Protein AF-0000000087520942 (afdb_homodimer)

Solvent-accessible surface area (backbone atoms only — not comparable to full-atom values): 57848 Å² total; per-residue (Å²): 127,52,69,60,15,53,52,45,50,50,51,51,50,49,50,53,46,44,56,62,74,41,89,60,56,60,37,57,53,32,45,48,49,32,49,50,38,38,75,70,62,76,30,53,71,61,60,29,34,42,26,48,24,30,61,24,48,50,34,49,48,37,44,30,40,40,48,44,16,30,56,44,7,31,33,59,57,56,54,48,69,71,48,50,74,82,47,90,43,70,52,47,41,36,64,34,41,41,56,56,42,17,58,49,5,23,68,28,44,34,53,58,49,44,66,67,40,47,66,55,50,47,49,49,18,58,72,61,71,40,47,34,27,59,50,35,60,58,50,33,53,30,14,44,39,10,10,44,24,22,36,66,1,28,64,38,39,22,45,52,36,30,48,35,31,74,75,69,69,42,75,78,53,44,55,63,48,25,74,48,16,46,59,40,33,53,52,51,46,50,49,46,46,74,42,35,74,77,58,37,59,87,41,80,59,78,61,69,71,65,69,78,55,54,49,38,50,38,42,28,22,30,32,67,91,25,84,32,37,70,26,24,33,47,76,56,53,48,65,72,45,89,35,27,36,60,63,39,34,38,42,91,96,75,40,77,43,80,68,43,58,74,39,62,36,48,57,61,24,35,37,33,29,42,16,32,72,60,24,58,58,54,46,50,60,36,76,30,45,39,68,54,54,62,64,59,84,67,42,89,57,57,70,70,44,40,26,42,29,36,34,25,36,17,79,61,27,90,39,60,73,28,25,39,57,77,45,39,43,43,78,76,67,57,31,41,68,53,31,47,26,51,84,75,33,52,61,86,75,63,64,51,70,41,56,43,46,70,55,27,35,32,38,28,44,21,44,74,55,46,51,75,67,41,35,59,34,59,42,25,68,31,40,26,79,70,45,89,67,48,57,40,46,61,86,36,15,65,56,38,50,49,39,51,51,48,29,52,48,37,22,63,72,64,75,34,55,66,50,58,24,38,49,50,33,32,50,48,31,43,75,73,57,30,26,62,78,89,52,47,71,77,49,39,61,60,56,61,48,45,33,52,15,25,33,39,18,56,29,50,45,29,58,75,41,41,32,20,48,52,48,27,59,66,70,51,53,91,81,55,46,62,67,53,50,47,51,48,45,31,51,53,19,32,56,36,6,39,54,31,46,33,49,54,19,32,38,60,39,45,46,27,35,48,33,36,20,58,72,56,68,29,44,47,62,38,41,54,53,38,33,37,52,24,10,53,54,48,46,36,41,44,86,20,31,70,43,43,50,65,32,30,62,73,25,65,57,57,66,61,53,31,39,62,43,14,50,59,52,46,49,52,50,48,52,47,48,70,57,41,36,47,70,76,34,63,84,127,52,69,60,14,53,53,45,50,50,51,52,50,50,49,52,48,43,55,61,75,42,90,60,57,61,36,58,53,32,45,49,48,32,48,50,38,37,75,71,62,76,33,54,70,63,61,28,34,42,25,46,22,29,62,22,46,50,34,50,47,37,44,31,40,40,48,43,15,30,55,42,8,32,34,60,57,56,52,48,68,71,47,50,74,81,48,89,42,70,50,46,42,38,65,35,43,41,56,56,40,18,58,49,5,22,69,28,45,34,54,57,50,44,64,66,40,46,66,55,48,46,50,49,19,59,72,62,70,40,47,34,27,59,48,34,62,58,51,32,52,30,13,44,40,12,10,44,24,21,37,67,1,27,64,38,38,23,45,52,38,31,48,35,31,73,75,68,68,42,77,78,52,43,56,63,47,24,74,49,15,46,58,42,34,52,52,50,46,50,46,45,45,74,43,36,73,76,57,37,58,89,41,80,59,78,61,69,72,67,70,78,55,54,48,36,50,38,43,28,23,30,32,67,90,26,84,32,38,71,26,25,33,48,77,55,53,49,66,72,45,89,35,28,36,62,64,39,35,38,42,90,96,74,40,76,43,81,68,44,59,74,39,61,37,49,56,61,24,34,37,33,29,40,15,32,72,58,24,56,56,54,46,53,61,37,75,29,45,39,69,53,51,73,61,57,83,66,41,89,58,58,69,69,45,40,26,41,29,37,33,26,37,17,79,62,27,89,39,60,73,28,25,38,56,76,44,37,43,45,79,74,66,56,30,43,69,56,32,47,26,51,85,74,34,50,62,85,74,64,65,50,69,41,55,45,48,70,55,27,36,33,37,28,44,22,46,75,54,46,51,75,67,42,36,60,34,59,41,25,68,31,40,25,80,71,47,89,69,48,58,42,46,60,86,36,16,64,56,39,51,49,39,51,52,48,29,52,48,37,21,65,72,64,73,34,55,65,51,58,24,39,48,51,34,32,50,48,30,44,75,72,56,30,27,62,80,89,52,45,71,78,49,38,59,60,56,60,50,45,32,52,15,24,32,40,18,55,29,50,45,29,56,75,39,41,35,20,48,52,49,27,58,66,69,49,53,93,81,55,45,62,66,54,49,46,50,47,45,32,51,53,19,32,58,37,5,39,56,30,44,32,48,53,19,33,39,60,40,45,48,27,35,48,34,37,20,57,73,58,68,32,44,46,62,37,40,54,52,38,33,36,52,24,11,52,54,49,46,36,42,44,87,21,32,71,44,43,50,66,30,30,63,72,26,68,55,55,64,65,52,30,40,62,45,14,49,58,49,46,49,51,50,47,54,46,48,69,57,42,37,48,71,77,33,64,84

Sequence (1174 aa):
MGIDAILTLVVVLCVLGLLAATRLAADLILMGAALCLMLLGILTPQEALAGFSNTGVITVAVLYVVAAGLSETGAVQWITQNLLGRPSSVRGAYARMLLPVGGLSAFLNNTTVVAMLLPGIQEWAARLRIPASKLLIPLSYMAIIGGTMTLIGTSTNLVVNGLLQSELGISLRMFDIAAVGLPLTVCGALFLTLFGNRLLPNRQDAVEQMQSAREYAVEFRVQPNGPIAGKSVAAAGLRSLTHGFLTRVERDEHLVVEVTPELILDPEDILIFVGAPECASELRHIRGLEPSAGDVSKLGIRHSQRRLVEAVVGPDFTGIGQSVKESRFRSHYQAVILSISRSGEMLRGKIGDVKLRVGDTLLLETGTDFVRHYRFRRDFMLVSNISDIAPANFRKAPWAIAILIGMVALNALGVLEVIQAALLAALAMLVTGCLSMGNVRRHIDLQVIIVIAASFALGAAMVKTGAAATIANTLLLAGTGPWGALALVFLLTLCFTELLTNNAAAILVFPIAMAVAERVEANFMPFAITVMIAASASFIIPIGYQTNLMVMGPGGYRVIDFVRIGIPMSLVTAAVTLSVVPLVWPLMGIDAILTLVVVLCVLGLLAATRLAADLILMGAALCLMLLGILTPQEALAGFSNTGVITVAVLYVVAAGLSETGAVQWITQNLLGRPSSVRGAYARMLLPVGGLSAFLNNTTVVAMLLPGIQEWAARLRIPASKLLIPLSYMAIIGGTMTLIGTSTNLVVNGLLQSELGISLRMFDIAAVGLPLTVCGALFLTLFGNRLLPNRQDAVEQMQSAREYAVEFRVQPNGPIAGKSVAAAGLRSLTHGFLTRVERDEHLVVEVTPELILDPEDILIFVGAPECASELRHIRGLEPSAGDVSKLGIRHSQRRLVEAVVGPDFTGIGQSVKESRFRSHYQAVILSISRSGEMLRGKIGDVKLRVGDTLLLETGTDFVRHYRFRRDFMLVSNISDIAPANFRKAPWAIAILIGMVALNALGVLEVIQAALLAALAMLVTGCLSMGNVRRHIDLQVIIVIAASFALGAAMVKTGAAATIANTLLLAGTGPWGALALVFLLTLCFTELLTNNAAAILVFPIAMAVAERVEANFMPFAITVMIAASASFIIPIGYQTNLMVMGPGGYRVIDFVRIGIPMSLVTAAVTLSVVPLVWPL

Structure (mmCIF, N/CA/C/O backbone):
data_AF-0000000087520942-model_v1
#
loop_
_entity.id
_entity.type
_entity.pdbx_description
1 polymer 'DASS family symporter'
#
loop_
_atom_site.group_PDB
_atom_site.id
_atom_site.type_symbol
_atom_site.label_atom_id
_atom_site.label_alt_id
_atom_site.label_comp_id
_atom_site.label_asym_id
_atom_site.label_entity_id
_atom_site.label_seq_id
_atom_site.pdbx_PDB_ins_code
_atom_site.Cartn_x
_atom_site.Cartn_y
_atom_site.Cartn_z
_atom_site.occupancy
_atom_site.B_iso_or_equiv
_atom_site.auth_seq_id
_atom_site.auth_comp_id
_atom_site.auth_asym_id
_atom_site.auth_atom_id
_atom_site.pdbx_PDB_model_num
ATOM 1 N N . MET A 1 1 ? -31.766 -6.305 -25.484 1 72.25 1 MET A N 1
ATOM 2 C CA . MET A 1 1 ? -30.844 -5.867 -24.453 1 72.25 1 MET A CA 1
ATOM 3 C C . MET A 1 1 ? -31.047 -4.391 -24.125 1 72.25 1 MET A C 1
ATOM 5 O O . MET A 1 1 ? -31.234 -3.572 -25.031 1 72.25 1 MET A O 1
ATOM 9 N N . GLY A 1 2 ? -31.312 -4.176 -22.922 1 86.75 2 GLY A N 1
ATOM 10 C CA . GLY A 1 2 ? -31.484 -2.789 -22.5 1 86.75 2 GLY A CA 1
ATOM 11 C C . GLY A 1 2 ? -30.25 -1.938 -22.719 1 86.75 2 GLY A C 1
ATOM 12 O O . GLY A 1 2 ? -29.156 -2.465 -22.953 1 86.75 2 GLY A O 1
ATOM 13 N N . ILE A 1 3 ? -30.344 -0.702 -22.859 1 93.12 3 ILE A N 1
ATOM 14 C CA . ILE A 1 3 ? -29.266 0.252 -23.094 1 93.12 3 ILE A CA 1
ATOM 15 C C . ILE A 1 3 ? -28.188 0.065 -22.047 1 93.12 3 ILE A C 1
ATOM 17 O O . ILE A 1 3 ? -26.984 0.18 -22.344 1 93.12 3 ILE A O 1
ATOM 21 N N . ASP A 1 4 ? -28.578 -0.236 -20.875 1 94.69 4 ASP A N 1
ATOM 22 C CA . ASP A 1 4 ? -27.609 -0.444 -19.797 1 94.69 4 ASP A CA 1
ATOM 23 C C . ASP A 1 4 ? -26.734 -1.668 -20.062 1 94.69 4 ASP A C 1
ATOM 25 O O . ASP A 1 4 ? -25.547 -1.666 -19.75 1 94.69 4 ASP A O 1
ATOM 29 N N . ALA A 1 5 ? -27.312 -2.656 -20.594 1 94.69 5 ALA A N 1
ATOM 30 C CA . ALA A 1 5 ? -26.562 -3.867 -20.922 1 94.69 5 ALA A CA 1
ATOM 31 C C . ALA A 1 5 ? -25.547 -3.598 -22.031 1 94.69 5 ALA A C 1
ATOM 33 O O . ALA A 1 5 ? -24.422 -4.082 -21.984 1 94.69 5 ALA A O 1
ATOM 34 N N . ILE A 1 6 ? -25.922 -2.844 -23.031 1 94.56 6 ILE A N 1
ATOM 35 C CA . ILE A 1 6 ? -25.031 -2.508 -24.141 1 94.56 6 ILE A CA 1
ATOM 36 C C . ILE A 1 6 ? -23.875 -1.659 -23.641 1 94.56 6 ILE A C 1
ATOM 38 O O . ILE A 1 6 ? -22.719 -1.894 -24.016 1 94.56 6 ILE A O 1
ATOM 42 N N . LEU A 1 7 ? -24.203 -0.683 -22.828 1 95.62 7 LEU A N 1
ATOM 43 C CA . LEU A 1 7 ? -23.156 0.174 -22.266 1 95.62 7 LEU A CA 1
ATOM 44 C C . LEU A 1 7 ? -22.172 -0.637 -21.422 1 95.62 7 LEU A C 1
ATOM 46 O O . LEU A 1 7 ? -20.969 -0.388 -21.453 1 95.62 7 LEU A O 1
ATOM 50 N N . THR A 1 8 ? -22.75 -1.54 -20.656 1 95.19 8 THR A N 1
ATOM 51 C CA . THR A 1 8 ? -21.906 -2.416 -19.859 1 95.19 8 THR A CA 1
ATOM 52 C C . THR A 1 8 ? -20.969 -3.227 -20.75 1 95.19 8 THR A C 1
ATOM 54 O O . THR A 1 8 ? -19.766 -3.338 -20.453 1 95.19 8 THR A O 1
ATOM 57 N N . LEU A 1 9 ? -21.469 -3.742 -21.828 1 93.62 9 LEU A N 1
ATOM 58 C CA . LEU A 1 9 ? -20.672 -4.531 -22.75 1 93.62 9 LEU A CA 1
ATOM 59 C C . LEU A 1 9 ? -19.594 -3.672 -23.406 1 93.62 9 LEU A C 1
ATOM 61 O O . LEU A 1 9 ? -18.484 -4.137 -23.656 1 93.62 9 LEU A O 1
ATOM 65 N N . VAL A 1 10 ? -19.922 -2.512 -23.719 1 95.5 10 VAL A N 1
ATOM 66 C CA . VAL A 1 10 ? -18.953 -1.589 -24.312 1 95.5 10 VAL A CA 1
ATOM 67 C C . VAL A 1 10 ? -17.812 -1.324 -23.328 1 95.5 10 VAL A C 1
ATOM 69 O O . VAL A 1 10 ? -16.641 -1.298 -23.719 1 95.5 10 VAL A O 1
ATOM 72 N N . VAL A 1 11 ? -18.188 -1.093 -22.047 1 95.19 11 VAL A N 1
ATOM 73 C CA . VAL A 1 11 ? -17.172 -0.855 -21.031 1 95.19 11 VAL A CA 1
ATOM 74 C C . VAL A 1 11 ? -16.266 -2.078 -20.906 1 95.19 11 VAL A C 1
ATOM 76 O O . VAL A 1 11 ? -15.039 -1.946 -20.828 1 95.19 11 VAL A O 1
ATOM 79 N N . VAL A 1 12 ? -16.875 -3.254 -20.906 1 91.38 12 VAL A N 1
ATOM 80 C CA . VAL A 1 12 ? -16.109 -4.492 -20.781 1 91.38 12 VAL A CA 1
ATOM 81 C C . VAL A 1 12 ? -15.164 -4.633 -21.984 1 91.38 12 VAL A C 1
ATOM 83 O O . VAL A 1 12 ? -13.992 -4.973 -21.812 1 91.38 12 VAL A O 1
ATOM 86 N N . LEU A 1 13 ? -15.633 -4.371 -23.156 1 91.69 13 LEU A N 1
ATOM 87 C CA . LEU A 1 13 ? -14.82 -4.465 -24.359 1 91.69 13 LEU A CA 1
ATOM 88 C C . LEU A 1 13 ? -13.688 -3.443 -24.344 1 91.69 13 LEU A C 1
ATOM 90 O O . LEU A 1 13 ? -12.578 -3.725 -24.797 1 91.69 13 LEU A O 1
ATOM 94 N N . CYS A 1 14 ? -13.984 -2.305 -23.844 1 93.69 14 CYS A N 1
ATOM 95 C CA . CYS A 1 14 ? -12.953 -1.283 -23.719 1 93.69 14 CYS A CA 1
ATOM 96 C C . CYS A 1 14 ? -11.867 -1.729 -22.75 1 93.69 14 CYS A C 1
ATOM 98 O O . CYS A 1 14 ? -10.68 -1.502 -22.984 1 93.69 14 CYS A O 1
ATOM 100 N N . VAL A 1 15 ? -12.312 -2.299 -21.641 1 91.38 15 VAL A N 1
ATOM 101 C CA . VAL A 1 15 ? -11.359 -2.799 -20.656 1 91.38 15 VAL A CA 1
ATOM 102 C C . VAL A 1 15 ? -10.469 -3.865 -21.297 1 91.38 15 VAL A C 1
ATOM 104 O O . VAL A 1 15 ? -9.242 -3.818 -21.172 1 91.38 15 VAL A O 1
ATOM 107 N N . LEU A 1 16 ? -11.086 -4.762 -22.031 1 86.5 16 LEU A N 1
ATOM 108 C CA . LEU A 1 16 ? -10.344 -5.824 -22.703 1 86.5 16 LEU A CA 1
ATOM 109 C C . LEU A 1 16 ? -9.383 -5.25 -23.734 1 86.5 16 LEU A C 1
ATOM 111 O O . LEU A 1 16 ? -8.227 -5.68 -23.828 1 86.5 16 LEU A O 1
ATOM 115 N N . GLY A 1 17 ? -9.828 -4.336 -24.484 1 87.69 17 GLY A N 1
ATOM 116 C CA . GLY A 1 17 ? -8.984 -3.691 -25.469 1 87.69 17 GLY A CA 1
ATOM 117 C C . GLY A 1 17 ? -7.805 -2.955 -24.875 1 87.69 17 GLY A C 1
ATOM 118 O O . GLY A 1 17 ? -6.684 -3.055 -25.375 1 87.69 17 GLY A O 1
ATOM 119 N N . LEU A 1 18 ? -8.062 -2.246 -23.797 1 88.81 18 LEU A N 1
ATOM 120 C CA . LEU A 1 18 ? -6.996 -1.478 -23.156 1 88.81 18 LEU A CA 1
ATOM 121 C C . LEU A 1 18 ? -5.969 -2.402 -22.516 1 88.81 18 LEU A C 1
ATOM 123 O O . LEU A 1 18 ? -4.77 -2.129 -22.562 1 88.81 18 LEU A O 1
ATOM 127 N N . LEU A 1 19 ? -6.395 -3.436 -21.906 1 82.25 19 LEU A N 1
ATOM 128 C CA . LEU A 1 19 ? -5.488 -4.379 -21.266 1 82.25 19 LEU A CA 1
ATOM 129 C C . LEU A 1 19 ? -4.621 -5.09 -22.312 1 82.25 19 LEU A C 1
ATOM 131 O O . LEU A 1 19 ? -3.449 -5.375 -22.047 1 82.25 19 LEU A O 1
ATOM 135 N N . ALA A 1 20 ? -5.207 -5.32 -23.438 1 76.25 20 ALA A N 1
ATOM 136 C CA . ALA A 1 20 ? -4.504 -6.055 -24.484 1 76.25 20 ALA A CA 1
ATOM 137 C C . ALA A 1 20 ? -3.576 -5.137 -25.281 1 76.25 20 ALA A C 1
ATOM 139 O O . ALA A 1 20 ? -2.484 -5.547 -25.672 1 76.25 20 ALA A O 1
ATOM 140 N N . ALA A 1 21 ? -3.969 -3.896 -25.469 1 80.62 21 ALA A N 1
ATOM 141 C CA . ALA A 1 21 ? -3.289 -3.045 -26.438 1 80.62 21 ALA A CA 1
ATOM 142 C C . ALA A 1 21 ? -2.35 -2.062 -25.75 1 80.62 21 ALA A C 1
ATOM 144 O O . ALA A 1 21 ? -1.43 -1.527 -26.375 1 80.62 21 ALA A O 1
ATOM 145 N N . THR A 1 22 ? -2.674 -1.841 -24.516 1 77.94 22 THR A N 1
ATOM 146 C CA . THR A 1 22 ? -1.886 -0.793 -23.875 1 77.94 22 THR A CA 1
ATOM 147 C C . THR A 1 22 ? -1.039 -1.368 -22.75 1 77.94 22 THR A C 1
ATOM 149 O O . THR A 1 22 ? -1.214 -2.525 -22.359 1 77.94 22 THR A O 1
ATOM 152 N N . ARG A 1 23 ? -0.092 -0.5 -22.312 1 75.69 23 ARG A N 1
ATOM 153 C CA . ARG A 1 23 ? 0.779 -0.865 -21.203 1 75.69 23 ARG A CA 1
ATOM 154 C C . ARG A 1 23 ? 0.318 -0.204 -19.906 1 75.69 23 ARG A C 1
ATOM 156 O O . ARG A 1 23 ? 1.085 -0.105 -18.938 1 75.69 23 ARG A O 1
ATOM 163 N N . LEU A 1 24 ? -0.894 0.142 -19.938 1 81.88 24 LEU A N 1
ATOM 164 C CA . LEU A 1 24 ? -1.431 0.745 -18.719 1 81.88 24 LEU A CA 1
ATOM 165 C C . LEU A 1 24 ? -1.623 -0.305 -17.641 1 81.88 24 LEU A C 1
ATOM 167 O O . LEU A 1 24 ? -1.954 -1.456 -17.922 1 81.88 24 LEU A O 1
ATOM 171 N N . ALA A 1 25 ? -1.309 0.177 -16.469 1 81.75 25 ALA A N 1
ATOM 172 C CA . ALA A 1 25 ? -1.477 -0.738 -15.344 1 81.75 25 ALA A CA 1
ATOM 173 C C . ALA A 1 25 ? -2.928 -1.197 -15.219 1 81.75 25 ALA A C 1
ATOM 175 O O . ALA A 1 25 ? -3.854 -0.411 -15.43 1 81.75 25 ALA A O 1
ATOM 176 N N . ALA A 1 26 ? -3.119 -2.434 -14.938 1 83.38 26 ALA A N 1
ATOM 177 C CA . ALA A 1 26 ? -4.441 -3.057 -14.891 1 83.38 26 ALA A CA 1
ATOM 178 C C . ALA A 1 26 ? -5.32 -2.408 -13.828 1 83.38 26 ALA A C 1
ATOM 180 O O . ALA A 1 26 ? -6.531 -2.277 -14.008 1 83.38 26 ALA A O 1
ATOM 181 N N . ASP A 1 27 ? -4.715 -2.064 -12.68 1 88.44 27 ASP A N 1
ATOM 182 C CA . ASP A 1 27 ? -5.5 -1.47 -11.602 1 88.44 27 ASP A CA 1
ATOM 183 C C . ASP A 1 27 ? -6.098 -0.133 -12.031 1 88.44 27 ASP A C 1
ATOM 185 O O . ASP A 1 27 ? -7.242 0.179 -11.688 1 88.44 27 ASP A O 1
ATOM 189 N N . LEU A 1 28 ? -5.387 0.626 -12.852 1 90.44 28 LEU A N 1
ATOM 190 C CA . LEU A 1 28 ? -5.883 1.907 -13.344 1 90.44 28 LEU A CA 1
ATOM 191 C C . LEU A 1 28 ? -7.016 1.704 -14.336 1 90.44 28 LEU A C 1
ATOM 193 O O . LEU A 1 28 ? -8.008 2.438 -14.32 1 90.44 28 LEU A O 1
ATOM 197 N N . ILE A 1 29 ? -6.863 0.753 -15.203 1 91 29 ILE A N 1
ATOM 198 C CA . ILE A 1 29 ? -7.875 0.462 -16.219 1 91 29 ILE A CA 1
ATOM 199 C C . ILE A 1 29 ? -9.172 0.032 -15.531 1 91 29 ILE A C 1
ATOM 201 O O . ILE A 1 29 ? -10.25 0.532 -15.859 1 91 29 ILE A O 1
ATOM 205 N N . LEU A 1 30 ? -9.023 -0.822 -14.586 1 91.25 30 LEU A N 1
ATOM 206 C CA . LEU A 1 30 ? -10.219 -1.371 -13.945 1 91.25 30 LEU A CA 1
ATOM 207 C C . LEU A 1 30 ? -10.875 -0.336 -13.039 1 91.25 30 LEU A C 1
ATOM 209 O O . LEU A 1 30 ? -12.102 -0.276 -12.945 1 91.25 30 LEU A O 1
ATOM 213 N N . MET A 1 31 ? -10.086 0.436 -12.305 1 94 31 MET A N 1
ATOM 214 C CA . MET A 1 31 ? -10.656 1.528 -11.516 1 94 31 MET A CA 1
ATOM 215 C C . MET A 1 31 ? -11.344 2.547 -12.422 1 94 31 MET A C 1
ATOM 217 O O . MET A 1 31 ? -12.375 3.115 -12.055 1 94 31 MET A O 1
ATOM 221 N N . GLY A 1 32 ? -10.727 2.828 -13.555 1 95.12 32 GLY A N 1
ATOM 222 C CA . GLY A 1 32 ? -11.367 3.674 -14.547 1 95.12 32 GLY A CA 1
ATOM 223 C C . GLY A 1 32 ? -12.703 3.129 -15.023 1 95.12 32 GLY A C 1
ATOM 224 O O . GLY A 1 32 ? -13.648 3.891 -15.227 1 95.12 32 GLY A O 1
ATOM 225 N N . ALA A 1 33 ? -12.75 1.844 -15.234 1 94.88 33 ALA A N 1
ATOM 226 C CA . ALA A 1 33 ? -13.992 1.2 -15.633 1 94.88 33 ALA A CA 1
ATOM 227 C C . ALA A 1 33 ? -15.07 1.363 -14.562 1 94.88 33 ALA A C 1
ATOM 229 O O . ALA A 1 33 ? -16.234 1.64 -14.875 1 94.88 33 ALA A O 1
ATOM 230 N N . ALA A 1 34 ? -14.688 1.136 -13.32 1 95.5 34 ALA A N 1
ATOM 231 C CA . ALA A 1 34 ? -15.625 1.338 -12.219 1 95.5 34 ALA A CA 1
ATOM 232 C C . ALA A 1 34 ? -16.156 2.77 -12.203 1 95.5 34 ALA A C 1
ATOM 234 O O . ALA A 1 34 ? -17.344 2.994 -11.992 1 95.5 34 ALA A O 1
ATOM 235 N N . LEU A 1 35 ? -15.258 3.715 -12.406 1 96.56 35 LEU A N 1
ATOM 236 C CA . LEU A 1 35 ? -15.648 5.121 -12.469 1 96.56 35 LEU A CA 1
ATOM 237 C C . LEU A 1 35 ? -16.625 5.359 -13.609 1 96.56 35 LEU A C 1
ATOM 239 O O . LEU A 1 35 ? -17.641 6.051 -13.43 1 96.56 35 LEU A O 1
ATOM 243 N N . CYS A 1 36 ? -16.344 4.797 -14.758 1 97 36 CYS A N 1
ATOM 244 C CA . CYS A 1 36 ? -17.219 4.949 -15.914 1 97 36 CYS A CA 1
ATOM 245 C C . CYS A 1 36 ? -18.609 4.414 -15.617 1 97 36 CYS A C 1
ATOM 247 O O . CYS A 1 36 ? -19.609 5.047 -15.961 1 97 36 CYS A O 1
ATOM 249 N N . LEU A 1 37 ? -18.688 3.26 -15.023 1 96.88 37 LEU A N 1
ATOM 250 C CA . LEU A 1 37 ? -19.969 2.648 -14.695 1 96.88 37 LEU A CA 1
ATOM 251 C C . LEU A 1 37 ? -20.75 3.498 -13.695 1 96.88 37 LEU A C 1
ATOM 253 O O . LEU A 1 37 ? -21.969 3.572 -13.75 1 96.88 37 LEU A O 1
ATOM 257 N N . MET A 1 38 ? -20.031 4.148 -12.766 1 96.31 38 MET A N 1
ATOM 258 C CA . MET A 1 38 ? -20.672 5.031 -11.789 1 96.31 38 MET A CA 1
ATOM 259 C C . MET A 1 38 ? -21.188 6.297 -12.461 1 96.31 38 MET A C 1
ATOM 261 O O . MET A 1 38 ? -22.312 6.738 -12.18 1 96.31 38 MET A O 1
ATOM 265 N N . LEU A 1 39 ? -20.422 6.824 -13.359 1 95.81 39 LEU A N 1
ATOM 266 C CA . LEU A 1 39 ? -20.781 8.07 -14.023 1 95.81 39 LEU A CA 1
ATOM 267 C C . LEU A 1 39 ? -21.953 7.852 -14.977 1 95.81 39 LEU A C 1
ATOM 269 O O . LEU A 1 39 ? -22.766 8.758 -15.18 1 95.81 39 LEU A O 1
ATOM 273 N N . LEU A 1 40 ? -22.062 6.645 -15.523 1 95.81 40 LEU A N 1
ATOM 274 C CA . LEU A 1 40 ? -23.156 6.305 -16.438 1 95.81 40 LEU A CA 1
ATOM 275 C C . LEU A 1 40 ? -24.422 5.973 -15.648 1 95.81 40 LEU A C 1
ATOM 277 O O . LEU A 1 40 ? -25.5 5.805 -16.234 1 95.81 40 LEU A O 1
ATOM 281 N N . GLY A 1 41 ? -24.312 5.879 -14.359 1 95 41 GLY A N 1
ATOM 282 C CA . GLY A 1 41 ? -25.469 5.602 -13.516 1 95 41 GLY A CA 1
ATOM 283 C C . GLY A 1 41 ? -25.844 4.133 -13.477 1 95 41 GLY A C 1
ATOM 284 O O . GLY A 1 41 ? -26.922 3.775 -13.008 1 95 41 GLY A O 1
ATOM 285 N N . ILE A 1 42 ? -25.031 3.307 -14.023 1 96.25 42 ILE A N 1
ATOM 286 C CA . ILE A 1 42 ? -25.312 1.872 -14.039 1 96.25 42 ILE A CA 1
ATOM 287 C C . ILE A 1 42 ? -25.125 1.297 -12.641 1 96.25 42 ILE A C 1
ATOM 289 O O . ILE A 1 42 ? -25.938 0.478 -12.188 1 96.25 42 ILE A O 1
ATOM 293 N N . LEU A 1 43 ? -24.047 1.708 -11.969 1 96.38 43 LEU A N 1
ATOM 294 C CA . LEU A 1 43 ? -23.781 1.29 -10.602 1 96.38 43 LEU A CA 1
ATOM 295 C C . LEU A 1 43 ? -23.734 2.494 -9.664 1 96.38 43 LEU A C 1
ATOM 297 O O . LEU A 1 43 ? -23.234 3.559 -10.047 1 96.38 43 LEU A O 1
ATOM 301 N N . THR A 1 44 ? -24.281 2.322 -8.477 1 94.12 44 THR A N 1
ATOM 302 C CA . THR A 1 44 ? -24.047 3.283 -7.402 1 94.12 44 THR A CA 1
ATOM 303 C C . THR A 1 44 ? -22.625 3.148 -6.859 1 94.12 44 THR A C 1
ATOM 305 O O . THR A 1 44 ? -21.969 2.133 -7.078 1 94.12 44 THR A O 1
ATOM 308 N N . PRO A 1 45 ? -22.109 4.184 -6.191 1 92.94 45 PRO A N 1
ATOM 309 C CA . PRO A 1 45 ? -20.766 4.082 -5.598 1 92.94 45 PRO A CA 1
ATOM 310 C C . PRO A 1 45 ? -20.641 2.889 -4.656 1 92.94 45 PRO A C 1
ATOM 312 O O . PRO A 1 45 ? -19.609 2.209 -4.66 1 92.94 45 PRO A O 1
ATOM 315 N N . GLN A 1 46 ? -21.641 2.59 -3.906 1 90.88 46 GLN A N 1
ATOM 316 C CA . GLN A 1 46 ? -21.594 1.468 -2.975 1 90.88 46 GLN A CA 1
ATOM 317 C C . GLN A 1 46 ? -21.484 0.139 -3.715 1 90.88 46 GLN A C 1
ATOM 319 O O . GLN A 1 46 ? -20.734 -0.745 -3.307 1 90.88 46 GLN A O 1
ATOM 324 N N . GLU A 1 47 ? -22.25 0.071 -4.836 1 93.25 47 GLU A N 1
ATOM 325 C CA . GLU A 1 47 ? -22.203 -1.147 -5.637 1 93.25 47 GLU A CA 1
ATOM 326 C C . GLU A 1 47 ? -20.859 -1.308 -6.332 1 93.25 47 GLU A C 1
ATOM 328 O O . GLU A 1 47 ? -20.312 -2.41 -6.391 1 93.25 47 GLU A O 1
ATOM 333 N N . ALA A 1 48 ? -20.359 -0.196 -6.848 1 95.12 48 ALA A N 1
ATOM 334 C CA . ALA A 1 48 ? -19.125 -0.213 -7.621 1 95.12 48 ALA A CA 1
ATOM 335 C C . ALA A 1 48 ? -17.922 -0.554 -6.738 1 95.12 48 ALA A C 1
ATOM 337 O O . ALA A 1 48 ? -16.953 -1.163 -7.199 1 95.12 48 ALA A O 1
ATOM 338 N N . LEU A 1 49 ? -18 -0.235 -5.453 1 94.69 49 LEU A N 1
ATOM 339 C CA . LEU A 1 49 ? -16.844 -0.375 -4.574 1 94.69 49 LEU A CA 1
ATOM 340 C C . LEU A 1 49 ? -17.031 -1.548 -3.619 1 94.69 49 LEU A C 1
ATOM 342 O O . LEU A 1 49 ? -16.188 -1.782 -2.748 1 94.69 49 LEU A O 1
ATOM 346 N N . ALA A 1 50 ? -18.031 -2.346 -3.795 1 91.88 50 ALA A N 1
ATOM 347 C CA . ALA A 1 50 ? -18.391 -3.451 -2.906 1 91.88 50 ALA A CA 1
ATOM 348 C C . ALA A 1 50 ? -17.281 -4.508 -2.889 1 91.88 50 ALA A C 1
ATOM 350 O O . ALA A 1 50 ? -17.078 -5.184 -1.878 1 91.88 50 ALA A O 1
ATOM 351 N N . GLY A 1 51 ? -16.531 -4.598 -3.973 1 91.12 51 GLY A N 1
ATOM 352 C CA . GLY A 1 51 ? -15.469 -5.582 -4.082 1 91.12 51 GLY A CA 1
ATOM 353 C C . GLY A 1 51 ? -14.359 -5.383 -3.066 1 91.12 51 GLY A C 1
ATOM 354 O O . GLY A 1 51 ? -13.672 -6.336 -2.693 1 91.12 51 GLY A O 1
ATOM 355 N N . PHE A 1 52 ? -14.203 -4.207 -2.535 1 94 52 PHE A N 1
ATOM 356 C CA . PHE A 1 52 ? -13.102 -3.881 -1.639 1 94 52 PHE A CA 1
ATOM 357 C C . PHE A 1 52 ? -13.32 -4.504 -0.264 1 94 52 PHE A C 1
ATOM 359 O O . PHE A 1 52 ? -12.375 -4.641 0.516 1 94 52 PHE A O 1
ATOM 366 N N . SER A 1 53 ? -14.523 -4.84 0.045 1 93 53 SER A N 1
ATOM 367 C CA . SER A 1 53 ? -14.789 -5.465 1.337 1 93 53 SER A CA 1
ATOM 368 C C . SER A 1 53 ? -15.023 -6.965 1.188 1 93 53 SER A C 1
ATOM 370 O O . SER A 1 53 ? -15.414 -7.633 2.146 1 93 53 SER A O 1
ATOM 372 N N . ASN A 1 54 ? -14.844 -7.453 -0.044 1 90.38 54 ASN A N 1
ATOM 373 C CA . ASN A 1 54 ? -15.023 -8.883 -0.273 1 90.38 54 ASN A CA 1
ATOM 374 C C . ASN A 1 54 ? -14.039 -9.711 0.541 1 90.38 54 ASN A C 1
ATOM 376 O O . ASN A 1 54 ? -12.852 -9.383 0.617 1 90.38 54 ASN A O 1
ATOM 380 N N . THR A 1 55 ? -14.539 -10.789 1.135 1 89.81 55 THR A N 1
ATOM 381 C CA . THR A 1 55 ? -13.711 -11.602 2.021 1 89.81 55 THR A CA 1
ATOM 382 C C . THR A 1 55 ? -12.562 -12.242 1.252 1 89.81 55 THR A C 1
ATOM 384 O O . THR A 1 55 ? -11.461 -12.398 1.786 1 89.81 55 THR A O 1
ATOM 387 N N . GLY A 1 56 ? -12.82 -12.633 0.007 1 87.25 56 GLY A N 1
ATOM 388 C CA . GLY A 1 56 ? -11.758 -13.188 -0.82 1 87.25 56 GLY A CA 1
ATOM 389 C C . GLY A 1 56 ? -10.633 -12.211 -1.089 1 87.25 56 GLY A C 1
ATOM 390 O O . GLY A 1 56 ? -9.461 -12.57 -1.009 1 87.25 56 GLY A O 1
ATOM 391 N N . VAL A 1 57 ? -11.016 -10.961 -1.392 1 90.56 57 VAL A N 1
ATOM 392 C CA . VAL A 1 57 ? -10.039 -9.922 -1.699 1 90.56 57 VAL A CA 1
ATOM 393 C C . VAL A 1 57 ? -9.172 -9.641 -0.473 1 90.56 57 VAL A C 1
ATOM 395 O O . VAL A 1 57 ? -7.945 -9.594 -0.573 1 90.56 57 VAL A O 1
ATOM 398 N N . ILE A 1 58 ? -9.766 -9.484 0.664 1 93.5 58 ILE A N 1
ATOM 399 C CA . ILE A 1 58 ? -9.039 -9.172 1.891 1 93.5 58 ILE A CA 1
ATOM 400 C C . ILE A 1 58 ? -8.18 -10.367 2.299 1 93.5 58 ILE A C 1
ATOM 402 O O . ILE A 1 58 ? -7.074 -10.195 2.816 1 93.5 58 ILE A O 1
ATOM 406 N N . THR A 1 59 ? -8.695 -11.578 2.051 1 91.56 59 THR A N 1
ATOM 407 C CA . THR A 1 59 ? -7.906 -12.773 2.332 1 91.56 59 THR A CA 1
ATOM 408 C C . THR A 1 59 ? -6.605 -12.766 1.532 1 91.56 59 THR A C 1
ATOM 410 O O . THR A 1 59 ? -5.547 -13.117 2.055 1 91.56 59 THR A O 1
ATOM 413 N N . VAL A 1 60 ? -6.715 -12.414 0.275 1 88.56 60 VAL A N 1
ATOM 414 C CA . VAL A 1 60 ? -5.523 -12.328 -0.563 1 88.56 60 VAL A CA 1
ATOM 415 C C . VAL A 1 60 ? -4.512 -11.375 0.069 1 88.56 60 VAL A C 1
ATOM 417 O O . VAL A 1 60 ? -3.324 -11.688 0.155 1 88.56 60 VAL A O 1
ATOM 420 N N . ALA A 1 61 ? -4.969 -10.234 0.527 1 92.38 61 ALA A N 1
ATOM 421 C CA . ALA A 1 61 ? -4.098 -9.25 1.16 1 92.38 61 ALA A CA 1
ATOM 422 C C . ALA A 1 61 ? -3.42 -9.836 2.398 1 92.38 61 ALA A C 1
ATOM 424 O O . ALA A 1 61 ? -2.217 -9.656 2.598 1 92.38 61 ALA A O 1
ATOM 425 N N . VAL A 1 62 ? -4.16 -10.523 3.23 1 93.88 62 VAL A N 1
ATOM 426 C CA . VAL A 1 62 ? -3.654 -11.094 4.477 1 93.88 62 VAL A CA 1
ATOM 427 C C . VAL A 1 62 ? -2.66 -12.211 4.168 1 93.88 62 VAL A C 1
ATOM 429 O O . VAL A 1 62 ? -1.666 -12.383 4.875 1 93.88 62 VAL A O 1
ATOM 432 N N . LEU A 1 63 ? -2.922 -12.906 3.123 1 90.56 63 LEU A N 1
ATOM 433 C CA . LEU A 1 63 ? -2.041 -14.008 2.768 1 90.56 63 LEU A CA 1
ATOM 434 C C . LEU A 1 63 ? -0.693 -13.5 2.275 1 90.56 63 LEU A C 1
ATOM 436 O O . LEU A 1 63 ? 0.32 -14.195 2.391 1 90.56 63 LEU A O 1
ATOM 440 N N . TYR A 1 64 ? -0.632 -12.305 1.731 1 88 64 TYR A N 1
ATOM 441 C CA . TYR A 1 64 ? 0.65 -11.68 1.416 1 88 64 TYR A CA 1
ATOM 442 C C . TYR A 1 64 ? 1.508 -11.539 2.668 1 88 64 TYR A C 1
ATOM 444 O O . TYR A 1 64 ? 2.729 -11.703 2.613 1 88 64 TYR A O 1
ATOM 452 N N . VAL A 1 65 ? 0.825 -11.273 3.729 1 91 65 VAL A N 1
ATOM 453 C CA . VAL A 1 65 ? 1.525 -11.102 4.996 1 91 65 VAL A CA 1
ATOM 454 C C . VAL A 1 65 ? 2.051 -12.445 5.484 1 91 65 VAL A C 1
ATOM 456 O O . VAL A 1 65 ? 3.199 -12.555 5.926 1 91 65 VAL A O 1
ATOM 459 N N . VAL A 1 66 ? 1.229 -13.438 5.375 1 91.81 66 VAL A N 1
ATOM 460 C CA . VAL A 1 66 ? 1.63 -14.773 5.793 1 91.81 66 VAL A CA 1
ATOM 461 C C . VAL A 1 66 ? 2.787 -15.266 4.926 1 91.81 66 VAL A C 1
ATOM 463 O O . VAL A 1 66 ? 3.771 -15.805 5.438 1 91.81 66 VAL A O 1
ATOM 466 N N . ALA A 1 67 ? 2.666 -15.039 3.658 1 86.56 67 ALA A N 1
ATOM 467 C CA . ALA A 1 67 ? 3.713 -15.438 2.721 1 86.56 67 ALA A CA 1
ATOM 468 C C . ALA A 1 67 ? 5.02 -14.703 3.018 1 86.56 67 ALA A C 1
ATOM 470 O O . ALA A 1 67 ? 6.105 -15.273 2.867 1 86.56 67 ALA A O 1
ATOM 471 N N . ALA A 1 68 ? 4.898 -13.461 3.404 1 85 68 ALA A N 1
ATOM 472 C CA . ALA A 1 68 ? 6.078 -12.68 3.758 1 85 68 ALA A CA 1
ATOM 473 C C . ALA A 1 68 ? 6.797 -13.281 4.961 1 85 68 ALA A C 1
ATOM 475 O O . ALA A 1 68 ? 8.031 -13.297 5.008 1 85 68 ALA A O 1
ATOM 476 N N . GLY A 1 69 ? 6.012 -13.703 5.941 1 88.31 69 GLY A N 1
ATOM 477 C CA . GLY A 1 69 ? 6.613 -14.383 7.078 1 88.31 69 GLY A CA 1
ATOM 478 C C . GLY A 1 69 ? 7.387 -15.633 6.691 1 88.31 69 GLY A C 1
ATOM 479 O O . GLY A 1 69 ? 8.484 -15.875 7.207 1 88.31 69 GLY A O 1
ATOM 480 N N . LEU A 1 70 ? 6.852 -16.344 5.812 1 86.38 70 LEU A N 1
ATOM 481 C CA . LEU A 1 70 ? 7.508 -17.547 5.328 1 86.38 70 LEU A CA 1
ATOM 482 C C . LEU A 1 70 ? 8.773 -17.203 4.547 1 86.38 70 LEU A C 1
ATOM 484 O O . LEU A 1 70 ? 9.797 -17.875 4.691 1 86.38 70 LEU A O 1
ATOM 488 N N . SER A 1 71 ? 8.695 -16.172 3.756 1 78.88 71 SER A N 1
ATOM 489 C CA . SER A 1 71 ? 9.828 -15.75 2.938 1 78.88 71 SER A CA 1
ATOM 490 C C . SER A 1 71 ? 10.938 -15.156 3.797 1 78.88 71 SER A C 1
ATOM 492 O O . SER A 1 71 ? 12.117 -15.453 3.592 1 78.88 71 SER A O 1
ATOM 494 N N . GLU A 1 72 ? 10.555 -14.359 4.75 1 77.31 72 GLU A N 1
ATOM 495 C CA . GLU A 1 72 ? 11.539 -13.68 5.582 1 77.31 72 GLU A CA 1
ATOM 496 C C . GLU A 1 72 ? 12.258 -14.656 6.508 1 77.31 72 GLU A C 1
ATOM 498 O O . GLU A 1 72 ? 13.422 -14.453 6.855 1 77.31 72 GLU A O 1
ATOM 503 N N . THR A 1 73 ? 11.594 -15.688 6.906 1 82.62 73 THR A N 1
ATOM 504 C CA . THR A 1 73 ? 12.211 -16.672 7.793 1 82.62 73 THR A CA 1
ATOM 505 C C . THR A 1 73 ? 13.078 -17.641 7.004 1 82.62 73 THR A C 1
ATOM 507 O O . THR A 1 73 ? 13.883 -18.375 7.582 1 82.62 73 THR A O 1
ATOM 510 N N . GLY A 1 74 ? 12.938 -17.656 5.652 1 76.31 74 GLY A N 1
ATOM 511 C CA . GLY A 1 74 ? 13.688 -18.578 4.82 1 76.31 74 GLY A CA 1
ATOM 512 C C . GLY A 1 74 ? 13.078 -19.969 4.77 1 76.31 74 GLY A C 1
ATOM 513 O O . GLY A 1 74 ? 13.734 -20.938 4.352 1 76.31 74 GLY A O 1
ATOM 514 N N . ALA A 1 75 ? 11.953 -20.078 5.215 1 79.44 75 ALA A N 1
ATOM 515 C CA . ALA A 1 75 ? 11.281 -21.375 5.242 1 79.44 75 ALA A CA 1
ATOM 516 C C . ALA A 1 75 ? 11.219 -22 3.85 1 79.44 75 ALA A C 1
ATOM 518 O O . ALA A 1 75 ? 11.406 -23.203 3.689 1 79.44 75 ALA A O 1
ATOM 519 N N . VAL A 1 76 ? 11 -21.219 2.885 1 75.38 76 VAL A N 1
ATOM 520 C CA . VAL A 1 76 ? 10.875 -21.719 1.518 1 75.38 76 VAL A CA 1
ATOM 521 C C . VAL A 1 76 ? 12.219 -22.234 1.023 1 75.38 76 VAL A C 1
ATOM 523 O O . VAL A 1 76 ? 12.289 -23.281 0.374 1 75.38 76 VAL A O 1
ATOM 526 N N . GLN A 1 77 ? 13.219 -21.484 1.314 1 68.25 77 GLN A N 1
ATOM 527 C CA . GLN A 1 77 ? 14.562 -21.906 0.94 1 68.25 77 GLN A CA 1
ATOM 528 C C . GLN A 1 77 ? 14.945 -23.203 1.646 1 68.25 77 GLN A C 1
ATOM 530 O O . GLN A 1 77 ? 15.594 -24.062 1.057 1 68.25 77 GLN A O 1
ATOM 535 N N . TRP A 1 78 ? 14.477 -23.219 2.82 1 68.12 78 TRP A N 1
ATOM 536 C CA . TRP A 1 78 ? 14.758 -24.406 3.609 1 68.12 78 TRP A CA 1
ATOM 537 C C . TRP A 1 78 ? 14.133 -25.641 2.969 1 68.12 78 TRP A C 1
ATOM 539 O O . TRP A 1 78 ? 14.758 -26.703 2.912 1 68.12 78 TRP A O 1
ATOM 549 N N . ILE A 1 79 ? 13.055 -25.578 2.473 1 70.75 79 ILE A N 1
ATOM 550 C CA . ILE A 1 79 ? 12.328 -26.688 1.872 1 70.75 79 ILE A CA 1
ATOM 551 C C . ILE A 1 79 ? 12.961 -27.047 0.526 1 70.75 79 ILE A C 1
ATOM 553 O O . ILE A 1 79 ? 13.164 -28.234 0.226 1 70.75 79 ILE A O 1
ATOM 557 N N . THR A 1 80 ? 13.312 -26.062 -0.196 1 67.06 80 THR A N 1
ATOM 558 C CA . THR A 1 80 ? 13.766 -26.297 -1.564 1 67.06 80 THR A CA 1
ATOM 559 C C . THR A 1 80 ? 15.172 -26.891 -1.578 1 67.06 80 THR A C 1
ATOM 561 O O . THR A 1 80 ? 15.477 -27.75 -2.396 1 67.06 80 THR A O 1
ATOM 564 N N . GLN A 1 81 ? 15.984 -26.422 -0.753 1 62.28 81 GLN A N 1
ATOM 565 C CA . GLN A 1 81 ? 17.359 -26.906 -0.731 1 62.28 81 GLN A CA 1
ATOM 566 C C . GLN A 1 81 ? 17.422 -28.406 -0.41 1 62.28 81 GLN A C 1
ATOM 568 O O . GLN A 1 81 ? 18.266 -29.125 -0.936 1 62.28 81 GLN A O 1
ATOM 573 N N . ASN A 1 82 ? 16.469 -28.812 0.286 1 64.44 82 ASN A N 1
ATOM 574 C CA . ASN A 1 82 ? 16.5 -30.219 0.689 1 64.44 82 ASN A CA 1
ATOM 575 C C . ASN A 1 82 ? 15.805 -31.109 -0.338 1 64.44 82 ASN A C 1
ATOM 577 O O . ASN A 1 82 ? 16.031 -32.312 -0.36 1 64.44 82 ASN A O 1
ATOM 581 N N . LEU A 1 83 ? 15.172 -30.5 -1.258 1 73.62 83 LEU A N 1
ATOM 582 C CA . LEU A 1 83 ? 14.336 -31.344 -2.102 1 73.62 83 LEU A CA 1
ATOM 583 C C . LEU A 1 83 ? 14.922 -31.453 -3.506 1 73.62 83 LEU A C 1
ATOM 585 O O . LEU A 1 83 ? 14.625 -32.406 -4.23 1 73.62 83 LEU A O 1
ATOM 589 N N . LEU A 1 84 ? 15.719 -30.547 -4.062 1 76.75 84 LEU A N 1
ATOM 590 C CA . LEU A 1 84 ? 16.172 -30.547 -5.449 1 76.75 84 LEU A CA 1
ATOM 591 C C . LEU A 1 84 ? 17.25 -31.594 -5.676 1 76.75 84 LEU A C 1
ATOM 593 O O . LEU A 1 84 ? 17.312 -32.219 -6.738 1 76.75 84 LEU A O 1
ATOM 597 N N . GLY A 1 85 ? 18.016 -31.984 -4.77 1 74.81 85 GLY A N 1
ATOM 598 C CA . GLY A 1 85 ? 19.016 -33.031 -4.883 1 74.81 85 GLY A CA 1
ATOM 599 C C . GLY A 1 85 ? 19.922 -32.875 -6.078 1 74.81 85 GLY A C 1
ATOM 600 O O . GLY A 1 85 ? 20.266 -31.734 -6.453 1 74.81 85 GLY A O 1
ATOM 601 N N . ARG A 1 86 ? 20.516 -34.031 -6.652 1 74.38 86 ARG A N 1
ATOM 602 C CA . ARG A 1 86 ? 21.422 -34 -7.789 1 74.38 86 ARG A CA 1
ATOM 603 C C . ARG A 1 86 ? 21.047 -35.062 -8.82 1 74.38 86 ARG A C 1
ATOM 605 O O . ARG A 1 86 ? 21.734 -36.094 -8.969 1 74.38 86 ARG A O 1
ATOM 612 N N . PRO A 1 87 ? 20.109 -34.688 -9.523 1 84.25 87 PRO A N 1
ATOM 613 C CA . PRO A 1 87 ? 19.75 -35.625 -10.57 1 84.25 87 PRO A CA 1
ATOM 614 C C . PRO A 1 87 ? 20.734 -35.656 -11.727 1 84.25 87 PRO A C 1
ATOM 616 O O . PRO A 1 87 ? 21.484 -34.688 -11.938 1 84.25 87 PRO A O 1
ATOM 619 N N . SER A 1 88 ? 20.797 -36.75 -12.367 1 82.19 88 SER A N 1
ATOM 620 C CA . SER A 1 88 ? 21.766 -36.906 -13.445 1 82.19 88 SER A CA 1
ATOM 621 C C . SER A 1 88 ? 21.125 -36.656 -14.805 1 82.19 88 SER A C 1
ATOM 623 O O . SER A 1 88 ? 21.812 -36.594 -15.82 1 82.19 88 SER A O 1
ATOM 625 N N . SER A 1 89 ? 19.859 -36.594 -14.828 1 89.12 89 SER A N 1
ATOM 626 C CA . SER A 1 89 ? 19.172 -36.375 -16.094 1 89.12 89 SER A CA 1
ATOM 627 C C . SER A 1 89 ? 18.141 -35.25 -15.984 1 89.12 89 SER A C 1
ATOM 629 O O . SER A 1 89 ? 17.75 -34.875 -14.875 1 89.12 89 SER A O 1
ATOM 631 N N . VAL A 1 90 ? 17.719 -34.812 -17.125 1 91.5 90 VAL A N 1
ATOM 632 C CA . VAL A 1 90 ? 16.703 -33.75 -17.156 1 91.5 90 VAL A CA 1
ATOM 633 C C . VAL A 1 90 ? 15.398 -34.281 -16.562 1 91.5 90 VAL A C 1
ATOM 635 O O . VAL A 1 90 ? 14.711 -33.562 -15.828 1 91.5 90 VAL A O 1
ATOM 638 N N . ARG A 1 91 ? 15.016 -35.5 -16.922 1 91.88 91 ARG A N 1
ATOM 639 C CA . ARG A 1 91 ? 13.805 -36.125 -16.391 1 91.88 91 ARG A CA 1
ATOM 640 C C . ARG A 1 91 ? 13.891 -36.281 -14.867 1 91.88 91 ARG A C 1
ATOM 642 O O . ARG A 1 91 ? 12.891 -36.094 -14.164 1 91.88 91 ARG A O 1
ATOM 649 N N . GLY A 1 92 ? 15.031 -36.656 -14.469 1 90.62 92 GLY A N 1
ATOM 650 C CA . GLY A 1 92 ? 15.25 -36.719 -13.039 1 90.62 92 GLY A CA 1
ATOM 651 C C . GLY A 1 92 ? 15.109 -35.375 -12.344 1 90.62 92 GLY A C 1
ATOM 652 O O . GLY A 1 92 ? 14.594 -35.281 -11.234 1 90.62 92 GLY A O 1
ATOM 653 N N . ALA A 1 93 ? 15.594 -34.375 -13.031 1 91.5 93 ALA A N 1
ATOM 654 C CA . ALA A 1 93 ? 15.477 -33.031 -12.5 1 91.5 93 ALA A CA 1
ATOM 655 C C . ALA A 1 93 ? 14.016 -32.594 -12.406 1 91.5 93 ALA A C 1
ATOM 657 O O . ALA A 1 93 ? 13.609 -31.953 -11.43 1 91.5 93 ALA A O 1
ATOM 658 N N . TYR A 1 94 ? 13.273 -32.969 -13.406 1 93.69 94 TYR A N 1
ATOM 659 C CA . TYR A 1 94 ? 11.844 -32.688 -13.383 1 93.69 94 TYR A CA 1
ATOM 660 C C . TYR A 1 94 ? 11.172 -33.344 -12.188 1 93.69 94 TYR A C 1
ATOM 662 O O . TYR A 1 94 ? 10.43 -32.719 -11.445 1 93.69 94 TYR A O 1
ATOM 670 N N . ALA A 1 95 ? 11.438 -34.594 -11.984 1 88.12 95 ALA A N 1
ATOM 671 C CA . ALA A 1 95 ? 10.789 -35.375 -10.93 1 88.12 95 ALA A CA 1
ATOM 672 C C . ALA A 1 95 ? 11.086 -34.781 -9.555 1 88.12 95 ALA A C 1
ATOM 674 O O . ALA A 1 95 ? 10.234 -34.812 -8.656 1 88.12 95 ALA A O 1
ATOM 675 N N . ARG A 1 96 ? 12.195 -34.219 -9.461 1 88.69 96 ARG A N 1
ATOM 676 C CA . ARG A 1 96 ? 12.609 -33.688 -8.164 1 88.69 96 ARG A CA 1
ATOM 677 C C . ARG A 1 96 ? 12.055 -32.281 -7.941 1 88.69 96 ARG A C 1
ATOM 679 O O . ARG A 1 96 ? 11.758 -31.906 -6.805 1 88.69 96 ARG A O 1
ATOM 686 N N . MET A 1 97 ? 11.906 -31.531 -8.953 1 90.94 97 MET A N 1
ATOM 687 C CA . MET A 1 97 ? 11.547 -30.125 -8.836 1 90.94 97 MET A CA 1
ATOM 688 C C . MET A 1 97 ? 10.031 -29.953 -8.844 1 90.94 97 MET A C 1
ATOM 690 O O . MET A 1 97 ? 9.492 -29.125 -8.102 1 90.94 97 MET A O 1
ATOM 694 N N . LEU A 1 98 ? 9.312 -30.719 -9.586 1 92.06 98 LEU A N 1
ATOM 695 C CA . LEU A 1 98 ? 7.914 -30.453 -9.883 1 92.06 98 LEU A CA 1
ATOM 696 C C . LEU A 1 98 ? 7.043 -30.656 -8.648 1 92.06 98 LEU A C 1
ATOM 698 O O . LEU A 1 98 ? 6.152 -29.859 -8.367 1 92.06 98 LEU A O 1
ATOM 702 N N . LEU A 1 99 ? 7.301 -31.656 -7.879 1 87.06 99 LEU A N 1
ATOM 703 C CA . LEU A 1 99 ? 6.461 -31.953 -6.723 1 87.06 99 LEU A CA 1
ATOM 704 C C . LEU A 1 99 ? 6.613 -30.891 -5.645 1 87.06 99 LEU A C 1
ATOM 706 O O . LEU A 1 99 ? 5.621 -30.391 -5.117 1 87.06 99 LEU A O 1
ATOM 710 N N . PRO A 1 100 ? 7.832 -30.531 -5.348 1 87.94 100 PRO A N 1
ATOM 711 C CA . PRO A 1 100 ? 7.969 -29.484 -4.344 1 87.94 100 PRO A CA 1
ATOM 712 C C . PRO A 1 100 ? 7.402 -28.141 -4.812 1 87.94 100 PRO A C 1
ATOM 714 O O . PRO A 1 100 ? 6.805 -27.406 -4.02 1 87.94 100 PRO A O 1
ATOM 717 N N . VAL A 1 101 ? 7.633 -27.812 -6.043 1 91.94 101 VAL A N 1
ATOM 718 C CA . VAL A 1 101 ? 7.129 -26.547 -6.578 1 91.94 101 VAL A CA 1
ATOM 719 C C . VAL A 1 101 ? 5.605 -26.531 -6.523 1 91.94 101 VAL A C 1
ATOM 721 O O . VAL A 1 101 ? 5 -25.578 -6.051 1 91.94 101 VAL A O 1
ATOM 724 N N . GLY A 1 102 ? 5.004 -27.594 -6.988 1 93.62 102 GLY A N 1
ATOM 725 C CA . GLY A 1 102 ? 3.555 -27.703 -6.938 1 93.62 102 GLY A CA 1
ATOM 726 C C . GLY A 1 102 ? 3.006 -27.703 -5.523 1 93.62 102 GLY A C 1
ATOM 727 O O . GLY A 1 102 ? 1.998 -27.047 -5.246 1 93.62 102 GLY A O 1
ATOM 728 N N . GLY A 1 103 ? 3.615 -28.406 -4.672 1 91 103 GLY A N 1
ATOM 729 C CA . GLY A 1 103 ? 3.207 -28.453 -3.277 1 91 103 GLY A CA 1
ATOM 730 C C . GLY A 1 103 ? 3.303 -27.109 -2.584 1 91 103 GLY A C 1
ATOM 731 O O . GLY A 1 103 ? 2.396 -26.719 -1.842 1 91 103 GLY A O 1
ATOM 732 N N . LEU A 1 104 ? 4.391 -26.406 -2.812 1 88.25 104 LEU A N 1
ATOM 733 C CA . LEU A 1 104 ? 4.59 -25.094 -2.211 1 88.25 104 LEU A CA 1
ATOM 734 C C . LEU A 1 104 ? 3.572 -24.094 -2.75 1 88.25 104 LEU A C 1
ATOM 736 O O . LEU A 1 104 ? 3.041 -23.281 -1.995 1 88.25 104 LEU A O 1
ATOM 740 N N . SER A 1 105 ? 3.312 -24.172 -4.027 1 93.44 105 SER A N 1
ATOM 741 C CA . SER A 1 105 ? 2.424 -23.219 -4.672 1 93.44 105 SER A CA 1
ATOM 742 C C . SER A 1 105 ? 0.97 -23.453 -4.281 1 93.44 105 SER A C 1
ATOM 744 O O . SER A 1 105 ? 0.111 -22.609 -4.508 1 93.44 105 SER A O 1
ATOM 746 N N . ALA A 1 106 ? 0.733 -24.594 -3.705 1 93.44 106 ALA A N 1
ATOM 747 C CA . ALA A 1 106 ? -0.604 -24.875 -3.184 1 93.44 106 ALA A CA 1
ATOM 748 C C . ALA A 1 106 ? -0.923 -23.969 -1.998 1 93.44 106 ALA A C 1
ATOM 750 O O . ALA A 1 106 ? -2.092 -23.703 -1.702 1 93.44 106 ALA A O 1
ATOM 751 N N . PHE A 1 107 ? 0.122 -23.438 -1.428 1 88.25 107 PHE A N 1
ATOM 752 C CA . PHE A 1 107 ? -0.119 -22.719 -0.184 1 88.25 107 PHE A CA 1
ATOM 753 C C . PHE A 1 107 ? 0.475 -21.312 -0.248 1 88.25 107 PHE A C 1
ATOM 755 O O . PHE A 1 107 ? 0.181 -20.469 0.602 1 88.25 107 PHE A O 1
ATOM 762 N N . LEU A 1 108 ? 1.308 -21.125 -1.192 1 85.56 108 LEU A N 1
ATOM 763 C CA . LEU A 1 108 ? 1.91 -19.812 -1.424 1 85.56 108 LEU A CA 1
ATOM 764 C C . LEU A 1 108 ? 1.538 -19.281 -2.803 1 85.56 108 LEU A C 1
ATOM 766 O O . LEU A 1 108 ? 1.227 -20.062 -3.709 1 85.56 108 LEU A O 1
ATOM 770 N N . ASN A 1 109 ? 1.585 -17.984 -2.842 1 85.62 109 ASN A N 1
ATOM 771 C CA . ASN A 1 109 ? 1.34 -17.375 -4.141 1 85.62 109 ASN A CA 1
ATOM 772 C C . ASN A 1 109 ? 2.338 -17.859 -5.188 1 85.62 109 ASN A C 1
ATOM 774 O O . ASN A 1 109 ? 3.521 -18.031 -4.891 1 85.62 109 ASN A O 1
ATOM 778 N N . ASN A 1 110 ? 1.821 -18.016 -6.398 1 90.12 110 ASN A N 1
ATOM 779 C CA . ASN A 1 110 ? 2.641 -18.531 -7.492 1 90.12 110 ASN A CA 1
ATOM 780 C C . ASN A 1 110 ? 3.871 -17.656 -7.727 1 90.12 110 ASN A C 1
ATOM 782 O O . ASN A 1 110 ? 4.98 -18.172 -7.875 1 90.12 110 ASN A O 1
ATOM 786 N N . THR A 1 111 ? 3.641 -16.391 -7.695 1 82 111 THR A N 1
ATOM 787 C CA . THR A 1 111 ? 4.707 -15.438 -7.988 1 82 111 THR A CA 1
ATOM 788 C C . THR A 1 111 ? 5.793 -15.5 -6.918 1 82 111 THR A C 1
ATOM 790 O O . THR A 1 111 ? 6.984 -15.438 -7.234 1 82 111 THR A O 1
ATOM 793 N N . THR A 1 112 ? 5.383 -15.633 -5.781 1 78.25 112 THR A N 1
ATOM 794 C CA . THR A 1 112 ? 6.328 -15.711 -4.676 1 78.25 112 THR A CA 1
ATOM 795 C C . THR A 1 112 ? 7.18 -16.969 -4.777 1 78.25 112 THR A C 1
ATOM 797 O O . THR A 1 112 ? 8.398 -16.922 -4.602 1 78.25 112 THR A O 1
ATOM 800 N N . VAL A 1 113 ? 6.547 -18.047 -5.07 1 86.38 113 VAL A N 1
ATOM 801 C CA . VAL A 1 113 ? 7.25 -19.328 -5.172 1 86.38 113 VAL A CA 1
ATOM 802 C C . VAL A 1 113 ? 8.289 -19.25 -6.293 1 86.38 113 VAL A C 1
ATOM 804 O O . VAL A 1 113 ? 9.445 -19.609 -6.094 1 86.38 113 VAL A O 1
ATOM 807 N N . VAL A 1 114 ? 7.898 -18.734 -7.43 1 86.88 114 VAL A N 1
ATOM 808 C CA . VAL A 1 114 ? 8.797 -18.672 -8.578 1 86.88 114 VAL A CA 1
ATOM 809 C C . VAL A 1 114 ? 9.914 -17.672 -8.305 1 86.88 114 VAL A C 1
ATOM 811 O O . VAL A 1 114 ? 11.078 -17.938 -8.609 1 86.88 114 VAL A O 1
ATOM 814 N N . ALA A 1 115 ? 9.578 -16.562 -7.754 1 78 115 ALA A N 1
ATOM 815 C CA . ALA A 1 115 ? 10.578 -15.539 -7.453 1 78 115 ALA A CA 1
ATOM 816 C C . ALA A 1 115 ? 11.641 -16.078 -6.496 1 78 115 ALA A C 1
ATOM 818 O O . ALA A 1 115 ? 12.828 -15.766 -6.633 1 78 115 ALA A O 1
ATOM 819 N N . MET A 1 116 ? 11.211 -16.844 -5.633 1 74.06 116 MET A N 1
ATOM 820 C CA . MET A 1 116 ? 12.117 -17.344 -4.605 1 74.06 116 MET A CA 1
ATOM 821 C C . MET A 1 116 ? 12.961 -18.5 -5.137 1 74.06 116 MET A C 1
ATOM 823 O O . MET A 1 116 ? 14.117 -18.656 -4.738 1 74.06 116 MET A O 1
ATOM 827 N N . LEU A 1 117 ? 12.406 -19.25 -6.031 1 81.94 117 LEU A N 1
ATOM 828 C CA . LEU A 1 117 ? 13.086 -20.469 -6.465 1 81.94 117 LEU A CA 1
ATOM 829 C C . LEU A 1 117 ? 13.883 -20.219 -7.746 1 81.94 117 LEU A C 1
ATOM 831 O O . LEU A 1 117 ? 14.797 -20.969 -8.07 1 81.94 117 LEU A O 1
ATOM 835 N N . LEU A 1 118 ? 13.539 -19.203 -8.469 1 82.44 118 LEU A N 1
ATOM 836 C CA . LEU A 1 118 ? 14.109 -18.938 -9.781 1 82.44 118 LEU A CA 1
ATOM 837 C C . LEU A 1 118 ? 15.633 -18.859 -9.703 1 82.44 118 LEU A C 1
ATOM 839 O O . LEU A 1 118 ? 16.328 -19.562 -10.438 1 82.44 118 LEU A O 1
ATOM 843 N N . PRO A 1 119 ? 16.219 -18.016 -8.836 1 70.31 119 PRO A N 1
ATOM 844 C CA . PRO A 1 119 ? 17.672 -17.969 -8.758 1 70.31 119 PRO A CA 1
ATOM 845 C C . PRO A 1 119 ? 18.281 -19.312 -8.367 1 70.31 119 PRO A C 1
ATOM 847 O O . PRO A 1 119 ? 19.312 -19.719 -8.906 1 70.31 119 PRO A O 1
ATOM 850 N N . GLY A 1 120 ? 17.656 -19.984 -7.465 1 73.44 120 GLY A N 1
ATOM 851 C CA . GLY A 1 120 ? 18.125 -21.297 -7.031 1 73.44 120 GLY A CA 1
ATOM 852 C C . GLY A 1 120 ? 18.094 -22.344 -8.133 1 73.44 120 GLY A C 1
ATOM 853 O O . GLY A 1 120 ? 19 -23.156 -8.242 1 73.44 120 GLY A O 1
ATOM 854 N N . ILE A 1 121 ? 17.047 -22.312 -8.891 1 84.5 121 ILE A N 1
ATOM 855 C CA . ILE A 1 121 ? 16.891 -23.281 -9.969 1 84.5 121 ILE A CA 1
ATOM 856 C C . ILE A 1 121 ? 17.922 -22.984 -11.07 1 84.5 121 ILE A C 1
ATOM 858 O O . ILE A 1 121 ? 18.453 -23.922 -11.688 1 84.5 121 ILE A O 1
ATOM 862 N N . GLN A 1 122 ? 18.141 -21.719 -11.305 1 78.12 122 GLN A N 1
ATOM 863 C CA . GLN A 1 122 ? 19.188 -21.359 -12.266 1 78.12 122 GLN A CA 1
ATOM 864 C C . GLN A 1 122 ? 20.547 -21.875 -11.836 1 78.12 122 GLN A C 1
ATOM 866 O O . GLN A 1 122 ? 21.297 -22.422 -12.648 1 78.12 122 GLN A O 1
ATOM 871 N N . GLU A 1 123 ? 20.75 -21.719 -10.664 1 69.19 123 GLU A N 1
ATOM 872 C CA . GLU A 1 123 ? 22.016 -22.219 -10.109 1 69.19 123 GLU A CA 1
ATOM 873 C C . GLU A 1 123 ? 22.062 -23.75 -10.18 1 69.19 123 GLU A C 1
ATOM 875 O O . GLU A 1 123 ? 23.109 -24.312 -10.484 1 69.19 123 GLU A O 1
ATOM 880 N N . TRP A 1 124 ? 21.016 -24.344 -9.781 1 78.19 124 TRP A N 1
ATOM 881 C CA . TRP A 1 124 ? 20.891 -25.797 -9.828 1 78.19 124 TRP A CA 1
ATOM 882 C C . TRP A 1 124 ? 21.078 -26.312 -11.25 1 78.19 124 TRP A C 1
ATOM 884 O O . TRP A 1 124 ? 21.75 -27.328 -11.461 1 78.19 124 TRP A O 1
ATOM 894 N N . ALA A 1 125 ? 20.578 -25.641 -12.188 1 83.62 125 ALA A N 1
ATOM 895 C CA . ALA A 1 125 ? 20.734 -26 -13.594 1 83.62 125 ALA A CA 1
ATOM 896 C C . ALA A 1 125 ? 22.203 -25.922 -14.016 1 83.62 125 ALA A C 1
ATOM 898 O O . ALA A 1 125 ? 22.688 -26.797 -14.727 1 83.62 125 ALA A O 1
ATOM 899 N N . ALA A 1 126 ? 22.781 -24.891 -13.586 1 74.31 126 ALA A N 1
ATOM 900 C CA . ALA A 1 126 ? 24.203 -24.719 -13.906 1 74.31 126 ALA A CA 1
ATOM 901 C C . ALA A 1 126 ? 25.047 -25.844 -13.297 1 74.31 126 ALA A C 1
ATOM 903 O O . ALA A 1 126 ? 25.953 -26.359 -13.953 1 74.31 126 ALA A O 1
ATOM 904 N N . ARG A 1 127 ? 24.625 -26.219 -12.203 1 69.19 127 ARG A N 1
ATOM 905 C CA . ARG A 1 127 ? 25.344 -27.266 -11.492 1 69.19 127 ARG A CA 1
ATOM 906 C C . ARG A 1 127 ? 25.172 -28.609 -12.195 1 69.19 127 ARG A C 1
ATOM 908 O O . ARG A 1 127 ? 26.109 -29.422 -12.227 1 69.19 127 ARG A O 1
ATOM 915 N N . LEU A 1 128 ? 24.062 -28.781 -12.625 1 80.31 128 LEU A N 1
ATOM 916 C CA . LEU A 1 128 ? 23.734 -30.047 -13.273 1 80.31 128 LEU A CA 1
ATOM 917 C C . LEU A 1 128 ? 24.156 -30.031 -14.742 1 80.31 128 LEU A C 1
ATOM 919 O O . LEU A 1 128 ? 24.094 -31.062 -15.414 1 80.31 128 LEU A O 1
ATOM 923 N N . ARG A 1 129 ? 24.609 -28.812 -15.172 1 79.88 129 ARG A N 1
ATOM 924 C CA . ARG A 1 129 ? 24.953 -28.625 -16.578 1 79.88 129 ARG A CA 1
ATOM 925 C C . ARG A 1 129 ? 23.75 -28.875 -17.469 1 79.88 129 ARG A C 1
ATOM 927 O O . ARG A 1 129 ? 23.859 -29.578 -18.484 1 79.88 129 ARG A O 1
ATOM 934 N N . ILE A 1 130 ? 22.672 -28.625 -16.984 1 87.69 130 ILE A N 1
ATOM 935 C CA . ILE A 1 130 ? 21.422 -28.609 -17.75 1 87.69 130 ILE A CA 1
ATOM 936 C C . ILE A 1 130 ? 21.047 -27.188 -18.109 1 87.69 130 ILE A C 1
ATOM 938 O O . ILE A 1 130 ? 21.188 -26.266 -17.297 1 87.69 130 ILE A O 1
ATOM 942 N N . PRO A 1 131 ? 20.75 -27.016 -19.359 1 86.5 131 PRO A N 1
ATOM 943 C CA . PRO A 1 131 ? 20.312 -25.656 -19.719 1 86.5 131 PRO A CA 1
ATOM 944 C C . PRO A 1 131 ? 19.125 -25.172 -18.891 1 86.5 131 PRO A C 1
ATOM 946 O O . PRO A 1 131 ? 18.188 -25.938 -18.672 1 86.5 131 PRO A O 1
ATOM 949 N N . ALA A 1 132 ? 19.141 -23.969 -18.484 1 87.56 132 ALA A N 1
ATOM 950 C CA . ALA A 1 132 ? 18.078 -23.375 -17.656 1 87.56 132 ALA A CA 1
ATOM 951 C C . ALA A 1 132 ? 16.75 -23.375 -18.422 1 87.56 132 ALA A C 1
ATOM 953 O O . ALA A 1 132 ? 15.688 -23.453 -17.812 1 87.56 132 ALA A O 1
ATOM 954 N N . SER A 1 133 ? 16.844 -23.312 -19.75 1 91.06 133 SER A N 1
ATOM 955 C CA . SER A 1 133 ? 15.656 -23.266 -20.594 1 91.06 133 SER A CA 1
ATOM 956 C C . SER A 1 133 ? 14.828 -24.547 -20.453 1 91.06 133 SER A C 1
ATOM 958 O O . SER A 1 133 ? 13.641 -24.562 -20.781 1 91.06 133 SER A O 1
ATOM 960 N N . LYS A 1 134 ? 15.406 -25.5 -19.906 1 93.69 134 LYS A N 1
ATOM 961 C CA . LYS A 1 134 ? 14.695 -26.766 -19.75 1 93.69 134 LYS A CA 1
ATOM 962 C C . LYS A 1 134 ? 13.938 -26.812 -18.422 1 93.69 134 LYS A C 1
ATOM 964 O O . LYS A 1 134 ? 13.039 -27.625 -18.25 1 93.69 134 LYS A O 1
ATOM 969 N N . LEU A 1 135 ? 14.25 -25.906 -17.562 1 93.12 135 LEU A N 1
ATOM 970 C CA . LEU A 1 135 ? 13.727 -26.062 -16.203 1 93.12 135 LEU A CA 1
ATOM 971 C C . LEU A 1 135 ? 12.812 -24.906 -15.836 1 93.12 135 LEU A C 1
ATOM 973 O O . LEU A 1 135 ? 11.938 -25.047 -14.977 1 93.12 135 LEU A O 1
ATOM 977 N N . LEU A 1 136 ? 12.898 -23.797 -16.453 1 92.44 136 LEU A N 1
ATOM 978 C CA . LEU A 1 136 ? 12.289 -22.578 -15.938 1 92.44 136 LEU A CA 1
ATOM 979 C C . LEU A 1 136 ? 10.82 -22.484 -16.328 1 92.44 136 LEU A C 1
ATOM 981 O O . LEU A 1 136 ? 9.984 -22.062 -15.523 1 92.44 136 LEU A O 1
ATOM 985 N N . ILE A 1 137 ? 10.453 -22.875 -17.562 1 95 137 ILE A N 1
ATOM 986 C CA . ILE A 1 137 ? 9.039 -22.922 -17.906 1 95 137 ILE A CA 1
ATOM 987 C C . ILE A 1 137 ? 8.328 -23.953 -17.047 1 95 137 ILE A C 1
ATOM 989 O O . ILE A 1 137 ? 7.266 -23.688 -16.484 1 95 137 ILE A O 1
ATOM 993 N N . PRO A 1 138 ? 8.906 -25.125 -16.828 1 96.19 138 PRO A N 1
ATOM 994 C CA . PRO A 1 138 ? 8.289 -26.109 -15.93 1 96.19 138 PRO A CA 1
ATOM 995 C C . PRO A 1 138 ? 8.117 -25.562 -14.516 1 96.19 138 PRO A C 1
ATOM 997 O O . PRO A 1 138 ? 7.129 -25.875 -13.844 1 96.19 138 PRO A O 1
ATOM 1000 N N . LEU A 1 139 ? 9.062 -24.797 -14.102 1 93.81 139 LEU A N 1
ATOM 1001 C CA . LEU A 1 139 ? 8.945 -24.141 -12.805 1 93.81 139 LEU A CA 1
ATOM 1002 C C . LEU A 1 139 ? 7.695 -23.266 -12.75 1 93.81 139 LEU A C 1
ATOM 1004 O O . LEU A 1 139 ? 6.898 -23.375 -11.812 1 93.81 139 LEU A O 1
ATOM 1008 N N . SER A 1 140 ? 7.5 -22.453 -13.703 1 94.94 140 SER A N 1
ATOM 1009 C CA . SER A 1 140 ? 6.352 -21.562 -13.766 1 94.94 140 SER A CA 1
ATOM 1010 C C . SER A 1 140 ? 5.047 -22.344 -13.891 1 94.94 140 SER A C 1
ATOM 1012 O O . SER A 1 140 ? 4.09 -22.094 -13.164 1 94.94 140 SER A O 1
ATOM 1014 N N . TYR A 1 141 ? 5.062 -23.312 -14.805 1 97.38 141 TYR A N 1
ATOM 1015 C CA . TYR A 1 141 ? 3.844 -24.062 -15.078 1 97.38 141 TYR A CA 1
ATOM 1016 C C . TYR A 1 141 ? 3.42 -24.875 -13.852 1 97.38 141 TYR A C 1
ATOM 1018 O O . TYR A 1 141 ? 2.23 -24.953 -13.539 1 97.38 141 TYR A O 1
ATOM 1026 N N . MET A 1 142 ? 4.312 -25.422 -13.203 1 96 142 MET A N 1
ATOM 1027 C CA . MET A 1 142 ? 3.986 -26.219 -12.031 1 96 142 MET A CA 1
ATOM 1028 C C . MET A 1 142 ? 3.479 -25.328 -10.898 1 96 142 MET A C 1
ATOM 1030 O O . MET A 1 142 ? 2.617 -25.75 -10.117 1 96 142 MET A O 1
ATOM 1034 N N . ALA A 1 143 ? 4.109 -24.188 -10.766 1 95.12 143 ALA A N 1
ATOM 1035 C CA . ALA A 1 143 ? 3.604 -23.234 -9.781 1 95.12 143 ALA A CA 1
ATOM 1036 C C . ALA A 1 143 ? 2.15 -22.875 -10.07 1 95.12 143 ALA A C 1
ATOM 1038 O O . ALA A 1 143 ? 1.33 -22.797 -9.148 1 95.12 143 ALA A O 1
ATOM 1039 N N . ILE A 1 144 ? 1.843 -22.656 -11.312 1 96.25 144 ILE A N 1
ATOM 1040 C CA . ILE A 1 144 ? 0.5 -22.266 -11.727 1 96.25 144 ILE A CA 1
ATOM 1041 C C . ILE A 1 144 ? -0.491 -23.375 -11.383 1 96.25 144 ILE A C 1
ATOM 1043 O O . ILE A 1 144 ? -1.515 -23.125 -10.742 1 96.25 144 ILE A O 1
ATOM 1047 N N . ILE A 1 145 ? -0.176 -24.578 -11.781 1 96.44 145 ILE A N 1
ATOM 1048 C CA . ILE A 1 145 ? -1.101 -25.672 -11.57 1 96.44 145 ILE A CA 1
ATOM 1049 C C . ILE A 1 145 ? -1.164 -26.031 -10.086 1 96.44 145 ILE A C 1
ATOM 1051 O O . ILE A 1 145 ? -2.227 -26.375 -9.57 1 96.44 145 ILE A O 1
ATOM 1055 N N . GLY A 1 146 ? -0.047 -25.969 -9.422 1 95.56 146 GLY A N 1
ATOM 1056 C CA . GLY A 1 146 ? -0.037 -26.219 -7.984 1 95.56 146 GLY A CA 1
ATOM 1057 C C . GLY A 1 146 ? -0.94 -25.266 -7.215 1 95.56 146 GLY A C 1
ATOM 1058 O O . GLY A 1 146 ? -1.496 -25.641 -6.18 1 95.56 146 GLY A O 1
ATOM 1059 N N . GLY A 1 147 ? -1.059 -24.094 -7.688 1 95.31 147 GLY A N 1
ATOM 1060 C CA . GLY A 1 147 ? -1.89 -23.078 -7.051 1 95.31 147 GLY A CA 1
ATOM 1061 C C . GLY A 1 147 ? -3.369 -23.406 -7.098 1 95.31 147 GLY A C 1
ATOM 1062 O O . GLY A 1 147 ? -4.164 -22.828 -6.355 1 95.31 147 GLY A O 1
ATOM 1063 N N . THR A 1 148 ? -3.754 -24.312 -7.922 1 95.94 148 THR A N 1
ATOM 1064 C CA . THR A 1 148 ? -5.164 -24.656 -8.078 1 95.94 148 THR A CA 1
ATOM 1065 C C . THR A 1 148 ? -5.555 -25.766 -7.105 1 95.94 148 THR A C 1
ATOM 1067 O O . THR A 1 148 ? -6.703 -26.219 -7.102 1 95.94 148 THR A O 1
ATOM 1070 N N . MET A 1 149 ? -4.668 -26.156 -6.23 1 95.38 149 MET A N 1
ATOM 1071 C CA . MET A 1 149 ? -4.918 -27.297 -5.355 1 95.38 149 MET A CA 1
ATOM 1072 C C . MET A 1 149 ? -5.695 -26.875 -4.113 1 95.38 149 MET A C 1
ATOM 1074 O O . MET A 1 149 ? -6.43 -27.672 -3.529 1 95.38 149 MET A O 1
ATOM 1078 N N . THR A 1 150 ? -5.449 -25.672 -3.689 1 94 150 THR A N 1
ATOM 1079 C CA . THR A 1 150 ? -6.141 -25.156 -2.516 1 94 150 THR A CA 1
ATOM 1080 C C . THR A 1 150 ? -6.754 -23.781 -2.809 1 94 150 THR A C 1
ATOM 1082 O O . THR A 1 150 ? -6.402 -23.141 -3.801 1 94 150 THR A O 1
ATOM 1085 N N . LEU A 1 151 ? -7.621 -23.406 -1.949 1 91.31 151 LEU A N 1
ATOM 1086 C CA . LEU A 1 151 ? -8.312 -22.141 -2.139 1 91.31 151 LEU A CA 1
ATOM 1087 C C . LEU A 1 151 ? -7.336 -20.969 -2.047 1 91.31 151 LEU A C 1
ATOM 1089 O O . LEU A 1 151 ? -7.516 -19.953 -2.717 1 91.31 151 LEU A O 1
ATOM 1093 N N . ILE A 1 152 ? -6.262 -21.109 -1.311 1 90.56 152 ILE A N 1
ATOM 1094 C CA . ILE A 1 152 ? -5.383 -19.969 -1.028 1 90.56 152 ILE A CA 1
ATOM 1095 C C . ILE A 1 152 ? -4.195 -19.984 -1.989 1 90.56 152 ILE A C 1
ATOM 1097 O O . ILE A 1 152 ? -3.385 -19.062 -2 1 90.56 152 ILE A O 1
ATOM 1101 N N . GLY A 1 153 ? -4.109 -20.984 -2.785 1 91.88 153 GLY A N 1
ATOM 1102 C CA . GLY A 1 153 ? -2.943 -21.156 -3.639 1 91.88 153 GLY A CA 1
ATOM 1103 C C . GLY A 1 153 ? -2.799 -20.062 -4.68 1 91.88 153 GLY A C 1
ATOM 1104 O O . GLY A 1 153 ? -1.684 -19.734 -5.094 1 91.88 153 GLY A O 1
ATOM 1105 N N . THR A 1 154 ? -3.857 -19.594 -5.141 1 91.75 154 THR A N 1
ATOM 1106 C CA . THR A 1 154 ? -3.854 -18.469 -6.082 1 91.75 154 THR A CA 1
ATOM 1107 C C . THR A 1 154 ? -4.98 -17.5 -5.766 1 91.75 154 THR A C 1
ATOM 1109 O O . THR A 1 154 ? -6.02 -17.891 -5.223 1 91.75 154 THR A O 1
ATOM 1112 N N . SER A 1 155 ? -4.742 -16.328 -6.082 1 90.56 155 SER A N 1
ATOM 1113 C CA . SER A 1 155 ? -5.738 -15.281 -5.836 1 90.56 155 SER A CA 1
ATOM 1114 C C . SER A 1 155 ? -6.996 -15.516 -6.664 1 90.56 155 SER A C 1
ATOM 1116 O O . SER A 1 155 ? -8.094 -15.156 -6.25 1 90.56 155 SER A O 1
ATOM 1118 N N . THR A 1 156 ? -6.906 -16.156 -7.762 1 92.75 156 THR A N 1
ATOM 1119 C CA . THR A 1 156 ? -8.031 -16.438 -8.641 1 92.75 156 THR A CA 1
ATOM 1120 C C . THR A 1 156 ? -9.078 -17.297 -7.93 1 92.75 156 THR A C 1
ATOM 1122 O O . THR A 1 156 ? -10.273 -17.031 -8.023 1 92.75 156 THR A O 1
ATOM 1125 N N . ASN A 1 157 ? -8.625 -18.312 -7.199 1 94.75 157 ASN A N 1
ATOM 1126 C CA . ASN A 1 157 ? -9.531 -19.156 -6.441 1 94.75 157 ASN A CA 1
ATOM 1127 C C . ASN A 1 157 ? -10.305 -18.359 -5.391 1 94.75 157 ASN A C 1
ATOM 1129 O O . ASN A 1 157 ? -11.508 -18.547 -5.219 1 94.75 157 ASN A O 1
ATOM 1133 N N . LEU A 1 158 ? -9.625 -17.547 -4.77 1 90 158 LEU A N 1
ATOM 1134 C CA . LEU A 1 158 ? -10.219 -16.75 -3.703 1 90 158 LEU A CA 1
ATOM 1135 C C . LEU A 1 158 ? -11.227 -15.758 -4.266 1 90 158 LEU A C 1
ATOM 1137 O O . LEU A 1 158 ? -12.266 -15.492 -3.645 1 90 158 LEU A O 1
ATOM 1141 N N . VAL A 1 159 ? -10.914 -15.258 -5.418 1 88.75 159 VAL A N 1
ATOM 1142 C CA . VAL A 1 159 ? -11.805 -14.312 -6.078 1 88.75 159 VAL A CA 1
ATOM 1143 C C . VAL A 1 159 ? -13.109 -15.016 -6.457 1 88.75 159 VAL A C 1
ATOM 1145 O O . VAL A 1 159 ? -14.195 -14.492 -6.207 1 88.75 159 VAL A O 1
ATOM 1148 N N . VAL A 1 160 ? -13 -16.141 -7.059 1 93.69 160 VAL A N 1
ATOM 1149 C CA . VAL A 1 160 ? -14.195 -16.891 -7.449 1 93.69 160 VAL A CA 1
ATOM 1150 C C . VAL A 1 160 ? -14.977 -17.297 -6.207 1 93.69 160 VAL A C 1
ATOM 1152 O O . VAL A 1 160 ? -16.203 -17.25 -6.195 1 93.69 160 VAL A O 1
ATOM 1155 N N . ASN A 1 161 ? -14.25 -17.703 -5.172 1 91.5 161 ASN A N 1
ATOM 1156 C CA . ASN A 1 161 ? -14.914 -18 -3.908 1 91.5 161 ASN A CA 1
ATOM 1157 C C . ASN A 1 161 ? -15.641 -16.781 -3.346 1 91.5 161 ASN A C 1
ATOM 1159 O O . ASN A 1 161 ? -16.734 -16.906 -2.799 1 91.5 161 ASN A O 1
ATOM 1163 N N . GLY A 1 162 ? -15.008 -15.688 -3.396 1 85.38 162 GLY A N 1
ATOM 1164 C CA . GLY A 1 162 ? -15.648 -14.453 -2.969 1 85.38 162 GLY A CA 1
ATOM 1165 C C . GLY A 1 162 ? -16.922 -14.156 -3.727 1 85.38 162 GLY A C 1
ATOM 1166 O O . GLY A 1 162 ? -17.906 -13.695 -3.141 1 85.38 162 GLY A O 1
ATOM 1167 N N . LEU A 1 163 ? -16.938 -14.406 -5 1 87.38 163 LEU A N 1
ATOM 1168 C CA . LEU A 1 163 ? -18.109 -14.195 -5.828 1 87.38 163 LEU A CA 1
ATOM 1169 C C . LEU A 1 163 ? -19.219 -15.188 -5.465 1 87.38 163 LEU A C 1
ATOM 1171 O O . LEU A 1 163 ? -20.391 -14.82 -5.402 1 87.38 163 LEU A O 1
ATOM 1175 N N . LEU A 1 164 ? -18.828 -16.406 -5.207 1 91.5 164 LEU A N 1
ATOM 1176 C CA . LEU A 1 164 ? -19.797 -17.422 -4.754 1 91.5 164 LEU A CA 1
ATOM 1177 C C . LEU A 1 164 ? -20.453 -16.984 -3.451 1 91.5 164 LEU A C 1
ATOM 1179 O O . LEU A 1 164 ? -21.672 -17.125 -3.299 1 91.5 164 LEU A O 1
ATOM 1183 N N . GLN A 1 165 ? -19.672 -16.453 -2.635 1 84.94 165 GLN A N 1
ATOM 1184 C CA . GLN A 1 165 ? -20.172 -16.031 -1.334 1 84.94 165 GLN A CA 1
ATOM 1185 C C . GLN A 1 165 ? -21.094 -14.82 -1.472 1 84.94 165 GLN A C 1
ATOM 1187 O O . GLN A 1 165 ? -22.172 -14.789 -0.877 1 84.94 165 GLN A O 1
ATOM 1192 N N . SER A 1 166 ? -20.703 -13.859 -2.201 1 79.81 166 SER A N 1
ATOM 1193 C CA . SER A 1 166 ? -21.453 -12.617 -2.311 1 79.81 166 SER A CA 1
ATOM 1194 C C . SER A 1 166 ? -22.734 -12.812 -3.119 1 79.81 166 SER A C 1
ATOM 1196 O O . SER A 1 166 ? -23.766 -12.219 -2.803 1 79.81 166 SER A O 1
ATOM 1198 N N . GLU A 1 167 ? -22.672 -13.656 -4.113 1 81.12 167 GLU A N 1
ATOM 1199 C CA . GLU A 1 167 ? -23.812 -13.781 -5.023 1 81.12 167 GLU A CA 1
ATOM 1200 C C . GLU A 1 167 ? -24.719 -14.938 -4.621 1 81.12 167 GLU A C 1
ATOM 1202 O O . GLU A 1 167 ? -25.938 -14.875 -4.801 1 81.12 167 GLU A O 1
ATOM 1207 N N . LEU A 1 168 ? -24.094 -15.953 -4.086 1 86.81 168 LEU A N 1
ATOM 1208 C CA . LEU A 1 168 ? -24.891 -17.156 -3.861 1 86.81 168 LEU A CA 1
ATOM 1209 C C . LEU A 1 168 ? -24.844 -17.562 -2.393 1 86.81 168 LEU A C 1
ATOM 1211 O O . LEU A 1 168 ? -25.531 -18.516 -1.99 1 86.81 168 LEU A O 1
ATOM 1215 N N . GLY A 1 169 ? -24.047 -16.938 -1.602 1 83.06 169 GLY A N 1
ATOM 1216 C CA . GLY A 1 169 ? -23.953 -17.219 -0.179 1 83.06 169 GLY A CA 1
ATOM 1217 C C . GLY A 1 169 ? -23.219 -18.516 0.125 1 83.06 169 GLY A C 1
ATOM 1218 O O . GLY A 1 169 ? -23.422 -19.125 1.177 1 83.06 169 GLY A O 1
ATOM 1219 N N . ILE A 1 170 ? -22.438 -19.016 -0.821 1 88.31 170 ILE A N 1
ATOM 1220 C CA . ILE A 1 170 ? -21.719 -20.281 -0.663 1 88.31 170 ILE A CA 1
ATOM 1221 C C . ILE A 1 170 ? -20.234 -20 -0.456 1 88.31 170 ILE A C 1
ATOM 1223 O O . ILE A 1 170 ? -19.656 -19.141 -1.134 1 88.31 170 ILE A O 1
ATOM 1227 N N . SER A 1 171 ? -19.672 -20.672 0.513 1 86.62 171 SER A N 1
ATOM 1228 C CA . SER A 1 171 ? -18.25 -20.578 0.779 1 86.62 171 SER A CA 1
ATOM 1229 C C . SER A 1 171 ? -17.562 -21.938 0.641 1 86.62 171 SER A C 1
ATOM 1231 O O . SER A 1 171 ? -18.031 -22.922 1.187 1 86.62 171 SER A O 1
ATOM 1233 N N . LEU A 1 172 ? -16.531 -21.922 -0.12 1 89.56 172 LEU A N 1
ATOM 1234 C CA . LEU A 1 172 ? -15.742 -23.141 -0.273 1 89.56 172 LEU A CA 1
ATOM 1235 C C . LEU A 1 172 ? -14.75 -23.297 0.87 1 89.56 172 LEU A C 1
ATOM 1237 O O . LEU A 1 172 ? -14.312 -22.312 1.458 1 89.56 172 LEU A O 1
ATOM 1241 N N . ARG A 1 173 ? -14.5 -24.609 1.147 1 88.56 173 ARG A N 1
ATOM 1242 C CA . ARG A 1 173 ? -13.453 -24.906 2.119 1 88.56 173 ARG A CA 1
ATOM 1243 C C . ARG A 1 173 ? -12.086 -25.016 1.444 1 88.56 173 ARG A C 1
ATOM 1245 O O . ARG A 1 173 ? -12 -25.062 0.216 1 88.56 173 ARG A O 1
ATOM 1252 N N . MET A 1 174 ? -11.062 -25 2.197 1 89.19 174 MET A N 1
ATOM 1253 C CA . MET A 1 174 ? -9.664 -24.938 1.774 1 89.19 174 MET A CA 1
ATOM 1254 C C . MET A 1 174 ? -9.375 -25.984 0.695 1 89.19 174 MET A C 1
ATOM 1256 O O . MET A 1 174 ? -8.75 -25.672 -0.318 1 89.19 174 MET A O 1
ATOM 1260 N N . PHE A 1 175 ? -9.883 -27.234 0.858 1 93.44 175 PHE A N 1
ATOM 1261 C CA . PHE A 1 175 ? -9.453 -28.344 0.02 1 93.44 175 PHE A CA 1
ATOM 1262 C C . PHE A 1 175 ? -10.586 -28.797 -0.901 1 93.44 175 PHE A C 1
ATOM 1264 O O . PHE A 1 175 ? -10.492 -29.844 -1.539 1 93.44 175 PHE A O 1
ATOM 1271 N N . ASP A 1 176 ? -11.672 -28.047 -0.968 1 92.94 176 ASP A N 1
ATOM 1272 C CA . ASP A 1 176 ? -12.766 -28.422 -1.851 1 92.94 176 ASP A CA 1
ATOM 1273 C C . ASP A 1 176 ? -12.297 -28.547 -3.297 1 92.94 176 ASP A C 1
ATOM 1275 O O . ASP A 1 176 ? -12.68 -29.484 -4.008 1 92.94 176 ASP A O 1
ATOM 1279 N N . ILE A 1 177 ? -11.453 -27.703 -3.709 1 95.38 177 ILE A N 1
ATOM 1280 C CA . ILE A 1 177 ? -11.039 -27.656 -5.109 1 95.38 177 ILE A CA 1
ATOM 1281 C C . ILE A 1 177 ? -9.867 -28.609 -5.328 1 95.38 177 ILE A C 1
ATOM 1283 O O . ILE A 1 177 ? -9.43 -28.812 -6.461 1 95.38 177 ILE A O 1
ATOM 1287 N N . ALA A 1 178 ? -9.336 -29.188 -4.246 1 95.5 178 ALA A N 1
ATOM 1288 C CA . ALA A 1 178 ? -8.258 -30.172 -4.359 1 95.5 178 ALA A CA 1
ATOM 1289 C C . ALA A 1 178 ? -8.695 -31.375 -5.195 1 95.5 178 ALA A C 1
ATOM 1291 O O . ALA A 1 178 ? -7.859 -32.031 -5.809 1 95.5 178 ALA A O 1
ATOM 1292 N N . ALA A 1 179 ? -9.969 -31.594 -5.168 1 96.19 179 ALA A N 1
ATOM 1293 C CA . ALA A 1 179 ? -10.508 -32.719 -5.93 1 96.19 179 ALA A CA 1
ATOM 1294 C C . ALA A 1 179 ? -10.141 -32.594 -7.406 1 96.19 179 ALA A C 1
ATOM 1296 O O . ALA A 1 179 ? -9.945 -33.625 -8.078 1 96.19 179 ALA A O 1
ATOM 1297 N N . VAL A 1 180 ? -10.016 -31.438 -7.906 1 96.81 180 VAL A N 1
ATOM 1298 C CA . VAL A 1 180 ? -9.641 -31.219 -9.297 1 96.81 180 VAL A CA 1
ATOM 1299 C C . VAL A 1 180 ? -8.172 -30.812 -9.383 1 96.81 180 VAL A C 1
ATOM 1301 O O . VAL A 1 180 ? -7.441 -31.281 -10.266 1 96.81 180 VAL A O 1
ATOM 1304 N N . GLY A 1 181 ? -7.727 -29.969 -8.445 1 96.75 181 GLY A N 1
ATOM 1305 C CA . GLY A 1 181 ? -6.375 -29.422 -8.461 1 96.75 181 GLY A CA 1
ATOM 1306 C C . GLY A 1 181 ? -5.309 -30.5 -8.336 1 96.75 181 GLY A C 1
ATOM 1307 O O . GLY A 1 181 ? -4.27 -30.422 -8.992 1 96.75 181 GLY A O 1
ATOM 1308 N N . LEU A 1 182 ? -5.543 -31.484 -7.469 1 96.75 182 LEU A N 1
ATOM 1309 C CA . LEU A 1 182 ? -4.559 -32.531 -7.242 1 96.75 182 LEU A CA 1
ATOM 1310 C C . LEU A 1 182 ? -4.363 -33.375 -8.492 1 96.75 182 LEU A C 1
ATOM 1312 O O . LEU A 1 182 ? -3.236 -33.562 -8.961 1 96.75 182 LEU A O 1
ATOM 1316 N N . PRO A 1 183 ? -5.461 -33.938 -9.055 1 97.44 183 PRO A N 1
ATOM 1317 C CA . PRO A 1 183 ? -5.277 -34.688 -10.305 1 97.44 183 PRO A CA 1
ATOM 1318 C C . PRO A 1 183 ? -4.621 -33.844 -11.391 1 97.44 183 PRO A C 1
ATOM 1320 O O . PRO A 1 183 ? -3.82 -34.344 -12.18 1 97.44 183 PRO A O 1
ATOM 1323 N N . LEU A 1 184 ? -4.996 -32.594 -11.477 1 97.31 184 LEU A N 1
ATOM 1324 C CA . LEU A 1 184 ? -4.414 -31.703 -12.469 1 97.31 184 LEU A CA 1
ATOM 1325 C C . LEU A 1 184 ? -2.914 -31.547 -12.25 1 97.31 184 LEU A C 1
ATOM 1327 O O . LEU A 1 184 ? -2.139 -31.547 -13.211 1 97.31 184 LEU A O 1
ATOM 1331 N N . THR A 1 185 ? -2.518 -31.328 -11.008 1 96.88 185 THR A N 1
ATOM 1332 C CA . THR A 1 185 ? -1.104 -31.172 -10.68 1 96.88 185 THR A CA 1
ATOM 1333 C C . THR A 1 185 ? -0.326 -32.438 -11.023 1 96.88 185 THR A C 1
ATOM 1335 O O . THR A 1 185 ? 0.78 -32.375 -11.562 1 96.88 185 THR A O 1
ATOM 1338 N N . VAL A 1 186 ? -0.894 -33.562 -10.734 1 96.62 186 VAL A N 1
ATOM 1339 C CA . VAL A 1 186 ? -0.243 -34.844 -11.023 1 96.62 186 VAL A CA 1
ATOM 1340 C C . VAL A 1 186 ? -0.128 -35.031 -12.539 1 96.62 186 VAL A C 1
ATOM 1342 O O . VAL A 1 186 ? 0.946 -35.375 -13.047 1 96.62 186 VAL A O 1
ATOM 1345 N N . CYS A 1 187 ? -1.231 -34.844 -13.266 1 97.12 187 CYS A N 1
ATOM 1346 C CA . CYS A 1 187 ? -1.221 -34.969 -14.719 1 97.12 187 CYS A CA 1
ATOM 1347 C C . CYS A 1 187 ? -0.295 -33.969 -15.367 1 97.12 187 CYS A C 1
ATOM 1349 O O . CYS A 1 187 ? 0.395 -34.25 -16.344 1 97.12 187 CYS A O 1
ATOM 1351 N N . GLY A 1 188 ? -0.344 -32.688 -14.867 1 96.38 188 GLY A N 1
ATOM 1352 C CA . GLY A 1 188 ? 0.566 -31.688 -15.367 1 96.38 188 GLY A CA 1
ATOM 1353 C C . GLY A 1 188 ? 2.027 -32.031 -15.164 1 96.38 188 GLY A C 1
ATOM 1354 O O . GLY A 1 188 ? 2.85 -31.859 -16.062 1 96.38 188 GLY A O 1
ATOM 1355 N N . ALA A 1 189 ? 2.34 -32.531 -13.945 1 96.31 189 ALA A N 1
ATOM 1356 C CA . ALA A 1 189 ? 3.703 -32.969 -13.641 1 96.31 189 ALA A CA 1
ATOM 1357 C C . ALA A 1 189 ? 4.133 -34.094 -14.555 1 96.31 189 ALA A C 1
ATOM 1359 O O . ALA A 1 189 ? 5.266 -34.125 -15.047 1 96.31 189 ALA A O 1
ATOM 1360 N N . LEU A 1 190 ? 3.258 -35.062 -14.766 1 96.06 190 LEU A N 1
ATOM 1361 C CA . LEU A 1 190 ? 3.549 -36.188 -15.633 1 96.06 190 LEU A CA 1
ATOM 1362 C C . LEU A 1 190 ? 3.779 -35.75 -17.078 1 96.06 190 LEU A C 1
ATOM 1364 O O . LEU A 1 190 ? 4.699 -36.219 -17.734 1 96.06 190 LEU A O 1
ATOM 1368 N N . PHE A 1 191 ? 3.008 -34.875 -17.562 1 96 191 PHE A N 1
ATOM 1369 C CA . PHE A 1 191 ? 3.148 -34.344 -18.922 1 96 191 PHE A CA 1
ATOM 1370 C C . PHE A 1 191 ? 4.5 -33.656 -19.094 1 96 191 PHE A C 1
ATOM 1372 O O . PHE A 1 191 ? 5.191 -33.875 -20.078 1 96 191 PHE A O 1
ATOM 1379 N N . LEU A 1 192 ? 4.828 -32.75 -18.047 1 96.06 192 LEU A N 1
ATOM 1380 C CA . LEU A 1 192 ? 6.09 -32.031 -18.125 1 96.06 192 LEU A CA 1
ATOM 1381 C C . LEU A 1 192 ? 7.277 -33 -18.047 1 96.06 192 LEU A C 1
ATOM 1383 O O . LEU A 1 192 ? 8.281 -32.781 -18.734 1 96.06 192 LEU A O 1
ATOM 1387 N N . THR A 1 193 ? 7.18 -34.062 -17.188 1 94.88 193 THR A N 1
ATOM 1388 C CA . THR A 1 193 ? 8.258 -35.031 -17.047 1 94.88 193 THR A CA 1
ATOM 1389 C C . THR A 1 193 ? 8.445 -35.812 -18.328 1 94.88 193 THR A C 1
ATOM 1391 O O . THR A 1 193 ? 9.578 -36.125 -18.734 1 94.88 193 THR A O 1
ATOM 1394 N N . LEU A 1 194 ? 7.363 -36.125 -19 1 93.75 194 LEU A N 1
ATOM 1395 C CA . LEU A 1 194 ? 7.426 -37 -20.156 1 93.75 194 LEU A CA 1
ATOM 1396 C C . LEU A 1 194 ? 7.723 -36.219 -21.422 1 93.75 194 LEU A C 1
ATOM 1398 O O . LEU A 1 194 ? 8.453 -36.688 -22.297 1 93.75 194 LEU A O 1
ATOM 1402 N N . PHE A 1 195 ? 7.234 -35 -21.531 1 93.69 195 PHE A N 1
ATOM 1403 C CA . PHE A 1 195 ? 7.297 -34.281 -22.797 1 93.69 195 PHE A CA 1
ATOM 1404 C C . PHE A 1 195 ? 8.055 -32.969 -22.672 1 93.69 195 PHE A C 1
ATOM 1406 O O . PHE A 1 195 ? 8.391 -32.344 -23.672 1 93.69 195 PHE A O 1
ATOM 1413 N N . GLY A 1 196 ? 8.344 -32.531 -21.531 1 92.94 196 GLY A N 1
ATOM 1414 C CA . GLY A 1 196 ? 8.984 -31.25 -21.297 1 92.94 196 GLY A CA 1
ATOM 1415 C C . GLY A 1 196 ? 10.328 -31.141 -22 1 92.94 196 GLY A C 1
ATOM 1416 O O . GLY A 1 196 ? 10.609 -30.125 -22.641 1 92.94 196 GLY A O 1
ATOM 1417 N N . ASN A 1 197 ? 11.117 -32.156 -21.828 1 91.19 197 ASN A N 1
ATOM 1418 C CA . ASN A 1 197 ? 12.453 -32.156 -22.406 1 91.19 197 ASN A CA 1
ATOM 1419 C C . ASN A 1 197 ? 12.414 -32.031 -23.922 1 91.19 197 ASN A C 1
ATOM 1421 O O . ASN A 1 197 ? 13.258 -31.344 -24.516 1 91.19 197 ASN A O 1
ATOM 1425 N N . ARG A 1 198 ? 11.453 -32.594 -24.531 1 92.31 198 ARG A N 1
ATOM 1426 C CA . ARG A 1 198 ? 11.367 -32.625 -25.984 1 92.31 198 ARG A CA 1
ATOM 1427 C C . ARG A 1 198 ? 10.766 -31.312 -26.516 1 92.31 198 ARG A C 1
ATOM 1429 O O . ARG A 1 198 ? 11.148 -30.844 -27.594 1 92.31 198 ARG A O 1
ATOM 1436 N N . LEU A 1 199 ? 9.969 -30.703 -25.859 1 93.94 199 LEU A N 1
ATOM 1437 C CA . LEU A 1 199 ? 9.211 -29.562 -26.375 1 93.94 199 LEU A CA 1
ATOM 1438 C C . LEU A 1 199 ? 9.922 -28.25 -26.031 1 93.94 199 LEU A C 1
ATOM 1440 O O . LEU A 1 199 ? 9.656 -27.219 -26.656 1 93.94 199 LEU A O 1
ATOM 1444 N N . LEU A 1 200 ? 10.82 -28.281 -25.016 1 93.38 200 LEU A N 1
ATOM 1445 C CA . LEU A 1 200 ? 11.484 -27.062 -24.594 1 93.38 200 LEU A CA 1
ATOM 1446 C C . LEU A 1 200 ? 12.82 -26.891 -25.297 1 93.38 200 LEU A C 1
ATOM 1448 O O . LEU A 1 200 ? 13.461 -27.875 -25.672 1 93.38 200 LEU A O 1
ATOM 1452 N N . PRO A 1 201 ? 13.203 -25.688 -25.516 1 88.31 201 PRO A N 1
ATOM 1453 C CA . PRO A 1 201 ? 14.453 -25.438 -26.234 1 88.31 201 PRO A CA 1
ATOM 1454 C C . PRO A 1 201 ? 15.688 -25.688 -25.359 1 88.31 201 PRO A C 1
ATOM 1456 O O . PRO A 1 201 ? 15.586 -25.766 -24.141 1 88.31 201 PRO A O 1
ATOM 1459 N N . ASN A 1 202 ? 16.828 -25.859 -26.062 1 84.44 202 ASN A N 1
ATOM 1460 C CA . ASN A 1 202 ? 18.141 -26.016 -25.438 1 84.44 202 ASN A CA 1
ATOM 1461 C C . ASN A 1 202 ? 19 -24.781 -25.672 1 84.44 202 ASN A C 1
ATOM 1463 O O . ASN A 1 202 ? 19.781 -24.719 -26.625 1 84.44 202 ASN A O 1
ATOM 1467 N N . ARG A 1 203 ? 18.781 -23.75 -24.891 1 73 203 ARG A N 1
ATOM 1468 C CA . ARG A 1 203 ? 19.531 -22.516 -25.078 1 73 203 ARG A CA 1
ATOM 1469 C C . ARG A 1 203 ? 20.453 -22.266 -23.891 1 73 203 ARG A C 1
ATOM 1471 O O . ARG A 1 203 ? 20.094 -22.531 -22.734 1 73 203 ARG A O 1
ATOM 1478 N N . GLN A 1 204 ? 21.766 -22.062 -24.094 1 55.53 204 GLN A N 1
ATOM 1479 C CA . GLN A 1 204 ? 22.75 -21.781 -23.062 1 55.53 204 GLN A CA 1
ATOM 1480 C C . GLN A 1 204 ? 22.531 -20.406 -22.438 1 55.53 204 GLN A C 1
ATOM 1482 O O . GLN A 1 204 ? 22.047 -19.484 -23.109 1 55.53 204 GLN A O 1
ATOM 1487 N N . ASP A 1 205 ? 22.438 -20.219 -21.172 1 50.44 205 ASP A N 1
ATOM 1488 C CA . ASP A 1 205 ? 22.078 -19.141 -20.266 1 50.44 205 ASP A CA 1
ATOM 1489 C C . ASP A 1 205 ? 22.812 -17.844 -20.625 1 50.44 205 ASP A C 1
ATOM 1491 O O . ASP A 1 205 ? 23.984 -17.875 -21 1 50.44 205 ASP A O 1
ATOM 1495 N N . ALA A 1 206 ? 22.328 -16.75 -20.953 1 41.25 206 ALA A N 1
ATOM 1496 C CA . ALA A 1 206 ? 22.828 -15.375 -20.922 1 41.25 206 ALA A CA 1
ATOM 1497 C C . ALA A 1 206 ? 23.641 -15.125 -19.656 1 41.25 206 ALA A C 1
ATOM 1499 O O . ALA A 1 206 ? 24.047 -13.992 -19.375 1 41.25 206 ALA A O 1
ATOM 1500 N N . VAL A 1 207 ? 23.75 -15.906 -18.75 1 40.94 207 VAL A N 1
ATOM 1501 C CA . VAL A 1 207 ? 24.422 -15.68 -17.469 1 40.94 207 VAL A CA 1
ATOM 1502 C C . VAL A 1 207 ? 25.906 -15.414 -17.703 1 40.94 207 VAL A C 1
ATOM 1504 O O . VAL A 1 207 ? 26.609 -14.977 -16.781 1 40.94 207 VAL A O 1
ATOM 1507 N N . GLU A 1 208 ? 26.5 -15.82 -18.75 1 38.06 208 GLU A N 1
ATOM 1508 C CA . GLU A 1 208 ? 27.922 -15.555 -18.906 1 38.06 208 GLU A CA 1
ATOM 1509 C C . GLU A 1 208 ? 28.234 -14.078 -18.656 1 38.06 208 GLU A C 1
ATOM 1511 O O . GLU A 1 208 ? 29.359 -13.742 -18.266 1 38.06 208 GLU A O 1
ATOM 1516 N N . GLN A 1 209 ? 27.422 -13.289 -18.938 1 34.88 209 GLN A N 1
ATOM 1517 C CA . GLN A 1 209 ? 27.797 -11.883 -18.828 1 34.88 209 GLN A CA 1
ATOM 1518 C C . GLN A 1 209 ? 27.906 -11.461 -17.359 1 34.88 209 GLN A C 1
ATOM 1520 O O . GLN A 1 209 ? 28.281 -10.32 -17.062 1 34.88 209 GLN A O 1
ATOM 1525 N N . MET A 1 210 ? 27.484 -12.109 -16.469 1 35.31 210 MET A N 1
ATOM 1526 C CA . MET A 1 210 ? 27.609 -11.75 -15.062 1 35.31 210 MET A CA 1
ATOM 1527 C C . MET A 1 210 ? 29.047 -11.898 -14.586 1 35.31 210 MET A C 1
ATOM 1529 O O . MET A 1 210 ? 29.359 -11.609 -13.43 1 35.31 210 MET A O 1
ATOM 1533 N N . GLN A 1 211 ? 29.984 -12.328 -15.273 1 35.66 211 GLN A N 1
ATOM 1534 C CA . GLN A 1 211 ? 31.375 -12.633 -14.914 1 35.66 211 GLN A CA 1
ATOM 1535 C C . GLN A 1 211 ? 32.156 -11.359 -14.602 1 35.66 211 GLN A C 1
ATOM 1537 O O . GLN A 1 211 ? 33.25 -11.422 -14.039 1 35.66 211 GLN A O 1
ATOM 1542 N N . SER A 1 212 ? 31.828 -10.219 -15.023 1 37.69 212 SER A N 1
ATOM 1543 C CA . SER A 1 212 ? 32.781 -9.141 -14.82 1 37.69 212 SER A CA 1
ATOM 1544 C C . SER A 1 212 ? 32.531 -8.398 -13.508 1 37.69 212 SER A C 1
ATOM 1546 O O . SER A 1 212 ? 32.938 -7.254 -13.344 1 37.69 212 SER A O 1
ATOM 1548 N N . ALA A 1 213 ? 31.984 -8.875 -12.633 1 40.22 213 ALA A N 1
ATOM 1549 C CA . ALA A 1 213 ? 31.641 -8.133 -11.422 1 40.22 213 ALA A CA 1
ATOM 1550 C C . ALA A 1 213 ? 32.812 -8.133 -10.43 1 40.22 213 ALA A C 1
ATOM 1552 O O . ALA A 1 213 ? 33.594 -9.07 -10.398 1 40.22 213 ALA A O 1
ATOM 1553 N N . ARG A 1 214 ? 33.219 -6.973 -9.633 1 46.72 214 ARG A N 1
ATOM 1554 C CA . ARG A 1 214 ? 34.156 -6.832 -8.516 1 46.72 214 ARG A CA 1
ATOM 1555 C C . ARG A 1 214 ? 34 -7.984 -7.527 1 46.72 214 ARG A C 1
ATOM 1557 O O . ARG A 1 214 ? 32.875 -8.398 -7.215 1 46.72 214 ARG A O 1
ATOM 1564 N N . GLU A 1 215 ? 35.219 -8.625 -7.277 1 49.16 215 GLU A N 1
ATOM 1565 C CA . GLU A 1 215 ? 35.188 -9.781 -6.387 1 49.16 215 GLU A CA 1
ATOM 1566 C C . GLU A 1 215 ? 35.531 -9.383 -4.953 1 49.16 215 GLU A C 1
ATOM 1568 O O . GLU A 1 215 ? 36.406 -8.555 -4.727 1 49.16 215 GLU A O 1
ATOM 1573 N N . TYR A 1 216 ? 34.719 -9.5 -4.035 1 56.59 216 TYR A N 1
ATOM 1574 C CA . TYR A 1 216 ? 34.938 -9.336 -2.604 1 56.59 216 TYR A CA 1
ATOM 1575 C C . TYR A 1 216 ? 35.219 -10.672 -1.936 1 56.59 216 TYR A C 1
ATOM 1577 O O . TYR A 1 216 ? 34.688 -11.711 -2.361 1 56.59 216 TYR A O 1
ATOM 1585 N N . ALA A 1 217 ? 36.219 -10.609 -1.027 1 61.47 217 ALA A N 1
ATOM 1586 C CA . ALA A 1 217 ? 36.469 -11.805 -0.224 1 61.47 217 ALA A CA 1
ATOM 1587 C C . ALA A 1 217 ? 35.75 -11.703 1.13 1 61.47 217 ALA A C 1
ATOM 1589 O O . ALA A 1 217 ? 35.875 -10.695 1.825 1 61.47 217 ALA A O 1
ATOM 1590 N N . VAL A 1 218 ? 34.938 -12.594 1.424 1 70.88 218 VAL A N 1
ATOM 1591 C CA . VAL A 1 218 ? 34.219 -12.633 2.703 1 70.88 218 VAL A CA 1
ATOM 1592 C C . VAL A 1 218 ? 34.594 -13.906 3.457 1 70.88 218 VAL A C 1
ATOM 1594 O O . VAL A 1 218 ? 34.781 -14.961 2.85 1 70.88 218 VAL A O 1
ATOM 1597 N N . GLU A 1 219 ? 34.812 -13.742 4.809 1 74.69 219 GLU A N 1
ATOM 1598 C CA . GLU A 1 219 ? 35.188 -14.875 5.652 1 74.69 219 GLU A CA 1
ATOM 1599 C C . GLU A 1 219 ? 34 -15.32 6.52 1 74.69 219 GLU A C 1
ATOM 1601 O O . GLU A 1 219 ? 33.375 -14.492 7.203 1 74.69 219 GLU A O 1
ATOM 1606 N N . PHE A 1 220 ? 33.719 -16.547 6.41 1 80.38 220 PHE A N 1
ATOM 1607 C CA . PHE A 1 220 ? 32.656 -17.141 7.242 1 80.38 220 PHE A CA 1
ATOM 1608 C C . PHE A 1 220 ? 33.219 -18.312 8.055 1 80.38 220 PHE A C 1
ATOM 1610 O O . PHE A 1 220 ? 34.156 -19 7.613 1 80.38 220 PHE A O 1
ATOM 1617 N N . ARG A 1 221 ? 32.688 -18.438 9.242 1 84.12 221 ARG A N 1
ATOM 1618 C CA . ARG A 1 221 ? 33.094 -19.531 10.133 1 84.12 221 ARG A CA 1
ATOM 1619 C C . ARG A 1 221 ? 32 -20.609 10.203 1 84.12 221 ARG A C 1
ATOM 1621 O O . ARG A 1 221 ? 30.828 -20.281 10.242 1 84.12 221 ARG A O 1
ATOM 1628 N N . VAL A 1 222 ? 32.469 -21.828 10.148 1 86.69 222 VAL A N 1
ATOM 1629 C CA . VAL A 1 222 ? 31.547 -22.953 10.297 1 86.69 222 VAL A CA 1
ATOM 1630 C C . VAL A 1 222 ? 31.141 -23.109 11.758 1 86.69 222 VAL A C 1
ATOM 1632 O O . VAL A 1 222 ? 32 -23.25 12.633 1 86.69 222 VAL A O 1
ATOM 1635 N N . GLN A 1 223 ? 29.891 -23.078 11.938 1 84.5 223 GLN A N 1
ATOM 1636 C CA . GLN A 1 223 ? 29.375 -23.234 13.297 1 84.5 223 GLN A CA 1
ATOM 1637 C C . GLN A 1 223 ? 29.641 -24.641 13.82 1 84.5 223 GLN A C 1
ATOM 1639 O O . GLN A 1 223 ? 29.422 -25.625 13.109 1 84.5 223 GLN A O 1
ATOM 1644 N N . PRO A 1 224 ? 30.141 -24.75 15.031 1 81.19 224 PRO A N 1
ATOM 1645 C CA . PRO A 1 224 ? 30.484 -26.078 15.555 1 81.19 224 PRO A CA 1
ATOM 1646 C C . PRO A 1 224 ? 29.281 -27.016 15.594 1 81.19 224 PRO A C 1
ATOM 1648 O O . PRO A 1 224 ? 29.422 -28.203 15.281 1 81.19 224 PRO A O 1
ATOM 1651 N N . ASN A 1 225 ? 28.109 -26.531 15.891 1 75.81 225 ASN A N 1
ATOM 1652 C CA . ASN A 1 225 ? 26.922 -27.391 15.969 1 75.81 225 ASN A CA 1
ATOM 1653 C C . ASN A 1 225 ? 25.938 -27.078 14.852 1 75.81 225 ASN A C 1
ATOM 1655 O O . ASN A 1 225 ? 24.719 -27.266 15.016 1 75.81 225 ASN A O 1
ATOM 1659 N N . GLY A 1 226 ? 26.609 -26.797 13.711 1 74.75 226 GLY A N 1
ATOM 1660 C CA . GLY A 1 226 ? 25.734 -26.469 12.586 1 74.75 226 GLY A CA 1
ATOM 1661 C C . GLY A 1 226 ? 25.594 -27.609 11.594 1 74.75 226 GLY A C 1
ATOM 1662 O O . GLY A 1 226 ? 26.266 -28.641 11.711 1 74.75 226 GLY A O 1
ATOM 1663 N N . PRO A 1 227 ? 24.703 -27.484 10.703 1 78.88 227 PRO A N 1
ATOM 1664 C CA . PRO A 1 227 ? 24.438 -28.547 9.734 1 78.88 227 PRO A CA 1
ATOM 1665 C C . PRO A 1 227 ? 25.562 -28.719 8.719 1 78.88 227 PRO A C 1
ATOM 1667 O O . PRO A 1 227 ? 25.641 -29.75 8.031 1 78.88 227 PRO A O 1
ATOM 1670 N N . ILE A 1 228 ? 26.438 -27.844 8.727 1 81.75 228 ILE A N 1
ATOM 1671 C CA . ILE A 1 228 ? 27.484 -27.875 7.703 1 81.75 228 ILE A CA 1
ATOM 1672 C C . ILE A 1 228 ? 28.719 -28.562 8.25 1 81.75 228 ILE A C 1
ATOM 1674 O O . ILE A 1 228 ? 29.5 -29.141 7.488 1 81.75 228 ILE A O 1
ATOM 1678 N N . ALA A 1 229 ? 28.828 -28.641 9.594 1 84.81 229 ALA A N 1
ATOM 1679 C CA . ALA A 1 229 ? 29.984 -29.266 10.195 1 84.81 229 ALA A CA 1
ATOM 1680 C C . ALA A 1 229 ? 30.016 -30.766 9.891 1 84.81 229 ALA A C 1
ATOM 1682 O O . ALA A 1 229 ? 29.016 -31.469 10.102 1 84.81 229 ALA A O 1
ATOM 1683 N N . GLY A 1 230 ? 31.141 -31.281 9.367 1 83.44 230 GLY A N 1
ATOM 1684 C CA . GLY A 1 230 ? 31.297 -32.688 9.062 1 83.44 230 GLY A CA 1
ATOM 1685 C C . GLY A 1 230 ? 30.906 -33.062 7.641 1 83.44 230 GLY A C 1
ATOM 1686 O O . GLY A 1 230 ? 31.062 -34.188 7.211 1 83.44 230 GLY A O 1
ATOM 1687 N N . LYS A 1 231 ? 30.438 -32.094 6.973 1 85 231 LYS A N 1
ATOM 1688 C CA . LYS A 1 231 ? 30.062 -32.344 5.586 1 85 231 LYS A CA 1
ATOM 1689 C C . LYS A 1 231 ? 31.141 -31.859 4.621 1 85 231 LYS A C 1
ATOM 1691 O O . LYS A 1 231 ? 31.984 -31.031 4.984 1 85 231 LYS A O 1
ATOM 1696 N N . SER A 1 232 ? 31.125 -32.531 3.506 1 83.56 232 SER A N 1
ATOM 1697 C CA . SER A 1 232 ? 32.031 -32.094 2.467 1 83.56 232 SER A CA 1
ATOM 1698 C C . SER A 1 232 ? 31.594 -30.75 1.872 1 83.56 232 SER A C 1
ATOM 1700 O O . SER A 1 232 ? 30.422 -30.359 2.01 1 83.56 232 SER A O 1
ATOM 1702 N N . VAL A 1 233 ? 32.531 -30.031 1.286 1 83.38 233 VAL A N 1
ATOM 1703 C CA . VAL A 1 233 ? 32.25 -28.734 0.658 1 83.38 233 VAL A CA 1
ATOM 1704 C C . VAL A 1 233 ? 31.109 -28.875 -0.357 1 83.38 233 VAL A C 1
ATOM 1706 O O . VAL A 1 233 ? 30.219 -28.031 -0.424 1 83.38 233 VAL A O 1
ATOM 1709 N N . ALA A 1 234 ? 31.141 -29.953 -1.013 1 72.31 234 ALA A N 1
ATOM 1710 C CA . ALA A 1 234 ? 30.109 -30.219 -2.014 1 72.31 234 ALA A CA 1
ATOM 1711 C C . ALA A 1 234 ? 28.766 -30.516 -1.353 1 72.31 234 ALA A C 1
ATOM 1713 O O . ALA A 1 234 ? 27.734 -30 -1.772 1 72.31 234 ALA A O 1
ATOM 1714 N N . ALA A 1 235 ? 28.797 -31.266 -0.301 1 75.62 235 ALA A N 1
ATOM 1715 C CA . ALA A 1 235 ? 27.578 -31.656 0.396 1 75.62 235 ALA A CA 1
ATOM 1716 C C . ALA A 1 235 ? 26.938 -30.469 1.109 1 75.62 235 ALA A C 1
ATOM 1718 O O . ALA A 1 235 ? 25.719 -30.422 1.274 1 75.62 235 ALA A O 1
ATOM 1719 N N . ALA A 1 236 ? 27.812 -29.547 1.487 1 76.69 236 ALA A N 1
ATOM 1720 C CA . ALA A 1 236 ? 27.328 -28.375 2.211 1 76.69 236 ALA A CA 1
ATOM 1721 C C . ALA A 1 236 ? 26.781 -27.328 1.249 1 76.69 236 ALA A C 1
ATOM 1723 O O . ALA A 1 236 ? 26.25 -26.297 1.679 1 76.69 236 ALA A O 1
ATOM 1724 N N . GLY A 1 237 ? 27 -27.547 -0.011 1 69.75 237 GLY A N 1
ATOM 1725 C CA . GLY A 1 237 ? 26.5 -26.625 -1.018 1 69.75 237 GLY A CA 1
ATOM 1726 C C . GLY A 1 237 ? 27.391 -25.422 -1.209 1 69.75 237 GLY A C 1
ATOM 1727 O O . GLY A 1 237 ? 26.938 -24.375 -1.688 1 69.75 237 GLY A O 1
ATOM 1728 N N . LEU A 1 238 ? 28.672 -25.516 -0.767 1 74.75 238 LEU A N 1
ATOM 1729 C CA . LEU A 1 238 ? 29.547 -24.344 -0.764 1 74.75 238 LEU A CA 1
ATOM 1730 C C . LEU A 1 238 ? 30.375 -24.281 -2.051 1 74.75 238 LEU A C 1
ATOM 1732 O O . LEU A 1 238 ? 31.141 -23.328 -2.258 1 74.75 238 LEU A O 1
ATOM 1736 N N . ARG A 1 239 ? 30.219 -25.219 -2.869 1 62.53 239 ARG A N 1
ATOM 1737 C CA . ARG A 1 239 ? 30.938 -25.188 -4.145 1 62.53 239 ARG A CA 1
ATOM 1738 C C . ARG A 1 239 ? 30.156 -24.406 -5.195 1 62.53 239 ARG A C 1
ATOM 1740 O O . ARG A 1 239 ? 30.734 -23.859 -6.129 1 62.53 239 ARG A O 1
ATOM 1747 N N . SER A 1 240 ? 28.938 -24.344 -5.023 1 55.75 240 SER A N 1
ATOM 1748 C CA . SER A 1 240 ? 28.094 -23.797 -6.078 1 55.75 240 SER A CA 1
ATOM 1749 C C . SER A 1 240 ? 27.422 -22.5 -5.633 1 55.75 240 SER A C 1
ATOM 1751 O O . SER A 1 240 ? 26.203 -22.359 -5.75 1 55.75 240 SER A O 1
ATOM 1753 N N . LEU A 1 241 ? 28.234 -21.609 -5.152 1 62.22 241 LEU A N 1
ATOM 1754 C CA . LEU A 1 241 ? 27.719 -20.312 -4.762 1 62.22 241 LEU A CA 1
ATOM 1755 C C . LEU A 1 241 ? 27.516 -19.422 -5.984 1 62.22 241 LEU A C 1
ATOM 1757 O O . LEU A 1 241 ? 28.234 -19.547 -6.977 1 62.22 241 LEU A O 1
ATOM 1761 N N . THR A 1 242 ? 26.469 -18.609 -6.055 1 55.22 242 THR A N 1
ATOM 1762 C CA . THR A 1 242 ? 26.094 -17.75 -7.164 1 55.22 242 THR A CA 1
ATOM 1763 C C . THR A 1 242 ? 27.031 -16.547 -7.254 1 55.22 242 THR A C 1
ATOM 1765 O O . THR A 1 242 ? 27.375 -16.109 -8.352 1 55.22 242 THR A O 1
ATOM 1768 N N . HIS A 1 243 ? 27.266 -16.016 -6.16 1 57.31 243 HIS A N 1
ATOM 1769 C CA . HIS A 1 243 ? 27.953 -14.727 -6.168 1 57.31 243 HIS A CA 1
ATOM 1770 C C . HIS A 1 243 ? 29.391 -14.859 -5.676 1 57.31 243 HIS A C 1
ATOM 1772 O O . HIS A 1 243 ? 30.016 -13.859 -5.301 1 57.31 243 HIS A O 1
ATOM 1778 N N . GLY A 1 244 ? 29.844 -16.062 -5.508 1 62.59 244 GLY A N 1
ATOM 1779 C CA . GLY A 1 244 ? 31.203 -16.25 -5.043 1 62.59 244 GLY A CA 1
ATOM 1780 C C . GLY A 1 244 ? 31.656 -17.703 -5.035 1 62.59 244 GLY A C 1
ATOM 1781 O O . GLY A 1 244 ? 30.891 -18.578 -5.441 1 62.59 244 GLY A O 1
ATOM 1782 N N . PHE A 1 245 ? 32.812 -18 -4.832 1 67.44 245 PHE A N 1
ATOM 1783 C CA . PHE A 1 245 ? 33.344 -19.359 -4.699 1 67.44 245 PHE A CA 1
ATOM 1784 C C . PHE A 1 245 ? 34.312 -19.453 -3.52 1 67.44 245 PHE A C 1
ATOM 1786 O O . PHE A 1 245 ? 34.938 -18.453 -3.133 1 67.44 245 PHE A O 1
ATOM 1793 N N . LEU A 1 246 ? 34.25 -20.609 -2.914 1 79.75 246 LEU A N 1
ATOM 1794 C CA . LEU A 1 246 ? 35.156 -20.906 -1.804 1 79.75 246 LEU A CA 1
ATOM 1795 C C . LEU A 1 246 ? 36.562 -21.062 -2.293 1 79.75 246 LEU A C 1
ATOM 1797 O O . LEU A 1 246 ? 36.844 -21.891 -3.16 1 79.75 246 LEU A O 1
ATOM 1801 N N . THR A 1 247 ? 37.406 -20.188 -1.853 1 70.38 247 THR A N 1
ATOM 1802 C CA . THR A 1 247 ? 38.781 -20.188 -2.346 1 70.38 247 THR A CA 1
ATOM 1803 C C . THR A 1 247 ? 39.688 -20.969 -1.401 1 70.38 247 THR A C 1
ATOM 1805 O O . THR A 1 247 ? 40.594 -21.688 -1.847 1 70.38 247 THR A O 1
ATOM 1808 N N . ARG A 1 248 ? 39.469 -20.719 -0.08 1 74.88 248 ARG A N 1
ATOM 1809 C CA . ARG A 1 248 ? 40.375 -21.344 0.876 1 74.88 248 ARG A CA 1
ATOM 1810 C C . ARG A 1 248 ? 39.656 -21.672 2.184 1 74.88 248 ARG A C 1
ATOM 1812 O O . ARG A 1 248 ? 38.656 -21.016 2.535 1 74.88 248 ARG A O 1
ATOM 1819 N N . VAL A 1 249 ? 40.062 -22.734 2.783 1 83.25 249 VAL A N 1
ATOM 1820 C CA . VAL A 1 249 ? 39.594 -23.125 4.113 1 83.25 249 VAL A CA 1
ATOM 1821 C C . VAL A 1 249 ? 40.781 -23.078 5.09 1 83.25 249 VAL A C 1
ATOM 1823 O O . VAL A 1 249 ? 41.844 -23.609 4.809 1 83.25 249 VAL A O 1
ATOM 1826 N N . GLU A 1 250 ? 40.594 -22.312 6.09 1 80.56 250 GLU A N 1
ATOM 1827 C CA . GLU A 1 250 ? 41.594 -22.203 7.129 1 80.56 250 GLU A CA 1
ATOM 1828 C C . GLU A 1 250 ? 41.219 -22.984 8.375 1 80.56 250 GLU A C 1
ATOM 1830 O O . GLU A 1 250 ? 40.125 -22.766 8.938 1 80.56 250 GLU A O 1
ATOM 1835 N N . ARG A 1 251 ? 41.969 -23.984 8.633 1 78.38 251 ARG A N 1
ATOM 1836 C CA . ARG A 1 251 ? 41.75 -24.844 9.797 1 78.38 251 ARG A CA 1
ATOM 1837 C C . ARG A 1 251 ? 42.812 -24.594 10.859 1 78.38 251 ARG A C 1
ATOM 1839 O O . ARG A 1 251 ? 44 -24.609 10.57 1 78.38 251 ARG A O 1
ATOM 1846 N N . ASP A 1 252 ? 42.5 -24.484 12.18 1 68.19 252 ASP A N 1
ATOM 1847 C CA . ASP A 1 252 ? 43.375 -24.359 13.336 1 68.19 252 ASP A CA 1
ATOM 1848 C C . ASP A 1 252 ? 44.438 -23.297 13.109 1 68.19 252 ASP A C 1
ATOM 1850 O O . ASP A 1 252 ? 45.625 -23.516 13.398 1 68.19 252 ASP A O 1
ATOM 1854 N N . GLU A 1 253 ? 44.094 -21.969 12.672 1 59.81 253 GLU A N 1
ATOM 1855 C CA . GLU A 1 253 ? 44.875 -20.734 12.562 1 59.81 253 GLU A CA 1
ATOM 1856 C C . GLU A 1 253 ? 45.969 -20.844 11.5 1 59.81 253 GLU A C 1
ATOM 1858 O O . GLU A 1 253 ? 46.438 -19.828 10.992 1 59.81 253 GLU A O 1
ATOM 1863 N N . HIS A 1 254 ? 46.594 -22.141 11.258 1 56.12 254 HIS A N 1
ATOM 1864 C CA . HIS A 1 254 ? 47.781 -22.125 10.438 1 56.12 254 HIS A CA 1
ATOM 1865 C C . HIS A 1 254 ? 47.656 -23.047 9.227 1 56.12 254 HIS A C 1
ATOM 1867 O O . HIS A 1 254 ? 48.562 -23.125 8.398 1 56.12 254 HIS A O 1
ATOM 1873 N N . LEU A 1 255 ? 46.625 -23.703 9.109 1 58.62 255 LEU A N 1
ATOM 1874 C CA . LEU A 1 255 ? 46.594 -24.672 8.016 1 58.62 255 LEU A CA 1
ATOM 1875 C C . LEU A 1 255 ? 45.594 -24.25 6.938 1 58.62 255 LEU A C 1
ATOM 1877 O O . LEU A 1 255 ? 44.406 -24.062 7.219 1 58.62 255 LEU A O 1
ATOM 1881 N N . VAL A 1 256 ? 46.156 -23.812 5.797 1 63.78 256 VAL A N 1
ATOM 1882 C CA . VAL A 1 256 ? 45.312 -23.562 4.629 1 63.78 256 VAL A CA 1
ATOM 1883 C C . VAL A 1 256 ? 45.094 -24.844 3.842 1 63.78 256 VAL A C 1
ATOM 1885 O O . VAL A 1 256 ? 46.062 -25.516 3.471 1 63.78 256 VAL A O 1
ATOM 1888 N N . VAL A 1 257 ? 43.969 -25.297 3.799 1 65.69 257 VAL A N 1
ATOM 1889 C CA . VAL A 1 257 ? 43.625 -26.531 3.088 1 65.69 257 VAL A CA 1
ATOM 1890 C C . VAL A 1 257 ? 43.062 -26.188 1.707 1 65.69 257 VAL A C 1
ATOM 1892 O O . VAL A 1 257 ? 42.344 -25.203 1.545 1 65.69 257 VAL A O 1
ATOM 1895 N N . GLU A 1 258 ? 43.562 -26.859 0.683 1 65.19 258 GLU A N 1
ATOM 1896 C CA . GLU A 1 258 ? 43.031 -26.734 -0.668 1 65.19 258 GLU A CA 1
ATOM 1897 C C . GLU A 1 258 ? 41.594 -27.172 -0.727 1 65.19 258 GLU A C 1
ATOM 1899 O O . GLU A 1 258 ? 41.219 -28.203 -0.159 1 65.19 258 GLU A O 1
ATOM 1904 N N . VAL A 1 259 ? 40.812 -26.281 -1.256 1 74.94 259 VAL A N 1
ATOM 1905 C CA . VAL A 1 259 ? 39.375 -26.547 -1.32 1 74.94 259 VAL A CA 1
ATOM 1906 C C . VAL A 1 259 ? 39.094 -27.547 -2.439 1 74.94 259 VAL A C 1
ATOM 1908 O O . VAL A 1 259 ? 39.375 -27.281 -3.607 1 74.94 259 VAL A O 1
ATOM 1911 N N . THR A 1 260 ? 38.812 -28.781 -2.141 1 71.38 260 THR A N 1
ATOM 1912 C CA . THR A 1 260 ? 38.25 -29.781 -3.045 1 71.38 260 THR A CA 1
ATOM 1913 C C . THR A 1 260 ? 36.812 -30.109 -2.678 1 71.38 260 THR A C 1
ATOM 1915 O O . THR A 1 260 ? 36.375 -29.891 -1.543 1 71.38 260 THR A O 1
ATOM 1918 N N . PRO A 1 261 ? 36.062 -30.422 -3.582 1 75.12 261 PRO A N 1
ATOM 1919 C CA . PRO A 1 261 ? 34.688 -30.766 -3.283 1 75.12 261 PRO A CA 1
ATOM 1920 C C . PRO A 1 261 ? 34.562 -31.844 -2.201 1 75.12 261 PRO A C 1
ATOM 1922 O O . PRO A 1 261 ? 33.562 -31.891 -1.483 1 75.12 261 PRO A O 1
ATOM 1925 N N . GLU A 1 262 ? 35.531 -32.625 -2.016 1 76.19 262 GLU A N 1
ATOM 1926 C CA . GLU A 1 262 ? 35.5 -33.719 -1.07 1 76.19 262 GLU A CA 1
ATOM 1927 C C . GLU A 1 262 ? 36.031 -33.312 0.297 1 76.19 262 GLU A C 1
ATOM 1929 O O . GLU A 1 262 ? 35.969 -34.062 1.258 1 76.19 262 GLU A O 1
ATOM 1934 N N . LEU A 1 263 ? 36.469 -32.094 0.401 1 82.81 263 LEU A N 1
ATOM 1935 C CA . LEU A 1 263 ? 37.031 -31.641 1.672 1 82.81 263 LEU A CA 1
ATOM 1936 C C . LEU A 1 263 ? 35.938 -31.594 2.748 1 82.81 263 LEU A C 1
ATOM 1938 O O . LEU A 1 263 ? 34.875 -31.031 2.529 1 82.81 263 LEU A O 1
ATOM 1942 N N . ILE A 1 264 ? 36.156 -32.281 3.83 1 86.5 264 ILE A N 1
ATOM 1943 C CA . ILE A 1 264 ? 35.219 -32.281 4.949 1 86.5 264 ILE A CA 1
ATOM 1944 C C . ILE A 1 264 ? 35.438 -31.047 5.812 1 86.5 264 ILE A C 1
ATOM 1946 O O . ILE A 1 264 ? 36.594 -30.75 6.207 1 86.5 264 ILE A O 1
ATOM 1950 N N . LEU A 1 265 ? 34.406 -30.406 6.098 1 87.38 265 LEU A N 1
ATOM 1951 C CA . LEU A 1 265 ? 34.469 -29.188 6.891 1 87.38 265 LEU A CA 1
ATOM 1952 C C . LEU A 1 265 ? 34.469 -29.5 8.383 1 87.38 265 LEU A C 1
ATOM 1954 O O . LEU A 1 265 ? 33.625 -30.297 8.844 1 87.38 265 LEU A O 1
ATOM 1958 N N . ASP A 1 266 ? 35.406 -28.953 9.094 1 86.25 266 ASP A N 1
ATOM 1959 C CA . ASP A 1 266 ? 35.469 -29.109 10.539 1 86.25 266 ASP A CA 1
ATOM 1960 C C . ASP A 1 266 ? 34.812 -27.938 11.258 1 86.25 266 ASP A C 1
ATOM 1962 O O . ASP A 1 266 ? 34.75 -26.828 10.703 1 86.25 266 ASP A O 1
ATOM 1966 N N . PRO A 1 267 ? 34.375 -28.234 12.422 1 86.44 267 PRO A N 1
ATOM 1967 C CA . PRO A 1 267 ? 33.875 -27.109 13.219 1 86.44 267 PRO A CA 1
ATOM 1968 C C . PRO A 1 267 ? 34.906 -26.016 13.406 1 86.44 267 PRO A C 1
ATOM 1970 O O . PRO A 1 267 ? 36.094 -26.297 13.609 1 86.44 267 PRO A O 1
ATOM 1973 N N . GLU A 1 268 ? 34.531 -24.781 13.18 1 82.19 268 GLU A N 1
ATOM 1974 C CA . GLU A 1 268 ? 35.312 -23.578 13.414 1 82.19 268 GLU A CA 1
ATOM 1975 C C . GLU A 1 268 ? 36.25 -23.297 12.242 1 82.19 268 GLU A C 1
ATOM 1977 O O . GLU A 1 268 ? 37.125 -22.453 12.344 1 82.19 268 GLU A O 1
ATOM 1982 N N . ASP A 1 269 ? 36.094 -24.094 11.172 1 85.5 269 ASP A N 1
ATOM 1983 C CA . ASP A 1 269 ? 36.812 -23.75 9.961 1 85.5 269 ASP A CA 1
ATOM 1984 C C . ASP A 1 269 ? 36.469 -22.344 9.477 1 85.5 269 ASP A C 1
ATOM 1986 O O . ASP A 1 269 ? 35.281 -21.938 9.539 1 85.5 269 ASP A O 1
ATOM 1990 N N . ILE A 1 270 ? 37.469 -21.656 9.102 1 83.44 270 ILE A N 1
ATOM 1991 C CA . ILE A 1 270 ? 37.219 -20.359 8.477 1 83.44 270 ILE A CA 1
ATOM 1992 C C . ILE A 1 270 ? 37.25 -20.516 6.957 1 83.44 270 ILE A C 1
ATOM 1994 O O . ILE A 1 270 ? 38.25 -20.922 6.379 1 83.44 270 ILE A O 1
ATOM 1998 N N . LEU A 1 271 ? 36.094 -20.25 6.398 1 84.06 271 LEU A N 1
ATOM 1999 C CA . LEU A 1 271 ? 35.938 -20.344 4.953 1 84.06 271 LEU A CA 1
ATOM 2000 C C . LEU A 1 271 ? 36.062 -18.969 4.301 1 84.06 271 LEU A C 1
ATOM 2002 O O . LEU A 1 271 ? 35.406 -18.016 4.723 1 84.06 271 LEU A O 1
ATOM 2006 N N . ILE A 1 272 ? 36.906 -18.859 3.361 1 76 272 ILE A N 1
ATOM 2007 C CA . ILE A 1 272 ? 37.094 -17.609 2.641 1 76 272 ILE A CA 1
ATOM 2008 C C . ILE A 1 272 ? 36.438 -17.719 1.256 1 76 272 ILE A C 1
ATOM 2010 O O . ILE A 1 272 ? 36.844 -18.562 0.448 1 76 272 ILE A O 1
ATOM 2014 N N . PHE A 1 273 ? 35.5 -16.891 1.11 1 77.06 273 PHE A N 1
ATOM 2015 C CA . PHE A 1 273 ? 34.812 -16.828 -0.159 1 77.06 273 PHE A CA 1
ATOM 2016 C C . PHE A 1 273 ? 35.156 -15.562 -0.926 1 77.06 273 PHE A C 1
ATOM 2018 O O . PHE A 1 273 ? 35.375 -14.508 -0.326 1 77.06 273 PHE A O 1
ATOM 2025 N N . VAL A 1 274 ? 35.344 -15.742 -2.277 1 63.16 274 VAL A N 1
ATOM 2026 C CA . VAL A 1 274 ? 35.625 -14.594 -3.133 1 63.16 274 VAL A CA 1
ATOM 2027 C C . VAL A 1 274 ? 34.5 -14.438 -4.172 1 63.16 274 VAL A C 1
ATOM 2029 O O . VAL A 1 274 ? 34.094 -15.422 -4.789 1 63.16 274 VAL A O 1
ATOM 2032 N N . GLY A 1 275 ? 33.906 -13.234 -4.223 1 60.84 275 GLY A N 1
ATOM 2033 C CA . GLY A 1 275 ? 32.875 -12.977 -5.211 1 60.84 275 GLY A CA 1
ATOM 2034 C C . GLY A 1 275 ? 32.281 -11.594 -5.094 1 60.84 275 GLY A C 1
ATOM 2035 O O . GLY A 1 275 ? 32.875 -10.688 -4.531 1 60.84 275 GLY A O 1
ATOM 2036 N N . ALA A 1 276 ? 31.156 -11.43 -5.637 1 57.28 276 ALA A N 1
ATOM 2037 C CA . ALA A 1 276 ? 30.391 -10.18 -5.59 1 57.28 276 ALA A CA 1
ATOM 2038 C C . ALA A 1 276 ? 29.891 -9.898 -4.176 1 57.28 276 ALA A C 1
ATOM 2040 O O . ALA A 1 276 ? 29.844 -10.797 -3.332 1 57.28 276 ALA A O 1
ATOM 2041 N N . PRO A 1 277 ? 29.688 -8.617 -3.805 1 60.72 277 PRO A N 1
ATOM 2042 C CA . PRO A 1 277 ? 29.188 -8.289 -2.469 1 60.72 277 PRO A CA 1
ATOM 2043 C C . PRO A 1 277 ? 27.938 -9.086 -2.09 1 60.72 277 PRO A C 1
ATOM 2045 O O . PRO A 1 277 ? 27.734 -9.391 -0.912 1 60.72 277 PRO A O 1
ATOM 2048 N N . GLU A 1 278 ? 27.266 -9.438 -2.992 1 59.09 278 GLU A N 1
ATOM 2049 C CA . GLU A 1 278 ? 26.062 -10.219 -2.754 1 59.09 278 GLU A CA 1
ATOM 2050 C C . GLU A 1 278 ? 26.391 -11.594 -2.184 1 59.09 278 GLU A C 1
ATOM 2052 O O . GLU A 1 278 ? 25.547 -12.234 -1.559 1 59.09 278 GLU A O 1
ATOM 2057 N N . CYS A 1 279 ? 27.625 -11.961 -2.385 1 64.25 279 CYS A N 1
ATOM 2058 C CA . CYS A 1 279 ? 28.062 -13.242 -1.845 1 64.25 279 CYS A CA 1
ATOM 2059 C C . CYS A 1 279 ? 27.922 -13.273 -0.329 1 64.25 279 CYS A C 1
ATOM 2061 O O . CYS A 1 279 ? 27.516 -14.289 0.234 1 64.25 279 CYS A O 1
ATOM 2063 N N . ALA A 1 280 ? 28.25 -12.172 0.204 1 68.56 280 ALA A N 1
ATOM 2064 C CA . ALA A 1 280 ? 28.125 -12.102 1.658 1 68.56 280 ALA A CA 1
ATOM 2065 C C . ALA A 1 280 ? 26.672 -12.328 2.094 1 68.56 280 ALA A C 1
ATOM 2067 O O . ALA A 1 280 ? 26.422 -13.039 3.068 1 68.56 280 ALA A O 1
ATOM 2068 N N . SER A 1 281 ? 25.859 -11.75 1.35 1 64.25 281 SER A N 1
ATOM 2069 C CA . SER A 1 281 ? 24.438 -11.938 1.641 1 64.25 281 SER A CA 1
ATOM 2070 C C . SER A 1 281 ? 24 -13.383 1.398 1 64.25 281 SER A C 1
ATOM 2072 O O . SER A 1 281 ? 23.234 -13.945 2.184 1 64.25 281 SER A O 1
ATOM 2074 N N . GLU A 1 282 ? 24.469 -13.898 0.366 1 64.44 282 GLU A N 1
ATOM 2075 C CA . GLU A 1 282 ? 24.172 -15.281 0.019 1 64.44 282 GLU A CA 1
ATOM 2076 C C . GLU A 1 282 ? 24.625 -16.234 1.115 1 64.44 282 GLU A C 1
ATOM 2078 O O . GLU A 1 282 ? 23.891 -17.156 1.486 1 64.44 282 GLU A O 1
ATOM 2083 N N . LEU A 1 283 ? 25.75 -16.047 1.602 1 73.25 283 LEU A N 1
ATOM 2084 C CA . LEU A 1 283 ? 26.344 -16.938 2.594 1 73.25 283 LEU A CA 1
ATOM 2085 C C . LEU A 1 283 ? 25.625 -16.812 3.932 1 73.25 283 LEU A C 1
ATOM 2087 O O . LEU A 1 283 ? 25.547 -17.797 4.684 1 73.25 283 LEU A O 1
ATOM 2091 N N . ARG A 1 284 ? 25.109 -15.719 4.07 1 68 284 ARG A N 1
ATOM 2092 C CA . ARG A 1 284 ? 24.391 -15.492 5.324 1 68 284 ARG A CA 1
ATOM 2093 C C . ARG A 1 284 ? 23.094 -16.297 5.363 1 68 284 ARG A C 1
ATOM 2095 O O . ARG A 1 284 ? 22.578 -16.594 6.441 1 68 284 ARG A O 1
ATOM 2102 N N . HIS A 1 285 ? 22.688 -16.672 4.258 1 61.91 285 HIS A N 1
ATOM 2103 C CA . HIS A 1 285 ? 21.453 -17.422 4.172 1 61.91 285 HIS A CA 1
ATOM 2104 C C . HIS A 1 285 ? 21.703 -18.922 4.281 1 61.91 285 HIS A C 1
ATOM 2106 O O . HIS A 1 285 ? 20.75 -19.703 4.289 1 61.91 285 HIS A O 1
ATOM 2112 N N . ILE A 1 286 ? 22.922 -19.25 4.305 1 65.19 286 ILE A N 1
ATOM 2113 C CA . ILE A 1 286 ? 23.266 -20.656 4.461 1 65.19 286 ILE A CA 1
ATOM 2114 C C . ILE A 1 286 ? 23.359 -21 5.945 1 65.19 286 ILE A C 1
ATOM 2116 O O . ILE A 1 286 ? 24.188 -20.438 6.668 1 65.19 286 ILE A O 1
ATOM 2120 N N . ARG A 1 287 ? 22.547 -21.953 6.352 1 72.44 287 ARG A N 1
ATOM 2121 C CA . ARG A 1 287 ? 22.562 -22.375 7.75 1 72.44 287 ARG A CA 1
ATOM 2122 C C . ARG A 1 287 ? 23.906 -23.016 8.109 1 72.44 287 ARG A C 1
ATOM 2124 O O . ARG A 1 287 ? 24.391 -23.891 7.395 1 72.44 287 ARG A O 1
ATOM 2131 N N . GLY A 1 288 ? 24.422 -22.562 9.18 1 75.38 288 GLY A N 1
ATOM 2132 C CA . GLY A 1 288 ? 25.641 -23.172 9.68 1 75.38 288 GLY A CA 1
ATOM 2133 C C . GLY A 1 288 ? 26.875 -22.312 9.438 1 75.38 288 GLY A C 1
ATOM 2134 O O . GLY A 1 288 ? 27.969 -22.641 9.883 1 75.38 288 GLY A O 1
ATOM 2135 N N . LEU A 1 289 ? 26.672 -21.281 8.672 1 79.94 289 LEU A N 1
ATOM 2136 C CA . LEU A 1 289 ? 27.766 -20.359 8.422 1 79.94 289 LEU A CA 1
ATOM 2137 C C . LEU A 1 289 ? 27.531 -19.047 9.156 1 79.94 289 LEU A C 1
ATOM 2139 O O . LEU A 1 289 ? 26.406 -18.547 9.227 1 79.94 289 LEU A O 1
ATOM 2143 N N . GLU A 1 290 ? 28.562 -18.578 9.727 1 76.62 290 GLU A N 1
ATOM 2144 C CA . GLU A 1 290 ? 28.531 -17.266 10.383 1 76.62 290 GLU A CA 1
ATOM 2145 C C . GLU A 1 290 ? 29.703 -16.406 9.938 1 76.62 290 GLU A C 1
ATOM 2147 O O . GLU A 1 290 ? 30.812 -16.922 9.703 1 76.62 290 GLU A O 1
ATOM 2152 N N . PRO A 1 291 ? 29.578 -15.172 9.68 1 68.12 291 PRO A N 1
ATOM 2153 C CA . PRO A 1 291 ? 30.719 -14.328 9.312 1 68.12 291 PRO A CA 1
ATOM 2154 C C . PRO A 1 291 ? 31.844 -14.359 10.344 1 68.12 291 PRO A C 1
ATOM 2156 O O . PRO A 1 291 ? 31.578 -14.367 11.547 1 68.12 291 PRO A O 1
ATOM 2159 N N . SER A 1 292 ? 33.094 -14.664 9.82 1 63.28 292 SER A N 1
ATOM 2160 C CA . SER A 1 292 ? 34.25 -14.758 10.711 1 63.28 292 SER A CA 1
ATOM 2161 C C . SER A 1 292 ? 34.625 -13.398 11.289 1 63.28 292 SER A C 1
ATOM 2163 O O . SER A 1 292 ? 35.125 -13.312 12.422 1 63.28 292 SER A O 1
ATOM 2165 N N . ALA A 1 293 ? 34.656 -12.523 10.258 1 51.69 293 ALA A N 1
ATOM 2166 C CA . ALA A 1 293 ? 35.125 -11.188 10.633 1 51.69 293 ALA A CA 1
ATOM 2167 C C . ALA A 1 293 ? 34.125 -10.5 11.562 1 51.69 293 ALA A C 1
ATOM 2169 O O . ALA A 1 293 ? 32.906 -10.609 11.375 1 51.69 293 ALA A O 1
ATOM 2170 N N . GLY A 1 294 ? 34.562 -9.844 12.891 1 50.31 294 GLY A N 1
ATOM 2171 C CA . GLY A 1 294 ? 34.125 -9.102 14.07 1 50.31 294 GLY A CA 1
ATOM 2172 C C . GLY A 1 294 ? 32.781 -9.562 14.602 1 50.31 294 GLY A C 1
ATOM 2173 O O . GLY A 1 294 ? 32.031 -10.258 13.914 1 50.31 294 GLY A O 1
ATOM 2174 N N . ASP A 1 295 ? 32.719 -9.812 15.859 1 45.03 295 ASP A N 1
ATOM 2175 C CA . ASP A 1 295 ? 31.578 -10.047 16.75 1 45.03 295 ASP A CA 1
ATOM 2176 C C . ASP A 1 295 ? 30.344 -9.281 16.266 1 45.03 295 ASP A C 1
ATOM 2178 O O . ASP A 1 295 ? 30.047 -8.203 16.781 1 45.03 295 ASP A O 1
ATOM 2182 N N . VAL A 1 296 ? 30.125 -9.516 14.992 1 51.44 296 VAL A N 1
ATOM 2183 C CA . VAL A 1 296 ? 28.844 -8.953 14.57 1 51.44 296 VAL A CA 1
ATOM 2184 C C . VAL A 1 296 ? 27.812 -9.117 15.68 1 51.44 296 VAL A C 1
ATOM 2186 O O . VAL A 1 296 ? 26.906 -8.289 15.828 1 51.44 296 VAL A O 1
ATOM 2189 N N . SER A 1 297 ? 27.953 -10.195 16.375 1 49.47 297 SER A N 1
ATOM 2190 C CA . SER A 1 297 ? 27.094 -10.414 17.547 1 49.47 297 SER A CA 1
ATOM 2191 C C . SER A 1 297 ? 27.281 -9.305 18.578 1 49.47 297 SER A C 1
ATOM 2193 O O . SER A 1 297 ? 26.422 -9.094 19.422 1 49.47 297 SER A O 1
ATOM 2195 N N . LYS A 1 298 ? 28.359 -8.68 18.453 1 49.31 298 LYS A N 1
ATOM 2196 C CA . LYS A 1 298 ? 28.641 -7.613 19.406 1 49.31 298 LYS A CA 1
ATOM 2197 C C . LYS A 1 298 ? 28.062 -6.285 18.922 1 49.31 298 LYS A C 1
ATOM 2199 O O . LYS A 1 298 ? 28.141 -5.277 19.641 1 49.31 298 LYS A O 1
ATOM 2204 N N . LEU A 1 299 ? 27.688 -6.375 17.609 1 50.56 299 LEU A N 1
ATOM 2205 C CA . LEU A 1 299 ? 26.922 -5.207 17.188 1 50.56 299 LEU A CA 1
ATOM 2206 C C . LEU A 1 299 ? 25.562 -5.176 17.875 1 50.56 299 LEU A C 1
ATOM 2208 O O . LEU A 1 299 ? 24.859 -6.191 17.922 1 50.56 299 LEU A O 1
ATOM 2212 N N . GLY A 1 300 ? 25.328 -4.641 18.859 1 45.88 300 GLY A N 1
ATOM 2213 C CA . GLY A 1 300 ? 24.078 -4.531 19.578 1 45.88 300 GLY A CA 1
ATOM 2214 C C . GLY A 1 300 ? 22.891 -4.305 18.672 1 45.88 300 GLY A C 1
ATOM 2215 O O . GLY A 1 300 ? 21.875 -3.721 19.094 1 45.88 300 GLY A O 1
ATOM 2216 N N . ILE A 1 301 ? 23.078 -4.613 17.391 1 51.94 301 ILE A N 1
ATOM 2217 C CA . ILE A 1 301 ? 21.969 -4.418 16.484 1 51.94 301 ILE A CA 1
ATOM 2218 C C . ILE A 1 301 ? 21.297 -5.762 16.188 1 51.94 301 ILE A C 1
ATOM 2220 O O . ILE A 1 301 ? 21.984 -6.762 15.961 1 51.94 301 ILE A O 1
ATOM 2224 N N . ARG A 1 302 ? 20.125 -5.758 16.219 1 50.22 302 ARG A N 1
ATOM 2225 C CA . ARG A 1 302 ? 19.344 -6.957 15.922 1 50.22 302 ARG A CA 1
ATOM 2226 C C . ARG A 1 302 ? 19.641 -7.457 14.516 1 50.22 302 ARG A C 1
ATOM 2228 O O . ARG A 1 302 ? 19.75 -6.66 13.578 1 50.22 302 ARG A O 1
ATOM 2235 N N . HIS A 1 303 ? 19.859 -8.68 14.398 1 49.5 303 HIS A N 1
ATOM 2236 C CA . HIS A 1 303 ? 20.188 -9.375 13.156 1 49.5 303 HIS A CA 1
ATOM 2237 C C . HIS A 1 303 ? 19.281 -8.922 12.023 1 49.5 303 HIS A C 1
ATOM 2239 O O . HIS A 1 303 ? 19.734 -8.742 10.891 1 49.5 303 HIS A O 1
ATOM 2245 N N . SER A 1 304 ? 18.078 -8.633 12.367 1 49.31 304 SER A N 1
ATOM 2246 C CA . SER A 1 304 ? 17.078 -8.312 11.359 1 49.31 304 SER A CA 1
ATOM 2247 C C . SER A 1 304 ? 17.281 -6.902 10.805 1 49.31 304 SER A C 1
ATOM 2249 O O . SER A 1 304 ? 16.812 -6.582 9.711 1 49.31 304 SER A O 1
ATOM 2251 N N . GLN A 1 305 ? 18.094 -6.164 11.492 1 54.34 305 GLN A N 1
ATOM 2252 C CA . GLN A 1 305 ? 18.266 -4.773 11.078 1 54.34 305 GLN A CA 1
ATOM 2253 C C . GLN A 1 305 ? 19.641 -4.555 10.453 1 54.34 305 GLN A C 1
ATOM 2255 O O . GLN A 1 305 ? 19.984 -3.428 10.094 1 54.34 305 GLN A O 1
ATOM 2260 N N . ARG A 1 306 ? 20.281 -5.613 10.234 1 59.16 306 ARG A N 1
ATOM 2261 C CA . ARG A 1 306 ? 21.609 -5.457 9.68 1 59.16 306 ARG A CA 1
ATOM 2262 C C . ARG A 1 306 ? 21.578 -5.371 8.156 1 59.16 306 ARG A C 1
ATOM 2264 O O . ARG A 1 306 ? 20.75 -6.023 7.516 1 59.16 306 ARG A O 1
ATOM 2271 N N . ARG A 1 307 ? 22.266 -4.344 7.703 1 63.22 307 ARG A N 1
ATOM 2272 C CA . ARG A 1 307 ? 22.359 -4.137 6.258 1 63.22 307 ARG A CA 1
ATOM 2273 C C . ARG A 1 307 ? 23.812 -4.137 5.797 1 63.22 307 ARG A C 1
ATOM 2275 O O . ARG A 1 307 ? 24.719 -3.854 6.582 1 63.22 307 ARG A O 1
ATOM 2282 N N . LEU A 1 308 ? 23.953 -4.617 4.637 1 64 308 LEU A N 1
ATOM 2283 C CA . LEU A 1 308 ? 25.25 -4.52 3.998 1 64 308 LEU A CA 1
ATOM 2284 C C . LEU A 1 308 ? 25.406 -3.18 3.281 1 64 308 LEU A C 1
ATOM 2286 O O . LEU A 1 308 ? 24.531 -2.777 2.514 1 64 308 LEU A O 1
ATOM 2290 N N . VAL A 1 309 ? 26.312 -2.469 3.707 1 69 309 VAL A N 1
ATOM 2291 C CA . VAL A 1 309 ? 26.578 -1.151 3.141 1 69 309 VAL A CA 1
ATOM 2292 C C . VAL A 1 309 ? 28 -1.106 2.584 1 69 309 VAL A C 1
ATOM 2294 O O . VAL A 1 309 ? 28.922 -1.725 3.139 1 69 309 VAL A O 1
ATOM 2297 N N . GLU A 1 310 ? 28.031 -0.547 1.421 1 71.5 310 GLU A N 1
ATOM 2298 C CA . GLU A 1 310 ? 29.344 -0.25 0.871 1 71.5 310 GLU A CA 1
ATOM 2299 C C . GLU A 1 310 ? 29.75 1.196 1.147 1 71.5 310 GLU A C 1
ATOM 2301 O O . GLU A 1 310 ? 28.938 2.109 0.998 1 71.5 310 GLU A O 1
ATOM 2306 N N . ALA A 1 311 ? 30.906 1.356 1.695 1 73.5 311 ALA A N 1
ATOM 2307 C CA . ALA A 1 311 ? 31.406 2.697 1.991 1 73.5 311 ALA A CA 1
ATOM 2308 C C . ALA A 1 311 ? 32.844 2.879 1.475 1 73.5 311 ALA A C 1
ATOM 2310 O O . ALA A 1 311 ? 33.656 1.951 1.534 1 73.5 311 ALA A O 1
ATOM 2311 N N . VAL A 1 312 ? 33.125 4.023 0.911 1 73.62 312 VAL A N 1
ATOM 2312 C CA . VAL A 1 312 ? 34.469 4.363 0.467 1 73.62 312 VAL A CA 1
ATOM 2313 C C . VAL A 1 312 ? 35.094 5.316 1.468 1 73.62 312 VAL A C 1
ATOM 2315 O O . VAL A 1 312 ? 34.531 6.344 1.824 1 73.62 312 VAL A O 1
ATOM 2318 N N . VAL A 1 313 ? 36.281 4.965 1.967 1 76.12 313 VAL A N 1
ATOM 2319 C CA . VAL A 1 313 ? 37 5.742 2.973 1 76.12 313 VAL A CA 1
ATOM 2320 C C . VAL A 1 313 ? 37.406 7.098 2.393 1 76.12 313 VAL A C 1
ATOM 2322 O O . VAL A 1 313 ? 37.969 7.168 1.303 1 76.12 313 VAL A O 1
ATOM 2325 N N . GLY A 1 314 ? 37.062 8.078 3.094 1 68.69 314 GLY A N 1
ATOM 2326 C CA . GLY A 1 314 ? 37.406 9.438 2.691 1 68.69 314 GLY A CA 1
ATOM 2327 C C . GLY A 1 314 ? 38.688 9.961 3.314 1 68.69 314 GLY A C 1
ATOM 2328 O O . GLY A 1 314 ? 39.281 9.297 4.172 1 68.69 314 GLY A O 1
ATOM 2329 N N . PRO A 1 315 ? 39.188 11.094 2.836 1 63.81 315 PRO A N 1
ATOM 2330 C CA . PRO A 1 315 ? 40.438 11.688 3.344 1 63.81 315 PRO A CA 1
ATOM 2331 C C . PRO A 1 315 ? 40.312 12.164 4.789 1 63.81 315 PRO A C 1
ATOM 2333 O O . PRO A 1 315 ? 41.312 12.242 5.5 1 63.81 315 PRO A O 1
ATOM 2336 N N . ASP A 1 316 ? 39.156 12.391 5.242 1 63.12 316 ASP A N 1
ATOM 2337 C CA . ASP A 1 316 ? 38.969 12.914 6.59 1 63.12 316 ASP A CA 1
ATOM 2338 C C . ASP A 1 316 ? 38.688 11.797 7.582 1 63.12 316 ASP A C 1
ATOM 2340 O O . ASP A 1 316 ? 38.281 12.055 8.719 1 63.12 316 ASP A O 1
ATOM 2344 N N . PHE A 1 317 ? 38.781 10.711 7.113 1 72.88 317 PHE A N 1
ATOM 2345 C CA . PHE A 1 317 ? 38.562 9.578 8.008 1 72.88 317 PHE A CA 1
ATOM 2346 C C . PHE A 1 317 ? 39.562 9.594 9.141 1 72.88 317 PHE A C 1
ATOM 2348 O O . PHE A 1 317 ? 40.781 9.703 8.906 1 72.88 317 PHE A O 1
ATOM 2355 N N . THR A 1 318 ? 39.125 9.68 10.391 1 66.56 318 THR A N 1
ATOM 2356 C CA . THR A 1 318 ? 39.938 9.836 11.578 1 66.56 318 THR A CA 1
ATOM 2357 C C . THR A 1 318 ? 40.906 8.656 11.734 1 66.56 318 THR A C 1
ATOM 2359 O O . THR A 1 318 ? 41.969 8.773 12.367 1 66.56 318 THR A O 1
ATOM 2362 N N . GLY A 1 319 ? 40.688 7.586 11.047 1 67.62 319 GLY A N 1
ATOM 2363 C CA . GLY A 1 319 ? 41.531 6.418 11.25 1 67.62 319 GLY A CA 1
ATOM 2364 C C . GLY A 1 319 ? 42.438 6.145 10.078 1 67.62 319 GLY A C 1
ATOM 2365 O O . GLY A 1 319 ? 42.906 5.016 9.898 1 67.62 319 GLY A O 1
ATOM 2366 N N . ILE A 1 320 ? 42.75 7.176 9.367 1 74.56 320 ILE A N 1
ATOM 2367 C CA . ILE A 1 320 ? 43.656 6.953 8.242 1 74.56 320 ILE A CA 1
ATOM 2368 C C . ILE A 1 320 ? 45.031 6.598 8.758 1 74.56 320 ILE A C 1
ATOM 2370 O O . ILE A 1 320 ? 45.562 7.27 9.648 1 74.56 320 ILE A O 1
ATOM 2374 N N . GLY A 1 321 ? 45.625 5.578 8.234 1 74 321 GLY A N 1
ATOM 2375 C CA . GLY A 1 321 ? 46.938 5.129 8.648 1 74 321 GLY A CA 1
ATOM 2376 C C . GLY A 1 321 ? 46.906 4.219 9.867 1 74 321 GLY A C 1
ATOM 2377 O O . GLY A 1 321 ? 47.938 3.66 10.258 1 74 321 GLY A O 1
ATOM 2378 N N . GLN A 1 322 ? 45.812 4.105 10.461 1 77.5 322 GLN A N 1
ATOM 2379 C CA . GLN A 1 322 ? 45.656 3.193 11.586 1 77.5 322 GLN A CA 1
ATOM 2380 C C . GLN A 1 322 ? 45 1.884 11.133 1 77.5 322 GLN A C 1
ATOM 2382 O O . GLN A 1 322 ? 44.312 1.843 10.109 1 77.5 322 GLN A O 1
ATOM 2387 N N . SER A 1 323 ? 45.406 0.927 11.898 1 80.94 323 SER A N 1
ATOM 2388 C CA . SER A 1 323 ? 44.75 -0.34 11.633 1 80.94 323 SER A CA 1
ATOM 2389 C C . SER A 1 323 ? 43.281 -0.285 12.039 1 80.94 323 SER A C 1
ATOM 2391 O O . SER A 1 323 ? 42.875 0.576 12.828 1 80.94 323 SER A O 1
ATOM 2393 N N . VAL A 1 324 ? 42.469 -1.119 11.438 1 82.94 324 VAL A N 1
ATOM 2394 C CA . VAL A 1 324 ? 41.062 -1.201 11.75 1 82.94 324 VAL A CA 1
ATOM 2395 C C . VAL A 1 324 ? 40.844 -1.388 13.25 1 82.94 324 VAL A C 1
ATOM 2397 O O . VAL A 1 324 ? 39.969 -0.777 13.844 1 82.94 324 VAL A O 1
ATOM 2400 N N . LYS A 1 325 ? 41.781 -2.168 13.883 1 76.62 325 LYS A N 1
ATOM 2401 C CA . LYS A 1 325 ? 41.688 -2.42 15.32 1 76.62 325 LYS A CA 1
ATOM 2402 C C . LYS A 1 325 ? 42.031 -1.159 16.109 1 76.62 325 LYS A C 1
ATOM 2404 O O . LYS A 1 325 ? 41.344 -0.846 17.094 1 76.62 325 LYS A O 1
ATOM 2409 N N . GLU A 1 326 ? 43 -0.479 15.672 1 75.56 326 GLU A N 1
ATOM 2410 C CA . GLU A 1 326 ? 43.438 0.731 16.359 1 75.56 326 GLU A CA 1
ATOM 2411 C C . GLU A 1 326 ? 42.406 1.849 16.219 1 75.56 326 GLU A C 1
ATOM 2413 O O . GLU A 1 326 ? 42.219 2.662 17.125 1 75.56 326 GLU A O 1
ATOM 2418 N N . SER A 1 327 ? 41.781 1.824 15.102 1 76.5 327 SER A N 1
ATOM 2419 C CA . SER A 1 327 ? 40.812 2.891 14.836 1 76.5 327 SER A CA 1
ATOM 2420 C C . SER A 1 327 ? 39.5 2.648 15.57 1 76.5 327 SER A C 1
ATOM 2422 O O . SER A 1 327 ? 38.625 3.521 15.594 1 76.5 327 SER A O 1
ATOM 2424 N N . ARG A 1 328 ? 39.406 1.504 16.297 1 74.81 328 ARG A N 1
ATOM 2425 C CA . ARG A 1 328 ? 38.156 1.123 16.953 1 74.81 328 ARG A CA 1
ATOM 2426 C C . ARG A 1 328 ? 36.938 1.403 16.047 1 74.81 328 ARG A C 1
ATOM 2428 O O . ARG A 1 328 ? 35.969 2.023 16.484 1 74.81 328 ARG A O 1
ATOM 2435 N N . PHE A 1 329 ? 37 0.962 14.828 1 80.44 329 PHE A N 1
ATOM 2436 C CA . PHE A 1 329 ? 36 1.202 13.812 1 80.44 329 PHE A CA 1
ATOM 2437 C C . PHE A 1 329 ? 34.625 0.729 14.281 1 80.44 329 PHE A C 1
ATOM 2439 O O . PHE A 1 329 ? 33.625 1.43 14.109 1 80.44 329 PHE A O 1
ATOM 2446 N N . ARG A 1 330 ? 34.656 -0.346 14.898 1 74.94 330 ARG A N 1
ATOM 2447 C CA . ARG A 1 330 ? 33.406 -0.942 15.32 1 74.94 330 ARG A CA 1
ATOM 2448 C C . ARG A 1 330 ? 32.688 -0.058 16.344 1 74.94 330 ARG A C 1
ATOM 2450 O O . ARG A 1 330 ? 31.484 0.188 16.234 1 74.94 330 ARG A O 1
ATOM 2457 N N . SER A 1 331 ? 33.375 0.384 17.266 1 69.31 331 SER A N 1
ATOM 2458 C CA . SER A 1 331 ? 32.781 1.182 18.328 1 69.31 331 SER A CA 1
ATOM 2459 C C . SER A 1 331 ? 32.406 2.582 17.844 1 69.31 331 SER A C 1
ATOM 2461 O O . SER A 1 331 ? 31.375 3.131 18.219 1 69.31 331 SER A O 1
ATOM 2463 N N . HIS A 1 332 ? 33.25 3.098 17 1 71.06 332 HIS A N 1
ATOM 2464 C CA . HIS A 1 332 ? 33.062 4.469 16.547 1 71.06 332 HIS A CA 1
ATOM 2465 C C . HIS A 1 332 ? 31.938 4.562 15.531 1 71.06 332 HIS A C 1
ATOM 2467 O O . HIS A 1 332 ? 31.156 5.523 15.547 1 71.06 332 HIS A O 1
ATOM 2473 N N . TYR A 1 333 ? 31.812 3.605 14.625 1 70.94 333 TYR A N 1
ATOM 2474 C CA . TYR A 1 333 ? 30.859 3.703 13.539 1 70.94 333 TYR A CA 1
ATOM 2475 C C . TYR A 1 333 ? 29.734 2.684 13.703 1 70.94 333 TYR A C 1
ATOM 2477 O O . TYR A 1 333 ? 28.781 2.67 12.922 1 70.94 333 TYR A O 1
ATOM 2485 N N . GLN A 1 334 ? 29.797 1.833 14.672 1 66.75 334 GLN A N 1
ATOM 2486 C CA . GLN A 1 334 ? 28.844 0.753 14.891 1 66.75 334 GLN A CA 1
ATOM 2487 C C . GLN A 1 334 ? 28.625 -0.059 13.617 1 66.75 334 GLN A C 1
ATOM 2489 O O . GLN A 1 334 ? 27.484 -0.333 13.227 1 66.75 334 GLN A O 1
ATOM 2494 N N . ALA A 1 335 ? 29.609 -0.301 12.992 1 76.38 335 ALA A N 1
ATOM 2495 C CA . ALA A 1 335 ? 29.641 -1.102 11.773 1 76.38 335 ALA A CA 1
ATOM 2496 C C . ALA A 1 335 ? 30.844 -2.047 11.773 1 76.38 335 ALA A C 1
ATOM 2498 O O . ALA A 1 335 ? 31.875 -1.744 12.367 1 76.38 335 ALA A O 1
ATOM 2499 N N . VAL A 1 336 ? 30.609 -3.156 11.242 1 74.62 336 VAL A N 1
ATOM 2500 C CA . VAL A 1 336 ? 31.688 -4.141 11.141 1 74.62 336 VAL A CA 1
ATOM 2501 C C . VAL A 1 336 ? 32.156 -4.246 9.688 1 74.62 336 VAL A C 1
ATOM 2503 O O . VAL A 1 336 ? 31.344 -4.332 8.766 1 74.62 336 VAL A O 1
ATOM 2506 N N . ILE A 1 337 ? 33.469 -4.207 9.555 1 76.69 337 ILE A N 1
ATOM 2507 C CA . ILE A 1 337 ? 34.062 -4.348 8.227 1 76.69 337 ILE A CA 1
ATOM 2508 C C . ILE A 1 337 ? 34.156 -5.828 7.855 1 76.69 337 ILE A C 1
ATOM 2510 O O . ILE A 1 337 ? 34.844 -6.602 8.547 1 76.69 337 ILE A O 1
ATOM 2514 N N . LEU A 1 338 ? 33.5 -6.129 6.805 1 67.38 338 LEU A N 1
ATOM 2515 C CA . LEU A 1 338 ? 33.531 -7.516 6.34 1 67.38 338 LEU A CA 1
ATOM 2516 C C . LEU A 1 338 ? 34.688 -7.738 5.359 1 67.38 338 LEU A C 1
ATOM 2518 O O . LEU A 1 338 ? 35.219 -8.844 5.277 1 67.38 338 LEU A O 1
ATOM 2522 N N . SER A 1 339 ? 34.875 -6.707 4.559 1 71.5 339 SER A N 1
ATOM 2523 C CA . SER A 1 339 ? 35.906 -6.801 3.539 1 71.5 339 SER A CA 1
ATOM 2524 C C . SER A 1 339 ? 36.438 -5.418 3.15 1 71.5 339 SER A C 1
ATOM 2526 O O . SER A 1 339 ? 35.719 -4.418 3.32 1 71.5 339 SER A O 1
ATOM 2528 N N . ILE A 1 340 ? 37.656 -5.434 2.789 1 73.38 340 ILE A N 1
ATOM 2529 C CA . ILE A 1 340 ? 38.281 -4.211 2.316 1 73.38 340 ILE A CA 1
ATOM 2530 C C . ILE A 1 340 ? 38.844 -4.434 0.917 1 73.38 340 ILE A C 1
ATOM 2532 O O . ILE A 1 340 ? 39.5 -5.449 0.657 1 73.38 340 ILE A O 1
ATOM 2536 N N . SER A 1 341 ? 38.406 -3.559 0.067 1 70.56 341 SER A N 1
ATOM 2537 C CA . SER A 1 341 ? 38.969 -3.586 -1.287 1 70.56 341 SER A CA 1
ATOM 2538 C C . SER A 1 341 ? 39.75 -2.314 -1.593 1 70.56 341 SER A C 1
ATOM 2540 O O . SER A 1 341 ? 39.344 -1.22 -1.193 1 70.56 341 SER A O 1
ATOM 2542 N N . ARG A 1 342 ? 41.031 -2.566 -2.137 1 69.38 342 ARG A N 1
ATOM 2543 C CA . ARG A 1 342 ? 41.875 -1.455 -2.543 1 69.38 342 ARG A CA 1
ATOM 2544 C C . ARG A 1 342 ? 42.188 -1.509 -4.039 1 69.38 342 ARG A C 1
ATOM 2546 O O . ARG A 1 342 ? 42.75 -2.492 -4.531 1 69.38 342 ARG A O 1
ATOM 2553 N N . SER A 1 343 ? 41.75 -0.432 -4.637 1 57.28 343 SER A N 1
ATOM 2554 C CA . SER A 1 343 ? 41.969 -0.345 -6.078 1 57.28 343 SER A CA 1
ATOM 2555 C C . SER A 1 343 ? 41.344 -1.528 -6.801 1 57.28 343 SER A C 1
ATOM 2557 O O . SER A 1 343 ? 41.969 -2.123 -7.688 1 57.28 343 SER A O 1
ATOM 2559 N N . GLY A 1 344 ? 40.156 -1.894 -6.289 1 52.97 344 GLY A N 1
ATOM 2560 C CA . GLY A 1 344 ? 39.406 -2.941 -6.949 1 52.97 344 GLY A CA 1
ATOM 2561 C C . GLY A 1 344 ? 39.812 -4.336 -6.523 1 52.97 344 GLY A C 1
ATOM 2562 O O . GLY A 1 344 ? 39.188 -5.324 -6.926 1 52.97 344 GLY A O 1
ATOM 2563 N N . GLU A 1 345 ? 40.875 -4.359 -5.781 1 58.69 345 GLU A N 1
ATOM 2564 C CA . GLU A 1 345 ? 41.344 -5.668 -5.348 1 58.69 345 GLU A CA 1
ATOM 2565 C C . GLU A 1 345 ? 41.094 -5.887 -3.859 1 58.69 345 GLU A C 1
ATOM 2567 O O . GLU A 1 345 ? 41.219 -4.957 -3.061 1 58.69 345 GLU A O 1
ATOM 2572 N N . MET A 1 346 ? 40.812 -7.012 -3.674 1 64.12 346 MET A N 1
ATOM 2573 C CA . MET A 1 346 ? 40.531 -7.379 -2.289 1 64.12 346 MET A CA 1
ATOM 2574 C C . MET A 1 346 ? 41.812 -7.496 -1.488 1 64.12 346 MET A C 1
ATOM 2576 O O . MET A 1 346 ? 42.812 -8.055 -1.972 1 64.12 346 MET A O 1
ATOM 2580 N N . LEU A 1 347 ? 41.812 -6.844 -0.414 1 64.62 347 LEU A N 1
ATOM 2581 C CA . LEU A 1 347 ? 42.938 -6.996 0.47 1 64.62 347 LEU A CA 1
ATOM 2582 C C . LEU A 1 347 ? 42.875 -8.305 1.254 1 64.62 347 LEU A C 1
ATOM 2584 O O . LEU A 1 347 ? 41.812 -8.641 1.786 1 64.62 347 LEU A O 1
ATOM 2588 N N . ARG A 1 348 ? 44 -8.984 1.083 1 58.22 348 ARG A N 1
ATOM 2589 C CA . ARG A 1 348 ? 44.094 -10.281 1.744 1 58.22 348 ARG A CA 1
ATOM 2590 C C . ARG A 1 348 ? 44.719 -10.156 3.117 1 58.22 348 ARG A C 1
ATOM 2592 O O . ARG A 1 348 ? 45.562 -9.273 3.336 1 58.22 348 ARG A O 1
ATOM 2599 N N . GLY A 1 349 ? 44.062 -10.797 4.336 1 58.94 349 GLY A N 1
ATOM 2600 C CA . GLY A 1 349 ? 44.594 -10.781 5.695 1 58.94 349 GLY A CA 1
ATOM 2601 C C . GLY A 1 349 ? 43.531 -10.492 6.738 1 58.94 349 GLY A C 1
ATOM 2602 O O . GLY A 1 349 ? 42.312 -10.445 6.418 1 58.94 349 GLY A O 1
ATOM 2603 N N . LYS A 1 350 ? 44.062 -10.414 7.906 1 64.25 350 LYS A N 1
ATOM 2604 C CA . LYS A 1 350 ? 43.156 -10.086 9.016 1 64.25 350 LYS A CA 1
ATOM 2605 C C . LYS A 1 350 ? 42.688 -8.633 8.93 1 64.25 350 LYS A C 1
ATOM 2607 O O . LYS A 1 350 ? 43.5 -7.707 8.922 1 64.25 350 LYS A O 1
ATOM 2612 N N . ILE A 1 351 ? 41.469 -8.453 8.75 1 74.56 351 ILE A N 1
ATOM 2613 C CA . ILE A 1 351 ? 40.844 -7.148 8.562 1 74.56 351 ILE A CA 1
ATOM 2614 C C . ILE A 1 351 ? 41.281 -6.203 9.68 1 74.56 351 ILE A C 1
ATOM 2616 O O . ILE A 1 351 ? 41.5 -5.016 9.438 1 74.56 351 ILE A O 1
ATOM 2620 N N . GLY A 1 352 ? 41.469 -6.754 10.852 1 74.69 352 GLY A N 1
ATOM 2621 C CA . GLY A 1 352 ? 41.844 -5.93 11.992 1 74.69 352 GLY A CA 1
ATOM 2622 C C . GLY A 1 352 ? 43.188 -5.262 11.836 1 74.69 352 GLY A C 1
ATOM 2623 O O . GLY A 1 352 ? 43.438 -4.191 12.406 1 74.69 352 GLY A O 1
ATOM 2624 N N . ASP A 1 353 ? 44.062 -5.852 11.047 1 76.25 353 ASP A N 1
ATOM 2625 C CA . ASP A 1 353 ? 45.406 -5.363 10.945 1 76.25 353 ASP A CA 1
ATOM 2626 C C . ASP A 1 353 ? 45.594 -4.48 9.719 1 76.25 353 ASP A C 1
ATOM 2628 O O . ASP A 1 353 ? 46.688 -3.912 9.508 1 76.25 353 ASP A O 1
ATOM 2632 N N . VAL A 1 354 ? 44.594 -4.348 8.984 1 81.62 354 VAL A N 1
ATOM 2633 C CA . VAL A 1 354 ? 44.719 -3.559 7.766 1 81.62 354 VAL A CA 1
ATOM 2634 C C . VAL A 1 354 ? 44.656 -2.07 8.109 1 81.62 354 VAL A C 1
ATOM 2636 O O . VAL A 1 354 ? 43.812 -1.635 8.891 1 81.62 354 VAL A O 1
ATOM 2639 N N . LYS A 1 355 ? 45.656 -1.34 7.586 1 83.19 355 LYS A N 1
ATOM 2640 C CA . LYS A 1 355 ? 45.656 0.116 7.695 1 83.19 355 LYS A CA 1
ATOM 2641 C C . LYS A 1 355 ? 44.812 0.749 6.582 1 83.19 355 LYS A C 1
ATOM 2643 O O . LYS A 1 355 ? 45.125 0.588 5.402 1 83.19 355 LYS A O 1
ATOM 2648 N N . LEU A 1 356 ? 43.875 1.396 6.969 1 82.25 356 LEU A N 1
ATOM 2649 C CA . LEU A 1 356 ? 42.938 1.971 6.016 1 82.25 356 LEU A CA 1
ATOM 2650 C C . LEU A 1 356 ? 43.562 3.168 5.297 1 82.25 356 LEU A C 1
ATOM 2652 O O . LEU A 1 356 ? 44.312 3.943 5.902 1 82.25 356 LEU A O 1
ATOM 2656 N N . ARG A 1 357 ? 43.344 3.213 4.035 1 79.38 357 ARG A N 1
ATOM 2657 C CA . ARG A 1 357 ? 43.781 4.312 3.18 1 79.38 357 ARG A CA 1
ATOM 2658 C C . ARG A 1 357 ? 42.594 4.969 2.484 1 79.38 357 ARG A C 1
ATOM 2660 O O . ARG A 1 357 ? 41.531 4.355 2.344 1 79.38 357 ARG A O 1
ATOM 2667 N N . VAL A 1 358 ? 42.906 6.176 2.15 1 72.56 358 VAL A N 1
ATOM 2668 C CA . VAL A 1 358 ? 41.875 6.887 1.391 1 72.56 358 VAL A CA 1
ATOM 2669 C C . VAL A 1 358 ? 41.562 6.125 0.102 1 72.56 358 VAL A C 1
ATOM 2671 O O . VAL A 1 358 ? 42.469 5.68 -0.597 1 72.56 358 VAL A O 1
ATOM 2674 N N . GLY A 1 359 ? 40.219 5.867 -0.175 1 67.06 359 GLY A N 1
ATOM 2675 C CA . GLY A 1 359 ? 39.812 5.191 -1.397 1 67.06 359 GLY A CA 1
ATOM 2676 C C . GLY A 1 359 ? 39.5 3.723 -1.188 1 67.06 359 GLY A C 1
ATOM 2677 O O . GLY A 1 359 ? 39 3.055 -2.098 1 67.06 359 GLY A O 1
ATOM 2678 N N . ASP A 1 360 ? 39.844 3.266 -0.041 1 72.06 360 ASP A N 1
ATOM 2679 C CA . ASP A 1 360 ? 39.438 1.889 0.256 1 72.06 360 ASP A CA 1
ATOM 2680 C C . ASP A 1 360 ? 37.938 1.731 0.26 1 72.06 360 ASP A C 1
ATOM 2682 O O . ASP A 1 360 ? 37.219 2.609 0.74 1 72.06 360 ASP A O 1
ATOM 2686 N N . THR A 1 361 ? 37.5 0.729 -0.43 1 73.75 361 THR A N 1
ATOM 2687 C CA . THR A 1 361 ? 36.094 0.397 -0.386 1 73.75 361 THR A CA 1
ATOM 2688 C C . THR A 1 361 ? 35.812 -0.66 0.68 1 73.75 361 THR A C 1
ATOM 2690 O O . THR A 1 361 ? 36.438 -1.722 0.684 1 73.75 361 THR A O 1
ATOM 2693 N N . LEU A 1 362 ? 34.969 -0.292 1.577 1 75.69 362 LEU A N 1
ATOM 2694 C CA . LEU A 1 362 ? 34.625 -1.171 2.691 1 75.69 362 LEU A CA 1
ATOM 2695 C C . LEU A 1 362 ? 33.25 -1.788 2.502 1 75.69 362 LEU A C 1
ATOM 2697 O O . LEU A 1 362 ? 32.312 -1.108 2.07 1 75.69 362 LEU A O 1
ATOM 2701 N N . LEU A 1 363 ? 33.188 -3.041 2.629 1 72.62 363 LEU A N 1
ATOM 2702 C CA . LEU A 1 363 ? 31.906 -3.711 2.797 1 72.62 363 LEU A CA 1
ATOM 2703 C C . LEU A 1 363 ? 31.547 -3.828 4.273 1 72.62 363 LEU A C 1
ATOM 2705 O O . LEU A 1 363 ? 32.25 -4.48 5.043 1 72.62 363 LEU A O 1
ATOM 2709 N N . LEU A 1 364 ? 30.484 -3.121 4.598 1 73.56 364 LEU A N 1
ATOM 2710 C CA . LEU A 1 364 ? 30.141 -2.992 6.012 1 73.56 364 LEU A CA 1
ATOM 2711 C C . LEU A 1 364 ? 28.828 -3.703 6.316 1 73.56 364 LEU A C 1
ATOM 2713 O O . LEU A 1 364 ? 27.938 -3.777 5.457 1 73.56 364 LEU A O 1
ATOM 2717 N N . GLU A 1 365 ? 28.797 -4.312 7.375 1 70.75 365 GLU A N 1
ATOM 2718 C CA . GLU A 1 365 ? 27.547 -4.711 7.992 1 70.75 365 GLU A CA 1
ATOM 2719 C C . GLU A 1 365 ? 27.125 -3.734 9.086 1 70.75 365 GLU A C 1
ATOM 2721 O O . GLU A 1 365 ? 27.875 -3.508 10.039 1 70.75 365 GLU A O 1
ATOM 2726 N N . THR A 1 366 ? 26.094 -3.076 8.844 1 70.31 366 THR A N 1
ATOM 2727 C CA . THR A 1 366 ? 25.688 -2.027 9.773 1 70.31 366 THR A CA 1
ATOM 2728 C C . THR A 1 366 ? 24.172 -1.977 9.914 1 70.31 366 THR A C 1
ATOM 2730 O O . THR A 1 366 ? 23.453 -2.768 9.297 1 70.31 366 THR A O 1
ATOM 2733 N N . GLY A 1 367 ? 23.766 -1.196 10.828 1 61.34 367 GLY A N 1
ATOM 2734 C CA . GLY A 1 367 ? 22.344 -0.981 11.008 1 61.34 367 GLY A CA 1
ATOM 2735 C C . GLY A 1 367 ? 21.719 -0.139 9.906 1 61.34 367 GLY A C 1
ATOM 2736 O O . GLY A 1 367 ? 22.438 0.403 9.062 1 61.34 367 GLY A O 1
ATOM 2737 N N . THR A 1 368 ? 20.484 -0.084 9.922 1 59.75 368 THR A N 1
ATOM 2738 C CA . THR A 1 368 ? 19.719 0.609 8.898 1 59.75 368 THR A CA 1
ATOM 2739 C C . THR A 1 368 ? 20.047 2.1 8.891 1 59.75 368 THR A C 1
ATOM 2741 O O . THR A 1 368 ? 19.891 2.771 7.867 1 59.75 368 THR A O 1
ATOM 2744 N N . ASP A 1 369 ? 20.562 2.525 9.938 1 58.97 369 ASP A N 1
ATOM 2745 C CA . ASP A 1 369 ? 20.734 3.967 10.078 1 58.97 369 ASP A CA 1
ATOM 2746 C C . ASP A 1 369 ? 22.125 4.395 9.602 1 58.97 369 ASP A C 1
ATOM 2748 O O . ASP A 1 369 ? 22.422 5.586 9.523 1 58.97 369 ASP A O 1
ATOM 2752 N N . PHE A 1 370 ? 22.953 3.508 9.305 1 63.78 370 PHE A N 1
ATOM 2753 C CA . PHE A 1 370 ? 24.328 3.848 8.961 1 63.78 370 PHE A CA 1
ATOM 2754 C C . PHE A 1 370 ? 24.375 4.758 7.742 1 63.78 370 PHE A C 1
ATOM 2756 O O . PHE A 1 370 ? 25.062 5.781 7.75 1 63.78 370 PHE A O 1
ATOM 2763 N N . VAL A 1 371 ? 23.625 4.359 6.836 1 61.38 371 VAL A N 1
ATOM 2764 C CA . VAL A 1 371 ? 23.672 5.129 5.598 1 61.38 371 VAL A CA 1
ATOM 2765 C C . VAL A 1 371 ? 23.141 6.539 5.844 1 61.38 371 VAL A C 1
ATOM 2767 O O . VAL A 1 371 ? 23.719 7.52 5.379 1 61.38 371 VAL A O 1
ATOM 2770 N N . ARG A 1 372 ? 22.141 6.547 6.605 1 57.12 372 ARG A N 1
ATOM 2771 C CA . ARG A 1 372 ? 21.531 7.844 6.891 1 57.12 372 ARG A CA 1
ATOM 2772 C C . ARG A 1 372 ? 22.5 8.734 7.672 1 57.12 372 ARG A C 1
ATOM 2774 O O . ARG A 1 372 ? 22.578 9.938 7.426 1 57.12 372 ARG A O 1
ATOM 2781 N N . HIS A 1 373 ? 23.266 8.156 8.562 1 54.88 373 HIS A N 1
ATOM 2782 C CA . HIS A 1 373 ? 24.125 8.914 9.461 1 54.88 373 HIS A CA 1
ATOM 2783 C C . HIS A 1 373 ? 25.438 9.305 8.781 1 54.88 373 HIS A C 1
ATOM 2785 O O . HIS A 1 373 ? 25.969 10.398 9 1 54.88 373 HIS A O 1
ATOM 2791 N N . TYR A 1 374 ? 25.938 8.469 7.973 1 55.34 374 TYR A N 1
ATOM 2792 C CA . TYR A 1 374 ? 27.328 8.664 7.559 1 55.34 374 TYR A CA 1
ATOM 2793 C C . TYR A 1 374 ? 27.422 8.93 6.062 1 55.34 374 TYR A C 1
ATOM 2795 O O . TYR A 1 374 ? 28.516 9.07 5.516 1 55.34 374 TYR A O 1
ATOM 2803 N N . ARG A 1 375 ? 26.297 8.938 5.531 1 56.19 375 ARG A N 1
ATOM 2804 C CA . ARG A 1 375 ? 26.281 9.148 4.086 1 56.19 375 ARG A CA 1
ATOM 2805 C C . ARG A 1 375 ? 26.953 10.477 3.719 1 56.19 375 ARG A C 1
ATOM 2807 O O . ARG A 1 375 ? 27.609 10.57 2.688 1 56.19 375 ARG A O 1
ATOM 2814 N N . PHE A 1 376 ? 26.828 11.477 4.598 1 49.06 376 PHE A N 1
ATOM 2815 C CA . PHE A 1 376 ? 27.312 12.789 4.207 1 49.06 376 PHE A CA 1
ATOM 2816 C C . PHE A 1 376 ? 28.5 13.211 5.07 1 49.06 376 PHE A C 1
ATOM 2818 O O . PHE A 1 376 ? 28.969 14.344 4.977 1 49.06 376 PHE A O 1
ATOM 2825 N N . ARG A 1 377 ? 28.906 12.359 5.844 1 51.66 377 ARG A N 1
ATOM 2826 C CA . ARG A 1 377 ? 30.078 12.688 6.645 1 51.66 377 ARG A CA 1
ATOM 2827 C C . ARG A 1 377 ? 31.359 12.516 5.836 1 51.66 377 ARG A C 1
ATOM 2829 O O . ARG A 1 377 ? 31.438 11.648 4.969 1 51.66 377 ARG A O 1
ATOM 2836 N N . ARG A 1 378 ? 32.281 13.344 6.109 1 54.56 378 ARG A N 1
ATOM 2837 C CA . ARG A 1 378 ? 33.531 13.391 5.371 1 54.56 378 ARG A CA 1
ATOM 2838 C C . ARG A 1 378 ? 34.406 12.18 5.688 1 54.56 378 ARG A C 1
ATOM 2840 O O . ARG A 1 378 ? 35.438 11.977 5.055 1 54.56 378 ARG A O 1
ATOM 2847 N N . ASP A 1 379 ? 33.906 11.477 6.621 1 62.25 379 ASP A N 1
ATOM 2848 C CA . ASP A 1 379 ? 34.688 10.273 6.922 1 62.25 379 ASP A CA 1
ATOM 2849 C C . ASP A 1 379 ? 34.688 9.305 5.738 1 62.25 379 ASP A C 1
ATOM 2851 O O . ASP A 1 379 ? 35.656 8.609 5.496 1 62.25 379 ASP A O 1
ATOM 2855 N N . PHE A 1 380 ? 33.469 9.383 5.062 1 66 380 PHE A N 1
ATOM 2856 C CA . PHE A 1 380 ? 33.312 8.5 3.904 1 66 380 PHE A CA 1
ATOM 2857 C C . PHE A 1 380 ? 32.969 9.305 2.656 1 66 380 PHE A C 1
ATOM 2859 O O . PHE A 1 380 ? 32.25 10.289 2.729 1 66 380 PHE A O 1
ATOM 2866 N N . MET A 1 381 ? 33.625 8.898 1.665 1 54.59 381 MET A N 1
ATOM 2867 C CA . MET A 1 381 ? 33.312 9.586 0.413 1 54.59 381 MET A CA 1
ATOM 2868 C C . MET A 1 381 ? 31.922 9.219 -0.085 1 54.59 381 MET A C 1
ATOM 2870 O O . MET A 1 381 ? 31.219 10.055 -0.662 1 54.59 381 MET A O 1
ATOM 2874 N N . LEU A 1 382 ? 31.578 7.859 0.022 1 52.84 382 LEU A N 1
ATOM 2875 C CA . LEU A 1 382 ? 30.281 7.395 -0.44 1 52.84 382 LEU A CA 1
ATOM 2876 C C . LEU A 1 382 ? 29.812 6.184 0.36 1 52.84 382 LEU A C 1
ATOM 2878 O O . LEU A 1 382 ? 30.625 5.32 0.712 1 52.84 382 LEU A O 1
ATOM 2882 N N . VAL A 1 383 ? 28.625 6.203 0.743 1 53.16 383 VAL A N 1
ATOM 2883 C CA . VAL A 1 383 ? 28 5.074 1.427 1 53.16 383 VAL A CA 1
ATOM 2884 C C . VAL A 1 383 ? 26.781 4.602 0.631 1 53.16 383 VAL A C 1
ATOM 2886 O O . VAL A 1 383 ? 25.938 5.406 0.227 1 53.16 383 VAL A O 1
ATOM 2889 N N . SER A 1 384 ? 26.797 3.352 0.114 1 54.88 384 SER A N 1
ATOM 2890 C CA . SER A 1 384 ? 25.688 2.812 -0.665 1 54.88 384 SER A CA 1
ATOM 2891 C C . SER A 1 384 ? 25.125 1.559 -0.014 1 54.88 384 SER A C 1
ATOM 2893 O O . SER A 1 384 ? 25.859 0.734 0.521 1 54.88 384 SER A O 1
ATOM 2895 N N . ASN A 1 385 ? 23.844 1.413 0.022 1 48.84 385 ASN A N 1
ATOM 2896 C CA . ASN A 1 385 ? 23.188 0.195 0.476 1 48.84 385 ASN A CA 1
ATOM 2897 C C . ASN A 1 385 ? 23.25 -0.905 -0.58 1 48.84 385 ASN A C 1
ATOM 2899 O O . ASN A 1 385 ? 22.969 -0.658 -1.756 1 48.84 385 ASN A O 1
ATOM 2903 N N . ILE A 1 386 ? 23.891 -2.068 -0.326 1 46.53 386 ILE A N 1
ATOM 2904 C CA . ILE A 1 386 ? 23.969 -3.176 -1.272 1 46.53 386 ILE A CA 1
ATOM 2905 C C . ILE A 1 386 ? 22.625 -3.918 -1.306 1 46.53 386 ILE A C 1
ATOM 2907 O O . ILE A 1 386 ? 22.125 -4.242 -2.381 1 46.53 386 ILE A O 1
ATOM 2911 N N . SER A 1 387 ? 22.281 -4.617 -0.275 1 45 387 SER A N 1
ATOM 2912 C CA . SER A 1 387 ? 21.062 -5.422 -0.286 1 45 387 SER A CA 1
ATOM 2913 C C . SER A 1 387 ? 20.078 -4.945 0.776 1 45 387 SER A C 1
ATOM 2915 O O . SER A 1 387 ? 20.453 -4.695 1.921 1 45 387 SER A O 1
ATOM 2917 N N . ASP A 1 388 ? 19.031 -4.496 0.311 1 43.75 388 ASP A N 1
ATOM 2918 C CA . ASP A 1 388 ? 17.938 -4.176 1.239 1 43.75 388 ASP A CA 1
ATOM 2919 C C . ASP A 1 388 ? 17.344 -5.441 1.852 1 43.75 388 ASP A C 1
ATOM 2921 O O . ASP A 1 388 ? 16.391 -5.375 2.625 1 43.75 388 ASP A O 1
ATOM 2925 N N . ILE A 1 389 ? 17.797 -6.637 1.385 1 44.56 389 ILE A N 1
ATOM 2926 C CA . ILE A 1 389 ? 17.156 -7.848 1.879 1 44.56 389 ILE A CA 1
ATOM 2927 C C . ILE A 1 389 ? 17.75 -8.242 3.23 1 44.56 389 ILE A C 1
ATOM 2929 O O . ILE A 1 389 ? 18.953 -8.461 3.34 1 44.56 389 ILE A O 1
ATOM 2933 N N . ALA A 1 390 ? 17.062 -8.102 4.191 1 46.88 390 ALA A N 1
ATOM 2934 C CA . ALA A 1 390 ? 17.438 -8.547 5.535 1 46.88 390 ALA A CA 1
ATOM 2935 C C . ALA A 1 390 ? 17.75 -10.047 5.547 1 46.88 390 ALA A C 1
ATOM 2937 O O . ALA A 1 390 ? 17.141 -10.812 4.801 1 46.88 390 ALA A O 1
ATOM 2938 N N . PRO A 1 391 ? 18.891 -10.547 6.082 1 49.16 391 PRO A N 1
ATOM 2939 C CA . PRO A 1 391 ? 19.188 -11.977 6.195 1 49.16 391 PRO A CA 1
ATOM 2940 C C . PRO A 1 391 ? 18.031 -12.773 6.777 1 49.16 391 PRO A C 1
ATOM 2942 O O . PRO A 1 391 ? 17.281 -12.266 7.629 1 49.16 391 PRO A O 1
ATOM 2945 N N . ALA A 1 392 ? 17.625 -13.906 6.043 1 59.56 392 ALA A N 1
ATOM 2946 C CA . ALA A 1 392 ? 16.578 -14.797 6.527 1 59.56 392 ALA A CA 1
ATOM 2947 C C . ALA A 1 392 ? 16.891 -15.328 7.918 1 59.56 392 ALA A C 1
ATOM 2949 O O . ALA A 1 392 ? 18.047 -15.641 8.219 1 59.56 392 ALA A O 1
ATOM 2950 N N . ASN A 1 393 ? 16.031 -15.117 8.906 1 61.41 393 ASN A N 1
ATOM 2951 C CA . ASN A 1 393 ? 16.172 -15.711 10.234 1 61.41 393 ASN A CA 1
ATOM 2952 C C . ASN A 1 393 ? 15.695 -17.172 10.242 1 61.41 393 ASN A C 1
ATOM 2954 O O . ASN A 1 393 ? 14.547 -17.453 10.602 1 61.41 393 ASN A O 1
ATOM 2958 N N . PHE A 1 394 ? 16.547 -18.203 9.953 1 69.44 394 PHE A N 1
ATOM 2959 C CA . PHE A 1 394 ? 16.203 -19.609 9.781 1 69.44 394 PHE A CA 1
ATOM 2960 C C . PHE A 1 394 ? 15.727 -20.203 11.102 1 69.44 394 PHE A C 1
ATOM 2962 O O . PHE A 1 394 ? 15.07 -21.25 11.102 1 69.44 394 PHE A O 1
ATOM 2969 N N . ARG A 1 395 ? 16 -19.516 12.203 1 75.19 395 ARG A N 1
ATOM 2970 C CA . ARG A 1 395 ? 15.578 -20.047 13.492 1 75.19 395 ARG A CA 1
ATOM 2971 C C . ARG A 1 395 ? 14.062 -20.016 13.633 1 75.19 395 ARG A C 1
ATOM 2973 O O . ARG A 1 395 ? 13.477 -20.828 14.352 1 75.19 395 ARG A O 1
ATOM 2980 N N . LYS A 1 396 ? 13.484 -19.172 12.852 1 86.38 396 LYS A N 1
ATOM 2981 C CA . LYS A 1 396 ? 12.039 -19.016 12.984 1 86.38 396 LYS A CA 1
ATOM 2982 C C . LYS A 1 396 ? 11.305 -19.734 11.852 1 86.38 396 LYS A C 1
ATOM 2984 O O . LYS A 1 396 ? 10.07 -19.734 11.82 1 86.38 396 LYS A O 1
ATOM 2989 N N . ALA A 1 397 ? 12.039 -20.391 11.047 1 85.5 397 ALA A N 1
ATOM 2990 C CA . ALA A 1 397 ? 11.438 -21.062 9.898 1 85.5 397 ALA A CA 1
ATOM 2991 C C . ALA A 1 397 ? 10.461 -22.141 10.352 1 85.5 397 ALA A C 1
ATOM 2993 O O . ALA A 1 397 ? 9.344 -22.219 9.836 1 85.5 397 ALA A O 1
ATOM 2994 N N . PRO A 1 398 ? 10.82 -22.953 11.328 1 87.69 398 PRO A N 1
ATOM 2995 C CA . PRO A 1 398 ? 9.859 -23.969 11.766 1 87.69 398 PRO A CA 1
ATOM 2996 C C . PRO A 1 398 ? 8.578 -23.359 12.336 1 87.69 398 PRO A C 1
ATOM 2998 O O . PRO A 1 398 ? 7.496 -23.938 12.188 1 87.69 398 PRO A O 1
ATOM 3001 N N . TRP A 1 399 ? 8.711 -22.25 12.945 1 91.5 399 TRP A N 1
ATOM 3002 C CA . TRP A 1 399 ? 7.527 -21.562 13.461 1 91.5 399 TRP A CA 1
ATOM 3003 C C . TRP A 1 399 ? 6.625 -21.094 12.328 1 91.5 399 TRP A C 1
ATOM 3005 O O . TRP A 1 399 ? 5.398 -21.234 12.406 1 91.5 399 TRP A O 1
ATOM 3015 N N . ALA A 1 400 ? 7.273 -20.578 11.344 1 92.12 400 ALA A N 1
ATOM 3016 C CA . ALA A 1 400 ? 6.504 -20.109 10.195 1 92.12 400 ALA A CA 1
ATOM 3017 C C . ALA A 1 400 ? 5.754 -21.266 9.531 1 92.12 400 ALA A C 1
ATOM 3019 O O . ALA A 1 400 ? 4.582 -21.125 9.18 1 92.12 400 ALA A O 1
ATOM 3020 N N . ILE A 1 401 ? 6.395 -22.344 9.43 1 90.06 401 ILE A N 1
ATOM 3021 C CA . ILE A 1 401 ? 5.781 -23.516 8.82 1 90.06 401 ILE A CA 1
ATOM 3022 C C . ILE A 1 401 ? 4.66 -24.031 9.711 1 90.06 401 ILE A C 1
ATOM 3024 O O . ILE A 1 401 ? 3.586 -24.391 9.227 1 90.06 401 ILE A O 1
ATOM 3028 N N . ALA A 1 402 ? 4.898 -24.094 10.945 1 94.56 402 ALA A N 1
ATOM 3029 C CA . ALA A 1 402 ? 3.885 -24.547 11.898 1 94.56 402 ALA A CA 1
ATOM 3030 C C . ALA A 1 402 ? 2.641 -23.672 11.836 1 94.56 402 ALA A C 1
ATOM 3032 O O . ALA A 1 402 ? 1.516 -24.156 11.914 1 94.56 402 ALA A O 1
ATOM 3033 N N . ILE A 1 403 ? 2.834 -22.37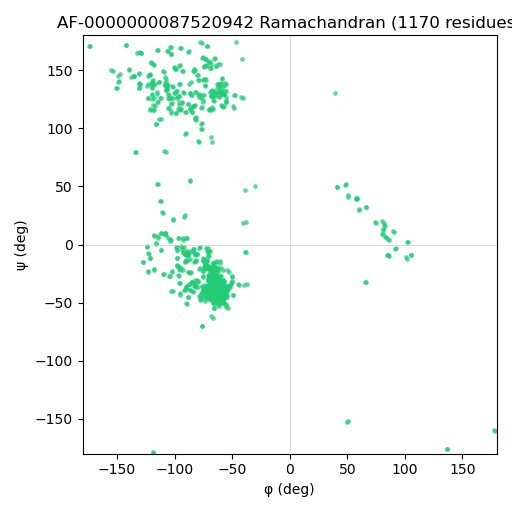5 11.719 1 95.44 403 ILE A N 1
ATOM 3034 C CA . ILE A 1 403 ? 1.724 -21.438 11.641 1 95.44 403 ILE A CA 1
ATOM 3035 C C . ILE A 1 403 ? 0.92 -21.703 10.367 1 95.44 403 ILE A C 1
ATOM 3037 O O . ILE A 1 403 ? -0.313 -21.703 10.391 1 95.44 403 ILE A O 1
ATOM 3041 N N . LEU A 1 404 ? 1.656 -21.891 9.281 1 92.25 404 LEU A N 1
ATOM 3042 C CA . LEU A 1 404 ? 0.981 -22.203 8.023 1 92.25 404 LEU A CA 1
ATOM 3043 C C . LEU A 1 404 ? 0.157 -23.469 8.148 1 92.25 404 LEU A C 1
ATOM 3045 O O . LEU A 1 404 ? -1.007 -23.516 7.742 1 92.25 404 LEU A O 1
ATOM 3049 N N . ILE A 1 405 ? 0.743 -24.516 8.648 1 93.12 405 ILE A N 1
ATOM 3050 C CA . ILE A 1 405 ? 0.058 -25.797 8.836 1 93.12 405 ILE A CA 1
ATOM 3051 C C . ILE A 1 405 ? -1.145 -25.609 9.758 1 93.12 405 ILE A C 1
ATOM 3053 O O . ILE A 1 405 ? -2.217 -26.156 9.508 1 93.12 405 ILE A O 1
ATOM 3057 N N . GLY A 1 406 ? -0.957 -24.875 10.805 1 95.31 406 GLY A N 1
ATOM 3058 C CA . GLY A 1 406 ? -2.062 -24.562 11.695 1 95.31 406 GLY A CA 1
ATOM 3059 C C . GLY A 1 406 ? -3.205 -23.859 11.008 1 95.31 406 GLY A C 1
ATOM 3060 O O . GLY A 1 406 ? -4.375 -24.188 11.227 1 95.31 406 GLY A O 1
ATOM 3061 N N . MET A 1 407 ? -2.861 -22.875 10.188 1 94.12 407 MET A N 1
ATOM 3062 C CA . MET A 1 407 ? -3.863 -22.125 9.43 1 94.12 407 MET A CA 1
ATOM 3063 C C . MET A 1 407 ? -4.676 -23.062 8.531 1 94.12 407 MET A C 1
ATOM 3065 O O . MET A 1 407 ? -5.906 -23 8.523 1 94.12 407 MET A O 1
ATOM 3069 N N . VAL A 1 408 ? -3.996 -23.891 7.832 1 90.88 408 VAL A N 1
ATOM 3070 C CA . VAL A 1 408 ? -4.617 -24.828 6.898 1 90.88 408 VAL A CA 1
ATOM 3071 C C . VAL A 1 408 ? -5.496 -25.812 7.668 1 90.88 408 VAL A C 1
ATOM 3073 O O . VAL A 1 408 ? -6.633 -26.078 7.273 1 90.88 408 VAL A O 1
ATOM 3076 N N . ALA A 1 409 ? -5.012 -26.297 8.758 1 93.31 409 ALA A N 1
ATOM 3077 C CA . ALA A 1 409 ? -5.73 -27.281 9.57 1 93.31 409 ALA A CA 1
ATOM 3078 C C . ALA A 1 409 ? -7.008 -26.672 10.156 1 93.31 409 ALA A C 1
ATOM 3080 O O . ALA A 1 409 ? -8.055 -27.328 10.164 1 93.31 409 ALA A O 1
ATOM 3081 N N . LEU A 1 410 ? -6.902 -25.469 10.641 1 93.19 410 LEU A N 1
ATOM 3082 C CA . LEU A 1 410 ? -8.055 -24.812 11.266 1 93.19 410 LEU A CA 1
ATOM 3083 C C . LEU A 1 410 ? -9.188 -24.656 10.266 1 93.19 410 LEU A C 1
ATOM 3085 O O . LEU A 1 410 ? -10.359 -24.766 10.625 1 93.19 410 LEU A O 1
ATOM 3089 N N . ASN A 1 411 ? -8.867 -24.328 9.047 1 90.38 411 ASN A N 1
ATOM 3090 C CA . ASN A 1 411 ? -9.898 -24.172 8.031 1 90.38 411 ASN A CA 1
ATOM 3091 C C . ASN A 1 411 ? -10.383 -25.531 7.52 1 90.38 411 ASN A C 1
ATOM 3093 O O . ASN A 1 411 ? -11.586 -25.75 7.363 1 90.38 411 ASN A O 1
ATOM 3097 N N . ALA A 1 412 ? -9.461 -26.453 7.23 1 87.81 412 ALA A N 1
ATOM 3098 C CA . ALA A 1 412 ? -9.797 -27.766 6.691 1 87.81 412 ALA A CA 1
ATOM 3099 C C . ALA A 1 412 ? -10.719 -28.516 7.641 1 87.81 412 ALA A C 1
ATOM 3101 O O . ALA A 1 412 ? -11.594 -29.266 7.199 1 87.81 412 ALA A O 1
ATOM 3102 N N . LEU A 1 413 ? -10.555 -28.344 8.93 1 91.56 413 LEU A N 1
ATOM 3103 C CA . LEU A 1 413 ? -11.359 -29.031 9.93 1 91.56 413 LEU A CA 1
ATOM 3104 C C . LEU A 1 413 ? -12.68 -28.297 10.164 1 91.56 413 LEU A C 1
ATOM 3106 O O . LEU A 1 413 ? -13.523 -28.75 10.938 1 91.56 413 LEU A O 1
ATOM 3110 N N . GLY A 1 414 ? -12.852 -27.203 9.539 1 88.88 414 GLY A N 1
ATOM 3111 C CA . GLY A 1 414 ? -14.109 -26.469 9.602 1 88.88 414 GLY A CA 1
ATOM 3112 C C . GLY A 1 414 ? -14.234 -25.609 10.844 1 88.88 414 GLY A C 1
ATOM 3113 O O . GLY A 1 414 ? -15.328 -25.141 11.172 1 88.88 414 GLY A O 1
ATOM 3114 N N . VAL A 1 415 ? -13.164 -25.344 11.5 1 91.69 415 VAL A N 1
ATOM 3115 C CA . VAL A 1 415 ? -13.188 -24.578 12.742 1 91.69 415 VAL A CA 1
ATOM 3116 C C . VAL A 1 415 ? -13.312 -23.094 12.43 1 91.69 415 VAL A C 1
ATOM 3118 O O . VAL A 1 415 ? -14.078 -22.375 13.07 1 91.69 415 VAL A O 1
ATOM 3121 N N . LEU A 1 416 ? -12.57 -22.609 11.469 1 93.69 416 LEU A N 1
ATOM 3122 C CA . LEU A 1 416 ? -12.562 -21.188 11.094 1 93.69 416 LEU A CA 1
ATOM 3123 C C . LEU A 1 416 ? -12.711 -21.031 9.586 1 93.69 416 LEU A C 1
ATOM 3125 O O . LEU A 1 416 ? -12.281 -21.906 8.82 1 93.69 416 LEU A O 1
ATOM 3129 N N . GLU A 1 417 ? -13.359 -19.938 9.195 1 90.44 417 GLU A N 1
ATOM 3130 C CA . GLU A 1 417 ? -13.359 -19.562 7.785 1 90.44 417 GLU A CA 1
ATOM 3131 C C . GLU A 1 417 ? -11.961 -19.172 7.316 1 90.44 417 GLU A C 1
ATOM 3133 O O . GLU A 1 417 ? -11.07 -18.938 8.133 1 90.44 417 GLU A O 1
ATOM 3138 N N . VAL A 1 418 ? -11.781 -19.219 6.07 1 89.25 418 VAL A N 1
ATOM 3139 C CA . VAL A 1 418 ? -10.469 -18.984 5.48 1 89.25 418 VAL A CA 1
ATOM 3140 C C . VAL A 1 418 ? -9.914 -17.641 5.953 1 89.25 418 VAL A C 1
ATOM 3142 O O . VAL A 1 418 ? -8.758 -17.562 6.375 1 89.25 418 VAL A O 1
ATOM 3145 N N . ILE A 1 419 ? -10.742 -16.578 5.941 1 92.31 419 ILE A N 1
ATOM 3146 C CA . ILE A 1 419 ? -10.289 -15.234 6.297 1 92.31 419 ILE A CA 1
ATOM 3147 C C . ILE A 1 419 ? -9.906 -15.195 7.773 1 92.31 419 ILE A C 1
ATOM 3149 O O . ILE A 1 419 ? -8.922 -14.562 8.156 1 92.31 419 ILE A O 1
ATOM 3153 N N . GLN A 1 420 ? -10.641 -15.844 8.641 1 94.81 420 GLN A N 1
ATOM 3154 C CA . GLN A 1 420 ? -10.336 -15.891 10.07 1 94.81 420 GLN A CA 1
ATOM 3155 C C . GLN A 1 420 ? -9.016 -16.609 10.32 1 94.81 420 GLN A C 1
ATOM 3157 O O . GLN A 1 420 ? -8.188 -16.141 11.102 1 94.81 420 GLN A O 1
ATOM 3162 N N . ALA A 1 421 ? -8.883 -17.734 9.656 1 94.88 421 ALA A N 1
ATOM 3163 C CA . ALA A 1 421 ? -7.656 -18.5 9.797 1 94.88 421 ALA A CA 1
ATOM 3164 C C . ALA A 1 421 ? -6.449 -17.719 9.297 1 94.88 421 ALA A C 1
ATOM 3166 O O . ALA A 1 421 ? -5.383 -17.734 9.922 1 94.88 421 ALA A O 1
ATOM 3167 N N . ALA A 1 422 ? -6.637 -17.094 8.195 1 94.12 422 ALA A N 1
ATOM 3168 C CA . ALA A 1 422 ? -5.555 -16.297 7.605 1 94.12 422 ALA A CA 1
ATOM 3169 C C . ALA A 1 422 ? -5.145 -15.156 8.531 1 94.12 422 ALA A C 1
ATOM 3171 O O . ALA A 1 422 ? -3.953 -14.914 8.734 1 94.12 422 ALA A O 1
ATOM 3172 N N . LEU A 1 423 ? -6.086 -14.406 9.055 1 96.31 423 LEU A N 1
ATOM 3173 C CA . LEU A 1 423 ? -5.801 -13.305 9.969 1 96.31 423 LEU A CA 1
ATOM 3174 C C . LEU A 1 423 ? -5.09 -13.797 11.219 1 96.31 423 LEU A C 1
ATOM 3176 O O . LEU A 1 423 ? -4.156 -13.156 11.711 1 96.31 423 LEU A O 1
ATOM 3180 N N . LEU A 1 424 ? -5.559 -14.875 11.727 1 96.25 424 LEU A N 1
ATOM 3181 C CA . LEU A 1 424 ? -4.918 -15.469 12.898 1 96.25 424 LEU A CA 1
ATOM 3182 C C . LEU A 1 424 ? -3.475 -15.859 12.586 1 96.25 424 LEU A C 1
ATOM 3184 O O . LEU A 1 424 ? -2.586 -15.664 13.422 1 96.25 424 LEU A O 1
ATOM 3188 N N . ALA A 1 425 ? -3.291 -16.453 11.469 1 96 425 ALA A N 1
ATOM 3189 C CA . ALA A 1 425 ? -1.944 -16.828 11.047 1 96 425 ALA A CA 1
ATOM 3190 C C . ALA A 1 425 ? -1.05 -15.602 10.914 1 96 425 ALA A C 1
ATOM 3192 O O . ALA A 1 425 ? 0.11 -15.617 11.328 1 96 425 ALA A O 1
ATOM 3193 N N . ALA A 1 426 ? -1.564 -14.562 10.258 1 95.31 426 ALA A N 1
ATOM 3194 C CA . ALA A 1 426 ? -0.805 -13.32 10.125 1 95.31 426 ALA A CA 1
ATOM 3195 C C . ALA A 1 426 ? -0.424 -12.766 11.492 1 95.31 426 ALA A C 1
ATOM 3197 O O . ALA A 1 426 ? 0.718 -12.352 11.703 1 95.31 426 ALA A O 1
ATOM 3198 N N . LEU A 1 427 ? -1.379 -12.758 12.391 1 94.81 427 LEU A N 1
ATOM 3199 C CA . LEU A 1 427 ? -1.122 -12.297 13.75 1 94.81 427 LEU A CA 1
ATOM 3200 C C . LEU A 1 427 ? -0.051 -13.156 14.422 1 94.81 427 LEU A C 1
ATOM 3202 O O . LEU A 1 427 ? 0.838 -12.625 15.094 1 94.81 427 LEU A O 1
ATOM 3206 N N . ALA A 1 428 ? -0.158 -14.422 14.266 1 95.56 428 ALA A N 1
ATOM 3207 C CA . ALA A 1 428 ? 0.813 -15.336 14.852 1 95.56 428 ALA A CA 1
ATOM 3208 C C . ALA A 1 428 ? 2.211 -15.086 14.297 1 95.56 428 ALA A C 1
ATOM 3210 O O . ALA A 1 428 ? 3.203 -15.172 15.023 1 95.56 428 ALA A O 1
ATOM 3211 N N . MET A 1 429 ? 2.312 -14.812 12.977 1 94.56 429 MET A N 1
ATOM 3212 C CA . MET A 1 429 ? 3.596 -14.516 12.344 1 94.56 429 MET A CA 1
ATOM 3213 C C . MET A 1 429 ? 4.23 -13.281 12.977 1 94.56 429 MET A C 1
ATOM 3215 O O . MET A 1 429 ? 5.449 -13.219 13.148 1 94.56 429 MET A O 1
ATOM 3219 N N . LEU A 1 430 ? 3.422 -12.328 13.32 1 91.75 430 LEU A N 1
ATOM 3220 C CA . LEU A 1 430 ? 3.908 -11.078 13.883 1 91.75 430 LEU A CA 1
ATOM 3221 C C . LEU A 1 430 ? 4.305 -11.258 15.344 1 91.75 430 LEU A C 1
ATOM 3223 O O . LEU A 1 430 ? 5.352 -10.766 15.773 1 91.75 430 LEU A O 1
ATOM 3227 N N . VAL A 1 431 ? 3.502 -12 16.094 1 91.12 431 VAL A N 1
ATOM 3228 C CA . VAL A 1 431 ? 3.723 -12.18 17.531 1 91.12 431 VAL A CA 1
ATOM 3229 C C . VAL A 1 431 ? 4.957 -13.047 17.75 1 91.12 431 VAL A C 1
ATOM 3231 O O . VAL A 1 431 ? 5.723 -12.812 18.688 1 91.12 431 VAL A O 1
ATOM 3234 N N . THR A 1 432 ? 5.172 -14.008 16.891 1 92.31 432 THR A N 1
ATOM 3235 C CA . THR A 1 432 ? 6.301 -14.914 17.047 1 92.31 432 THR A CA 1
ATOM 3236 C C . THR A 1 432 ? 7.578 -14.289 16.484 1 92.31 432 THR A C 1
ATOM 3238 O O . THR A 1 432 ? 8.672 -14.812 16.703 1 92.31 432 THR A O 1
ATOM 3241 N N . GLY A 1 433 ? 7.43 -13.25 15.734 1 88.62 433 GLY A N 1
ATOM 3242 C CA . GLY A 1 433 ? 8.602 -12.562 15.203 1 88.62 433 GLY A CA 1
ATOM 3243 C C . GLY A 1 433 ? 9.047 -13.109 13.859 1 88.62 433 GLY A C 1
ATOM 3244 O O . GLY A 1 433 ? 10.164 -12.836 13.414 1 88.62 433 GLY A O 1
ATOM 3245 N N . CYS A 1 434 ? 8.273 -13.883 13.281 1 88.06 434 CYS A N 1
ATOM 3246 C CA . CYS A 1 434 ? 8.594 -14.375 11.945 1 88.06 434 CYS A CA 1
ATOM 3247 C C . CYS A 1 434 ? 8.586 -13.234 10.93 1 88.06 434 CYS A C 1
ATOM 3249 O O . CYS A 1 434 ? 9.219 -13.336 9.875 1 88.06 434 CYS A O 1
ATOM 3251 N N . LEU A 1 435 ? 7.781 -12.273 11.219 1 86.69 435 LEU A N 1
ATOM 3252 C CA . LEU A 1 435 ? 7.691 -11.062 10.406 1 86.69 435 LEU A CA 1
ATOM 3253 C C . LEU A 1 435 ? 7.766 -9.812 11.281 1 86.69 435 LEU A C 1
ATOM 3255 O O . LEU A 1 435 ? 7.16 -9.766 12.352 1 86.69 435 LEU A O 1
ATOM 3259 N N . SER A 1 436 ? 8.578 -8.891 10.805 1 79.94 436 SER A N 1
ATOM 3260 C CA . SER A 1 436 ? 8.695 -7.645 11.547 1 79.94 436 SER A CA 1
ATOM 3261 C C . SER A 1 436 ? 7.465 -6.77 11.359 1 79.94 436 SER A C 1
ATOM 3263 O O . SER A 1 436 ? 6.898 -6.715 10.266 1 79.94 436 SER A O 1
ATOM 3265 N N . MET A 1 437 ? 7.07 -6.109 12.406 1 77.5 437 MET A N 1
ATOM 3266 C CA . MET A 1 437 ? 5.863 -5.285 12.406 1 77.5 437 MET A CA 1
ATOM 3267 C C . MET A 1 437 ? 6.035 -4.07 11.5 1 77.5 437 MET A C 1
ATOM 3269 O O . MET A 1 437 ? 5.059 -3.564 10.945 1 77.5 437 MET A O 1
ATOM 3273 N N . GLY A 1 438 ? 7.168 -3.617 11.359 1 68.31 438 GLY A N 1
ATOM 3274 C CA . GLY A 1 438 ? 7.414 -2.414 10.578 1 68.31 438 GLY A CA 1
ATOM 3275 C C . GLY A 1 438 ? 7.324 -2.645 9.086 1 68.31 438 GLY A C 1
ATOM 3276 O O . GLY A 1 438 ? 7.082 -1.708 8.32 1 68.31 438 GLY A O 1
ATOM 3277 N N . ASN A 1 439 ? 7.281 -3.84 8.633 1 68.38 439 ASN A N 1
ATOM 3278 C CA . ASN A 1 439 ? 7.402 -4.152 7.215 1 68.38 439 ASN A CA 1
ATOM 3279 C C . ASN A 1 439 ? 6.145 -4.832 6.684 1 68.38 439 ASN A C 1
ATOM 3281 O O . ASN A 1 439 ? 6.09 -5.227 5.516 1 68.38 439 ASN A O 1
ATOM 3285 N N . VAL A 1 440 ? 5.145 -4.906 7.434 1 84.44 440 VAL A N 1
ATOM 3286 C CA . VAL A 1 440 ? 4.012 -5.758 7.082 1 84.44 440 VAL A CA 1
ATOM 3287 C C . VAL A 1 440 ? 3.305 -5.203 5.852 1 84.44 440 VAL A C 1
ATOM 3289 O O . VAL A 1 440 ? 2.994 -5.945 4.918 1 84.44 440 VAL A O 1
ATOM 3292 N N . ARG A 1 441 ? 3.107 -3.936 5.727 1 85.12 441 ARG A N 1
ATOM 3293 C CA . ARG A 1 441 ? 2.293 -3.307 4.691 1 85.12 441 ARG A CA 1
ATOM 3294 C C . ARG A 1 441 ? 3.021 -3.295 3.354 1 85.12 441 ARG A C 1
ATOM 3296 O O . ARG A 1 441 ? 2.387 -3.273 2.295 1 85.12 441 ARG A O 1
ATOM 3303 N N . ARG A 1 442 ? 4.336 -3.383 3.467 1 78.12 442 ARG A N 1
ATOM 3304 C CA . ARG A 1 442 ? 5.137 -3.322 2.25 1 78.12 442 ARG A CA 1
ATOM 3305 C C . ARG A 1 442 ? 5.016 -4.613 1.45 1 78.12 442 ARG A C 1
ATOM 3307 O O . ARG A 1 442 ? 5.309 -4.641 0.253 1 78.12 442 ARG A O 1
ATOM 3314 N N . HIS A 1 443 ? 4.551 -5.602 2.115 1 80.75 443 HIS A N 1
ATOM 3315 C CA . HIS A 1 443 ? 4.473 -6.898 1.452 1 80.75 443 HIS A CA 1
ATOM 3316 C C . HIS A 1 443 ? 3.133 -7.078 0.748 1 80.75 443 HIS A C 1
ATOM 3318 O O . HIS A 1 443 ? 2.953 -8.023 -0.021 1 80.75 443 HIS A O 1
ATOM 3324 N N . ILE A 1 444 ? 2.256 -6.199 0.964 1 87.88 444 ILE A N 1
ATOM 3325 C CA . ILE A 1 444 ? 0.945 -6.285 0.328 1 87.88 444 ILE A CA 1
ATOM 3326 C C . ILE A 1 444 ? 0.995 -5.621 -1.047 1 87.88 444 ILE A C 1
ATOM 3328 O O . ILE A 1 444 ? 1.367 -4.453 -1.165 1 87.88 444 ILE A O 1
ATOM 3332 N N . ASP A 1 445 ? 0.782 -6.359 -2.049 1 83.75 445 ASP A N 1
ATOM 3333 C CA . ASP A 1 445 ? 0.739 -5.816 -3.402 1 83.75 445 ASP A CA 1
ATOM 3334 C C . ASP A 1 445 ? -0.586 -5.102 -3.666 1 83.75 445 ASP A C 1
ATOM 3336 O O . ASP A 1 445 ? -1.556 -5.727 -4.102 1 83.75 445 ASP A O 1
ATOM 3340 N N . LEU A 1 446 ? -0.578 -3.871 -3.564 1 87.81 446 LEU A N 1
ATOM 3341 C CA . LEU A 1 446 ? -1.79 -3.066 -3.666 1 87.81 446 LEU A CA 1
ATOM 3342 C C . LEU A 1 446 ? -2.365 -3.123 -5.078 1 87.81 446 LEU A C 1
ATOM 3344 O O . LEU A 1 446 ? -3.576 -2.996 -5.262 1 87.81 446 LEU A O 1
ATOM 3348 N N . GLN A 1 447 ? -1.514 -3.281 -6.023 1 85.5 447 GLN A N 1
ATOM 3349 C CA . GLN A 1 447 ? -2.004 -3.355 -7.395 1 85.5 447 GLN A CA 1
ATOM 3350 C C . GLN A 1 447 ? -2.938 -4.547 -7.582 1 85.5 447 GLN A C 1
ATOM 3352 O O . GLN A 1 447 ? -4.016 -4.414 -8.164 1 85.5 447 GLN A O 1
ATOM 3357 N N . VAL A 1 448 ? -2.486 -5.672 -7.09 1 83.44 448 VAL A N 1
ATOM 3358 C CA . VAL A 1 448 ? -3.271 -6.895 -7.223 1 83.44 448 VAL A CA 1
ATOM 3359 C C . VAL A 1 448 ? -4.602 -6.734 -6.484 1 83.44 448 VAL A C 1
ATOM 3361 O O . VAL A 1 448 ? -5.652 -7.105 -7.008 1 83.44 448 VAL A O 1
ATOM 3364 N N . ILE A 1 449 ? -4.566 -6.172 -5.293 1 90.69 449 ILE A N 1
ATOM 3365 C CA . ILE A 1 449 ? -5.766 -6.016 -4.473 1 90.69 449 ILE A CA 1
ATOM 3366 C C . ILE A 1 449 ? -6.758 -5.098 -5.188 1 90.69 449 ILE A C 1
ATOM 3368 O O . ILE A 1 449 ? -7.949 -5.406 -5.262 1 90.69 449 ILE A O 1
ATOM 3372 N N . ILE A 1 450 ? -6.27 -3.994 -5.734 1 91.94 450 ILE A N 1
ATOM 3373 C CA . ILE A 1 450 ? -7.133 -3.029 -6.402 1 91.94 450 ILE A CA 1
ATOM 3374 C C . ILE A 1 450 ? -7.719 -3.65 -7.668 1 91.94 450 ILE A C 1
ATOM 3376 O O . ILE A 1 450 ? -8.898 -3.463 -7.969 1 91.94 450 ILE A O 1
ATOM 3380 N N . VAL A 1 451 ? -6.887 -4.387 -8.398 1 86.56 451 VAL A N 1
ATOM 3381 C CA . VAL A 1 451 ? -7.348 -5.039 -9.617 1 86.56 451 VAL A CA 1
ATOM 3382 C C . VAL A 1 451 ? -8.516 -5.973 -9.297 1 86.56 451 VAL A C 1
ATOM 3384 O O . VAL A 1 451 ? -9.555 -5.926 -9.961 1 86.56 451 VAL A O 1
ATOM 3387 N N . ILE A 1 452 ? -8.328 -6.781 -8.273 1 87.06 452 ILE A N 1
ATOM 3388 C CA . ILE A 1 452 ? -9.344 -7.762 -7.906 1 87.06 452 ILE A CA 1
ATOM 3389 C C . ILE A 1 452 ? -10.602 -7.043 -7.426 1 87.06 452 ILE A C 1
ATOM 3391 O O . ILE A 1 452 ? -11.703 -7.301 -7.918 1 87.06 452 ILE A O 1
ATOM 3395 N N . ALA A 1 453 ? -10.461 -6.109 -6.539 1 92.44 453 ALA A N 1
ATOM 3396 C CA . ALA A 1 453 ? -11.586 -5.406 -5.941 1 92.44 453 ALA A CA 1
ATOM 3397 C C . ALA A 1 453 ? -12.367 -4.625 -6.992 1 92.44 453 ALA A C 1
ATOM 3399 O O . ALA A 1 453 ? -13.602 -4.672 -7.02 1 92.44 453 ALA A O 1
ATOM 3400 N N . ALA A 1 454 ? -11.68 -3.939 -7.867 1 91.81 454 ALA A N 1
ATOM 3401 C CA . ALA A 1 454 ? -12.32 -3.121 -8.891 1 91.81 454 ALA A CA 1
ATOM 3402 C C . ALA A 1 454 ? -13.031 -3.99 -9.922 1 91.81 454 ALA A C 1
ATOM 3404 O O . ALA A 1 454 ? -14.039 -3.578 -10.5 1 91.81 454 ALA A O 1
ATOM 3405 N N . SER A 1 455 ? -12.539 -5.176 -10.18 1 87.56 455 SER A N 1
ATOM 3406 C CA . SER A 1 455 ? -13.133 -6.059 -11.18 1 87.56 455 SER A CA 1
ATOM 3407 C C . SER A 1 455 ? -14.523 -6.516 -10.758 1 87.56 455 SER A C 1
ATOM 3409 O O . SER A 1 455 ? -15.344 -6.883 -11.594 1 87.56 455 SER A O 1
ATOM 3411 N N . PHE A 1 456 ? -14.789 -6.492 -9.453 1 88.69 456 PHE A N 1
ATOM 3412 C CA . PHE A 1 456 ? -16.109 -6.852 -8.953 1 88.69 456 PHE A CA 1
ATOM 3413 C C . PHE A 1 456 ? -17.172 -5.902 -9.5 1 88.69 456 PHE A C 1
ATOM 3415 O O . PHE A 1 456 ? -18.328 -6.289 -9.68 1 88.69 456 PHE A O 1
ATOM 3422 N N . ALA A 1 457 ? -16.781 -4.641 -9.773 1 93.12 457 ALA A N 1
ATOM 3423 C CA . ALA A 1 457 ? -17.719 -3.68 -10.352 1 93.12 457 ALA A CA 1
ATOM 3424 C C . ALA A 1 457 ? -18.188 -4.137 -11.727 1 93.12 457 ALA A C 1
ATOM 3426 O O . ALA A 1 457 ? -19.359 -4.004 -12.07 1 93.12 457 ALA A O 1
ATOM 3427 N N . LEU A 1 458 ? -17.281 -4.656 -12.531 1 90.06 458 LEU A N 1
ATOM 3428 C CA . LEU A 1 458 ? -17.641 -5.168 -13.852 1 90.06 458 LEU A CA 1
ATOM 3429 C C . LEU A 1 458 ? -18.594 -6.348 -13.742 1 90.06 458 LEU A C 1
ATOM 3431 O O . LEU A 1 458 ? -19.578 -6.43 -14.477 1 90.06 458 LEU A O 1
ATOM 3435 N N . GLY A 1 459 ? -18.266 -7.246 -12.844 1 88.06 459 GLY A N 1
ATOM 3436 C CA . GLY A 1 459 ? -19.156 -8.375 -12.609 1 88.06 459 GLY A CA 1
ATOM 3437 C C . GLY A 1 459 ? -20.547 -7.965 -12.172 1 88.06 459 GLY A C 1
ATOM 3438 O O . GLY A 1 459 ? -21.547 -8.492 -12.672 1 88.06 459 GLY A O 1
ATOM 3439 N N . ALA A 1 460 ? -20.594 -7.02 -11.242 1 91.5 460 ALA A N 1
ATOM 3440 C CA . ALA A 1 460 ? -21.875 -6.527 -10.734 1 91.5 460 ALA A CA 1
ATOM 3441 C C . ALA A 1 460 ? -22.688 -5.875 -11.852 1 91.5 460 ALA A C 1
ATOM 3443 O O . ALA A 1 460 ? -23.906 -6.051 -11.922 1 91.5 460 ALA A O 1
ATOM 3444 N N . ALA A 1 461 ? -22.016 -5.121 -12.711 1 94.88 461 ALA A N 1
ATOM 3445 C CA . ALA A 1 461 ? -22.688 -4.469 -13.836 1 94.88 461 ALA A CA 1
ATOM 3446 C C . ALA A 1 461 ? -23.25 -5.496 -14.812 1 94.88 461 ALA A C 1
ATOM 3448 O O . ALA A 1 461 ? -24.359 -5.34 -15.328 1 94.88 461 ALA A O 1
ATOM 3449 N N . MET A 1 462 ? -22.5 -6.523 -15.078 1 92.44 462 MET A N 1
ATOM 3450 C CA . MET A 1 462 ? -22.906 -7.586 -15.992 1 92.44 462 MET A CA 1
ATOM 3451 C C . MET A 1 462 ? -24.188 -8.266 -15.492 1 92.44 462 MET A C 1
ATOM 3453 O O . MET A 1 462 ? -25.062 -8.602 -16.297 1 92.44 462 MET A O 1
ATOM 3457 N N . VAL A 1 463 ? -24.297 -8.461 -14.234 1 90.62 463 VAL A N 1
ATOM 3458 C CA . VAL A 1 463 ? -25.453 -9.125 -13.641 1 90.62 463 VAL A CA 1
ATOM 3459 C C . VAL A 1 463 ? -26.641 -8.156 -13.578 1 90.62 463 VAL A C 1
ATOM 3461 O O . VAL A 1 463 ? -27.734 -8.492 -14.008 1 90.62 463 VAL A O 1
ATOM 3464 N N . LYS A 1 464 ? -26.406 -6.977 -13.117 1 93.56 464 LYS A N 1
ATOM 3465 C CA . LYS A 1 464 ? -27.453 -5.992 -12.883 1 93.56 464 LYS A CA 1
ATOM 3466 C C . LYS A 1 464 ? -28.109 -5.57 -14.188 1 93.56 464 LYS A C 1
ATOM 3468 O O . LYS A 1 464 ? -29.328 -5.336 -14.227 1 93.56 464 LYS A O 1
ATOM 3473 N N . THR A 1 465 ? -27.359 -5.488 -15.242 1 95.31 465 THR A N 1
ATOM 3474 C CA . THR A 1 465 ? -27.875 -4.973 -16.5 1 95.31 465 THR A CA 1
ATOM 3475 C C . THR A 1 465 ? -28.438 -6.105 -17.359 1 95.31 465 THR A C 1
ATOM 3477 O O . THR A 1 465 ? -29.109 -5.859 -18.359 1 95.31 465 THR A O 1
ATOM 3480 N N . GLY A 1 466 ? -28.109 -7.391 -17 1 93.12 466 GLY A N 1
ATOM 3481 C CA . GLY A 1 466 ? -28.547 -8.539 -17.781 1 93.12 466 GLY A CA 1
ATOM 3482 C C . GLY A 1 466 ? -27.625 -8.867 -18.922 1 93.12 466 GLY A C 1
ATOM 3483 O O . GLY A 1 466 ? -27.906 -9.75 -19.734 1 93.12 466 GLY A O 1
ATOM 3484 N N . ALA A 1 467 ? -26.562 -8.172 -19.016 1 93.12 467 ALA A N 1
ATOM 3485 C CA . ALA A 1 467 ? -25.578 -8.414 -20.078 1 93.12 467 ALA A CA 1
ATOM 3486 C C . ALA A 1 467 ? -25.078 -9.859 -20.047 1 93.12 467 ALA A C 1
ATOM 3488 O O . ALA A 1 467 ? -24.922 -10.492 -21.078 1 93.12 467 ALA A O 1
ATOM 3489 N N . ALA A 1 468 ? -24.812 -10.391 -18.906 1 91.19 468 ALA A N 1
ATOM 3490 C CA . ALA A 1 468 ? -24.328 -11.766 -18.75 1 91.19 468 ALA A CA 1
ATOM 3491 C C . ALA A 1 468 ? -25.328 -12.766 -19.328 1 91.19 468 ALA A C 1
ATOM 3493 O O . ALA A 1 468 ? -24.938 -13.703 -20.031 1 91.19 468 ALA A O 1
ATOM 3494 N N . ALA A 1 469 ? -26.531 -12.555 -19.031 1 90.31 469 ALA A N 1
ATOM 3495 C CA . ALA A 1 469 ? -27.594 -13.43 -19.531 1 90.31 469 ALA A CA 1
ATOM 3496 C C . ALA A 1 469 ? -27.703 -13.359 -21.047 1 90.31 469 ALA A C 1
ATOM 3498 O O . ALA A 1 469 ? -27.922 -14.383 -21.703 1 90.31 469 ALA A O 1
ATOM 3499 N N . THR A 1 470 ? -27.531 -12.18 -21.562 1 90.19 470 THR A N 1
ATOM 3500 C CA . THR A 1 470 ? -27.609 -11.992 -23.016 1 90.19 470 THR A CA 1
ATOM 3501 C C . THR A 1 470 ? -26.469 -12.727 -23.719 1 90.19 470 THR A C 1
ATOM 3503 O O . THR A 1 470 ? -26.688 -13.383 -24.734 1 90.19 470 THR A O 1
ATOM 3506 N N . ILE A 1 471 ? -25.328 -12.648 -23.172 1 89.38 471 ILE A N 1
ATOM 3507 C CA . ILE A 1 471 ? -24.172 -13.336 -23.734 1 89.38 471 ILE A CA 1
ATOM 3508 C C . ILE A 1 471 ? -24.375 -14.852 -23.641 1 89.38 471 ILE A C 1
ATOM 3510 O O . ILE A 1 471 ? -24.094 -15.578 -24.594 1 89.38 471 ILE A O 1
ATOM 3514 N N . ALA A 1 472 ? -24.797 -15.297 -22.5 1 88.25 472 ALA A N 1
ATOM 3515 C CA . ALA A 1 472 ? -25.062 -16.719 -22.312 1 88.25 472 ALA A CA 1
ATOM 3516 C C . ALA A 1 472 ? -26.047 -17.25 -23.344 1 88.25 472 ALA A C 1
ATOM 3518 O O . ALA A 1 472 ? -25.844 -18.328 -23.922 1 88.25 472 ALA A O 1
ATOM 3519 N N . ASN A 1 473 ? -27.031 -16.469 -23.641 1 86.69 473 ASN A N 1
ATOM 3520 C CA . ASN A 1 473 ? -28.047 -16.859 -24.609 1 86.69 473 ASN A CA 1
ATOM 3521 C C . ASN A 1 473 ? -27.5 -16.891 -26.031 1 86.69 473 ASN A C 1
ATOM 3523 O O . ASN A 1 473 ? -27.922 -17.703 -26.844 1 86.69 473 ASN A O 1
ATOM 3527 N N . THR A 1 474 ? -26.594 -16.031 -26.266 1 86.5 474 THR A N 1
ATOM 3528 C CA . THR A 1 474 ? -26.031 -15.945 -27.609 1 86.5 474 THR A CA 1
ATOM 3529 C C . THR A 1 474 ? -24.984 -17.031 -27.844 1 86.5 474 THR A C 1
ATOM 3531 O O . THR A 1 474 ? -24.844 -17.547 -28.938 1 86.5 474 THR A O 1
ATOM 3534 N N . LEU A 1 475 ? -24.25 -17.297 -26.797 1 85.62 475 LEU A N 1
ATOM 3535 C CA . LEU A 1 475 ? -23.156 -18.266 -26.922 1 85.62 475 LEU A CA 1
ATOM 3536 C C . LEU A 1 475 ? -23.703 -19.688 -27.016 1 85.62 475 LEU A C 1
ATOM 3538 O O . LEU A 1 475 ? -23.109 -20.531 -27.703 1 85.62 475 LEU A O 1
ATOM 3542 N N . LEU A 1 476 ? -24.766 -19.922 -26.328 1 84.75 476 LEU A N 1
ATOM 3543 C CA . LEU A 1 476 ? -25.297 -21.281 -26.297 1 84.75 476 LEU A CA 1
ATOM 3544 C C . LEU A 1 476 ? -26.156 -21.547 -27.531 1 84.75 476 LEU A C 1
ATOM 3546 O O . LEU A 1 476 ? -27.109 -20.781 -27.797 1 84.75 476 LEU A O 1
ATOM 3550 N N . LEU A 1 477 ? -25.531 -22.359 -28.359 1 75.5 477 LEU A N 1
ATOM 3551 C CA . LEU A 1 477 ? -26.328 -22.844 -29.484 1 75.5 477 LEU A CA 1
ATOM 3552 C C . LEU A 1 477 ? -27.484 -23.703 -29 1 75.5 477 LEU A C 1
ATOM 3554 O O . LEU A 1 477 ? -27.422 -24.297 -27.922 1 75.5 477 LEU A O 1
ATOM 3558 N N . ALA A 1 478 ? -28.469 -23.672 -29.844 1 69.38 478 ALA A N 1
ATOM 3559 C CA . ALA A 1 478 ? -29.625 -24.5 -29.531 1 69.38 478 ALA A CA 1
ATOM 3560 C C . ALA A 1 478 ? -29.219 -25.969 -29.375 1 69.38 478 ALA A C 1
ATOM 3562 O O . ALA A 1 478 ? -28.5 -26.516 -30.203 1 69.38 478 ALA A O 1
ATOM 3563 N N . GLY A 1 479 ? -29.453 -26.5 -28.203 1 75.12 479 GLY A N 1
ATOM 3564 C CA . GLY A 1 479 ? -29.234 -27.922 -27.969 1 75.12 479 GLY A CA 1
ATOM 3565 C C . GLY A 1 479 ? -27.938 -28.203 -27.234 1 75.12 479 GLY A C 1
ATOM 3566 O O . GLY A 1 479 ? -27.578 -29.359 -27 1 75.12 479 GLY A O 1
ATOM 3567 N N . THR A 1 480 ? -27.266 -27.234 -26.891 1 83.12 480 THR A N 1
ATOM 3568 C CA . THR A 1 480 ? -26.031 -27.469 -26.156 1 83.12 480 THR A CA 1
ATOM 3569 C C . THR A 1 480 ? -26.344 -28.047 -24.766 1 83.12 480 THR A C 1
ATOM 3571 O O . THR A 1 480 ? -27.094 -27.453 -24 1 83.12 480 THR A O 1
ATOM 3574 N N . GLY A 1 481 ? -25.891 -29.219 -24.5 1 90.12 481 GLY A N 1
ATOM 3575 C CA . GLY A 1 481 ? -26.078 -29.859 -23.203 1 90.12 481 GLY A CA 1
ATOM 3576 C C . GLY A 1 481 ? -25.141 -29.344 -22.141 1 90.12 481 GLY A C 1
ATOM 3577 O O . GLY A 1 481 ? -24.312 -28.469 -22.406 1 90.12 481 GLY A O 1
ATOM 3578 N N . PRO A 1 482 ? -25.328 -29.781 -20.953 1 93.88 482 PRO A N 1
ATOM 3579 C CA . PRO A 1 482 ? -24.516 -29.312 -19.828 1 93.88 482 PRO A CA 1
ATOM 3580 C C . PRO A 1 482 ? -23.016 -29.516 -20.062 1 93.88 482 PRO A C 1
ATOM 3582 O O . PRO A 1 482 ? -22.203 -28.672 -19.672 1 93.88 482 PRO A O 1
ATOM 3585 N N . TRP A 1 483 ? -22.641 -30.562 -20.688 1 94.38 483 TRP A N 1
ATOM 3586 C CA . TRP A 1 483 ? -21.234 -30.844 -20.938 1 94.38 483 TRP A CA 1
ATOM 3587 C C . TRP A 1 483 ? -20.656 -29.859 -21.969 1 94.38 483 TRP A C 1
ATOM 3589 O O . TRP A 1 483 ? -19.516 -29.391 -21.812 1 94.38 483 TRP A O 1
ATOM 3599 N N . GLY A 1 484 ? -21.438 -29.688 -23 1 94 484 GLY A N 1
ATOM 3600 C CA . GLY A 1 484 ? -21.016 -28.703 -23.984 1 94 484 GLY A CA 1
ATOM 3601 C C . GLY A 1 484 ? -20.906 -27.312 -23.406 1 94 484 GLY A C 1
ATOM 3602 O O . GLY A 1 484 ? -20 -26.562 -23.766 1 94 484 GLY A O 1
ATOM 3603 N N . ALA A 1 485 ? -21.891 -26.984 -22.547 1 95.38 485 ALA A N 1
ATOM 3604 C CA . ALA A 1 485 ? -21.859 -25.672 -21.891 1 95.38 485 ALA A CA 1
ATOM 3605 C C . ALA A 1 485 ? -20.625 -25.531 -21.016 1 95.38 485 ALA A C 1
ATOM 3607 O O . ALA A 1 485 ? -20.016 -24.469 -20.969 1 95.38 485 ALA A O 1
ATOM 3608 N N . LEU A 1 486 ? -20.297 -26.594 -20.344 1 96.38 486 LEU A N 1
ATOM 3609 C CA . LEU A 1 486 ? -19.125 -26.594 -19.484 1 96.38 486 LEU A CA 1
ATOM 3610 C C . LEU A 1 486 ? -17.859 -26.375 -20.297 1 96.38 486 LEU A C 1
ATOM 3612 O O . LEU A 1 486 ? -16.984 -25.609 -19.891 1 96.38 486 LEU A O 1
ATOM 3616 N N . ALA A 1 487 ? -17.734 -27.062 -21.391 1 96 487 ALA A N 1
ATOM 3617 C CA . ALA A 1 487 ? -16.578 -26.906 -22.281 1 96 487 ALA A CA 1
ATOM 3618 C C . ALA A 1 487 ? -16.484 -25.484 -22.828 1 96 487 ALA A C 1
ATOM 3620 O O . ALA A 1 487 ? -15.398 -24.953 -22.984 1 96 487 ALA A O 1
ATOM 3621 N N . LEU A 1 488 ? -17.609 -25 -23.125 1 95.12 488 LEU A N 1
ATOM 3622 C CA . LEU A 1 488 ? -17.656 -23.641 -23.641 1 95.12 488 LEU A CA 1
ATOM 3623 C C . LEU A 1 488 ? -17.156 -22.641 -22.609 1 95.12 488 LEU A C 1
ATOM 3625 O O . LEU A 1 488 ? -16.406 -21.719 -22.938 1 95.12 488 LEU A O 1
ATOM 3629 N N . VAL A 1 489 ? -17.625 -22.766 -21.391 1 96.38 489 VAL A N 1
ATOM 3630 C CA . VAL A 1 489 ? -17.203 -21.875 -20.312 1 96.38 489 VAL A CA 1
ATOM 3631 C C . VAL A 1 489 ? -15.695 -22.016 -20.109 1 96.38 489 VAL A C 1
ATOM 3633 O O . VAL A 1 489 ? -15 -21.016 -19.891 1 96.38 489 VAL A O 1
ATOM 3636 N N . PHE A 1 490 ? -15.203 -23.266 -20.141 1 97.44 490 PHE A N 1
ATOM 3637 C CA . PHE A 1 490 ? -13.766 -23.469 -20 1 97.44 490 PHE A CA 1
ATOM 3638 C C . PHE A 1 490 ? -13 -22.734 -21.094 1 97.44 490 PHE A C 1
ATOM 3640 O O . PHE A 1 490 ? -12.039 -22.016 -20.797 1 97.44 490 PHE A O 1
ATOM 3647 N N . LEU A 1 491 ? -13.414 -22.891 -22.281 1 95.88 491 LEU A N 1
ATOM 3648 C CA . LEU A 1 491 ? -12.727 -22.297 -23.438 1 95.88 491 LEU A CA 1
ATOM 3649 C C . LEU A 1 491 ? -12.797 -20.781 -23.375 1 95.88 491 LEU A C 1
ATOM 3651 O O . LEU A 1 491 ? -11.812 -20.094 -23.656 1 95.88 491 LEU A O 1
ATOM 3655 N N . LEU A 1 492 ? -13.945 -20.297 -23.062 1 94.38 492 LEU A N 1
ATOM 3656 C CA . LEU A 1 492 ? -14.117 -18.844 -22.938 1 94.38 492 LEU A CA 1
ATOM 3657 C C . LEU A 1 492 ? -13.18 -18.281 -21.859 1 94.38 492 LEU A C 1
ATOM 3659 O O . LEU A 1 492 ? -12.523 -17.266 -22.094 1 94.38 492 LEU A O 1
ATOM 3663 N N . THR A 1 493 ? -13.148 -18.938 -20.734 1 96.12 493 THR A N 1
ATOM 3664 C CA . THR A 1 493 ? -12.305 -18.5 -19.625 1 96.12 493 THR A CA 1
ATOM 3665 C C . THR A 1 493 ? -10.828 -18.562 -20.016 1 96.12 493 THR A C 1
ATOM 3667 O O . THR A 1 493 ? -10.062 -17.641 -19.703 1 96.12 493 THR A O 1
ATOM 3670 N N . LEU A 1 494 ? -10.477 -19.641 -20.688 1 95.56 494 LEU A N 1
ATOM 3671 C CA . LEU A 1 494 ? -9.094 -19.812 -21.125 1 95.56 494 LEU A CA 1
ATOM 3672 C C . LEU A 1 494 ? -8.68 -18.688 -22.078 1 95.56 494 LEU A C 1
ATOM 3674 O O . LEU A 1 494 ? -7.582 -18.141 -21.938 1 95.56 494 LEU A O 1
ATOM 3678 N N . CYS A 1 495 ? -9.516 -18.312 -22.984 1 92.25 495 CYS A N 1
ATOM 3679 C CA . CYS A 1 495 ? -9.234 -17.25 -23.938 1 92.25 495 CYS A CA 1
ATOM 3680 C C . CYS A 1 495 ? -9.031 -15.914 -23.234 1 92.25 495 CYS A C 1
ATOM 3682 O O . CYS A 1 495 ? -8.102 -15.164 -23.547 1 92.25 495 CYS A O 1
ATOM 3684 N N . PHE A 1 496 ? -9.875 -15.688 -22.281 1 89.75 496 PHE A N 1
ATOM 3685 C CA . PHE A 1 496 ? -9.805 -14.414 -21.578 1 89.75 496 PHE A CA 1
ATOM 3686 C C . PHE A 1 496 ? -8.562 -14.359 -20.688 1 89.75 496 PHE A C 1
ATOM 3688 O O . PHE A 1 496 ? -7.93 -13.312 -20.562 1 89.75 496 PHE A O 1
ATOM 3695 N N . THR A 1 497 ? -8.219 -15.461 -20.031 1 91.94 497 THR A N 1
ATOM 3696 C CA . THR A 1 497 ? -7.09 -15.438 -19.094 1 91.94 497 THR A CA 1
ATOM 3697 C C . THR A 1 497 ? -5.773 -15.273 -19.859 1 91.94 497 THR A C 1
ATOM 3699 O O . THR A 1 497 ? -4.801 -14.75 -19.312 1 91.94 497 THR A O 1
ATOM 3702 N N . GLU A 1 498 ? -5.723 -15.703 -21.094 1 88.75 498 GLU A N 1
ATOM 3703 C CA . GLU A 1 498 ? -4.523 -15.531 -21.906 1 88.75 498 GLU A CA 1
ATOM 3704 C C . GLU A 1 498 ? -4.336 -14.078 -22.312 1 88.75 498 GLU A C 1
ATOM 3706 O O . GLU A 1 498 ? -3.217 -13.641 -22.594 1 88.75 498 GLU A O 1
ATOM 3711 N N . LEU A 1 499 ? -5.434 -13.398 -22.25 1 77.38 499 LEU A N 1
ATOM 3712 C CA . LEU A 1 499 ? -5.379 -12.023 -22.734 1 77.38 499 LEU A CA 1
ATOM 3713 C C . LEU A 1 499 ? -5.363 -11.039 -21.562 1 77.38 499 LEU A C 1
ATOM 3715 O O . LEU A 1 499 ? -4.922 -9.898 -21.703 1 77.38 499 LEU A O 1
ATOM 3719 N N . LEU A 1 500 ? -5.961 -11.547 -20.516 1 77.88 500 LEU A N 1
ATOM 3720 C CA . LEU A 1 500 ? -6.109 -10.711 -19.328 1 77.88 500 LEU A CA 1
ATOM 3721 C C . LEU A 1 500 ? -5.391 -11.328 -18.141 1 77.88 500 LEU A C 1
ATOM 3723 O O . LEU A 1 500 ? -4.75 -12.375 -18.266 1 77.88 500 LEU A O 1
ATOM 3727 N N . THR A 1 501 ? -5.508 -10.641 -17.047 1 79.5 501 THR A N 1
ATOM 3728 C CA . THR A 1 501 ? -5.031 -11.266 -15.82 1 79.5 501 THR A CA 1
ATOM 3729 C C . THR A 1 501 ? -5.969 -12.383 -15.383 1 79.5 501 THR A C 1
ATOM 3731 O O . THR A 1 501 ? -7.152 -12.375 -15.727 1 79.5 501 THR A O 1
ATOM 3734 N N . ASN A 1 502 ? -5.43 -13.312 -14.664 1 90 502 ASN A N 1
ATOM 3735 C CA . ASN A 1 502 ? -6.219 -14.445 -14.195 1 90 502 ASN A CA 1
ATOM 3736 C C . ASN A 1 502 ? -7.449 -13.992 -13.406 1 90 502 ASN A C 1
ATOM 3738 O O . ASN A 1 502 ? -8.555 -14.469 -13.648 1 90 502 ASN A O 1
ATOM 3742 N N . ASN A 1 503 ? -7.309 -13.039 -12.578 1 85.75 503 ASN A N 1
ATOM 3743 C CA . ASN A 1 503 ? -8.391 -12.555 -11.742 1 85.75 503 ASN A CA 1
ATOM 3744 C C . ASN A 1 503 ? -9.469 -11.852 -12.562 1 85.75 503 ASN A C 1
ATOM 3746 O O . ASN A 1 503 ? -10.664 -12.07 -12.352 1 85.75 503 ASN A O 1
ATOM 3750 N N . ALA A 1 504 ? -9.031 -11.062 -13.5 1 81.5 504 ALA A N 1
ATOM 3751 C CA . ALA A 1 504 ? -9.977 -10.336 -14.344 1 81.5 504 ALA A CA 1
ATOM 3752 C C . ALA A 1 504 ? -10.805 -11.297 -15.195 1 81.5 504 ALA A C 1
ATOM 3754 O O . ALA A 1 504 ? -12.008 -11.102 -15.375 1 81.5 504 ALA A O 1
ATOM 3755 N N . ALA A 1 505 ? -10.141 -12.258 -15.711 1 90.06 505 ALA A N 1
ATOM 3756 C CA . ALA A 1 505 ? -10.836 -13.258 -16.516 1 90.06 505 ALA A CA 1
ATOM 3757 C C . ALA A 1 505 ? -11.906 -13.977 -15.703 1 90.06 505 ALA A C 1
ATOM 3759 O O . ALA A 1 505 ? -13.031 -14.148 -16.172 1 90.06 505 ALA A O 1
ATOM 3760 N N . ALA A 1 506 ? -11.57 -14.375 -14.508 1 92.44 506 ALA A N 1
ATOM 3761 C CA . ALA A 1 506 ? -12.508 -15.078 -13.641 1 92.44 506 ALA A CA 1
ATOM 3762 C C . ALA A 1 506 ? -13.719 -14.211 -13.312 1 92.44 506 ALA A C 1
ATOM 3764 O O . ALA A 1 506 ? -14.859 -14.68 -13.367 1 92.44 506 ALA A O 1
ATOM 3765 N N . ILE A 1 507 ? -13.5 -12.984 -13.008 1 85.5 507 ILE A N 1
ATOM 3766 C CA . ILE A 1 507 ? -14.562 -12.086 -12.57 1 85.5 507 ILE A CA 1
ATOM 3767 C C . ILE A 1 507 ? -15.492 -11.773 -13.742 1 85.5 507 ILE A C 1
ATOM 3769 O O . ILE A 1 507 ? -16.703 -11.664 -13.57 1 85.5 507 ILE A O 1
ATOM 3773 N N . LEU A 1 508 ? -14.914 -11.68 -14.945 1 85 508 LEU A N 1
ATOM 3774 C CA . LEU A 1 508 ? -15.688 -11.344 -16.141 1 85 508 LEU A CA 1
ATOM 3775 C C . LEU A 1 508 ? -16.531 -12.539 -16.594 1 85 508 LEU A C 1
ATOM 3777 O O . LEU A 1 508 ? -17.656 -12.367 -17.047 1 85 508 LEU A O 1
ATOM 3781 N N . VAL A 1 509 ? -16 -13.672 -16.484 1 94 509 VAL A N 1
ATOM 3782 C CA . VAL A 1 509 ? -16.656 -14.852 -17.047 1 94 509 VAL A CA 1
ATOM 3783 C C . VAL A 1 509 ? -17.625 -15.445 -16.016 1 94 509 VAL A C 1
ATOM 3785 O O . VAL A 1 509 ? -18.594 -16.109 -16.391 1 94 509 VAL A O 1
ATOM 3788 N N . PHE A 1 510 ? -17.422 -15.203 -14.75 1 94.5 510 PHE A N 1
ATOM 3789 C CA . PHE A 1 510 ? -18.203 -15.82 -13.695 1 94.5 510 PHE A CA 1
ATOM 3790 C C . PHE A 1 510 ? -19.688 -15.562 -13.906 1 94.5 510 PHE A C 1
ATOM 3792 O O . PHE A 1 510 ? -20.5 -16.5 -13.938 1 94.5 510 PHE A O 1
ATOM 3799 N N . PRO A 1 511 ? -20.078 -14.273 -14.109 1 92.38 511 PRO A N 1
ATOM 3800 C CA . PRO A 1 511 ? -21.5 -14.039 -14.328 1 92.38 511 PRO A CA 1
ATOM 3801 C C . PRO A 1 511 ? -22.031 -14.719 -15.594 1 92.38 511 PRO A C 1
ATOM 3803 O O . PRO A 1 511 ? -23.188 -15.141 -15.633 1 92.38 511 PRO A O 1
ATOM 3806 N N . ILE A 1 512 ? -21.25 -14.797 -16.594 1 93.19 512 ILE A N 1
ATOM 3807 C CA . ILE A 1 512 ? -21.625 -15.5 -17.828 1 93.19 512 ILE A CA 1
ATOM 3808 C C . ILE A 1 512 ? -21.797 -16.984 -17.531 1 93.19 512 ILE A C 1
ATOM 3810 O O . ILE A 1 512 ? -22.781 -17.594 -17.969 1 93.19 512 ILE A O 1
ATOM 3814 N N . ALA A 1 513 ? -20.859 -17.531 -16.781 1 96.19 513 ALA A N 1
ATOM 3815 C CA . ALA A 1 513 ? -20.906 -18.953 -16.406 1 96.19 513 ALA A CA 1
ATOM 3816 C C . ALA A 1 513 ? -22.156 -19.266 -15.602 1 96.19 513 ALA A C 1
ATOM 3818 O O . ALA A 1 513 ? -22.781 -20.312 -15.805 1 96.19 513 ALA A O 1
ATOM 3819 N N . MET A 1 514 ? -22.516 -18.391 -14.68 1 94 514 MET A N 1
ATOM 3820 C CA . MET A 1 514 ? -23.734 -18.578 -13.883 1 94 514 MET A CA 1
ATOM 3821 C C . MET A 1 514 ? -24.969 -18.531 -14.766 1 94 514 MET A C 1
ATOM 3823 O O . MET A 1 514 ? -25.875 -19.359 -14.602 1 94 514 MET A O 1
ATOM 3827 N N . ALA A 1 515 ? -24.969 -17.609 -15.664 1 92.44 515 ALA A N 1
ATOM 3828 C CA . ALA A 1 515 ? -26.109 -17.484 -16.578 1 92.44 515 ALA A CA 1
ATOM 3829 C C . ALA A 1 515 ? -26.219 -18.703 -17.484 1 92.44 515 ALA A C 1
ATOM 3831 O O . ALA A 1 515 ? -27.312 -19.172 -17.781 1 92.44 515 ALA A O 1
ATOM 3832 N N . VAL A 1 516 ? -25.109 -19.172 -17.922 1 94.38 516 VAL A N 1
ATOM 3833 C CA . VAL A 1 516 ? -25.062 -20.359 -18.766 1 94.38 516 VAL A CA 1
ATOM 3834 C C . VAL A 1 516 ? -25.594 -21.562 -18 1 94.38 516 VAL A C 1
ATOM 3836 O O . VAL A 1 516 ? -26.391 -22.344 -18.516 1 94.38 516 VAL A O 1
ATOM 3839 N N . ALA A 1 517 ? -25.125 -21.75 -16.781 1 94.81 517 ALA A N 1
ATOM 3840 C CA . ALA A 1 517 ? -25.594 -22.844 -15.945 1 94.81 517 ALA A CA 1
ATOM 3841 C C . ALA A 1 517 ? -27.109 -22.797 -15.766 1 94.81 517 ALA A C 1
ATOM 3843 O O . ALA A 1 517 ? -27.781 -23.828 -15.82 1 94.81 517 ALA A O 1
ATOM 3844 N N . GLU A 1 518 ? -27.609 -21.625 -15.555 1 91.69 518 GLU A N 1
ATOM 3845 C CA . GLU A 1 518 ? -29.047 -21.453 -15.367 1 91.69 518 GLU A CA 1
ATOM 3846 C C . GLU A 1 518 ? -29.812 -21.781 -16.641 1 91.69 518 GLU A C 1
ATOM 3848 O O . GLU A 1 518 ? -30.859 -22.422 -16.594 1 91.69 518 GLU A O 1
ATOM 3853 N N . ARG A 1 519 ? -29.281 -21.406 -17.719 1 90.19 519 ARG A N 1
ATOM 3854 C CA . ARG A 1 519 ? -29.938 -21.609 -19.016 1 90.19 519 ARG A CA 1
ATOM 3855 C C . ARG A 1 519 ? -30.047 -23.094 -19.344 1 90.19 519 ARG A C 1
ATOM 3857 O O . ARG A 1 519 ? -31.031 -23.516 -19.953 1 90.19 519 ARG A O 1
ATOM 3864 N N . VAL A 1 520 ? -29.047 -23.812 -19.031 1 93.31 520 VAL A N 1
ATOM 3865 C CA . VAL A 1 520 ? -29.062 -25.234 -19.359 1 93.31 520 VAL A CA 1
ATOM 3866 C C . VAL A 1 520 ? -29.609 -26.031 -18.172 1 93.31 520 VAL A C 1
ATOM 3868 O O . VAL A 1 520 ? -29.547 -27.25 -18.156 1 93.31 520 VAL A O 1
ATOM 3871 N N . GLU A 1 521 ? -30.031 -25.328 -17.125 1 92.69 521 GLU A N 1
ATOM 3872 C CA . GLU A 1 521 ? -30.625 -25.891 -15.922 1 92.69 521 GLU A CA 1
ATOM 3873 C C . GLU A 1 521 ? -29.672 -26.875 -15.242 1 92.69 521 GLU A C 1
ATOM 3875 O O . GLU A 1 521 ? -30.062 -27.984 -14.898 1 92.69 521 GLU A O 1
ATOM 3880 N N . ALA A 1 522 ? -28.484 -26.547 -15.219 1 94.81 522 ALA A N 1
ATOM 3881 C CA . ALA A 1 522 ? -27.453 -27.344 -14.57 1 94.81 522 ALA A CA 1
ATOM 3882 C C . ALA A 1 522 ? -27.047 -26.75 -13.234 1 94.81 522 ALA A C 1
ATOM 3884 O O . ALA A 1 522 ? -27.375 -25.594 -12.938 1 94.81 522 ALA A O 1
ATOM 3885 N N . ASN A 1 523 ? -26.406 -27.578 -12.492 1 96.19 523 ASN A N 1
ATOM 3886 C CA . ASN A 1 523 ? -25.797 -27.094 -11.25 1 96.19 523 ASN A CA 1
ATOM 3887 C C . ASN A 1 523 ? -24.719 -26.047 -11.531 1 96.19 523 ASN A C 1
ATOM 3889 O O . ASN A 1 523 ? -23.906 -26.219 -12.438 1 96.19 523 ASN A O 1
ATOM 3893 N N . PHE A 1 524 ? -24.688 -24.953 -10.828 1 95.56 524 PHE A N 1
ATOM 3894 C CA . PHE A 1 524 ? -23.781 -23.859 -11.109 1 95.56 524 PHE A CA 1
ATOM 3895 C C . PHE A 1 524 ? -22.375 -24.156 -10.594 1 95.56 524 PHE A C 1
ATOM 3897 O O . PHE A 1 524 ? -21.406 -23.562 -11.039 1 95.56 524 PHE A O 1
ATOM 3904 N N . MET A 1 525 ? -22.219 -25.094 -9.641 1 96.5 525 MET A N 1
ATOM 3905 C CA . MET A 1 525 ? -20.953 -25.328 -8.961 1 96.5 525 MET A CA 1
ATOM 3906 C C . MET A 1 525 ? -19.891 -25.812 -9.945 1 96.5 525 MET A C 1
ATOM 3908 O O . MET A 1 525 ? -18.75 -25.328 -9.922 1 96.5 525 MET A O 1
ATOM 3912 N N . PRO A 1 526 ? -20.297 -26.781 -10.812 1 97.19 526 PRO A N 1
ATOM 3913 C CA . PRO A 1 526 ? -19.281 -27.203 -11.789 1 97.19 526 PRO A CA 1
ATOM 3914 C C . PRO A 1 526 ? -18.781 -26.047 -12.656 1 97.19 526 PRO A C 1
ATOM 3916 O O . PRO A 1 526 ? -17.609 -26.016 -13.023 1 97.19 526 PRO A O 1
ATOM 3919 N N . PHE A 1 527 ? -19.609 -25.156 -12.977 1 97.31 527 PHE A N 1
ATOM 3920 C CA . PHE A 1 527 ? -19.234 -24.031 -13.82 1 97.31 527 PHE A CA 1
ATOM 3921 C C . PHE A 1 527 ? -18.328 -23.078 -13.062 1 97.31 527 PHE A C 1
ATOM 3923 O O . PHE A 1 527 ? -17.359 -22.547 -13.625 1 97.31 527 PHE A O 1
ATOM 3930 N N . ALA A 1 528 ? -18.609 -22.844 -11.789 1 96.69 528 ALA A N 1
ATOM 3931 C CA . ALA A 1 528 ? -17.766 -21.984 -10.961 1 96.69 528 ALA A CA 1
ATOM 3932 C C . ALA A 1 528 ? -16.375 -22.562 -10.82 1 96.69 528 ALA A C 1
ATOM 3934 O O . ALA A 1 528 ? -15.375 -21.844 -10.961 1 96.69 528 ALA A O 1
ATOM 3935 N N . ILE A 1 529 ? -16.297 -23.875 -10.578 1 97.38 529 ILE A N 1
ATOM 3936 C CA . ILE A 1 529 ? -15.008 -24.547 -10.398 1 97.38 529 ILE A CA 1
ATOM 3937 C C . ILE A 1 529 ? -14.227 -24.516 -11.703 1 97.38 529 ILE A C 1
ATOM 3939 O O . ILE A 1 529 ? -13.008 -24.328 -11.703 1 97.38 529 ILE A O 1
ATOM 3943 N N . THR A 1 530 ? -14.938 -24.703 -12.766 1 97.88 530 THR A N 1
ATOM 3944 C CA . THR A 1 530 ? -14.312 -24.672 -14.078 1 97.88 530 THR A CA 1
ATOM 3945 C C . THR A 1 530 ? -13.711 -23.281 -14.344 1 97.88 530 THR A C 1
ATOM 3947 O O . THR A 1 530 ? -12.609 -23.188 -14.891 1 97.88 530 THR A O 1
ATOM 3950 N N . VAL A 1 531 ? -14.414 -22.266 -13.984 1 97.06 531 VAL A N 1
ATOM 3951 C CA . VAL A 1 531 ? -13.898 -20.906 -14.141 1 97.06 531 VAL A CA 1
ATOM 3952 C C . VAL A 1 531 ? -12.625 -20.734 -13.312 1 97.06 531 VAL A C 1
ATOM 3954 O O . VAL A 1 531 ? -11.648 -20.141 -13.781 1 97.06 531 VAL A O 1
ATOM 3957 N N . MET A 1 532 ? -12.586 -21.281 -12.117 1 96.06 532 MET A N 1
ATOM 3958 C CA . MET A 1 532 ? -11.43 -21.203 -11.219 1 96.06 532 MET A CA 1
ATOM 3959 C C . MET A 1 532 ? -10.195 -21.812 -11.875 1 96.06 532 MET A C 1
ATOM 3961 O O . MET A 1 532 ? -9.133 -21.188 -11.906 1 96.06 532 MET A O 1
ATOM 3965 N N . ILE A 1 533 ? -10.383 -22.953 -12.383 1 97.25 533 ILE A N 1
ATOM 3966 C CA . ILE A 1 533 ? -9.266 -23.719 -12.938 1 97.25 533 ILE A CA 1
ATOM 3967 C C . ILE A 1 533 ? -8.836 -23.094 -14.273 1 97.25 533 ILE A C 1
ATOM 3969 O O . ILE A 1 533 ? -7.648 -22.859 -14.5 1 97.25 533 ILE A O 1
ATOM 3973 N N . ALA A 1 534 ? -9.812 -22.828 -15.148 1 97.5 534 ALA A N 1
ATOM 3974 C CA . ALA A 1 534 ? -9.531 -22.297 -16.484 1 97.5 534 ALA A CA 1
ATOM 3975 C C . ALA A 1 534 ? -8.883 -20.922 -16.406 1 97.5 534 ALA A C 1
ATOM 3977 O O . ALA A 1 534 ? -8.023 -20.594 -17.219 1 97.5 534 ALA A O 1
ATOM 3978 N N . ALA A 1 535 ? -9.312 -20.125 -15.477 1 95.94 535 ALA A N 1
ATOM 3979 C CA . ALA A 1 535 ? -8.758 -18.781 -15.328 1 95.94 535 ALA A CA 1
ATOM 3980 C C . ALA A 1 535 ? -7.305 -18.828 -14.883 1 95.94 535 ALA A C 1
ATOM 3982 O O . ALA A 1 535 ? -6.539 -17.891 -15.133 1 95.94 535 ALA A O 1
ATOM 3983 N N . SER A 1 536 ? -6.91 -19.875 -14.266 1 95.38 536 SER A N 1
ATOM 3984 C CA . SER A 1 536 ? -5.543 -20.016 -13.773 1 95.38 536 SER A CA 1
ATOM 3985 C C . SER A 1 536 ? -4.645 -20.672 -14.82 1 95.38 536 SER A C 1
ATOM 3987 O O . SER A 1 536 ? -3.422 -20.703 -14.656 1 95.38 536 SER A O 1
ATOM 3989 N N . ALA A 1 537 ? -5.215 -21.141 -15.891 1 94.06 537 ALA A N 1
ATOM 3990 C CA . ALA A 1 537 ? -4.492 -21.906 -16.891 1 94.06 537 ALA A CA 1
ATOM 3991 C C . ALA A 1 537 ? -3.822 -21 -17.922 1 94.06 537 ALA A C 1
ATOM 3993 O O . ALA A 1 537 ? -4.051 -21.141 -19.125 1 94.06 537 ALA A O 1
ATOM 3994 N N . SER A 1 538 ? -3.057 -20.109 -17.469 1 92.88 538 SER A N 1
ATOM 3995 C CA . SER A 1 538 ? -2.318 -19.219 -18.359 1 92.88 538 SER A CA 1
ATOM 3996 C C . SER A 1 538 ? -0.954 -19.812 -18.719 1 92.88 538 SER A C 1
ATOM 3998 O O . SER A 1 538 ? 0.041 -19.531 -18.047 1 92.88 538 SER A O 1
ATOM 4000 N N . PHE A 1 539 ? -0.875 -20.5 -19.891 1 95.31 539 PHE A N 1
ATOM 4001 C CA . PHE A 1 539 ? 0.349 -21.203 -20.266 1 95.31 539 PHE A CA 1
ATOM 4002 C C . PHE A 1 539 ? 0.86 -20.719 -21.609 1 95.31 539 PHE A C 1
ATOM 4004 O O . PHE A 1 539 ? 2.045 -20.859 -21.922 1 95.31 539 PHE A O 1
ATOM 4011 N N . ILE A 1 540 ? 0.053 -20.188 -22.438 1 93.75 540 ILE A N 1
ATOM 4012 C CA . ILE A 1 540 ? 0.322 -20.047 -23.859 1 93.75 540 ILE A CA 1
ATOM 4013 C C . ILE A 1 540 ? 1.024 -18.719 -24.125 1 93.75 540 ILE A C 1
ATOM 4015 O O . ILE A 1 540 ? 2.066 -18.688 -24.781 1 93.75 540 ILE A O 1
ATOM 4019 N N . ILE A 1 541 ? 0.439 -17.703 -23.609 1 87.38 541 ILE A N 1
ATOM 4020 C CA . ILE A 1 541 ? 0.999 -16.375 -23.812 1 87.38 541 ILE A CA 1
ATOM 4021 C C . ILE A 1 541 ? 1.733 -15.914 -22.562 1 87.38 541 ILE A C 1
ATOM 4023 O O . ILE A 1 541 ? 1.124 -15.766 -21.5 1 87.38 541 ILE A O 1
ATOM 4027 N N . PRO A 1 542 ? 3.047 -15.617 -22.703 1 83 542 PRO A N 1
ATOM 4028 C CA . PRO A 1 542 ? 3.84 -15.312 -21.5 1 83 542 PRO A CA 1
ATOM 4029 C C . PRO A 1 542 ? 3.408 -14.023 -20.812 1 83 542 PRO A C 1
ATOM 4031 O O . PRO A 1 542 ? 3.516 -13.898 -19.594 1 83 542 PRO A O 1
ATOM 4034 N N . ILE A 1 543 ? 2.879 -13.078 -21.5 1 72.62 543 ILE A N 1
ATOM 4035 C CA . ILE A 1 543 ? 2.502 -11.781 -20.938 1 72.62 543 ILE A CA 1
ATOM 4036 C C . ILE A 1 543 ? 1.247 -11.938 -20.094 1 72.62 543 ILE A C 1
ATOM 4038 O O . ILE A 1 543 ? 0.959 -11.094 -19.234 1 72.62 543 ILE A O 1
ATOM 4042 N N . GLY A 1 544 ? 0.562 -13 -20.25 1 73.69 544 GLY A N 1
ATOM 4043 C CA . GLY A 1 544 ? -0.705 -13.211 -19.562 1 73.69 544 GLY A CA 1
ATOM 4044 C C . GLY A 1 544 ? -0.544 -13.477 -18.078 1 73.69 544 GLY A C 1
ATOM 4045 O O . GLY A 1 544 ? -1.48 -13.273 -17.312 1 73.69 544 GLY A O 1
ATOM 4046 N N . TYR A 1 545 ? 0.627 -13.844 -17.688 1 81.25 545 TYR A N 1
ATOM 4047 C CA . TYR A 1 545 ? 0.807 -14.188 -16.281 1 81.25 545 TYR A CA 1
ATOM 4048 C C . TYR A 1 545 ? 2.217 -13.852 -15.82 1 81.25 545 TYR A C 1
ATOM 4050 O O . TYR A 1 545 ? 3.191 -14.102 -16.531 1 81.25 545 TYR A O 1
ATOM 4058 N N . GLN A 1 546 ? 2.314 -13.367 -14.656 1 80.31 546 GLN A N 1
ATOM 4059 C CA . GLN A 1 546 ? 3.539 -12.789 -14.109 1 80.31 546 GLN A CA 1
ATOM 4060 C C . GLN A 1 546 ? 4.645 -13.836 -14.016 1 80.31 546 GLN A C 1
ATOM 4062 O O . GLN A 1 546 ? 5.809 -13.547 -14.305 1 80.31 546 GLN A O 1
ATOM 4067 N N . THR A 1 547 ? 4.375 -15.055 -13.594 1 87.88 547 THR A N 1
ATOM 4068 C CA . THR A 1 547 ? 5.414 -16.062 -13.398 1 87.88 547 THR A CA 1
ATOM 4069 C C . THR A 1 547 ? 6.043 -16.453 -14.734 1 87.88 547 THR A C 1
ATOM 4071 O O . THR A 1 547 ? 7.23 -16.781 -14.797 1 87.88 547 THR A O 1
ATOM 4074 N N . ASN A 1 548 ? 5.273 -16.438 -15.805 1 89.12 548 ASN A N 1
ATOM 4075 C CA . ASN A 1 548 ? 5.812 -16.688 -17.125 1 89.12 548 ASN A CA 1
ATOM 4076 C C . ASN A 1 548 ? 6.793 -15.602 -17.562 1 89.12 548 ASN A C 1
ATOM 4078 O O . ASN A 1 548 ? 7.844 -15.898 -18.141 1 89.12 548 ASN A O 1
ATOM 4082 N N . LEU A 1 549 ? 6.504 -14.453 -17.234 1 78.06 549 LEU A N 1
ATOM 4083 C CA . LEU A 1 549 ? 7.375 -13.336 -17.562 1 78.06 549 LEU A CA 1
ATOM 4084 C C . LEU A 1 549 ? 8.664 -13.398 -16.766 1 78.06 549 LEU A C 1
ATOM 4086 O O . LEU A 1 549 ? 9.742 -13.055 -17.266 1 78.06 549 LEU A O 1
ATOM 4090 N N . MET A 1 550 ? 8.516 -13.82 -15.594 1 79.94 550 MET A N 1
ATOM 4091 C CA . MET A 1 550 ? 9.672 -13.906 -14.703 1 79.94 550 MET A CA 1
ATOM 4092 C C . MET A 1 550 ? 10.703 -14.891 -15.242 1 79.94 550 MET A C 1
ATOM 4094 O O . MET A 1 550 ? 11.906 -14.703 -15.055 1 79.94 550 MET A O 1
ATOM 4098 N N . VAL A 1 551 ? 10.242 -15.875 -15.914 1 86.69 551 VAL A N 1
ATOM 4099 C CA . VAL A 1 551 ? 11.172 -16.922 -16.344 1 86.69 551 VAL A CA 1
ATOM 4100 C C . VAL A 1 551 ? 11.586 -16.688 -17.781 1 86.69 551 VAL A C 1
ATOM 4102 O O . VAL A 1 551 ? 12.57 -17.266 -18.25 1 86.69 551 VAL A O 1
ATOM 4105 N N . MET A 1 552 ? 10.867 -15.898 -18.531 1 81.88 552 MET A N 1
ATOM 4106 C CA . MET A 1 552 ? 11.125 -15.688 -19.953 1 81.88 552 MET A CA 1
ATOM 4107 C C . MET A 1 552 ? 12.539 -15.164 -20.188 1 81.88 552 MET A C 1
ATOM 4109 O O . MET A 1 552 ? 13.258 -15.672 -21.031 1 81.88 552 MET A O 1
ATOM 4113 N N . GLY A 1 553 ? 12.906 -14.211 -19.375 1 77.25 553 GLY A N 1
ATOM 4114 C CA . GLY A 1 553 ? 14.227 -13.617 -19.516 1 77.25 553 GLY A CA 1
ATOM 4115 C C . GLY A 1 553 ? 15.352 -14.57 -19.156 1 77.25 553 GLY A C 1
ATOM 4116 O O . GLY A 1 553 ? 16.141 -14.953 -20.016 1 77.25 553 GLY A O 1
ATOM 4117 N N . PRO A 1 554 ? 15.352 -14.984 -17.969 1 74.38 554 PRO A N 1
ATOM 4118 C CA . PRO A 1 554 ? 16.422 -15.867 -17.5 1 74.38 554 PRO A CA 1
ATOM 4119 C C . PRO A 1 554 ? 16.516 -17.156 -18.328 1 74.38 554 PRO A C 1
ATOM 4121 O O . PRO A 1 554 ? 17.609 -17.719 -18.453 1 74.38 554 PRO A O 1
ATOM 4124 N N . GLY A 1 555 ? 15.445 -17.625 -18.859 1 80.62 555 GLY A N 1
ATOM 4125 C CA . GLY A 1 555 ? 15.453 -18.844 -19.641 1 80.62 555 GLY A CA 1
ATOM 4126 C C . GLY A 1 555 ? 15.734 -18.609 -21.109 1 80.62 555 GLY A C 1
ATOM 4127 O O . GLY A 1 555 ? 15.914 -19.562 -21.875 1 80.62 555 GLY A O 1
ATOM 4128 N N . GLY A 1 556 ? 15.734 -17.281 -21.438 1 79.44 556 GLY A N 1
ATOM 4129 C CA . GLY A 1 556 ? 15.961 -16.969 -22.844 1 79.44 556 GLY A CA 1
ATOM 4130 C C . GLY A 1 556 ? 14.844 -17.438 -23.75 1 79.44 556 GLY A C 1
ATOM 4131 O O . GLY A 1 556 ? 15.094 -17.906 -24.859 1 79.44 556 GLY A O 1
ATOM 4132 N N . TYR A 1 557 ? 13.695 -17.453 -23.297 1 86.75 557 TYR A N 1
ATOM 4133 C CA . TYR A 1 557 ? 12.562 -18.016 -24.031 1 86.75 557 TYR A CA 1
ATOM 4134 C C . TYR A 1 557 ? 12.008 -17 -25.031 1 86.75 557 TYR A C 1
ATOM 4136 O O . TYR A 1 557 ? 12.125 -15.781 -24.812 1 86.75 557 TYR A O 1
ATOM 4144 N N . ARG A 1 558 ? 11.469 -17.562 -26.094 1 86.19 558 ARG A N 1
ATOM 4145 C CA . ARG A 1 558 ? 10.648 -16.797 -27.031 1 86.19 558 ARG A CA 1
ATOM 4146 C C . ARG A 1 558 ? 9.172 -17.141 -26.875 1 86.19 558 ARG A C 1
ATOM 4148 O O . ARG A 1 558 ? 8.828 -18.141 -26.234 1 86.19 558 ARG A O 1
ATOM 4155 N N . VAL A 1 559 ? 8.234 -16.391 -27.422 1 88.88 559 VAL A N 1
ATOM 4156 C CA . VAL A 1 559 ? 6.793 -16.578 -27.312 1 88.88 559 VAL A CA 1
ATOM 4157 C C . VAL A 1 559 ? 6.406 -17.953 -27.859 1 88.88 559 VAL A C 1
ATOM 4159 O O . VAL A 1 559 ? 5.543 -18.641 -27.297 1 88.88 559 VAL A O 1
ATOM 4162 N N . ILE A 1 560 ? 7.062 -18.328 -28.844 1 91.75 560 ILE A N 1
ATOM 4163 C CA . ILE A 1 560 ? 6.73 -19.578 -29.516 1 91.75 560 ILE A CA 1
ATOM 4164 C C . ILE A 1 560 ? 7.02 -20.75 -28.578 1 91.75 560 ILE A C 1
ATOM 4166 O O . ILE A 1 560 ? 6.363 -21.797 -28.656 1 91.75 560 ILE A O 1
ATOM 4170 N N . ASP A 1 561 ? 8.023 -20.641 -27.781 1 92.75 561 ASP A N 1
ATOM 4171 C CA . ASP A 1 561 ? 8.336 -21.703 -26.828 1 92.75 561 ASP A CA 1
ATOM 4172 C C . ASP A 1 561 ? 7.176 -21.922 -25.859 1 92.75 561 ASP A C 1
ATOM 4174 O O . ASP A 1 561 ? 6.887 -23.062 -25.484 1 92.75 561 ASP A O 1
ATOM 4178 N N . PHE A 1 562 ? 6.539 -20.859 -25.453 1 94.19 562 PHE A N 1
ATOM 4179 C CA . PHE A 1 562 ? 5.379 -20.953 -24.562 1 94.19 562 PHE A CA 1
ATOM 4180 C C . PHE A 1 562 ? 4.188 -21.562 -25.297 1 94.19 562 PHE A C 1
ATOM 4182 O O . PHE A 1 562 ? 3.428 -22.344 -24.734 1 94.19 562 PHE A O 1
ATOM 4189 N N . VAL A 1 563 ? 4.031 -21.172 -26.562 1 94.69 563 VAL A N 1
ATOM 4190 C CA . VAL A 1 563 ? 2.924 -21.688 -27.359 1 94.69 563 VAL A CA 1
ATOM 4191 C C . VAL A 1 563 ? 3.086 -23.203 -27.547 1 94.69 563 VAL A C 1
ATOM 4193 O O . VAL A 1 563 ? 2.117 -23.953 -27.422 1 94.69 563 VAL A O 1
ATOM 4196 N N . ARG A 1 564 ? 4.254 -23.609 -27.844 1 95.56 564 ARG A N 1
ATOM 4197 C CA . ARG A 1 564 ? 4.555 -25.016 -28.141 1 95.56 564 ARG A CA 1
ATOM 4198 C C . ARG A 1 564 ? 4.219 -25.906 -26.953 1 95.56 564 ARG A C 1
ATOM 4200 O O . ARG A 1 564 ? 3.615 -26.969 -27.125 1 95.56 564 ARG A O 1
ATOM 4207 N N . ILE A 1 565 ? 4.566 -25.531 -25.828 1 96.38 565 ILE A N 1
ATOM 4208 C CA . ILE A 1 565 ? 4.34 -26.375 -24.656 1 96.38 565 ILE A CA 1
ATOM 4209 C C . ILE A 1 565 ? 3.055 -25.953 -23.953 1 96.38 565 ILE A C 1
ATOM 4211 O O . ILE A 1 565 ? 2.404 -26.766 -23.297 1 96.38 565 ILE A O 1
ATOM 4215 N N . GLY A 1 566 ? 2.674 -24.75 -24.062 1 96.38 566 GLY A N 1
ATOM 4216 C CA . GLY A 1 566 ? 1.502 -24.203 -23.406 1 96.38 566 GLY A CA 1
ATOM 4217 C C . GLY A 1 566 ? 0.198 -24.766 -23.938 1 96.38 566 GLY A C 1
ATOM 4218 O O . GLY A 1 566 ? -0.742 -25 -23.172 1 96.38 566 GLY A O 1
ATOM 4219 N N . ILE A 1 567 ? 0.091 -24.906 -25.234 1 96.62 567 ILE A N 1
ATOM 4220 C CA . ILE A 1 567 ? -1.13 -25.438 -25.844 1 96.62 567 ILE A CA 1
ATOM 4221 C C . ILE A 1 567 ? -1.386 -26.859 -25.344 1 96.62 567 ILE A C 1
ATOM 4223 O O . ILE A 1 567 ? -2.475 -27.156 -24.844 1 96.62 567 ILE A O 1
ATOM 4227 N N . PRO A 1 568 ? -0.391 -27.734 -25.453 1 97.31 568 PRO A N 1
ATOM 4228 C CA . PRO A 1 568 ? -0.625 -29.078 -24.906 1 97.31 568 PRO A CA 1
ATOM 4229 C C . PRO A 1 568 ? -0.945 -29.062 -23.422 1 97.31 568 PRO A C 1
ATOM 4231 O O . PRO A 1 568 ? -1.764 -29.859 -22.953 1 97.31 568 PRO A O 1
ATOM 4234 N N . MET A 1 569 ? -0.277 -28.219 -22.656 1 97.06 569 MET A N 1
ATOM 4235 C CA . MET A 1 569 ? -0.558 -28.109 -21.234 1 97.06 569 MET A CA 1
ATOM 4236 C C . MET A 1 569 ? -1.995 -27.656 -20.984 1 97.06 569 MET A C 1
ATOM 4238 O O . MET A 1 569 ? -2.654 -28.141 -20.062 1 97.06 569 MET A O 1
ATOM 4242 N N . SER A 1 570 ? -2.445 -26.703 -21.797 1 97.5 570 SER A N 1
ATOM 4243 C CA . SER A 1 570 ? -3.824 -26.234 -21.703 1 97.5 570 SER A CA 1
ATOM 4244 C C . SER A 1 570 ? -4.812 -27.344 -22.031 1 97.5 570 SER A C 1
ATOM 4246 O O . SER A 1 570 ? -5.879 -27.438 -21.422 1 97.5 570 SER A O 1
ATOM 4248 N N . LEU A 1 571 ? -4.449 -28.156 -22.984 1 97.38 571 LEU A N 1
ATOM 4249 C CA . LEU A 1 571 ? -5.297 -29.281 -23.359 1 97.38 571 LEU A CA 1
ATOM 4250 C C . LEU A 1 571 ? -5.375 -30.312 -22.234 1 97.38 571 LEU A C 1
ATOM 4252 O O . LEU A 1 571 ? -6.438 -30.875 -21.969 1 97.38 571 LEU A O 1
ATOM 4256 N N . VAL A 1 572 ? -4.254 -30.562 -21.625 1 97.56 572 VAL A N 1
ATOM 4257 C CA . VAL A 1 572 ? -4.23 -31.453 -20.469 1 97.56 572 VAL A CA 1
ATOM 4258 C C . VAL A 1 572 ? -5.133 -30.891 -19.375 1 97.56 572 VAL A C 1
ATOM 4260 O O . VAL A 1 572 ? -5.918 -31.625 -18.766 1 97.56 572 VAL A O 1
ATOM 4263 N N . THR A 1 573 ? -5.02 -29.609 -19.109 1 97.81 573 THR A N 1
ATOM 4264 C CA . THR A 1 573 ? -5.824 -28.953 -18.094 1 97.81 573 THR A CA 1
ATOM 4265 C C . THR A 1 573 ? -7.309 -29.031 -18.438 1 97.81 573 THR A C 1
ATOM 4267 O O . THR A 1 573 ? -8.141 -29.281 -17.547 1 97.81 573 THR A O 1
ATOM 4270 N N . ALA A 1 574 ? -7.594 -28.844 -19.703 1 97.88 574 ALA A N 1
ATOM 4271 C CA . ALA A 1 574 ? -8.977 -28.938 -20.156 1 97.88 574 ALA A CA 1
ATOM 4272 C C . ALA A 1 574 ? -9.516 -30.359 -19.969 1 97.88 574 ALA A C 1
ATOM 4274 O O . ALA A 1 574 ? -10.617 -30.547 -19.438 1 97.88 574 ALA A O 1
ATOM 4275 N N . ALA A 1 575 ? -8.742 -31.297 -20.359 1 97.88 575 ALA A N 1
ATOM 4276 C CA . ALA A 1 575 ? -9.164 -32.688 -20.266 1 97.88 575 ALA A CA 1
ATOM 4277 C C . ALA A 1 575 ? -9.414 -33.125 -18.828 1 97.88 575 ALA A C 1
ATOM 4279 O O . ALA A 1 575 ? -10.43 -33.75 -18.531 1 97.88 575 ALA A O 1
ATOM 4280 N N . VAL A 1 576 ? -8.523 -32.75 -17.969 1 97.94 576 VAL A N 1
ATOM 4281 C CA . VAL A 1 576 ? -8.648 -33.125 -16.562 1 97.94 576 VAL A CA 1
ATOM 4282 C C . VAL A 1 576 ? -9.836 -32.375 -15.945 1 97.94 576 VAL A C 1
ATOM 4284 O O . VAL A 1 576 ? -10.641 -32.969 -15.234 1 97.94 576 VAL A O 1
ATOM 4287 N N . THR A 1 577 ? -9.977 -31.062 -16.188 1 97.88 577 THR A N 1
ATOM 4288 C CA . THR A 1 577 ? -11.031 -30.25 -15.586 1 97.88 577 THR A CA 1
ATOM 4289 C C . THR A 1 577 ? -12.406 -30.703 -16.047 1 97.88 577 THR A C 1
ATOM 4291 O O . THR A 1 577 ? -13.312 -30.891 -15.242 1 97.88 577 THR A O 1
ATOM 4294 N N . LEU A 1 578 ? -12.602 -30.953 -17.375 1 97.19 578 LEU A N 1
ATOM 4295 C CA . LEU A 1 578 ? -13.898 -31.297 -17.953 1 97.19 578 LEU A CA 1
ATOM 4296 C C . LEU A 1 578 ? -14.297 -32.719 -17.594 1 97.19 578 LEU A C 1
ATOM 4298 O O . LEU A 1 578 ? -15.477 -33.062 -17.609 1 97.19 578 LEU A O 1
ATOM 4302 N N . SER A 1 579 ? -13.328 -33.594 -17.203 1 97.19 579 SER A N 1
ATOM 4303 C CA . SER A 1 579 ? -13.633 -34.969 -16.812 1 97.19 579 SER A CA 1
ATOM 4304 C C . SER A 1 579 ? -13.883 -35.062 -15.32 1 97.19 579 SER A C 1
ATOM 4306 O O . SER A 1 579 ? -14.82 -35.75 -14.891 1 97.19 579 SER A O 1
ATOM 4308 N N . VAL A 1 580 ? -13.133 -34.344 -14.531 1 97.56 580 VAL A N 1
ATOM 4309 C CA . VAL A 1 580 ? -13.141 -34.531 -13.086 1 97.56 580 VAL A CA 1
ATOM 4310 C C . VAL A 1 580 ? -14.242 -33.688 -12.453 1 97.56 580 VAL A C 1
ATOM 4312 O O . VAL A 1 580 ? -14.914 -34.125 -11.516 1 97.56 580 VAL A O 1
ATOM 4315 N N . VAL A 1 581 ? -14.469 -32.469 -12.914 1 97.31 581 VAL A N 1
ATOM 4316 C CA . VAL A 1 581 ? -15.391 -31.516 -12.289 1 97.31 581 VAL A CA 1
ATOM 4317 C C . VAL A 1 581 ? -16.7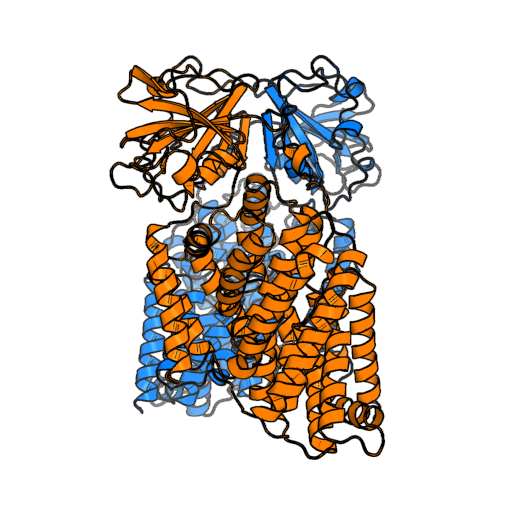97 -32.125 -12.25 1 97.31 581 VAL A C 1
ATOM 4319 O O . VAL A 1 581 ? -17.422 -32.156 -11.195 1 97.31 581 VAL A O 1
ATOM 4322 N N . PRO A 1 582 ? -17.344 -32.719 -13.383 1 95.88 582 PRO A N 1
ATOM 4323 C CA . PRO A 1 582 ? -18.688 -33.281 -13.344 1 95.88 582 PRO A CA 1
ATOM 4324 C C . PRO A 1 582 ? -18.766 -34.531 -12.484 1 95.88 582 PRO A C 1
ATOM 4326 O O . PRO A 1 582 ? -19.844 -34.906 -12.016 1 95.88 582 PRO A O 1
ATOM 4329 N N . LEU A 1 583 ? -17.656 -35.156 -12.266 1 95.31 583 LEU A N 1
ATOM 4330 C CA . LEU A 1 583 ? -17.625 -36.344 -11.422 1 95.31 583 LEU A CA 1
ATOM 4331 C C . LEU A 1 583 ? -17.766 -35.969 -9.953 1 95.31 583 LEU A C 1
ATOM 4333 O O . LEU A 1 583 ? -18.375 -36.688 -9.18 1 95.31 583 LEU A O 1
ATOM 4337 N N . VAL A 1 584 ? -17.219 -34.875 -9.555 1 95.88 584 VAL A N 1
ATOM 4338 C CA . VAL A 1 584 ? -17.234 -34.438 -8.156 1 95.88 584 VAL A CA 1
ATOM 4339 C C . VAL A 1 584 ? -18.5 -33.625 -7.887 1 95.88 584 VAL A C 1
ATOM 4341 O O . VAL A 1 584 ? -19.125 -33.781 -6.836 1 95.88 584 VAL A O 1
ATOM 4344 N N . TRP A 1 585 ? -18.75 -32.719 -8.852 1 95.69 585 TRP A N 1
ATOM 4345 C CA . TRP A 1 585 ? -19.969 -31.922 -8.789 1 95.69 585 TRP A CA 1
ATOM 4346 C C . TRP A 1 585 ? -20.891 -32.219 -9.977 1 95.69 585 TRP A C 1
ATOM 4348 O O . TRP A 1 585 ? -20.688 -31.688 -11.07 1 95.69 585 TRP A O 1
ATOM 4358 N N . PRO A 1 586 ? -21.906 -32.969 -9.695 1 93.62 586 PRO A N 1
ATOM 4359 C CA . PRO A 1 586 ? -22.781 -33.406 -10.789 1 93.62 586 PRO A CA 1
ATOM 4360 C C . PRO A 1 586 ? -23.469 -32.219 -11.477 1 93.62 586 PRO A C 1
ATOM 4362 O O . PRO A 1 586 ? -23.859 -31.25 -10.82 1 93.62 586 PRO A O 1
ATOM 4365 N N . LEU A 1 587 ? -23.531 -32.281 -12.773 1 92.19 587 LEU A N 1
ATOM 4366 C CA . LEU A 1 587 ? -24.125 -31.234 -13.594 1 92.19 587 LEU A CA 1
ATOM 4367 C C . LEU A 1 587 ? -25.625 -31.188 -13.422 1 92.19 587 LEU A C 1
ATOM 4369 O O . LEU A 1 587 ? -26.281 -30.234 -13.867 1 92.19 587 LEU A O 1
ATOM 4373 N N . MET B 1 1 ? -27.156 -5.621 30.125 1 72.12 1 MET B N 1
ATOM 4374 C CA . MET B 1 1 ? -26.312 -5.711 28.953 1 72.12 1 MET B CA 1
ATOM 4375 C C . MET B 1 1 ? -26 -7.164 28.609 1 72.12 1 MET B C 1
ATOM 4377 O O . MET B 1 1 ? -25.703 -7.965 29.5 1 72.12 1 MET B O 1
ATOM 4381 N N . GLY B 1 2 ? -26.344 -7.488 27.453 1 86.56 2 GLY B N 1
ATOM 4382 C CA . GLY B 1 2 ? -26.062 -8.852 27.031 1 86.56 2 GLY B CA 1
ATOM 4383 C C . GLY B 1 2 ? -24.594 -9.172 27.016 1 86.56 2 GLY B C 1
ATOM 4384 O O . GLY B 1 2 ? -23.75 -8.273 27.094 1 86.56 2 GLY B O 1
ATOM 4385 N N . ILE B 1 3 ? -24.188 -10.359 27.125 1 93.06 3 ILE B N 1
ATOM 4386 C CA . ILE B 1 3 ? -22.812 -10.836 27.156 1 93.06 3 ILE B CA 1
ATOM 4387 C C . ILE B 1 3 ? -22.062 -10.297 25.938 1 93.06 3 ILE B C 1
ATOM 4389 O O . ILE B 1 3 ? -20.875 -9.953 26.047 1 93.06 3 ILE B O 1
ATOM 4393 N N . ASP B 1 4 ? -22.734 -10.195 24.859 1 94.62 4 ASP B N 1
ATOM 4394 C CA . ASP B 1 4 ? -22.109 -9.68 23.641 1 94.62 4 ASP B CA 1
ATOM 4395 C C . ASP B 1 4 ? -21.719 -8.211 23.797 1 94.62 4 ASP B C 1
ATOM 4397 O O . ASP B 1 4 ? -20.672 -7.785 23.297 1 94.62 4 ASP B O 1
ATOM 4401 N N . ALA B 1 5 ? -22.5 -7.5 24.453 1 94.62 5 ALA B N 1
ATOM 4402 C CA . ALA B 1 5 ? -22.219 -6.09 24.703 1 94.62 5 ALA B CA 1
ATOM 4403 C C . ALA B 1 5 ? -21.016 -5.93 25.625 1 94.62 5 ALA B C 1
ATOM 4405 O O . ALA B 1 5 ? -20.156 -5.062 25.391 1 94.62 5 ALA B O 1
ATOM 4406 N N . ILE B 1 6 ? -20.906 -6.727 26.625 1 94.56 6 ILE B N 1
ATOM 4407 C CA . ILE B 1 6 ? -19.797 -6.68 27.562 1 94.56 6 ILE B CA 1
ATOM 4408 C C . ILE B 1 6 ? -18.484 -7.051 26.859 1 94.56 6 ILE B C 1
ATOM 4410 O O . ILE B 1 6 ? -17.469 -6.398 27.047 1 94.56 6 ILE B O 1
ATOM 4414 N N . LEU B 1 7 ? -18.562 -8.102 26.062 1 95.62 7 LEU B N 1
ATOM 4415 C CA . LEU B 1 7 ? -17.391 -8.531 25.312 1 95.62 7 LEU B CA 1
ATOM 4416 C C . LEU B 1 7 ? -16.938 -7.441 24.359 1 95.62 7 LEU B C 1
ATOM 4418 O O . LEU B 1 7 ? -15.734 -7.223 24.188 1 95.62 7 LEU B O 1
ATOM 4422 N N . THR B 1 8 ? -17.922 -6.832 23.719 1 95.06 8 THR B N 1
ATOM 4423 C CA . THR B 1 8 ? -17.594 -5.73 22.812 1 95.06 8 THR B CA 1
ATOM 4424 C C . THR B 1 8 ? -16.891 -4.605 23.578 1 95.06 8 THR B C 1
ATOM 4426 O O . THR B 1 8 ? -15.891 -4.07 23.094 1 95.06 8 THR B O 1
ATOM 4429 N N . LEU B 1 9 ? -17.375 -4.289 24.734 1 93.56 9 LEU B N 1
ATOM 4430 C CA . LEU B 1 9 ? -16.781 -3.225 25.547 1 93.56 9 LEU B CA 1
ATOM 4431 C C . LEU B 1 9 ? -15.375 -3.607 25.984 1 93.56 9 LEU B C 1
ATOM 4433 O O . LEU B 1 9 ? -14.484 -2.756 26.062 1 93.56 9 LEU B O 1
ATOM 4437 N N . VAL B 1 10 ? -15.18 -4.801 26.297 1 95.5 10 VAL B N 1
ATOM 4438 C CA . VAL B 1 10 ? -13.859 -5.285 26.703 1 95.5 10 VAL B CA 1
ATOM 4439 C C . VAL B 1 10 ? -12.883 -5.137 25.531 1 95.5 10 VAL B C 1
ATOM 4441 O O . VAL B 1 10 ? -11.742 -4.715 25.719 1 95.5 10 VAL B O 1
ATOM 4444 N N . VAL B 1 11 ? -13.344 -5.52 24.344 1 95.25 11 VAL B N 1
ATOM 4445 C CA . VAL B 1 11 ? -12.5 -5.398 23.156 1 95.25 11 VAL B CA 1
ATOM 4446 C C . VAL B 1 11 ? -12.141 -3.932 22.922 1 95.25 11 VAL B C 1
ATOM 4448 O O . VAL B 1 11 ? -10.992 -3.604 22.641 1 95.25 11 VAL B O 1
ATOM 4451 N N . VAL B 1 12 ? -13.133 -3.064 23.062 1 91.31 12 VAL B N 1
ATOM 4452 C CA . VAL B 1 12 ? -12.914 -1.635 22.859 1 91.31 12 VAL B CA 1
ATOM 4453 C C . VAL B 1 12 ? -11.906 -1.122 23.891 1 91.31 12 VAL B C 1
ATOM 4455 O O . VAL B 1 12 ? -10.984 -0.377 23.547 1 91.31 12 VAL B O 1
ATOM 4458 N N . LEU B 1 13 ? -12.039 -1.509 25.109 1 91.69 13 LEU B N 1
ATOM 4459 C CA . LEU B 1 13 ? -11.133 -1.087 26.172 1 91.69 13 LEU B CA 1
ATOM 4460 C C . LEU B 1 13 ? -9.719 -1.615 25.922 1 91.69 13 LEU B C 1
ATOM 4462 O O . LEU B 1 13 ? -8.734 -0.927 26.203 1 91.69 13 LEU B O 1
ATOM 4466 N N . CYS B 1 14 ? -9.656 -2.803 25.438 1 93.75 14 CYS B N 1
ATOM 4467 C CA . CYS B 1 14 ? -8.352 -3.373 25.109 1 93.75 14 CYS B CA 1
ATOM 4468 C C . CYS B 1 14 ? -7.684 -2.584 23.984 1 93.75 14 CYS B C 1
ATOM 4470 O O . CYS B 1 14 ? -6.473 -2.346 24.031 1 93.75 14 CYS B O 1
ATOM 4472 N N . VAL B 1 15 ? -8.5 -2.248 23 1 91.44 15 VAL B N 1
ATOM 4473 C CA . VAL B 1 15 ? -7.977 -1.458 21.891 1 91.44 15 VAL B CA 1
ATOM 4474 C C . VAL B 1 15 ? -7.449 -0.121 22.406 1 91.44 15 VAL B C 1
ATOM 4476 O O . VAL B 1 15 ? -6.336 0.287 22.078 1 91.44 15 VAL B O 1
ATOM 4479 N N . LEU B 1 16 ? -8.227 0.506 23.266 1 86.62 16 LEU B N 1
ATOM 4480 C CA . LEU B 1 16 ? -7.828 1.789 23.828 1 86.62 16 LEU B CA 1
ATOM 4481 C C . LEU B 1 16 ? -6.562 1.644 24.672 1 86.62 16 LEU B C 1
ATOM 4483 O O . LEU B 1 16 ? -5.652 2.471 24.578 1 86.62 16 LEU B O 1
ATOM 4487 N N . GLY B 1 17 ? -6.504 0.658 25.453 1 87.69 17 GLY B N 1
ATOM 4488 C CA . GLY B 1 17 ? -5.336 0.399 26.281 1 87.69 17 GLY B CA 1
ATOM 4489 C C . GLY B 1 17 ? -4.082 0.132 25.469 1 87.69 17 GLY B C 1
ATOM 4490 O O . GLY B 1 17 ? -3.01 0.654 25.781 1 87.69 17 GLY B O 1
ATOM 4491 N N . LEU B 1 18 ? -4.223 -0.654 24.422 1 88.88 18 LEU B N 1
ATOM 4492 C CA . LEU B 1 18 ? -3.072 -0.994 23.594 1 88.88 18 LEU B CA 1
ATOM 4493 C C . LEU B 1 18 ? -2.582 0.224 22.828 1 88.88 18 LEU B C 1
ATOM 4495 O O . LEU B 1 18 ? -1.374 0.416 22.656 1 88.88 18 LEU B O 1
ATOM 4499 N N . LEU B 1 19 ? -3.465 1.005 22.328 1 82.25 19 LEU B N 1
ATOM 4500 C CA . LEU B 1 19 ? -3.088 2.199 21.578 1 82.25 19 LEU B CA 1
ATOM 4501 C C . LEU B 1 19 ? -2.385 3.207 22.484 1 82.25 19 LEU B C 1
ATOM 4503 O O . LEU B 1 19 ? -1.457 3.895 22.047 1 82.25 19 LEU B O 1
ATOM 4507 N N . ALA B 1 20 ? -2.812 3.244 23.703 1 76.5 20 ALA B N 1
ATOM 4508 C CA . ALA B 1 20 ? -2.27 4.215 24.656 1 76.5 20 ALA B CA 1
ATOM 4509 C C . ALA B 1 20 ? -0.952 3.727 25.25 1 76.5 20 ALA B C 1
ATOM 4511 O O . ALA B 1 20 ? -0.035 4.52 25.469 1 76.5 20 ALA B O 1
ATOM 4512 N N . ALA B 1 21 ? -0.824 2.426 25.453 1 80.75 21 ALA B N 1
ATOM 4513 C CA . ALA B 1 21 ? 0.269 1.906 26.281 1 80.75 21 ALA B CA 1
ATOM 4514 C C . ALA B 1 21 ? 1.38 1.329 25.406 1 80.75 21 ALA B C 1
ATOM 4516 O O . ALA B 1 21 ? 2.521 1.191 25.844 1 80.75 21 ALA B O 1
ATOM 4517 N N . THR B 1 22 ? 0.965 0.976 24.234 1 77.94 22 THR B N 1
ATOM 4518 C CA . THR B 1 22 ? 1.971 0.282 23.438 1 77.94 22 THR B CA 1
ATOM 4519 C C . THR B 1 22 ? 2.346 1.101 22.203 1 77.94 22 THR B C 1
ATOM 4521 O O . THR B 1 22 ? 1.698 2.105 21.906 1 77.94 22 THR B O 1
ATOM 4524 N N . ARG B 1 23 ? 3.467 0.632 21.578 1 75.81 23 ARG B N 1
ATOM 4525 C CA . ARG B 1 23 ? 3.943 1.265 20.359 1 75.81 23 ARG B CA 1
ATOM 4526 C C . ARG B 1 23 ? 3.557 0.444 19.125 1 75.81 23 ARG B C 1
ATOM 4528 O O . ARG B 1 23 ? 4.133 0.617 18.062 1 75.81 23 ARG B O 1
ATOM 4535 N N . LEU B 1 24 ? 2.57 -0.323 19.344 1 81.88 24 LEU B N 1
ATOM 4536 C CA . LEU B 1 24 ? 2.107 -1.119 18.203 1 81.88 24 LEU B CA 1
ATOM 4537 C C . LEU B 1 24 ? 1.367 -0.249 17.203 1 81.88 24 LEU B C 1
ATOM 4539 O O . LEU B 1 24 ? 0.69 0.709 17.578 1 81.88 24 LEU B O 1
ATOM 4543 N N . ALA B 1 25 ? 1.638 -0.626 15.984 1 81.62 25 ALA B N 1
ATOM 4544 C CA . ALA B 1 25 ? 0.959 0.125 14.938 1 81.62 25 ALA B CA 1
ATOM 4545 C C . ALA B 1 25 ? -0.557 0.01 15.07 1 81.62 25 ALA B C 1
ATOM 4547 O O . ALA B 1 25 ? -1.078 -1.061 15.391 1 81.62 25 ALA B O 1
ATOM 4548 N N . ALA B 1 26 ? -1.229 1.075 14.883 1 83.5 26 ALA B N 1
ATOM 4549 C CA . ALA B 1 26 ? -2.674 1.163 15.078 1 83.5 26 ALA B CA 1
ATOM 4550 C C . ALA B 1 26 ? -3.414 0.205 14.148 1 83.5 26 ALA B C 1
ATOM 4552 O O . ALA B 1 26 ? -4.445 -0.361 14.523 1 83.5 26 ALA B O 1
ATOM 4553 N N . ASP B 1 27 ? -2.926 0.076 12.906 1 88.5 27 ASP B N 1
ATOM 4554 C CA . ASP B 1 27 ? -3.6 -0.799 11.945 1 88.5 27 ASP B CA 1
ATOM 4555 C C . ASP B 1 27 ? -3.586 -2.248 12.43 1 88.5 27 ASP B C 1
ATOM 4557 O O . ASP B 1 27 ? -4.57 -2.971 12.266 1 88.5 27 ASP B O 1
ATOM 4561 N N . LEU B 1 28 ? -2.521 -2.66 13.094 1 90.5 28 LEU B N 1
ATOM 4562 C CA . LEU B 1 28 ? -2.42 -4.016 13.617 1 90.5 28 LEU B CA 1
ATOM 4563 C C . LEU B 1 28 ? -3.369 -4.219 14.789 1 90.5 28 LEU B C 1
ATOM 4565 O O . LEU B 1 28 ? -4.008 -5.266 14.906 1 90.5 28 LEU B O 1
ATOM 4569 N N . ILE B 1 29 ? -3.432 -3.25 15.648 1 91.19 29 ILE B N 1
ATOM 4570 C CA . ILE B 1 29 ? -4.301 -3.324 16.812 1 91.19 29 ILE B CA 1
ATOM 4571 C C . ILE B 1 29 ? -5.758 -3.428 16.375 1 91.19 29 ILE B C 1
ATOM 4573 O O . ILE B 1 29 ? -6.504 -4.281 16.859 1 91.19 29 ILE B O 1
ATOM 4577 N N . LEU B 1 30 ? -6.094 -2.607 15.453 1 91.44 30 LEU B N 1
ATOM 4578 C CA . LEU B 1 30 ? -7.492 -2.561 15.031 1 91.44 30 LEU B CA 1
ATOM 4579 C C . LEU B 1 30 ? -7.855 -3.793 14.219 1 91.44 30 LEU B C 1
ATOM 4581 O O . LEU B 1 30 ? -8.977 -4.305 14.32 1 91.44 30 LEU B O 1
ATOM 4585 N N . MET B 1 31 ? -6.977 -4.246 13.336 1 94.06 31 MET B N 1
ATOM 4586 C CA . MET B 1 31 ? -7.223 -5.496 12.625 1 94.06 31 MET B CA 1
ATOM 4587 C C . MET B 1 31 ? -7.324 -6.668 13.594 1 94.06 31 MET B C 1
ATOM 4589 O O . MET B 1 31 ? -8.117 -7.586 13.383 1 94.06 31 MET B O 1
ATOM 4593 N N . GLY B 1 32 ? -6.465 -6.66 14.602 1 95.19 32 GLY B N 1
ATOM 4594 C CA . GLY B 1 32 ? -6.574 -7.652 15.656 1 95.19 32 GLY B CA 1
ATOM 4595 C C . GLY B 1 32 ? -7.918 -7.625 16.359 1 95.19 32 GLY B C 1
ATOM 4596 O O . GLY B 1 32 ? -8.469 -8.68 16.703 1 95.19 32 GLY B O 1
ATOM 4597 N N . ALA B 1 33 ? -8.398 -6.441 16.625 1 95 33 ALA B N 1
ATOM 4598 C CA . ALA B 1 33 ? -9.711 -6.297 17.25 1 95 33 ALA B CA 1
ATOM 4599 C C . ALA B 1 33 ? -10.812 -6.879 16.359 1 95 33 ALA B C 1
ATOM 4601 O O . ALA B 1 33 ? -11.719 -7.559 16.844 1 95 33 ALA B O 1
ATOM 4602 N N . ALA B 1 34 ? -10.75 -6.566 15.07 1 95.56 34 ALA B N 1
ATOM 4603 C CA . ALA B 1 34 ? -11.719 -7.137 14.133 1 95.56 34 ALA B CA 1
ATOM 4604 C C . ALA B 1 34 ? -11.672 -8.664 14.164 1 95.56 34 ALA B C 1
ATOM 4606 O O . ALA B 1 34 ? -12.711 -9.32 14.141 1 95.56 34 ALA B O 1
ATOM 4607 N N . LEU B 1 35 ? -10.469 -9.195 14.188 1 96.56 35 LEU B N 1
ATOM 4608 C CA . LEU B 1 35 ? -10.297 -10.641 14.273 1 96.56 35 LEU B CA 1
ATOM 4609 C C . LEU B 1 35 ? -10.922 -11.195 15.547 1 96.56 35 LEU B C 1
ATOM 4611 O O . LEU B 1 35 ? -11.609 -12.211 15.516 1 96.56 35 LEU B O 1
ATOM 4615 N N . CYS B 1 36 ? -10.672 -10.531 16.656 1 97 36 CYS B N 1
ATOM 4616 C CA . CYS B 1 36 ? -11.227 -10.961 17.938 1 97 36 CYS B CA 1
ATOM 4617 C C . CYS B 1 36 ? -12.75 -10.992 17.891 1 97 36 CYS B C 1
ATOM 4619 O O . CYS B 1 36 ? -13.367 -11.938 18.375 1 97 36 CYS B O 1
ATOM 4621 N N . LEU B 1 37 ? -13.336 -9.961 17.359 1 96.88 37 LEU B N 1
ATOM 4622 C CA . LEU B 1 37 ? -14.797 -9.883 17.266 1 96.88 37 LEU B CA 1
ATOM 4623 C C . LEU B 1 37 ? -15.352 -10.984 16.375 1 96.88 37 LEU B C 1
ATOM 4625 O O . LEU B 1 37 ? -16.438 -11.508 16.625 1 96.88 37 LEU B O 1
ATOM 4629 N N . MET B 1 38 ? -14.617 -11.352 15.312 1 96.25 38 MET B N 1
ATOM 4630 C CA . MET B 1 38 ? -15.031 -12.438 14.43 1 96.25 38 MET B CA 1
ATOM 4631 C C . MET B 1 38 ? -14.93 -13.789 15.141 1 96.25 38 MET B C 1
ATOM 4633 O O . MET B 1 38 ? -15.836 -14.617 15.031 1 96.25 38 MET B O 1
ATOM 4637 N N . LEU B 1 39 ? -13.875 -13.969 15.891 1 95.81 39 LEU B N 1
ATOM 4638 C CA . LEU B 1 39 ? -13.641 -15.234 16.562 1 95.81 39 LEU B CA 1
ATOM 4639 C C . LEU B 1 39 ? -14.641 -15.438 17.703 1 95.81 39 LEU B C 1
ATOM 4641 O O . LEU B 1 39 ? -15.016 -16.578 18 1 95.81 39 LEU B O 1
ATOM 4645 N N . LEU B 1 40 ? -15.094 -14.344 18.297 1 95.75 40 LEU B N 1
ATOM 4646 C CA . LEU B 1 40 ? -16.062 -14.406 19.391 1 95.75 40 LEU B CA 1
ATOM 4647 C C . LEU B 1 40 ? -17.469 -14.594 18.844 1 95.75 40 LEU B C 1
ATOM 4649 O O . LEU B 1 40 ? -18.422 -14.812 19.609 1 95.75 40 LEU B O 1
ATOM 4653 N N . GLY B 1 41 ? -17.625 -14.508 17.547 1 94.94 41 GLY B N 1
ATOM 4654 C CA . GLY B 1 41 ? -18.906 -14.711 16.922 1 94.94 41 GLY B CA 1
ATOM 4655 C C . GLY B 1 41 ? -19.812 -13.492 16.984 1 94.94 41 GLY B C 1
ATOM 4656 O O . GLY B 1 41 ? -21 -13.57 16.703 1 94.94 41 GLY B O 1
ATOM 4657 N N . ILE B 1 42 ? -19.297 -12.406 17.406 1 96.25 42 ILE B N 1
ATOM 4658 C CA . ILE B 1 42 ? -20.062 -11.172 17.516 1 96.25 42 ILE B CA 1
ATOM 4659 C C . ILE B 1 42 ? -20.344 -10.617 16.125 1 96.25 42 ILE B C 1
ATOM 4661 O O . ILE B 1 42 ? -21.469 -10.18 15.836 1 96.25 42 ILE B O 1
ATOM 4665 N N . LEU B 1 43 ? -19.312 -10.609 15.273 1 96.38 43 LEU B N 1
ATOM 4666 C CA . LEU B 1 43 ? -19.469 -10.172 13.891 1 96.38 43 LEU B CA 1
ATOM 4667 C C . LEU B 1 43 ? -19.125 -11.297 12.922 1 96.38 43 LEU B C 1
ATOM 4669 O O . LEU B 1 43 ? -18.219 -12.094 13.18 1 96.38 43 LEU B O 1
ATOM 4673 N N . THR B 1 44 ? -19.891 -11.375 11.844 1 94.06 44 THR B N 1
ATOM 4674 C CA . THR B 1 44 ? -19.5 -12.219 10.719 1 94.06 44 THR B CA 1
ATOM 4675 C C . THR B 1 44 ? -18.344 -11.586 9.953 1 94.06 44 THR B C 1
ATOM 4677 O O . THR B 1 44 ? -18.078 -10.383 10.086 1 94.06 44 THR B O 1
ATOM 4680 N N . PRO B 1 45 ? -17.578 -12.375 9.172 1 92.81 45 PRO B N 1
ATOM 4681 C CA . PRO B 1 45 ? -16.5 -11.805 8.367 1 92.81 45 PRO B CA 1
ATOM 4682 C C . PRO B 1 45 ? -16.969 -10.68 7.453 1 92.81 45 PRO B C 1
ATOM 4684 O O . PRO B 1 45 ? -16.281 -9.664 7.312 1 92.81 45 PRO B O 1
ATOM 4687 N N . GLN B 1 46 ? -18.125 -10.797 6.895 1 90.81 46 GLN B N 1
ATOM 4688 C CA . GLN B 1 46 ? -18.656 -9.773 6.004 1 90.81 46 GLN B CA 1
ATOM 4689 C C . GLN B 1 46 ? -18.938 -8.477 6.758 1 90.81 46 GLN B C 1
ATOM 4691 O O . GLN B 1 46 ? -18.641 -7.387 6.258 1 90.81 46 GLN B O 1
ATOM 4696 N N . GLU B 1 47 ? -19.469 -8.656 7.992 1 93.19 47 GLU B N 1
ATOM 4697 C CA . GLU B 1 47 ? -19.75 -7.488 8.82 1 93.19 47 GLU B CA 1
ATOM 4698 C C . GLU B 1 47 ? -18.453 -6.816 9.281 1 93.19 47 GLU B C 1
ATOM 4700 O O . GLU B 1 47 ? -18.359 -5.586 9.281 1 93.19 47 GLU B O 1
ATOM 4705 N N . ALA B 1 48 ? -17.5 -7.645 9.68 1 95.12 48 ALA B N 1
ATOM 4706 C CA . ALA B 1 48 ? -16.25 -7.145 10.242 1 95.12 48 ALA B CA 1
ATOM 4707 C C . ALA B 1 48 ? -15.43 -6.414 9.18 1 95.12 48 ALA B C 1
ATOM 4709 O O . ALA B 1 48 ? -14.703 -5.469 9.5 1 95.12 48 ALA B O 1
ATOM 4710 N N . LEU B 1 49 ? -15.586 -6.785 7.914 1 94.69 49 LEU B N 1
ATOM 4711 C CA . LEU B 1 49 ? -14.727 -6.254 6.863 1 94.69 49 LEU B CA 1
ATOM 4712 C C . LEU B 1 49 ? -15.484 -5.258 5.988 1 94.69 49 LEU B C 1
ATOM 4714 O O . LEU B 1 49 ? -14.938 -4.758 5 1 94.69 49 LEU B O 1
ATOM 4718 N N . ALA B 1 50 ? -16.672 -4.883 6.355 1 92.06 50 ALA B N 1
ATOM 4719 C CA . ALA B 1 50 ? -17.547 -4.012 5.57 1 92.06 50 ALA B CA 1
ATOM 4720 C C . ALA B 1 50 ? -16.922 -2.625 5.406 1 92.06 50 ALA B C 1
ATOM 4722 O O . ALA B 1 50 ? -17.156 -1.95 4.402 1 92.06 50 ALA B O 1
ATOM 4723 N N . GLY B 1 51 ? -16.109 -2.223 6.355 1 91.31 51 GLY B N 1
ATOM 4724 C CA . GLY B 1 51 ? -15.477 -0.912 6.324 1 91.31 51 GLY B CA 1
ATOM 4725 C C . GLY B 1 51 ? -14.555 -0.718 5.133 1 91.31 51 GLY B C 1
ATOM 4726 O O . GLY B 1 51 ? -14.344 0.409 4.684 1 91.31 51 GLY B O 1
ATOM 4727 N N . PHE B 1 52 ? -14.07 -1.773 4.539 1 94.06 52 PHE B N 1
ATOM 4728 C CA . PHE B 1 52 ? -13.086 -1.694 3.463 1 94.06 52 PHE B CA 1
ATOM 4729 C C . PHE B 1 52 ? -13.742 -1.24 2.164 1 94.06 52 PHE B C 1
ATOM 4731 O O . PHE B 1 52 ? -13.062 -0.784 1.244 1 94.06 52 PHE B O 1
ATOM 4738 N N . SER B 1 53 ? -15.023 -1.37 2.07 1 93.06 53 SER B N 1
ATOM 4739 C CA . SER B 1 53 ? -15.711 -0.929 0.86 1 93.06 53 SER B CA 1
ATOM 4740 C C . SER B 1 53 ? -16.469 0.376 1.095 1 93.06 53 SER B C 1
ATOM 4742 O O . SER B 1 53 ? -17.234 0.82 0.238 1 93.06 53 SER B O 1
ATOM 4744 N N . ASN B 1 54 ? -16.266 0.929 2.301 1 90.62 54 ASN B N 1
ATOM 4745 C CA . ASN B 1 54 ? -16.922 2.195 2.604 1 90.62 54 ASN B CA 1
ATOM 4746 C C . ASN B 1 54 ? -16.469 3.307 1.666 1 90.62 54 ASN B C 1
ATOM 4748 O O . ASN B 1 54 ? -15.273 3.434 1.388 1 90.62 54 ASN B O 1
ATOM 4752 N N . THR B 1 55 ? -17.422 4.105 1.195 1 90.12 55 THR B N 1
ATOM 4753 C CA . THR B 1 55 ? -17.109 5.137 0.211 1 90.12 55 THR B CA 1
ATOM 4754 C C . THR B 1 55 ? -16.172 6.184 0.803 1 90.12 55 THR B C 1
ATOM 4756 O O . THR B 1 55 ? -15.312 6.723 0.103 1 90.12 55 THR B O 1
ATOM 4759 N N . GLY B 1 56 ? -16.344 6.492 2.092 1 87.44 56 GLY B N 1
ATOM 4760 C CA . GLY B 1 56 ? -15.453 7.426 2.754 1 87.44 56 GLY B CA 1
ATOM 4761 C C . GLY B 1 56 ? -14.016 6.941 2.803 1 87.44 56 GLY B C 1
ATOM 4762 O O . GLY B 1 56 ? -13.086 7.711 2.539 1 87.44 56 GLY B O 1
ATOM 4763 N N . VAL B 1 57 ? -13.852 5.645 3.121 1 90.69 57 VAL B N 1
ATOM 4764 C CA . VAL B 1 57 ? -12.523 5.051 3.232 1 90.69 57 VAL B CA 1
ATOM 4765 C C . VAL B 1 57 ? -11.828 5.074 1.874 1 90.69 57 VAL B C 1
ATOM 4767 O O . VAL B 1 57 ? -10.672 5.484 1.77 1 90.69 57 VAL B O 1
ATOM 4770 N N . ILE B 1 58 ? -12.492 4.672 0.846 1 93.62 58 ILE B N 1
ATOM 4771 C CA . ILE B 1 58 ? -11.914 4.613 -0.492 1 93.62 58 ILE B CA 1
ATOM 4772 C C . ILE B 1 58 ? -11.633 6.027 -0.997 1 93.62 58 ILE B C 1
ATOM 4774 O O . ILE B 1 58 ? -10.641 6.262 -1.693 1 93.62 58 ILE B O 1
ATOM 4778 N N . THR B 1 59 ? -12.523 6.977 -0.641 1 91.69 59 THR B N 1
ATOM 4779 C CA . THR B 1 59 ? -12.289 8.367 -1.009 1 91.69 59 THR B CA 1
ATOM 4780 C C . THR B 1 59 ? -10.961 8.867 -0.434 1 91.69 59 THR B C 1
ATOM 4782 O O . THR B 1 59 ? -10.211 9.57 -1.111 1 91.69 59 THR B O 1
ATOM 4785 N N . VAL B 1 60 ? -10.727 8.531 0.818 1 88.69 60 VAL B N 1
ATOM 4786 C CA . VAL B 1 60 ? -9.469 8.922 1.446 1 88.69 60 VAL B CA 1
ATOM 4787 C C . VAL B 1 60 ? -8.297 8.391 0.627 1 88.69 60 VAL B C 1
ATOM 4789 O O . VAL B 1 60 ? -7.336 9.117 0.359 1 88.69 60 VAL B O 1
ATOM 4792 N N . ALA B 1 61 ? -8.375 7.145 0.216 1 92.44 61 ALA B N 1
ATOM 4793 C CA . ALA B 1 61 ? -7.312 6.535 -0.583 1 92.44 61 ALA B CA 1
ATOM 4794 C C . ALA B 1 61 ? -7.113 7.289 -1.895 1 92.44 61 ALA B C 1
ATOM 4796 O O . ALA B 1 61 ? -5.977 7.562 -2.295 1 92.44 61 ALA B O 1
ATOM 4797 N N . VAL B 1 62 ? -8.18 7.633 -2.574 1 93.94 62 VAL B N 1
ATOM 4798 C CA . VAL B 1 62 ? -8.133 8.305 -3.865 1 93.94 62 VAL B CA 1
ATOM 4799 C C . VAL B 1 62 ? -7.582 9.719 -3.689 1 93.94 62 VAL B C 1
ATOM 4801 O O . VAL B 1 62 ? -6.852 10.219 -4.547 1 93.94 62 VAL B O 1
ATOM 4804 N N . LEU B 1 63 ? -7.898 10.297 -2.596 1 90.62 63 LEU B N 1
ATOM 4805 C CA . LEU B 1 63 ? -7.445 11.664 -2.354 1 90.62 63 LEU B CA 1
ATOM 4806 C C . LEU B 1 63 ? -5.941 11.703 -2.105 1 90.62 63 LEU B C 1
ATOM 4808 O O . LEU B 1 63 ? -5.293 12.719 -2.359 1 90.62 63 LEU B O 1
ATOM 4812 N N . TYR B 1 64 ? -5.355 10.625 -1.625 1 88.12 64 TYR B N 1
ATOM 4813 C CA . TYR B 1 64 ? -3.902 10.531 -1.547 1 88.12 64 TYR B CA 1
ATOM 4814 C C . TYR B 1 64 ? -3.271 10.68 -2.926 1 88.12 64 TYR B C 1
ATOM 4816 O O . TYR B 1 64 ? -2.207 11.281 -3.068 1 88.12 64 TYR B O 1
ATOM 4824 N N . VAL B 1 65 ? -3.973 10.156 -3.867 1 91.19 65 VAL B N 1
ATOM 4825 C CA . VAL B 1 65 ? -3.48 10.219 -5.238 1 91.19 65 VAL B CA 1
ATOM 4826 C C . VAL B 1 65 ? -3.578 11.648 -5.762 1 91.19 65 VAL B C 1
ATOM 4828 O O . VAL B 1 65 ? -2.639 12.156 -6.379 1 91.19 65 VAL B O 1
ATOM 4831 N N . VAL B 1 66 ? -4.676 12.266 -5.477 1 91.94 66 VAL B N 1
ATOM 4832 C CA . VAL B 1 66 ? -4.875 13.641 -5.91 1 91.94 66 VAL B CA 1
ATOM 4833 C C . VAL B 1 66 ? -3.855 14.547 -5.23 1 91.94 66 VAL B C 1
ATOM 4835 O O . VAL B 1 66 ? -3.242 15.398 -5.879 1 91.94 66 VAL B O 1
ATOM 4838 N N . ALA B 1 67 ? -3.678 14.336 -3.971 1 86.62 67 ALA B N 1
ATOM 4839 C CA . ALA B 1 67 ? -2.713 15.125 -3.203 1 86.62 67 ALA B CA 1
ATOM 4840 C C . ALA B 1 67 ? -1.296 14.922 -3.736 1 86.62 67 ALA B C 1
ATOM 4842 O O . ALA B 1 67 ? -0.492 15.859 -3.748 1 86.62 67 ALA B O 1
ATOM 4843 N N . ALA B 1 68 ? -1.004 13.711 -4.141 1 85.06 68 ALA B N 1
ATOM 4844 C CA . ALA B 1 68 ? 0.308 13.406 -4.707 1 85.06 68 ALA B CA 1
ATOM 4845 C C . ALA B 1 68 ? 0.54 14.195 -5.996 1 85.06 68 ALA B C 1
ATOM 4847 O O . ALA B 1 68 ? 1.65 14.672 -6.246 1 85.06 68 ALA B O 1
ATOM 4848 N N . GLY B 1 69 ? -0.503 14.266 -6.82 1 88.31 69 GLY B N 1
ATOM 4849 C CA . GLY B 1 69 ? -0.395 15.078 -8.016 1 88.31 69 GLY B CA 1
ATOM 4850 C C . GLY B 1 69 ? -0.086 16.531 -7.727 1 88.31 69 GLY B C 1
ATOM 4851 O O . GLY B 1 69 ? 0.735 17.156 -8.406 1 88.31 69 GLY B O 1
ATOM 4852 N N . LEU B 1 70 ? -0.69 17.016 -6.742 1 86.31 70 LEU B N 1
ATOM 4853 C CA . LEU B 1 70 ? -0.458 18.406 -6.332 1 86.31 70 LEU B CA 1
ATOM 4854 C C . LEU B 1 70 ? 0.955 18.578 -5.785 1 86.31 70 LEU B C 1
ATOM 4856 O O . LEU B 1 70 ? 1.62 19.578 -6.078 1 86.31 70 LEU B O 1
ATOM 4860 N N . SER B 1 71 ? 1.397 17.641 -5.016 1 79.19 71 SER B N 1
ATOM 4861 C CA . SER B 1 71 ? 2.723 17.688 -4.406 1 79.19 71 SER B CA 1
ATOM 4862 C C . SER B 1 71 ? 3.818 17.516 -5.453 1 79.19 71 SER B C 1
ATOM 4864 O O . SER B 1 71 ? 4.82 18.234 -5.434 1 79.19 71 SER B O 1
ATOM 4866 N N . GLU B 1 72 ? 3.613 16.609 -6.367 1 77.44 72 GLU B N 1
ATOM 4867 C CA . GLU B 1 72 ? 4.633 16.312 -7.367 1 77.44 72 GLU B CA 1
ATOM 4868 C C . GLU B 1 72 ? 4.773 17.453 -8.367 1 77.44 72 GLU B C 1
ATOM 4870 O O . GLU B 1 72 ? 5.855 17.688 -8.914 1 77.44 72 GLU B O 1
ATOM 4875 N N . THR B 1 73 ? 3.709 18.156 -8.617 1 82.5 73 THR B N 1
ATOM 4876 C CA . THR B 1 73 ? 3.756 19.266 -9.562 1 82.5 73 THR B CA 1
ATOM 4877 C C . THR B 1 73 ? 4.324 20.516 -8.898 1 82.5 73 THR B C 1
ATOM 4879 O O . THR B 1 73 ? 4.695 21.469 -9.578 1 82.5 73 THR B O 1
ATOM 4882 N N . GLY B 1 74 ? 4.418 20.531 -7.539 1 76.44 74 GLY B N 1
ATOM 4883 C CA . GLY B 1 74 ? 4.895 21.688 -6.812 1 76.44 74 GLY B CA 1
ATOM 4884 C C . GLY B 1 74 ? 3.828 22.75 -6.617 1 76.44 74 GLY B C 1
ATOM 4885 O O . GLY B 1 74 ? 4.137 23.891 -6.281 1 76.44 74 GLY B O 1
ATOM 4886 N N . ALA B 1 75 ? 2.682 22.406 -6.859 1 79.31 75 ALA B N 1
ATOM 4887 C CA . ALA B 1 75 ? 1.583 23.359 -6.742 1 79.31 75 ALA B CA 1
ATOM 4888 C C . ALA B 1 75 ? 1.522 23.953 -5.336 1 79.31 75 ALA B C 1
ATOM 4890 O O . ALA B 1 75 ? 1.263 25.156 -5.172 1 79.31 75 ALA B O 1
ATOM 4891 N N . VAL B 1 76 ? 1.782 23.188 -4.367 1 75.38 76 VAL B N 1
ATOM 4892 C CA . VAL B 1 76 ? 1.704 23.641 -2.98 1 75.38 76 VAL B CA 1
ATOM 4893 C C . VAL B 1 76 ? 2.822 24.641 -2.699 1 75.38 76 VAL B C 1
ATOM 4895 O O . VAL B 1 76 ? 2.602 25.656 -2.037 1 75.38 76 VAL B O 1
ATOM 4898 N N . GLN B 1 77 ? 3.957 24.312 -3.17 1 68.06 77 GLN B N 1
ATOM 4899 C CA . GLN B 1 77 ? 5.086 25.219 -3.012 1 68.06 77 GLN B CA 1
ATOM 4900 C C . GLN B 1 77 ? 4.832 26.547 -3.732 1 68.06 77 GLN B C 1
ATOM 4902 O O . GLN B 1 77 ? 5.203 27.609 -3.234 1 68.06 77 GLN B O 1
ATOM 4907 N N . TRP B 1 78 ? 4.211 26.328 -4.812 1 68.12 78 TRP B N 1
ATOM 4908 C CA . TRP B 1 78 ? 3.887 27.516 -5.605 1 68.12 78 TRP B CA 1
ATOM 4909 C C . TRP B 1 78 ? 2.959 28.453 -4.832 1 68.12 78 TRP B C 1
ATOM 4911 O O . TRP B 1 78 ? 3.139 29.672 -4.855 1 68.12 78 TRP B O 1
ATOM 4921 N N . ILE B 1 79 ? 2.098 28 -4.148 1 70.62 79 ILE B N 1
ATOM 4922 C CA . ILE B 1 79 ? 1.116 28.781 -3.406 1 70.62 79 ILE B CA 1
ATOM 4923 C C . ILE B 1 79 ? 1.771 29.391 -2.166 1 70.62 79 ILE B C 1
ATOM 4925 O O . ILE B 1 79 ? 1.565 30.562 -1.861 1 70.62 79 ILE B O 1
ATOM 4929 N N . THR B 1 80 ? 2.576 28.625 -1.534 1 66.94 80 THR B N 1
ATOM 4930 C CA . THR B 1 80 ? 3.119 29.047 -0.246 1 66.94 80 THR B CA 1
ATOM 4931 C C . THR B 1 80 ? 4.195 30.109 -0.432 1 66.94 80 THR B C 1
ATOM 4933 O O . THR B 1 80 ? 4.289 31.047 0.358 1 66.94 80 THR B O 1
ATOM 4936 N N . GLN B 1 81 ? 4.98 29.969 -1.387 1 61.78 81 GLN B N 1
ATOM 4937 C CA . GLN B 1 81 ? 6.062 30.922 -1.604 1 61.78 81 GLN B CA 1
ATOM 4938 C C . GLN B 1 81 ? 5.516 32.312 -1.867 1 61.78 81 GLN B C 1
ATOM 4940 O O . GLN B 1 81 ? 6.109 33.312 -1.444 1 61.78 81 GLN B O 1
ATOM 4945 N N . ASN B 1 82 ? 4.395 32.344 -2.396 1 63.72 82 ASN B N 1
ATOM 4946 C CA . ASN B 1 82 ? 3.846 33.656 -2.74 1 63.72 82 ASN B CA 1
ATOM 4947 C C . ASN B 1 82 ? 3.055 34.25 -1.581 1 63.72 82 ASN B C 1
ATOM 4949 O O . ASN B 1 82 ? 2.818 35.469 -1.544 1 63.72 82 ASN B O 1
ATOM 4953 N N . LEU B 1 83 ? 2.846 33.469 -0.596 1 73.12 83 LEU B N 1
ATOM 4954 C CA . LEU B 1 83 ? 1.908 33.969 0.402 1 73.12 83 LEU B CA 1
ATOM 4955 C C . LEU B 1 83 ? 2.631 34.344 1.697 1 73.12 83 LEU B C 1
ATOM 4957 O O . LEU B 1 83 ? 2.129 35.125 2.494 1 73.12 83 LEU B O 1
ATOM 4961 N N . LEU B 1 84 ? 3.785 33.812 2.09 1 76.19 84 LEU B N 1
ATOM 4962 C CA . LEU B 1 84 ? 4.426 34 3.385 1 76.19 84 LEU B CA 1
ATOM 4963 C C . LEU B 1 84 ? 5.066 35.375 3.469 1 76.19 84 LEU B C 1
ATOM 4965 O O . LEU B 1 84 ? 5.066 36 4.531 1 76.19 84 LEU B O 1
ATOM 4969 N N . GLY B 1 85 ? 5.477 36 2.461 1 74.56 85 GLY B N 1
ATOM 4970 C CA . GLY B 1 85 ? 6.023 37.344 2.443 1 74.56 85 GLY B CA 1
ATOM 4971 C C . GLY B 1 85 ? 7.121 37.562 3.469 1 74.56 85 GLY B C 1
ATOM 4972 O O . GLY B 1 85 ? 7.902 36.656 3.746 1 74.56 85 GLY B O 1
ATOM 4973 N N . ARG B 1 86 ? 7.309 38.875 3.99 1 73.88 86 ARG B N 1
ATOM 4974 C CA . ARG B 1 86 ? 8.344 39.219 4.961 1 73.88 86 ARG B CA 1
ATOM 4975 C C . ARG B 1 86 ? 7.773 40.094 6.078 1 73.88 86 ARG B C 1
ATOM 4977 O O . ARG B 1 86 ? 8.062 41.281 6.148 1 73.88 86 ARG B O 1
ATOM 4984 N N . PRO B 1 87 ? 7.176 39.375 6.902 1 84.12 87 PRO B N 1
ATOM 4985 C CA . PRO B 1 87 ? 6.652 40.156 8.031 1 84.12 87 PRO B CA 1
ATOM 4986 C C . PRO B 1 87 ? 7.746 40.594 9.008 1 84.12 87 PRO B C 1
ATOM 4988 O O . PRO B 1 87 ? 8.805 39.969 9.062 1 84.12 87 PRO B O 1
ATOM 4991 N N . SER B 1 88 ? 7.512 41.625 9.672 1 81.69 88 SER B N 1
ATOM 4992 C CA . SER B 1 88 ? 8.516 42.156 10.586 1 81.69 88 SER B CA 1
ATOM 4993 C C . SER B 1 88 ? 8.242 41.719 12.016 1 81.69 88 SER B C 1
ATOM 4995 O O . SER B 1 88 ? 9.078 41.938 12.906 1 81.69 88 SER B O 1
ATOM 4997 N N . SER B 1 89 ? 7.137 41.188 12.25 1 88.94 89 SER B N 1
ATOM 4998 C CA . SER B 1 89 ? 6.789 40.781 13.602 1 88.94 89 SER B CA 1
ATOM 4999 C C . SER B 1 89 ? 6.234 39.375 13.617 1 88.94 89 SER B C 1
ATOM 5001 O O . SER B 1 89 ? 5.844 38.844 12.578 1 88.94 89 SER B O 1
ATOM 5003 N N . VAL B 1 90 ? 6.195 38.812 14.797 1 91.44 90 VAL B N 1
ATOM 5004 C CA . VAL B 1 90 ? 5.664 37.469 14.961 1 91.44 90 VAL B CA 1
ATOM 5005 C C . VAL B 1 90 ? 4.18 37.438 14.617 1 91.44 90 VAL B C 1
ATOM 5007 O O . VAL B 1 90 ? 3.699 36.5 13.969 1 91.44 90 VAL B O 1
ATOM 5010 N N . ARG B 1 91 ? 3.451 38.469 15.062 1 91.75 91 ARG B N 1
ATOM 5011 C CA . ARG B 1 91 ? 2.027 38.562 14.75 1 91.75 91 ARG B CA 1
ATOM 5012 C C . ARG B 1 91 ? 1.799 38.688 13.25 1 91.75 91 ARG B C 1
ATOM 5014 O O . ARG B 1 91 ? 0.83 38.156 12.719 1 91.75 91 ARG B O 1
ATOM 5021 N N . GLY B 1 92 ? 2.631 39.469 12.68 1 90.38 92 GLY B N 1
ATOM 5022 C CA . GLY B 1 92 ? 2.568 39.562 11.234 1 90.38 92 GLY B CA 1
ATOM 5023 C C . GLY B 1 92 ? 2.826 38.25 10.523 1 90.38 92 GLY B C 1
ATOM 5024 O O . GLY B 1 92 ? 2.195 37.969 9.508 1 90.38 92 GLY B O 1
ATOM 5025 N N . ALA B 1 93 ? 3.754 37.531 11.086 1 91.38 93 ALA B N 1
ATOM 5026 C CA . ALA B 1 93 ? 4.059 36.219 10.531 1 91.38 93 ALA B CA 1
ATOM 5027 C C . ALA B 1 93 ? 2.861 35.25 10.664 1 91.38 93 ALA B C 1
ATOM 5029 O O . ALA B 1 93 ? 2.568 34.5 9.75 1 91.38 93 ALA B O 1
ATOM 5030 N N . TYR B 1 94 ? 2.217 35.375 11.789 1 93.62 94 TYR B N 1
ATOM 5031 C CA . TYR B 1 94 ? 1.015 34.562 11.992 1 93.62 94 TYR B CA 1
ATOM 5032 C C . TYR B 1 94 ? -0.045 34.906 10.945 1 93.62 94 TYR B C 1
ATOM 5034 O O . TYR B 1 94 ? -0.607 34 10.312 1 93.62 94 TYR B O 1
ATOM 5042 N N . ALA B 1 95 ? -0.298 36.156 10.75 1 88.06 95 ALA B N 1
ATOM 5043 C CA . ALA B 1 95 ? -1.354 36.594 9.852 1 88.06 95 ALA B CA 1
ATOM 5044 C C . ALA B 1 95 ? -1.096 36.125 8.422 1 88.06 95 ALA B C 1
ATOM 5046 O O . ALA B 1 95 ? -2.035 35.844 7.676 1 88.06 95 ALA B O 1
ATOM 5047 N N . ARG B 1 96 ? 0.112 36.031 8.117 1 88.56 96 ARG B N 1
ATOM 5048 C CA . ARG B 1 96 ? 0.468 35.656 6.754 1 88.56 96 ARG B CA 1
ATOM 5049 C C . ARG B 1 96 ? 0.436 34.156 6.566 1 88.56 96 ARG B C 1
ATOM 5051 O O . ARG B 1 96 ? 0.117 33.656 5.48 1 88.56 96 ARG B O 1
ATOM 5058 N N . MET B 1 97 ? 0.755 33.406 7.559 1 90.75 97 MET B N 1
ATOM 5059 C CA . MET B 1 97 ? 0.924 31.969 7.441 1 90.75 97 MET B CA 1
ATOM 5060 C C . MET B 1 97 ? -0.395 31.25 7.691 1 90.75 97 MET B C 1
ATOM 5062 O O . MET B 1 97 ? -0.706 30.266 7.016 1 90.75 97 MET B O 1
ATOM 5066 N N . LEU B 1 98 ? -1.219 31.719 8.578 1 91.94 98 LEU B N 1
ATOM 5067 C CA . LEU B 1 98 ? -2.35 30.953 9.086 1 91.94 98 LEU B CA 1
ATOM 5068 C C . LEU B 1 98 ? -3.426 30.797 8.016 1 91.94 98 LEU B C 1
ATOM 5070 O O . LEU B 1 98 ? -3.994 29.719 7.855 1 91.94 98 LEU B O 1
ATOM 5074 N N . LEU B 1 99 ? -3.686 31.797 7.242 1 86.94 99 LEU B N 1
ATOM 5075 C CA . LEU B 1 99 ? -4.754 31.75 6.25 1 86.94 99 LEU B CA 1
ATOM 5076 C C . LEU B 1 99 ? -4.398 30.781 5.121 1 86.94 99 LEU B C 1
ATOM 5078 O O . LEU B 1 99 ? -5.203 29.922 4.75 1 86.94 99 LEU B O 1
ATOM 5082 N N . PRO B 1 100 ? -3.199 30.875 4.613 1 87.88 100 PRO B N 1
ATOM 5083 C CA . PRO B 1 100 ? -2.846 29.922 3.564 1 87.88 100 PRO B CA 1
ATOM 5084 C C . PRO B 1 100 ? -2.797 28.484 4.07 1 87.88 100 PRO B C 1
ATOM 5086 O O . PRO B 1 100 ? -3.203 27.562 3.359 1 87.88 100 PRO B O 1
ATOM 5089 N N . VAL B 1 101 ? -2.264 28.297 5.242 1 91.81 101 VAL B N 1
ATOM 5090 C CA . VAL B 1 101 ? -2.174 26.953 5.801 1 91.81 101 VAL B CA 1
ATOM 5091 C C . VAL B 1 101 ? -3.574 26.375 5.996 1 91.81 101 VAL B C 1
ATOM 5093 O O . VAL B 1 101 ? -3.848 25.25 5.594 1 91.81 101 VAL B O 1
ATOM 5096 N N . GLY B 1 102 ? -4.441 27.156 6.594 1 93.56 102 GLY B N 1
ATOM 5097 C CA . GLY B 1 102 ? -5.82 26.734 6.781 1 93.56 102 GLY B CA 1
ATOM 5098 C C . GLY B 1 102 ? -6.551 26.484 5.477 1 93.56 102 GLY B C 1
ATOM 5099 O O . GLY B 1 102 ? -7.281 25.5 5.344 1 93.56 102 GLY B O 1
ATOM 5100 N N . GLY B 1 103 ? -6.387 27.344 4.559 1 91 103 GLY B N 1
ATOM 5101 C CA . GLY B 1 103 ? -7.004 27.203 3.25 1 91 103 GLY B CA 1
ATOM 5102 C C . GLY B 1 103 ? -6.535 25.969 2.502 1 91 103 GLY B C 1
ATOM 5103 O O . GLY B 1 103 ? -7.344 25.25 1.901 1 91 103 GLY B O 1
ATOM 5104 N N . LEU B 1 104 ? -5.234 25.719 2.529 1 88.19 104 LEU B N 1
ATOM 5105 C CA . LEU B 1 104 ? -4.672 24.562 1.856 1 88.19 104 LEU B CA 1
ATOM 5106 C C . LEU B 1 104 ? -5.145 23.266 2.516 1 88.19 104 LEU B C 1
ATOM 5108 O O . LEU B 1 104 ? -5.453 22.297 1.83 1 88.19 104 LEU B O 1
ATOM 5112 N N . SER B 1 105 ? -5.207 23.281 3.814 1 93.44 105 SER B N 1
ATOM 5113 C CA . SER B 1 105 ? -5.562 22.078 4.562 1 93.44 105 SER B CA 1
ATOM 5114 C C . SER B 1 105 ? -7.047 21.75 4.422 1 93.44 105 SER B C 1
ATOM 5116 O O . SER B 1 105 ? -7.48 20.656 4.758 1 93.44 105 SER B O 1
ATOM 5118 N N . ALA B 1 106 ? -7.773 22.719 3.924 1 93.44 106 ALA B N 1
ATOM 5119 C CA . ALA B 1 106 ? -9.18 22.469 3.637 1 93.44 106 ALA B CA 1
ATOM 5120 C C . ALA B 1 106 ? -9.336 21.469 2.488 1 93.44 106 ALA B C 1
ATOM 5122 O O . ALA B 1 106 ? -10.359 20.797 2.381 1 93.44 106 ALA B O 1
ATOM 5123 N N . PHE B 1 107 ? -8.289 21.344 1.737 1 88.31 107 PHE B N 1
ATOM 5124 C CA . PHE B 1 107 ? -8.445 20.562 0.523 1 88.31 107 PHE B CA 1
ATOM 5125 C C . PHE B 1 107 ? -7.375 19.469 0.437 1 88.31 107 PHE B C 1
ATOM 5127 O O . PHE B 1 107 ? -7.473 18.562 -0.388 1 88.31 107 PHE B O 1
ATOM 5134 N N . LEU B 1 108 ? -6.387 19.625 1.241 1 85.62 108 LEU B N 1
ATOM 5135 C CA . LEU B 1 108 ? -5.316 18.641 1.322 1 85.62 108 LEU B CA 1
ATOM 5136 C C . LEU B 1 108 ? -5.234 18.047 2.723 1 85.62 108 LEU B C 1
ATOM 5138 O O . LEU B 1 108 ? -5.664 18.656 3.695 1 85.62 108 LEU B O 1
ATOM 5142 N N . ASN B 1 109 ? -4.688 16.859 2.713 1 85.5 109 ASN B N 1
ATOM 5143 C CA . ASN B 1 109 ? -4.469 16.234 4.012 1 85.5 109 ASN B CA 1
ATOM 5144 C C . ASN B 1 109 ? -3.566 17.094 4.902 1 85.5 109 ASN B C 1
ATOM 5146 O O . ASN B 1 109 ? -2.596 17.672 4.422 1 85.5 109 ASN B O 1
ATOM 5150 N N . ASN B 1 110 ? -3.914 17.078 6.184 1 90.12 110 ASN B N 1
ATOM 5151 C CA . ASN B 1 110 ? -3.176 17.875 7.148 1 90.12 110 ASN B CA 1
ATOM 5152 C C . ASN B 1 110 ? -1.689 17.531 7.152 1 90.12 110 ASN B C 1
ATOM 5154 O O . ASN B 1 110 ? -0.839 18.422 7.137 1 90.12 110 ASN B O 1
ATOM 5158 N N . THR B 1 111 ? -1.435 16.266 7.113 1 81.94 111 THR B N 1
ATOM 5159 C CA . THR B 1 111 ? -0.06 15.789 7.195 1 81.94 111 THR B CA 1
ATOM 5160 C C . THR B 1 111 ? 0.737 16.219 5.969 1 81.94 111 THR B C 1
ATOM 5162 O O . THR B 1 111 ? 1.899 16.609 6.082 1 81.94 111 THR B O 1
ATOM 5165 N N . THR B 1 112 ? 0.132 16.156 4.914 1 78.12 112 THR B N 1
ATOM 5166 C CA . THR B 1 112 ? 0.786 16.547 3.67 1 78.12 112 THR B CA 1
ATOM 5167 C C . THR B 1 112 ? 1.117 18.047 3.676 1 78.12 112 THR B C 1
ATOM 5169 O O . THR B 1 112 ? 2.223 18.438 3.305 1 78.12 112 THR B O 1
ATOM 5172 N N . VAL B 1 113 ? 0.185 18.812 4.102 1 86.31 113 VAL B N 1
ATOM 5173 C CA . VAL B 1 113 ? 0.374 20.266 4.137 1 86.31 113 VAL B CA 1
ATOM 5174 C C . VAL B 1 113 ? 1.532 20.609 5.066 1 86.31 113 VAL B C 1
ATOM 5176 O O . VAL B 1 113 ? 2.428 21.375 4.695 1 86.31 113 VAL B O 1
ATOM 5179 N N . VAL B 1 114 ? 1.56 20.016 6.238 1 86.81 114 VAL B N 1
ATOM 5180 C CA . VAL B 1 114 ? 2.592 20.328 7.223 1 86.81 114 VAL B CA 1
ATOM 5181 C C . VAL B 1 114 ? 3.941 19.797 6.734 1 86.81 114 VAL B C 1
ATOM 5183 O O . VAL B 1 114 ? 4.957 20.484 6.848 1 86.81 114 VAL B O 1
ATOM 5186 N N . ALA B 1 115 ? 3.955 18.625 6.203 1 77.81 115 ALA B N 1
ATOM 5187 C CA . ALA B 1 115 ? 5.199 18.047 5.707 1 77.81 115 ALA B CA 1
ATOM 5188 C C . ALA B 1 115 ? 5.809 18.906 4.609 1 77.81 115 ALA B C 1
ATOM 5190 O O . ALA B 1 115 ? 7.031 19.062 4.539 1 77.81 115 ALA B O 1
ATOM 5191 N N . MET B 1 116 ? 4.988 19.438 3.846 1 73.88 116 MET B N 1
ATOM 5192 C CA . MET B 1 116 ? 5.465 20.219 2.703 1 73.88 116 MET B CA 1
ATOM 5193 C C . MET B 1 116 ? 5.902 21.609 3.135 1 73.88 116 MET B C 1
ATOM 5195 O O . MET B 1 116 ? 6.828 22.172 2.557 1 73.88 116 MET B O 1
ATOM 5199 N N . LEU B 1 117 ? 5.266 22.141 4.133 1 81.81 117 LEU B N 1
ATOM 5200 C CA . LEU B 1 117 ? 5.512 23.531 4.5 1 81.81 117 LEU B CA 1
ATOM 5201 C C . LEU B 1 117 ? 6.543 23.609 5.621 1 81.81 117 LEU B C 1
ATOM 5203 O O . LEU B 1 117 ? 7.156 24.672 5.82 1 81.81 117 LEU B O 1
ATOM 5207 N N . LEU B 1 118 ? 6.715 22.562 6.359 1 82.25 118 LEU B N 1
ATOM 5208 C CA . LEU B 1 118 ? 7.559 22.547 7.547 1 82.25 118 LEU B CA 1
ATOM 5209 C C . LEU B 1 118 ? 8.969 23.047 7.223 1 82.25 118 LEU B C 1
ATOM 5211 O O . LEU B 1 118 ? 9.469 23.969 7.855 1 82.25 118 LEU B O 1
ATOM 5215 N N . PRO B 1 119 ? 9.664 22.469 6.234 1 70 119 PRO B N 1
ATOM 5216 C CA . PRO B 1 119 ? 11 22.969 5.922 1 70 119 PRO B CA 1
ATOM 5217 C C . PRO B 1 119 ? 11 24.438 5.484 1 70 119 PRO B C 1
ATOM 5219 O O . PRO B 1 119 ? 11.883 25.203 5.875 1 70 119 PRO B O 1
ATOM 5222 N N . GLY B 1 120 ? 10.039 24.797 4.723 1 73.19 120 GLY B N 1
ATOM 5223 C CA . GLY B 1 120 ? 9.906 26.172 4.266 1 73.19 120 GLY B CA 1
ATOM 5224 C C . GLY B 1 120 ? 9.672 27.156 5.398 1 73.19 120 GLY B C 1
ATOM 5225 O O . GLY B 1 120 ? 10.219 28.266 5.395 1 73.19 120 GLY B O 1
ATOM 5226 N N . ILE B 1 121 ? 8.852 26.766 6.312 1 84.38 121 ILE B N 1
ATOM 5227 C CA . ILE B 1 121 ? 8.531 27.625 7.445 1 84.38 121 ILE B CA 1
ATOM 5228 C C . ILE B 1 121 ? 9.758 27.766 8.352 1 84.38 121 ILE B C 1
ATOM 5230 O O . ILE B 1 121 ? 10 28.844 8.906 1 84.38 121 ILE B O 1
ATOM 5234 N N . GLN B 1 122 ? 10.469 26.688 8.5 1 77.69 122 GLN B N 1
ATOM 5235 C CA . GLN B 1 122 ? 11.711 26.75 9.266 1 77.69 122 GLN B CA 1
ATOM 5236 C C . GLN B 1 122 ? 12.695 27.734 8.641 1 77.69 122 GLN B C 1
ATOM 5238 O O . GLN B 1 122 ? 13.312 28.531 9.336 1 77.69 122 GLN B O 1
ATOM 5243 N N . GLU B 1 123 ? 12.75 27.641 7.438 1 69 123 GLU B N 1
ATOM 5244 C CA . GLU B 1 123 ? 13.617 28.562 6.711 1 69 123 GLU B CA 1
ATOM 5245 C C . GLU B 1 123 ? 13.125 30 6.82 1 69 123 GLU B C 1
ATOM 5247 O O . GLU B 1 123 ? 13.922 30.922 6.973 1 69 123 GLU B O 1
ATOM 5252 N N . TRP B 1 124 ? 11.875 30.141 6.617 1 78 124 TRP B N 1
ATOM 5253 C CA . TRP B 1 124 ? 11.227 31.453 6.742 1 78 124 TRP B CA 1
ATOM 5254 C C . TRP B 1 124 ? 11.445 32.031 8.133 1 78 124 TRP B C 1
ATOM 5256 O O . TRP B 1 124 ? 11.711 33.219 8.273 1 78 124 TRP B O 1
ATOM 5266 N N . ALA B 1 125 ? 11.391 31.234 9.109 1 83.56 125 ALA B N 1
ATOM 5267 C CA . ALA B 1 125 ? 11.641 31.656 10.484 1 83.56 125 ALA B CA 1
ATOM 5268 C C . ALA B 1 125 ? 13.07 32.156 10.664 1 83.56 125 ALA B C 1
ATOM 5270 O O . ALA B 1 125 ? 13.312 33.156 11.32 1 83.56 125 ALA B O 1
ATOM 5271 N N . ALA B 1 126 ? 13.914 31.406 10.102 1 74.12 126 ALA B N 1
ATOM 5272 C CA . ALA B 1 126 ? 15.328 31.766 10.18 1 74.12 126 ALA B CA 1
ATOM 5273 C C . ALA B 1 126 ? 15.578 33.094 9.484 1 74.12 126 ALA B C 1
ATOM 5275 O O . ALA B 1 126 ? 16.328 33.938 10 1 74.12 126 ALA B O 1
ATOM 5276 N N . ARG B 1 127 ? 14.883 33.281 8.484 1 69 127 ARG B N 1
ATOM 5277 C CA . ARG B 1 127 ? 15.023 34.5 7.711 1 69 127 ARG B CA 1
ATOM 5278 C C . ARG B 1 127 ? 14.492 35.719 8.484 1 69 127 ARG B C 1
ATOM 5280 O O . ARG B 1 127 ? 15.047 36.812 8.391 1 69 127 ARG B O 1
ATOM 5287 N N . LEU B 1 128 ? 13.477 35.469 9.086 1 80 128 LEU B N 1
ATOM 5288 C CA . LEU B 1 128 ? 12.82 36.531 9.828 1 80 128 LEU B CA 1
ATOM 5289 C C . LEU B 1 128 ? 13.445 36.688 11.211 1 80 128 LEU B C 1
ATOM 5291 O O . LEU B 1 128 ? 13.125 37.656 11.93 1 80 128 LEU B O 1
ATOM 5295 N N . ARG B 1 129 ? 14.383 35.75 11.516 1 79.69 129 ARG B N 1
ATOM 5296 C CA . ARG B 1 129 ? 15.008 35.75 12.836 1 79.69 129 ARG B CA 1
ATOM 5297 C C . ARG B 1 129 ? 13.961 35.562 13.93 1 79.69 129 ARG B C 1
ATOM 5299 O O . ARG B 1 129 ? 13.977 36.25 14.938 1 79.69 129 ARG B O 1
ATOM 5306 N N . ILE B 1 130 ? 12.984 34.906 13.617 1 87.62 130 ILE B N 1
ATOM 5307 C CA . ILE B 1 130 ? 11.977 34.469 14.57 1 87.62 130 ILE B CA 1
ATOM 5308 C C . ILE B 1 130 ? 12.219 33 14.945 1 87.62 130 ILE B C 1
ATOM 5310 O O . ILE B 1 130 ? 12.555 32.188 14.086 1 87.62 130 ILE B O 1
ATOM 5314 N N . PRO B 1 131 ? 12.227 32.75 16.219 1 86.25 131 PRO B N 1
ATOM 5315 C CA . PRO B 1 131 ? 12.391 31.359 16.578 1 86.25 131 PRO B CA 1
ATOM 5316 C C . PRO B 1 131 ? 11.344 30.453 15.945 1 86.25 131 PRO B C 1
ATOM 5318 O O . PRO B 1 131 ? 10.156 30.797 15.906 1 86.25 131 PRO B O 1
ATOM 5321 N N . ALA B 1 132 ? 11.734 29.312 15.484 1 87.44 132 ALA B N 1
ATOM 5322 C CA . ALA B 1 132 ? 10.844 28.359 14.828 1 87.44 132 ALA B CA 1
ATOM 5323 C C . ALA B 1 132 ? 9.758 27.875 15.789 1 87.44 132 ALA B C 1
ATOM 5325 O O . ALA B 1 132 ? 8.648 27.547 15.359 1 87.44 132 ALA B O 1
ATOM 5326 N N . SER B 1 133 ? 10.086 27.891 17.078 1 91.06 133 SER B N 1
ATOM 5327 C CA . SER B 1 133 ? 9.148 27.422 18.109 1 91.06 133 SER B CA 1
ATOM 5328 C C . SER B 1 133 ? 7.902 28.312 18.156 1 91.06 133 SER B C 1
ATOM 5330 O O . SER B 1 133 ? 6.867 27.891 18.672 1 91.06 133 SER B O 1
ATOM 5332 N N . LYS B 1 134 ? 7.996 29.406 17.547 1 93.62 134 LYS B N 1
ATOM 5333 C CA . LYS B 1 134 ? 6.852 30.312 17.562 1 93.62 134 LYS B CA 1
ATOM 5334 C C . LYS B 1 134 ? 5.922 30.031 16.391 1 93.62 134 LYS B C 1
ATOM 5336 O O . LYS B 1 134 ? 4.762 30.453 16.391 1 93.62 134 LYS B O 1
ATOM 5341 N N . LEU B 1 135 ? 6.395 29.281 15.438 1 93.12 135 LEU B N 1
ATOM 5342 C CA . LEU B 1 135 ? 5.633 29.203 14.195 1 93.12 135 LEU B CA 1
ATOM 5343 C C . LEU B 1 135 ? 5.16 27.766 13.938 1 93.12 135 LEU B C 1
ATOM 5345 O O . LEU B 1 135 ? 4.168 27.562 13.234 1 93.12 135 LEU B O 1
ATOM 5349 N N . LEU B 1 136 ? 5.758 26.797 14.5 1 92.38 136 LEU B N 1
ATOM 5350 C CA . LEU B 1 136 ? 5.559 25.422 14.039 1 92.38 136 LEU B CA 1
ATOM 5351 C C . LEU B 1 136 ? 4.305 24.812 14.656 1 92.38 136 LEU B C 1
ATOM 5353 O O . LEU B 1 136 ? 3.562 24.094 13.984 1 92.38 136 LEU B O 1
ATOM 5357 N N . ILE B 1 137 ? 4.039 25.062 15.961 1 95 137 ILE B N 1
ATOM 5358 C CA . ILE B 1 137 ? 2.785 24.594 16.531 1 95 137 ILE B CA 1
ATOM 5359 C C . ILE B 1 137 ? 1.61 25.281 15.836 1 95 137 ILE B C 1
ATOM 5361 O O . ILE B 1 137 ? 0.645 24.609 15.445 1 95 137 ILE B O 1
ATOM 5365 N N . PRO B 1 138 ? 1.675 26.578 15.578 1 96.12 138 PRO B N 1
ATOM 5366 C CA . PRO B 1 138 ? 0.605 27.234 14.82 1 96.12 138 PRO B CA 1
ATOM 5367 C C . PRO B 1 138 ? 0.409 26.625 13.438 1 96.12 138 PRO B C 1
ATOM 5369 O O . PRO B 1 138 ? -0.723 26.547 12.953 1 96.12 138 PRO B O 1
ATOM 5372 N N . LEU B 1 139 ? 1.494 26.25 12.844 1 93.81 139 LEU B N 1
ATOM 5373 C CA . LEU B 1 139 ? 1.41 25.562 11.555 1 93.81 139 LEU B CA 1
ATOM 5374 C C . LEU B 1 139 ? 0.576 24.297 11.672 1 93.81 139 LEU B C 1
ATOM 5376 O O . LEU B 1 139 ? -0.347 24.078 10.883 1 93.81 139 LEU B O 1
ATOM 5380 N N . SER B 1 140 ? 0.85 23.5 12.617 1 94.88 140 SER B N 1
ATOM 5381 C CA . SER B 1 140 ? 0.137 22.25 12.836 1 94.88 140 SER B CA 1
ATOM 5382 C C . SER B 1 140 ? -1.323 22.484 13.195 1 94.88 140 SER B C 1
ATOM 5384 O O . SER B 1 140 ? -2.225 21.875 12.617 1 94.88 140 SER B O 1
ATOM 5386 N N . TYR B 1 141 ? -1.526 23.422 14.141 1 97.38 141 TYR B N 1
ATOM 5387 C CA . TYR B 1 141 ? -2.875 23.672 14.625 1 97.38 141 TYR B CA 1
ATOM 5388 C C . TYR B 1 141 ? -3.76 24.234 13.523 1 97.38 141 TYR B C 1
ATOM 5390 O O . TYR B 1 141 ? -4.93 23.859 13.406 1 97.38 141 TYR B O 1
ATOM 5398 N N . MET B 1 142 ? -3.244 25.047 12.758 1 96 142 MET B N 1
ATOM 5399 C CA . MET B 1 142 ? -4.031 25.641 11.68 1 96 142 MET B CA 1
ATOM 5400 C C . MET B 1 142 ? -4.359 24.609 10.609 1 96 142 MET B C 1
ATOM 5402 O O . MET B 1 142 ? -5.43 24.641 10 1 96 142 MET B O 1
ATOM 5406 N N . ALA B 1 143 ? -3.379 23.766 10.336 1 95.06 143 ALA B N 1
ATOM 5407 C CA . ALA B 1 143 ? -3.65 22.672 9.414 1 95.06 143 ALA B CA 1
ATOM 5408 C C . ALA B 1 143 ? -4.797 21.797 9.922 1 95.06 143 ALA B C 1
ATOM 5410 O O . ALA B 1 143 ? -5.676 21.406 9.148 1 95.06 143 ALA B O 1
ATOM 5411 N N . ILE B 1 144 ? -4.805 21.531 11.195 1 96.25 144 ILE B N 1
ATOM 5412 C CA . ILE B 1 144 ? -5.82 20.672 11.805 1 96.25 144 ILE B CA 1
ATOM 5413 C C . ILE B 1 144 ? -7.191 21.328 11.672 1 96.25 144 ILE B C 1
ATOM 5415 O O . ILE B 1 144 ? -8.141 20.703 11.195 1 96.25 144 ILE B O 1
ATOM 5419 N N . ILE B 1 145 ? -7.273 22.578 12.047 1 96.38 145 ILE B N 1
ATOM 5420 C CA . ILE B 1 145 ? -8.562 23.25 12.031 1 96.38 145 ILE B CA 1
ATOM 5421 C C . ILE B 1 145 ? -8.992 23.516 10.586 1 96.38 145 ILE B C 1
ATOM 5423 O O . ILE B 1 145 ? -10.18 23.438 10.266 1 96.38 145 ILE B O 1
ATOM 5427 N N . GLY B 1 146 ? -8.055 23.844 9.742 1 95.5 146 GLY B N 1
ATOM 5428 C CA . GLY B 1 146 ? -8.367 24.031 8.336 1 95.5 146 GLY B CA 1
ATOM 5429 C C . GLY B 1 146 ? -8.977 22.797 7.691 1 95.5 146 GLY B C 1
ATOM 5430 O O . GLY B 1 146 ? -9.789 22.906 6.77 1 95.5 146 GLY B O 1
ATOM 5431 N N . GLY B 1 147 ? -8.57 21.672 8.133 1 95.25 147 GLY B N 1
ATOM 5432 C CA . GLY B 1 147 ? -9.062 20.406 7.609 1 95.25 147 GLY B CA 1
ATOM 5433 C C . GLY B 1 147 ? -10.531 20.172 7.906 1 95.25 147 GLY B C 1
ATOM 5434 O O . GLY B 1 147 ? -11.164 19.312 7.285 1 95.25 147 GLY B O 1
ATOM 5435 N N . THR B 1 148 ? -11.086 20.891 8.82 1 95.94 148 THR B N 1
ATOM 5436 C CA . THR B 1 148 ? -12.477 20.703 9.211 1 95.94 148 THR B CA 1
ATOM 5437 C C . THR B 1 148 ? -13.406 21.562 8.352 1 95.94 148 THR B C 1
ATOM 5439 O O . THR B 1 148 ? -14.625 21.562 8.555 1 95.94 148 THR B O 1
ATOM 5442 N N . MET B 1 149 ? -12.867 22.234 7.355 1 95.44 149 MET B N 1
ATOM 5443 C CA . MET B 1 149 ? -13.664 23.172 6.574 1 95.44 149 MET B CA 1
ATOM 5444 C C . MET B 1 149 ? -14.422 22.453 5.461 1 95.44 149 MET B C 1
ATOM 5446 O O . MET B 1 149 ? -15.484 22.906 5.035 1 95.44 149 MET B O 1
ATOM 5450 N N . THR B 1 150 ? -13.836 21.422 4.957 1 94.12 150 THR B N 1
ATOM 5451 C CA . THR B 1 150 ? -14.469 20.641 3.893 1 94.12 150 THR B CA 1
ATOM 5452 C C . THR B 1 150 ? -14.477 19.156 4.238 1 94.12 150 THR B C 1
ATOM 5454 O O . THR B 1 150 ? -13.758 18.719 5.137 1 94.12 150 THR B O 1
ATOM 5457 N N . LEU B 1 151 ? -15.273 18.453 3.514 1 91.44 151 LEU B N 1
ATOM 5458 C CA . LEU B 1 151 ? -15.406 17.031 3.768 1 91.44 151 LEU B CA 1
ATOM 5459 C C . LEU B 1 151 ? -14.094 16.297 3.479 1 91.44 151 LEU B C 1
ATOM 5461 O O . LEU B 1 151 ? -13.773 15.305 4.133 1 91.44 151 LEU B O 1
ATOM 5465 N N . ILE B 1 152 ? -13.289 16.797 2.586 1 90.69 152 ILE B N 1
ATOM 5466 C CA . ILE B 1 152 ? -12.109 16.062 2.127 1 90.69 152 ILE B CA 1
ATOM 5467 C C . ILE B 1 152 ? -10.875 16.547 2.881 1 90.69 152 ILE B C 1
ATOM 5469 O O . ILE B 1 152 ? -9.789 15.992 2.729 1 90.69 152 ILE B O 1
ATOM 5473 N N . GLY B 1 153 ? -11.031 17.547 3.686 1 91.88 153 GLY B N 1
ATOM 5474 C CA . GLY B 1 153 ? -9.891 18.156 4.34 1 91.88 153 GLY B CA 1
ATOM 5475 C C . GLY B 1 153 ? -9.188 17.219 5.309 1 91.88 153 GLY B C 1
ATOM 5476 O O . GLY B 1 153 ? -7.98 17.344 5.531 1 91.88 153 GLY B O 1
ATOM 5477 N N . THR B 1 154 ? -9.906 16.406 5.918 1 91.75 154 THR B N 1
ATOM 5478 C CA . THR B 1 154 ? -9.336 15.406 6.809 1 91.75 154 THR B CA 1
ATOM 5479 C C . THR B 1 154 ? -10.062 14.07 6.648 1 91.75 154 THR B C 1
ATOM 5481 O O . THR B 1 154 ? -11.234 14.039 6.289 1 91.75 154 THR B O 1
ATOM 5484 N N . SER B 1 155 ? -9.344 13.078 6.875 1 90.62 155 SER B N 1
ATOM 5485 C CA . SER B 1 155 ? -9.914 11.742 6.758 1 90.62 155 SER B CA 1
ATOM 5486 C C . SER B 1 155 ? -11.016 11.516 7.789 1 90.62 155 SER B C 1
ATOM 5488 O O . SER B 1 155 ? -11.961 10.766 7.539 1 90.62 155 SER B O 1
ATOM 5490 N N . THR B 1 156 ? -11 12.18 8.883 1 93 156 THR B N 1
ATOM 5491 C CA . THR B 1 156 ? -11.992 12.047 9.938 1 93 156 THR B CA 1
ATOM 5492 C C . THR B 1 156 ? -13.375 12.438 9.43 1 93 156 THR B C 1
ATOM 5494 O O . THR B 1 156 ? -14.359 11.75 9.711 1 93 156 THR B O 1
ATOM 5497 N N . ASN B 1 157 ? -13.445 13.523 8.672 1 94.81 157 ASN B N 1
ATOM 5498 C CA . ASN B 1 157 ? -14.719 13.953 8.102 1 94.81 157 ASN B CA 1
ATOM 5499 C C . ASN B 1 157 ? -15.305 12.898 7.164 1 94.81 157 ASN B C 1
ATOM 5501 O O . ASN B 1 157 ? -16.5 12.633 7.195 1 94.81 157 ASN B O 1
ATOM 5505 N N . LEU B 1 158 ? -14.484 12.375 6.41 1 90.19 158 LEU B N 1
ATOM 5506 C CA . LEU B 1 158 ? -14.914 11.391 5.426 1 90.19 158 LEU B CA 1
ATOM 5507 C C . LEU B 1 158 ? -15.383 10.109 6.109 1 90.19 158 LEU B C 1
ATOM 5509 O O . LEU B 1 158 ? -16.328 9.469 5.656 1 90.19 158 LEU B O 1
ATOM 5513 N N . VAL B 1 159 ? -14.719 9.789 7.176 1 89.06 159 VAL B N 1
ATOM 5514 C CA . VAL B 1 159 ? -15.078 8.602 7.938 1 89.06 159 VAL B CA 1
ATOM 5515 C C . VAL B 1 159 ? -16.469 8.781 8.555 1 89.06 159 VAL B C 1
ATOM 5517 O O . VAL B 1 159 ? -17.312 7.887 8.461 1 89.06 159 VAL B O 1
ATOM 5520 N N . VAL B 1 160 ? -16.688 9.891 9.164 1 93.81 160 VAL B N 1
ATOM 5521 C CA . VAL B 1 160 ? -17.984 10.148 9.773 1 93.81 160 VAL B CA 1
ATOM 5522 C C . VAL B 1 160 ? -19.062 10.211 8.688 1 93.81 160 VAL B C 1
ATOM 5524 O O . VAL B 1 160 ? -20.172 9.703 8.875 1 93.81 160 VAL B O 1
ATOM 5527 N N . ASN B 1 161 ? -18.703 10.82 7.559 1 91.69 161 ASN B N 1
ATOM 5528 C CA . ASN B 1 161 ? -19.625 10.828 6.43 1 91.69 161 ASN B CA 1
ATOM 5529 C C . ASN B 1 161 ? -19.938 9.414 5.953 1 91.69 161 ASN B C 1
ATOM 5531 O O . ASN B 1 161 ? -21.078 9.109 5.598 1 91.69 161 ASN B O 1
ATOM 5535 N N . GLY B 1 162 ? -18.938 8.617 5.871 1 85.81 162 GLY B N 1
ATOM 5536 C CA . GLY B 1 162 ? -19.156 7.227 5.508 1 85.81 162 GLY B CA 1
ATOM 5537 C C . GLY B 1 162 ? -20.094 6.496 6.453 1 85.81 162 GLY B C 1
ATOM 5538 O O . GLY B 1 162 ? -20.922 5.695 6.02 1 85.81 162 GLY B O 1
ATOM 5539 N N . LEU B 1 163 ? -19.969 6.766 7.723 1 87.81 163 LEU B N 1
ATOM 5540 C CA . LEU B 1 163 ? -20.844 6.16 8.727 1 87.81 163 LEU B CA 1
ATOM 5541 C C . LEU B 1 163 ? -22.281 6.668 8.578 1 87.81 163 LEU B C 1
ATOM 5543 O O . LEU B 1 163 ? -23.234 5.895 8.695 1 87.81 163 LEU B O 1
ATOM 5547 N N . LEU B 1 164 ? -22.422 7.941 8.305 1 91.81 164 LEU B N 1
ATOM 5548 C CA . LEU B 1 164 ? -23.734 8.508 8.055 1 91.81 164 LEU B CA 1
ATOM 5549 C C . LEU B 1 164 ? -24.406 7.824 6.863 1 91.81 164 LEU B C 1
ATOM 5551 O O . LEU B 1 164 ? -25.594 7.504 6.914 1 91.81 164 LEU B O 1
ATOM 5555 N N . GLN B 1 165 ? -23.625 7.598 5.914 1 85.44 165 GLN B N 1
ATOM 5556 C CA . GLN B 1 165 ? -24.141 6.977 4.699 1 85.44 165 GLN B CA 1
ATOM 5557 C C . GLN B 1 165 ? -24.531 5.52 4.945 1 85.44 165 GLN B C 1
ATOM 5559 O O . GLN B 1 165 ? -25.609 5.082 4.535 1 85.44 165 GLN B O 1
ATOM 5564 N N . SER B 1 166 ? -23.688 4.789 5.574 1 80.25 166 SER B N 1
ATOM 5565 C CA . SER B 1 166 ? -23.906 3.355 5.762 1 80.25 166 SER B CA 1
ATOM 5566 C C . SER B 1 166 ? -25.016 3.094 6.773 1 80.25 166 SER B C 1
ATOM 5568 O O . SER B 1 166 ? -25.812 2.16 6.609 1 80.25 166 SER B O 1
ATOM 5570 N N . GLU B 1 167 ? -25.109 3.92 7.77 1 81.38 167 GLU B N 1
ATOM 5571 C CA . GLU B 1 167 ? -26.047 3.643 8.859 1 81.38 167 GLU B CA 1
ATOM 5572 C C . GLU B 1 167 ? -27.375 4.375 8.648 1 81.38 167 GLU B C 1
ATOM 5574 O O . GLU B 1 167 ? -28.438 3.873 9.023 1 81.38 167 GLU B O 1
ATOM 5579 N N . LEU B 1 168 ? -27.266 5.547 8.055 1 87 168 LEU B N 1
ATOM 5580 C CA . LEU B 1 168 ? -28.469 6.371 8.008 1 87 168 LEU B CA 1
ATOM 5581 C C . LEU B 1 168 ? -28.828 6.719 6.566 1 87 168 LEU B C 1
ATOM 5583 O O . LEU B 1 168 ? -29.875 7.332 6.316 1 87 168 LEU B O 1
ATOM 5587 N N . GLY B 1 169 ? -27.984 6.402 5.637 1 83.31 169 GLY B N 1
ATOM 5588 C CA . GLY B 1 169 ? -28.25 6.66 4.23 1 83.31 169 GLY B CA 1
ATOM 5589 C C . GLY B 1 169 ? -28.094 8.125 3.854 1 83.31 169 GLY B C 1
ATOM 5590 O O . GLY B 1 169 ? -28.688 8.578 2.871 1 83.31 169 GLY B O 1
ATOM 5591 N N . ILE B 1 170 ? -27.406 8.906 4.672 1 88.75 170 ILE B N 1
ATOM 5592 C CA . ILE B 1 170 ? -27.25 10.336 4.441 1 88.75 170 ILE B CA 1
ATOM 5593 C C . ILE B 1 170 ? -25.812 10.625 3.98 1 88.75 170 ILE B C 1
ATOM 5595 O O . ILE B 1 170 ? -24.859 10.062 4.52 1 88.75 170 ILE B O 1
ATOM 5599 N N . SER B 1 171 ? -25.719 11.422 2.961 1 86.88 171 SER B N 1
ATOM 5600 C CA . SER B 1 171 ? -24.406 11.844 2.455 1 86.88 171 SER B CA 1
ATOM 5601 C C . SER B 1 171 ? -24.25 13.359 2.529 1 86.88 171 SER B C 1
ATOM 5603 O O . SER B 1 171 ? -25.156 14.102 2.111 1 86.88 171 SER B O 1
ATOM 5605 N N . LEU B 1 172 ? -23.188 13.758 3.092 1 89.94 172 LEU B N 1
ATOM 5606 C CA . LEU B 1 172 ? -22.891 15.188 3.156 1 89.94 172 LEU B CA 1
ATOM 5607 C C . LEU B 1 172 ? -22.219 15.664 1.873 1 89.94 172 LEU B C 1
ATOM 5609 O O . LEU B 1 172 ? -21.547 14.883 1.193 1 89.94 172 LEU B O 1
ATOM 5613 N N . ARG B 1 173 ? -22.516 16.953 1.6 1 88.88 173 ARG B N 1
ATOM 5614 C CA . ARG B 1 173 ? -21.828 17.594 0.482 1 88.88 173 ARG B CA 1
ATOM 5615 C C . ARG B 1 173 ? -20.516 18.203 0.932 1 88.88 173 ARG B C 1
ATOM 5617 O O . ARG B 1 173 ? -20.25 18.328 2.131 1 88.88 173 ARG B O 1
ATOM 5624 N N . MET B 1 174 ? -19.672 18.562 0.031 1 89.31 174 MET B N 1
ATOM 5625 C CA . MET B 1 174 ? -18.312 19.031 0.22 1 89.31 174 MET B CA 1
ATOM 5626 C C . MET B 1 174 ? -18.25 20.141 1.274 1 89.31 174 MET B C 1
ATOM 5628 O O . MET B 1 174 ? -17.406 20.109 2.166 1 89.31 174 MET B O 1
ATOM 5632 N N . PHE B 1 175 ? -19.203 21.125 1.251 1 93.5 175 PHE B N 1
ATOM 5633 C CA . PHE B 1 175 ? -19.078 22.328 2.047 1 93.5 175 PHE B CA 1
ATOM 5634 C C . PHE B 1 175 ? -20.141 22.359 3.152 1 93.5 175 PHE B C 1
ATOM 5636 O O . PHE B 1 175 ? -20.328 23.391 3.805 1 93.5 175 PHE B O 1
ATOM 5643 N N . ASP B 1 176 ? -20.844 21.266 3.359 1 93 176 ASP B N 1
ATOM 5644 C CA . ASP B 1 176 ? -21.844 21.234 4.418 1 93 176 ASP B CA 1
ATOM 5645 C C . ASP B 1 176 ? -21.219 21.547 5.773 1 93 176 ASP B C 1
ATOM 5647 O O . ASP B 1 176 ? -21.812 22.297 6.574 1 93 176 ASP B O 1
ATOM 5651 N N . ILE B 1 177 ? -20.062 21.078 6.016 1 95.25 177 ILE B N 1
ATOM 5652 C CA . ILE B 1 177 ? -19.453 21.234 7.328 1 95.25 177 ILE B CA 1
ATOM 5653 C C . ILE B 1 177 ? -18.688 22.562 7.391 1 95.25 177 ILE B C 1
ATOM 5655 O O . ILE B 1 177 ? -18.188 22.938 8.445 1 95.25 177 ILE B O 1
ATOM 5659 N N . ALA B 1 178 ? -18.594 23.281 6.262 1 95.5 178 ALA B N 1
ATOM 5660 C CA . ALA B 1 178 ? -17.953 24.578 6.234 1 95.5 178 ALA B CA 1
ATOM 5661 C C . ALA B 1 178 ? -18.656 25.562 7.168 1 95.5 178 ALA B C 1
ATOM 5663 O O . ALA B 1 178 ? -18.031 26.516 7.664 1 95.5 178 ALA B O 1
ATOM 5664 N N . ALA B 1 179 ? -19.906 25.312 7.363 1 96.12 179 ALA B N 1
ATOM 5665 C CA . ALA B 1 179 ? -20.688 26.172 8.242 1 96.12 179 ALA B CA 1
ATOM 5666 C C . ALA B 1 179 ? -20.062 26.234 9.641 1 96.12 179 ALA B C 1
ATOM 5668 O O . ALA B 1 179 ? -20.141 27.266 10.312 1 96.12 179 ALA B O 1
ATOM 5669 N N . VAL B 1 180 ? -19.453 25.188 10.07 1 96.75 180 VAL B N 1
ATOM 5670 C CA . VAL B 1 180 ? -18.797 25.156 11.375 1 96.75 180 VAL B CA 1
ATOM 5671 C C . VAL B 1 180 ? -17.297 25.328 11.211 1 96.75 180 VAL B C 1
ATOM 5673 O O . VAL B 1 180 ? -16.656 26.047 11.977 1 96.75 180 VAL B O 1
ATOM 5676 N N . GLY B 1 181 ? -16.719 24.688 10.18 1 96.75 181 GLY B N 1
ATOM 5677 C CA . GLY B 1 181 ? -15.289 24.688 9.961 1 96.75 181 GLY B CA 1
ATOM 5678 C C . GLY B 1 181 ? -14.727 26.078 9.703 1 96.75 181 GLY B C 1
ATOM 5679 O O . GLY B 1 181 ? -13.641 26.406 10.18 1 96.75 181 GLY B O 1
ATOM 5680 N N . LEU B 1 182 ? -15.445 26.891 8.93 1 96.69 182 LEU B N 1
ATOM 5681 C CA . LEU B 1 182 ? -14.969 28.219 8.586 1 96.69 182 LEU B CA 1
ATOM 5682 C C . LEU B 1 182 ? -14.898 29.109 9.82 1 96.69 182 LEU B C 1
ATOM 5684 O O . LEU B 1 182 ? -13.859 29.703 10.102 1 96.69 182 LEU B O 1
ATOM 5688 N N . PRO B 1 183 ? -16.016 29.25 10.562 1 97.38 183 PRO B N 1
ATOM 5689 C CA . PRO B 1 183 ? -15.906 30.031 11.797 1 97.38 183 PRO B CA 1
ATOM 5690 C C . PRO B 1 183 ? -14.812 29.516 12.734 1 97.38 183 PRO B C 1
ATOM 5692 O O . PRO B 1 183 ? -14.133 30.312 13.398 1 97.38 183 PRO B O 1
ATOM 5695 N N . LEU B 1 184 ? -14.688 28.234 12.844 1 97.25 184 LEU B N 1
ATOM 5696 C CA . LEU B 1 184 ? -13.656 27.641 13.688 1 97.25 184 LEU B CA 1
ATOM 5697 C C . LEU B 1 184 ? -12.266 28.047 13.227 1 97.25 184 LEU B C 1
ATOM 5699 O O . LEU B 1 184 ? -11.406 28.359 14.047 1 97.25 184 LEU B O 1
ATOM 5703 N N . THR B 1 185 ? -12.031 27.953 11.93 1 96.81 185 THR B N 1
ATOM 5704 C CA . THR B 1 185 ? -10.734 28.312 11.367 1 96.81 185 THR B CA 1
ATOM 5705 C C . THR B 1 185 ? -10.438 29.797 11.625 1 96.81 185 THR B C 1
ATOM 5707 O O . THR B 1 185 ? -9.305 30.141 11.977 1 96.81 185 THR B O 1
ATOM 5710 N N . VAL B 1 186 ? -11.414 30.641 11.477 1 96.56 186 VAL B N 1
ATOM 5711 C CA . VAL B 1 186 ? -11.242 32.062 11.703 1 96.56 186 VAL B CA 1
ATOM 5712 C C . VAL B 1 186 ? -10.961 32.312 13.18 1 96.56 186 VAL B C 1
ATOM 5714 O O . VAL B 1 186 ? -10.008 33.031 13.516 1 96.56 186 VAL B O 1
ATOM 5717 N N . CYS B 1 187 ? -11.758 31.75 14.078 1 97.06 187 CYS B N 1
ATOM 5718 C CA . CYS B 1 187 ? -11.57 31.922 15.516 1 97.06 187 CYS B CA 1
ATOM 5719 C C . CYS B 1 187 ? -10.234 31.328 15.969 1 97.06 187 CYS B C 1
ATOM 5721 O O . CYS B 1 187 ? -9.562 31.891 16.828 1 97.06 187 CYS B O 1
ATOM 5723 N N . GLY B 1 188 ? -9.898 30.141 15.438 1 96.31 188 GLY B N 1
ATOM 5724 C CA . GLY B 1 188 ? -8.609 29.547 15.75 1 96.31 188 GLY B CA 1
ATOM 5725 C C . GLY B 1 188 ? -7.434 30.406 15.32 1 96.31 188 GLY B C 1
ATOM 5726 O O . GLY B 1 188 ? -6.469 30.562 16.062 1 96.31 188 GLY B O 1
ATOM 5727 N N . ALA B 1 189 ? -7.543 30.953 14.078 1 96.25 189 ALA B N 1
ATOM 5728 C CA . ALA B 1 189 ? -6.504 31.844 13.578 1 96.25 189 ALA B CA 1
ATOM 5729 C C . ALA B 1 189 ? -6.379 33.094 14.453 1 96.25 189 ALA B C 1
ATOM 5731 O O . ALA B 1 189 ? -5.27 33.531 14.742 1 96.25 189 ALA B O 1
ATOM 5732 N N . LEU B 1 190 ? -7.5 33.656 14.836 1 96.06 190 LEU B N 1
ATOM 5733 C CA . LEU B 1 190 ? -7.508 34.844 15.68 1 96.06 190 LEU B CA 1
ATOM 5734 C C . LEU B 1 190 ? -6.891 34.531 17.047 1 96.06 190 LEU B C 1
ATOM 5736 O O . LEU B 1 190 ? -6.113 35.344 17.562 1 96.06 190 LEU B O 1
ATOM 5740 N N . PHE B 1 191 ? -7.18 33.469 17.641 1 95.88 191 PHE B N 1
ATOM 5741 C CA . PHE B 1 191 ? -6.629 33.062 18.922 1 95.88 191 PHE B CA 1
ATOM 5742 C C . PHE B 1 191 ? -5.113 32.938 18.844 1 95.88 191 PHE B C 1
ATOM 5744 O O . PHE B 1 191 ? -4.398 33.406 19.719 1 95.88 191 PHE B O 1
ATOM 5751 N N . LEU B 1 192 ? -4.664 32.188 17.734 1 96 192 LEU B N 1
ATOM 5752 C CA . LEU B 1 192 ? -3.229 31.984 17.578 1 96 192 LEU B CA 1
ATOM 5753 C C . LEU B 1 192 ? -2.508 33.312 17.344 1 96 192 LEU B C 1
ATOM 5755 O O . LEU B 1 192 ? -1.401 33.5 17.844 1 96 192 LEU B O 1
ATOM 5759 N N . THR B 1 193 ? -3.121 34.219 16.547 1 94.88 193 THR B N 1
ATOM 5760 C CA . THR B 1 193 ? -2.512 35.531 16.266 1 94.88 193 THR B CA 1
ATOM 5761 C C . THR B 1 193 ? -2.42 36.375 17.531 1 94.88 193 THR B C 1
ATOM 5763 O O . THR B 1 193 ? -1.428 37.062 17.75 1 94.88 193 THR B O 1
ATOM 5766 N N . LEU B 1 194 ? -3.42 36.281 18.375 1 93.69 194 LEU B N 1
ATOM 5767 C CA . LEU B 1 194 ? -3.486 37.156 19.547 1 93.69 194 LEU B CA 1
ATOM 5768 C C . LEU B 1 194 ? -2.713 36.531 20.719 1 93.69 194 LEU B C 1
ATOM 5770 O O . LEU B 1 194 ? -2.07 37.25 21.484 1 93.69 194 LEU B O 1
ATOM 5774 N N . PHE B 1 195 ? -2.691 35.219 20.859 1 93.69 195 PHE B N 1
ATOM 5775 C CA . PHE B 1 195 ? -2.166 34.625 22.078 1 93.69 195 PHE B CA 1
ATOM 5776 C C . PHE B 1 195 ? -1.012 33.688 21.781 1 93.69 195 PHE B C 1
ATOM 5778 O O . PHE B 1 195 ? -0.301 33.25 22.688 1 93.69 195 PHE B O 1
ATOM 5785 N N . GLY B 1 196 ? -0.778 33.344 20.578 1 92.94 196 GLY B N 1
ATOM 5786 C CA . GLY B 1 196 ? 0.246 32.375 20.203 1 92.94 196 GLY B CA 1
ATOM 5787 C C . GLY B 1 196 ? 1.636 32.781 20.672 1 92.94 196 GLY B C 1
ATOM 5788 O O . GLY B 1 196 ? 2.369 31.953 21.234 1 92.94 196 GLY B O 1
ATOM 5789 N N . ASN B 1 197 ? 1.949 34.031 20.406 1 91.06 197 ASN B N 1
ATOM 5790 C CA . ASN B 1 197 ? 3.277 34.531 20.75 1 91.06 197 ASN B CA 1
ATOM 5791 C C . ASN B 1 197 ? 3.539 34.438 22.25 1 91.06 197 ASN B C 1
ATOM 5793 O O . ASN B 1 197 ? 4.656 34.125 22.672 1 91.06 197 ASN B O 1
ATOM 5797 N N . ARG B 1 198 ? 2.557 34.656 23.031 1 92.25 198 ARG B N 1
ATOM 5798 C CA . ARG B 1 198 ? 2.713 34.656 24.484 1 92.25 198 ARG B CA 1
ATOM 5799 C C . ARG B 1 198 ? 2.729 33.25 25.062 1 92.25 198 ARG B C 1
ATOM 5801 O O . ARG B 1 198 ? 3.432 32.969 26.031 1 92.25 198 ARG B O 1
ATOM 5808 N N . LEU B 1 199 ? 2.104 32.375 24.516 1 93.88 199 LEU B N 1
ATOM 5809 C CA . LEU B 1 199 ? 1.917 31.031 25.094 1 93.88 199 LEU B CA 1
ATOM 5810 C C . LEU B 1 199 ? 2.99 30.078 24.609 1 93.88 199 LEU B C 1
ATOM 5812 O O . LEU B 1 199 ? 3.232 29.031 25.219 1 93.88 199 LEU B O 1
ATOM 5816 N N . LEU B 1 200 ? 3.627 30.391 23.469 1 93.38 200 LEU B N 1
ATOM 5817 C CA . LEU B 1 200 ? 4.617 29.5 22.891 1 93.38 200 LEU B CA 1
ATOM 5818 C C . LEU B 1 200 ? 6.02 29.844 23.359 1 93.38 200 LEU B C 1
ATOM 5820 O O . LEU B 1 200 ? 6.305 31.016 23.656 1 93.38 200 LEU B O 1
ATOM 5824 N N . PRO B 1 201 ? 6.848 28.891 23.453 1 88.25 201 PRO B N 1
ATOM 5825 C CA . PRO B 1 201 ? 8.211 29.141 23.938 1 88.25 201 PRO B CA 1
ATOM 5826 C C . PRO B 1 201 ? 9.102 29.797 22.906 1 88.25 201 PRO B C 1
ATOM 5828 O O . PRO B 1 201 ? 8.773 29.812 21.719 1 88.25 201 PRO B O 1
ATOM 5831 N N . ASN B 1 202 ? 10.188 30.406 23.406 1 84.06 202 ASN B N 1
ATOM 5832 C CA . ASN B 1 202 ? 11.234 31 22.578 1 84.06 202 ASN B CA 1
ATOM 5833 C C . ASN B 1 202 ? 12.516 30.172 22.609 1 84.06 202 ASN B C 1
ATOM 5835 O O . ASN B 1 202 ? 13.406 30.438 23.422 1 84.06 202 ASN B O 1
ATOM 5839 N N . ARG B 1 203 ? 12.547 29.125 21.859 1 72.56 203 ARG B N 1
ATOM 5840 C CA . ARG B 1 203 ? 13.719 28.25 21.875 1 72.56 203 ARG B CA 1
ATOM 5841 C C . ARG B 1 203 ? 14.461 28.328 20.531 1 72.56 203 ARG B C 1
ATOM 5843 O O . ARG B 1 203 ? 13.836 28.406 19.484 1 72.56 203 ARG B O 1
ATOM 5850 N N . GLN B 1 204 ? 15.781 28.625 20.516 1 55.16 204 GLN B N 1
ATOM 5851 C CA . GLN B 1 204 ? 16.625 28.703 19.328 1 55.16 204 GLN B CA 1
ATOM 5852 C C . GLN B 1 204 ? 16.812 27.312 18.703 1 55.16 204 GLN B C 1
ATOM 5854 O O . GLN B 1 204 ? 16.812 26.312 19.406 1 55.16 204 GLN B O 1
ATOM 5859 N N . ASP B 1 205 ? 16.594 27.078 17.484 1 50.22 205 ASP B N 1
ATOM 5860 C CA . ASP B 1 205 ? 16.5 25.922 16.594 1 50.22 205 ASP B CA 1
ATOM 5861 C C . ASP B 1 205 ? 17.688 24.984 16.781 1 50.22 205 ASP B C 1
ATOM 5863 O O . ASP B 1 205 ? 18.828 25.438 16.984 1 50.22 205 ASP B O 1
ATOM 5867 N N . ALA B 1 206 ? 17.672 23.781 17.172 1 40.94 206 ALA B N 1
ATOM 5868 C CA . ALA B 1 206 ? 18.625 22.688 17 1 40.94 206 ALA B CA 1
ATOM 5869 C C . ALA B 1 206 ? 19.25 22.719 15.602 1 40.94 206 ALA B C 1
ATOM 5871 O O . ALA B 1 206 ? 19.984 21.797 15.234 1 40.94 206 ALA B O 1
ATOM 5872 N N . VAL B 1 207 ? 18.938 23.453 14.711 1 40.53 207 VAL B N 1
ATOM 5873 C CA . VAL B 1 207 ? 19.406 23.438 13.328 1 40.53 207 VAL B CA 1
ATOM 5874 C C . VAL B 1 207 ? 20.906 23.766 13.305 1 40.53 207 VAL B C 1
ATOM 5876 O O . VAL B 1 207 ? 21.562 23.609 12.266 1 40.53 207 VAL B O 1
ATOM 5879 N N . GLU B 1 208 ? 21.484 24.391 14.258 1 38 208 GLU B N 1
ATOM 5880 C CA . GLU B 1 208 ? 22.906 24.672 14.148 1 38 208 GLU B CA 1
ATOM 5881 C C . GLU B 1 208 ? 23.703 23.422 13.789 1 38 208 GLU B C 1
ATOM 5883 O O . GLU B 1 208 ? 24.781 23.516 13.203 1 38 208 GLU B O 1
ATOM 5888 N N . GLN B 1 209 ? 23.297 22.391 14.18 1 34.78 209 GLN B N 1
ATOM 5889 C CA . GLN B 1 209 ? 24.141 21.234 13.953 1 34.78 209 GLN B CA 1
ATOM 5890 C C . GLN B 1 209 ? 24.172 20.828 12.484 1 34.78 209 GLN B C 1
ATOM 5892 O O . GLN B 1 209 ? 24.875 19.906 12.094 1 34.78 209 GLN B O 1
ATOM 5897 N N . MET B 1 210 ? 23.406 21.281 11.695 1 35.03 210 MET B N 1
ATOM 5898 C CA . MET B 1 210 ? 23.438 20.953 10.273 1 35.03 210 MET B CA 1
ATOM 5899 C C . MET B 1 210 ? 24.625 21.609 9.586 1 35.03 210 MET B C 1
ATOM 5901 O O . MET B 1 210 ? 24.828 21.438 8.383 1 35.03 210 MET B O 1
ATOM 5905 N N . GLN B 1 211 ? 25.438 22.375 10.133 1 35.5 211 GLN B N 1
ATOM 5906 C CA . GLN B 1 211 ? 26.531 23.172 9.578 1 35.5 211 GLN B CA 1
ATOM 5907 C C . GLN B 1 211 ? 27.656 22.266 9.102 1 35.5 211 GLN B C 1
ATOM 5909 O O . GLN B 1 211 ? 28.547 22.719 8.367 1 35.5 211 GLN B O 1
ATOM 5914 N N . SER B 1 212 ? 27.875 21.109 9.539 1 37.59 212 SER B N 1
ATOM 5915 C CA . SER B 1 212 ? 29.125 20.453 9.148 1 37.59 212 SER B CA 1
ATOM 5916 C C . SER B 1 212 ? 28.953 19.641 7.875 1 37.59 212 SER B C 1
ATOM 5918 O O . SER B 1 212 ? 29.719 18.703 7.621 1 37.59 212 SER B O 1
ATOM 5920 N N . ALA B 1 213 ? 28.156 19.875 7.098 1 40.34 213 ALA B N 1
ATOM 5921 C CA . ALA B 1 213 ? 27.922 19.031 5.93 1 40.34 213 ALA B CA 1
ATOM 5922 C C . ALA B 1 213 ? 28.812 19.438 4.77 1 40.34 213 ALA B C 1
ATOM 5924 O O . ALA B 1 213 ? 29.203 20.609 4.648 1 40.34 213 ALA B O 1
ATOM 5925 N N . ARG B 1 214 ? 29.516 18.5 3.863 1 47.22 214 ARG B N 1
ATOM 5926 C CA . ARG B 1 214 ? 30.234 18.688 2.604 1 47.22 214 ARG B CA 1
ATOM 5927 C C . ARG B 1 214 ? 29.5 19.688 1.707 1 47.22 214 ARG B C 1
ATOM 5929 O O . ARG B 1 214 ? 28.281 19.641 1.602 1 47.22 214 ARG B O 1
ATOM 5936 N N . GLU B 1 215 ? 30.328 20.719 1.302 1 49.31 215 GLU B N 1
ATOM 5937 C CA . GLU B 1 215 ? 29.734 21.766 0.473 1 49.31 215 GLU B CA 1
ATOM 5938 C C . GLU B 1 215 ? 29.953 21.484 -1.011 1 49.31 215 GLU B C 1
ATOM 5940 O O . GLU B 1 215 ? 31.031 21.031 -1.415 1 49.31 215 GLU B O 1
ATOM 5945 N N . TYR B 1 216 ? 29 21.281 -1.782 1 56.88 216 TYR B N 1
ATOM 5946 C CA . TYR B 1 216 ? 29.031 21.172 -3.236 1 56.88 216 TYR B CA 1
ATOM 5947 C C . TYR B 1 216 ? 28.688 22.5 -3.887 1 56.88 216 TYR B C 1
ATOM 5949 O O . TYR B 1 216 ? 27.922 23.281 -3.342 1 56.88 216 TYR B O 1
ATOM 5957 N N . ALA B 1 217 ? 29.484 22.781 -4.949 1 61.72 217 ALA B N 1
ATOM 5958 C CA . ALA B 1 217 ? 29.141 23.953 -5.742 1 61.72 217 ALA B CA 1
ATOM 5959 C C . ALA B 1 217 ? 28.312 23.578 -6.965 1 61.72 217 ALA B C 1
ATOM 5961 O O . ALA B 1 217 ? 28.688 22.656 -7.707 1 61.72 217 ALA B O 1
ATOM 5962 N N . VAL B 1 218 ? 27.172 24.078 -7.082 1 70.94 218 VAL B N 1
ATOM 5963 C CA . VAL B 1 218 ? 26.297 23.812 -8.227 1 70.94 218 VAL B CA 1
ATOM 5964 C C . VAL B 1 218 ? 26.047 25.125 -8.984 1 70.94 218 VAL B C 1
ATOM 5966 O O . VAL B 1 218 ? 25.906 26.188 -8.375 1 70.94 218 VAL B O 1
ATOM 5969 N N . GLU B 1 219 ? 26.094 25.016 -10.359 1 74.81 219 GLU B N 1
ATOM 5970 C CA . GLU B 1 219 ? 25.859 26.172 -11.211 1 74.81 219 GLU B CA 1
ATOM 5971 C C . GLU B 1 219 ? 24.484 26.125 -11.859 1 74.81 219 GLU B C 1
ATOM 5973 O O . GLU B 1 219 ? 24.109 25.125 -12.461 1 74.81 219 GLU B O 1
ATOM 5978 N N . PHE B 1 220 ? 23.781 27.156 -11.648 1 80.5 220 PHE B N 1
ATOM 5979 C CA . PHE B 1 220 ? 22.484 27.297 -12.273 1 80.5 220 PHE B CA 1
ATOM 5980 C C . PHE B 1 220 ? 22.422 28.562 -13.125 1 80.5 220 PHE B C 1
ATOM 5982 O O . PHE B 1 220 ? 23.094 29.562 -12.828 1 80.5 220 PHE B O 1
ATOM 5989 N N . ARG B 1 221 ? 21.688 28.469 -14.203 1 84.31 221 ARG B N 1
ATOM 5990 C CA . ARG B 1 221 ? 21.516 29.594 -15.102 1 84.31 221 ARG B CA 1
ATOM 5991 C C . ARG B 1 221 ? 20.109 30.188 -14.953 1 84.31 221 ARG B C 1
ATOM 5993 O O . ARG B 1 221 ? 19.125 29.453 -14.805 1 84.31 221 ARG B O 1
ATOM 6000 N N . VAL B 1 222 ? 20.078 31.5 -14.945 1 86.75 222 VAL B N 1
ATOM 6001 C CA . VAL B 1 222 ? 18.797 32.219 -14.898 1 86.75 222 VAL B CA 1
ATOM 6002 C C . VAL B 1 222 ? 18.141 32.156 -16.266 1 86.75 222 VAL B C 1
ATOM 6004 O O . VAL B 1 222 ? 18.719 32.594 -17.266 1 86.75 222 VAL B O 1
ATOM 6007 N N . GLN B 1 223 ? 16.969 31.641 -16.234 1 84.69 223 GLN B N 1
ATOM 6008 C CA . GLN B 1 223 ? 16.219 31.578 -17.484 1 84.69 223 GLN B CA 1
ATOM 6009 C C . GLN B 1 223 ? 15.859 32.969 -18 1 84.69 223 GLN B C 1
ATOM 6011 O O . GLN B 1 223 ? 15.406 33.812 -17.219 1 84.69 223 GLN B O 1
ATOM 6016 N N . PRO B 1 224 ? 16.094 33.219 -19.266 1 81.25 224 PRO B N 1
ATOM 6017 C CA . PRO B 1 224 ? 15.828 34.562 -19.797 1 81.25 224 PRO B CA 1
ATOM 6018 C C . PRO B 1 224 ? 14.375 34.969 -19.609 1 81.25 224 PRO B C 1
ATOM 6020 O O . PRO B 1 224 ? 14.109 36.156 -19.281 1 81.25 224 PRO B O 1
ATOM 6023 N N . ASN B 1 225 ? 13.43 34.062 -19.719 1 76 225 ASN B N 1
ATOM 6024 C CA . ASN B 1 225 ? 12.023 34.406 -19.578 1 76 225 ASN B CA 1
ATOM 6025 C C . ASN B 1 225 ? 11.414 33.812 -18.328 1 76 225 ASN B C 1
ATOM 6027 O O . ASN B 1 225 ? 10.211 33.531 -18.281 1 76 225 ASN B O 1
ATOM 6031 N N . GLY B 1 226 ? 12.312 33.844 -17.312 1 74.94 226 GLY B N 1
ATOM 6032 C CA . GLY B 1 226 ? 11.82 33.25 -16.078 1 74.94 226 GLY B CA 1
ATOM 6033 C C . GLY B 1 226 ? 11.43 34.281 -15.047 1 74.94 226 GLY B C 1
ATOM 6034 O O . GLY B 1 226 ? 11.656 35.5 -15.242 1 74.94 226 GLY B O 1
ATOM 6035 N N . PRO B 1 227 ? 10.812 33.875 -14.016 1 79 227 PRO B N 1
ATOM 6036 C CA . PRO B 1 227 ? 10.336 34.812 -12.984 1 79 227 PRO B CA 1
ATOM 6037 C C . PRO B 1 227 ? 11.469 35.406 -12.164 1 79 227 PRO B C 1
ATOM 6039 O O . PRO B 1 227 ? 11.266 36.406 -11.469 1 79 227 PRO B O 1
ATOM 6042 N N . ILE B 1 228 ? 12.594 34.906 -12.336 1 81.69 228 ILE B N 1
ATOM 6043 C CA . ILE B 1 228 ? 13.703 35.344 -11.492 1 81.69 228 ILE B CA 1
ATOM 6044 C C . ILE B 1 228 ? 14.5 36.406 -12.211 1 81.69 228 ILE B C 1
ATOM 6046 O O . ILE B 1 228 ? 15.125 37.281 -11.57 1 81.69 228 ILE B O 1
ATOM 6050 N N . ALA B 1 229 ? 14.344 36.5 -13.547 1 85.12 229 ALA B N 1
ATOM 6051 C CA . ALA B 1 229 ? 15.086 37.5 -14.312 1 85.12 229 ALA B CA 1
ATOM 6052 C C . ALA B 1 229 ? 14.617 38.906 -13.969 1 85.12 229 ALA B C 1
ATOM 6054 O O . ALA B 1 229 ? 13.414 39.188 -13.984 1 85.12 229 ALA B O 1
ATOM 6055 N N . GLY B 1 230 ? 15.531 39.812 -13.609 1 83.56 230 GLY B N 1
ATOM 6056 C CA . GLY B 1 230 ? 15.211 41.188 -13.297 1 83.56 230 GLY B CA 1
ATOM 6057 C C . GLY B 1 230 ? 14.961 41.406 -11.82 1 83.56 230 GLY B C 1
ATOM 6058 O O . GLY B 1 230 ? 14.766 42.562 -11.391 1 83.56 230 GLY B O 1
ATOM 6059 N N . LYS B 1 231 ? 15.008 40.375 -11.109 1 85 231 LYS B N 1
ATOM 6060 C CA . LYS B 1 231 ? 14.789 40.5 -9.672 1 85 231 LYS B CA 1
ATOM 6061 C C . LYS B 1 231 ? 16.109 40.5 -8.914 1 85 231 LYS B C 1
ATOM 6063 O O . LYS B 1 231 ? 17.125 40.031 -9.438 1 85 231 LYS B O 1
ATOM 6068 N N . SER B 1 232 ? 16.031 41.156 -7.801 1 83.69 232 SER B N 1
ATOM 6069 C CA . SER B 1 232 ? 17.219 41.094 -6.941 1 83.69 232 SER B CA 1
ATOM 6070 C C . SER B 1 232 ? 17.391 39.719 -6.32 1 83.69 232 SER B C 1
ATOM 6072 O O . SER B 1 232 ? 16.438 38.938 -6.277 1 83.69 232 SER B O 1
ATOM 6074 N N . VAL B 1 233 ? 18.609 39.406 -5.918 1 83.62 233 VAL B N 1
ATOM 6075 C CA . VAL B 1 233 ? 18.938 38.125 -5.297 1 83.62 233 VAL B CA 1
ATOM 6076 C C . VAL B 1 233 ? 18.016 37.875 -4.105 1 83.62 233 VAL B C 1
ATOM 6078 O O . VAL B 1 233 ? 17.516 36.75 -3.92 1 83.62 233 VAL B O 1
ATOM 6081 N N . ALA B 1 234 ? 17.734 38.906 -3.426 1 72.5 234 ALA B N 1
ATOM 6082 C CA . ALA B 1 234 ? 16.859 38.812 -2.264 1 72.5 234 ALA B CA 1
ATOM 6083 C C . ALA B 1 234 ? 15.414 38.562 -2.688 1 72.5 234 ALA B C 1
ATOM 6085 O O . ALA B 1 234 ? 14.727 37.719 -2.123 1 72.5 234 ALA B O 1
ATOM 6086 N N . ALA B 1 235 ? 14.992 39.25 -3.709 1 75.81 235 ALA B N 1
ATOM 6087 C CA . ALA B 1 235 ? 13.617 39.156 -4.188 1 75.81 235 ALA B CA 1
ATOM 6088 C C . ALA B 1 235 ? 13.352 37.781 -4.828 1 75.81 235 ALA B C 1
ATOM 6090 O O . ALA B 1 235 ? 12.227 37.281 -4.797 1 75.81 235 ALA B O 1
ATOM 6091 N N . ALA B 1 236 ? 14.445 37.25 -5.367 1 76.75 236 ALA B N 1
ATOM 6092 C CA . ALA B 1 236 ? 14.312 35.938 -6.043 1 76.75 236 ALA B CA 1
ATOM 6093 C C . ALA B 1 236 ? 14.359 34.812 -5.039 1 76.75 236 ALA B C 1
ATOM 6095 O O . ALA B 1 236 ? 14.18 33.625 -5.41 1 76.75 236 ALA B O 1
ATOM 6096 N N . GLY B 1 237 ? 14.656 35.125 -3.826 1 69.81 237 GLY B N 1
ATOM 6097 C CA . GLY B 1 237 ? 14.703 34.125 -2.783 1 69.81 237 GLY B CA 1
ATOM 6098 C C . GLY B 1 237 ? 16 33.312 -2.773 1 69.81 237 GLY B C 1
ATOM 6099 O O . GLY B 1 237 ? 16.047 32.219 -2.266 1 69.81 237 GLY B O 1
ATOM 6100 N N . LEU B 1 238 ? 17.078 33.875 -3.406 1 74.88 238 LEU B N 1
ATOM 6101 C CA . LEU B 1 238 ? 18.312 33.125 -3.588 1 74.88 238 LEU B CA 1
ATOM 6102 C C . LEU B 1 238 ? 19.281 33.406 -2.451 1 74.88 238 LEU B C 1
ATOM 6104 O O . LEU B 1 238 ? 20.375 32.812 -2.402 1 74.88 238 LEU B O 1
ATOM 6108 N N . ARG B 1 239 ? 18.953 34.25 -1.593 1 62.47 239 ARG B N 1
ATOM 6109 C CA . ARG B 1 239 ? 19.812 34.5 -0.451 1 62.47 239 ARG B CA 1
ATOM 6110 C C . ARG B 1 239 ? 19.547 33.531 0.688 1 62.47 239 ARG B C 1
ATOM 6112 O O . ARG B 1 239 ? 20.438 33.281 1.5 1 62.47 239 ARG B O 1
ATOM 6119 N N . SER B 1 240 ? 18.453 33.031 0.704 1 56.69 240 SER B N 1
ATOM 6120 C CA . SER B 1 240 ? 18.047 32.219 1.862 1 56.69 240 SER B CA 1
ATOM 6121 C C . SER B 1 240 ? 17.828 30.766 1.485 1 56.69 240 SER B C 1
ATOM 6123 O O . SER B 1 240 ? 16.766 30.203 1.732 1 56.69 240 SER B O 1
ATOM 6125 N N . LEU B 1 241 ? 18.844 30.219 0.845 1 62.69 241 LEU B N 1
ATOM 6126 C CA . LEU B 1 241 ? 18.781 28.812 0.501 1 62.69 241 LEU B CA 1
ATOM 6127 C C . LEU B 1 241 ? 19.125 27.938 1.708 1 62.69 241 LEU B C 1
ATOM 6129 O O . LEU B 1 241 ? 19.891 28.344 2.574 1 62.69 241 LEU B O 1
ATOM 6133 N N . THR B 1 242 ? 18.469 26.812 1.911 1 55.47 242 THR B N 1
ATOM 6134 C CA . THR B 1 242 ? 18.625 25.906 3.043 1 55.47 242 THR B CA 1
ATOM 6135 C C . THR B 1 242 ? 19.938 25.125 2.939 1 55.47 242 THR B C 1
ATOM 6137 O O . THR B 1 242 ? 20.594 24.875 3.951 1 55.47 242 THR B O 1
ATOM 6140 N N . HIS B 1 243 ? 20.156 24.688 1.797 1 57.72 243 HIS B N 1
ATOM 6141 C CA . HIS B 1 243 ? 21.25 23.734 1.65 1 57.72 243 HIS B CA 1
ATOM 6142 C C . HIS B 1 243 ? 22.438 24.375 0.936 1 57.72 243 HIS B C 1
ATOM 6144 O O . HIS B 1 243 ? 23.328 23.672 0.444 1 57.72 243 HIS B O 1
ATOM 6150 N N . GLY B 1 244 ? 22.391 25.656 0.743 1 62.91 244 GLY B N 1
ATOM 6151 C CA . GLY B 1 244 ? 23.5 26.312 0.07 1 62.91 244 GLY B CA 1
ATOM 6152 C C . GLY B 1 244 ? 23.375 27.828 0.034 1 62.91 244 GLY B C 1
ATOM 6153 O O . GLY B 1 244 ? 22.422 28.375 0.594 1 62.91 244 GLY B O 1
ATOM 6154 N N . PHE B 1 245 ? 24.281 28.531 -0.344 1 67.5 245 PHE B N 1
ATOM 6155 C CA . PHE B 1 245 ? 24.25 29.984 -0.516 1 67.5 245 PHE B CA 1
ATOM 6156 C C . PHE B 1 245 ? 24.891 30.391 -1.835 1 67.5 245 PHE B C 1
ATOM 6158 O O . PHE B 1 245 ? 25.766 29.672 -2.352 1 67.5 24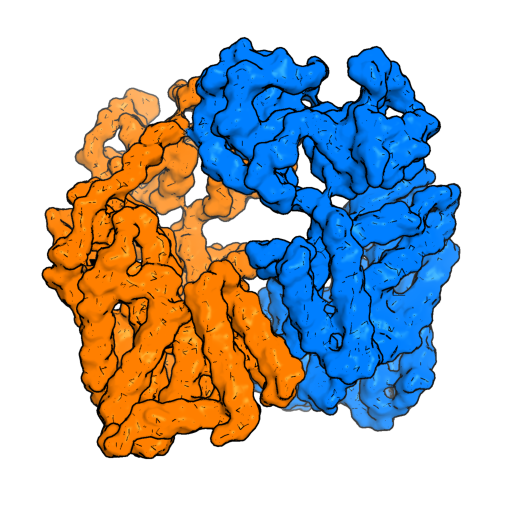5 PHE B O 1
ATOM 6165 N N . LEU B 1 246 ? 24.312 31.406 -2.379 1 79.81 246 LEU B N 1
ATOM 6166 C CA . LEU B 1 246 ? 24.844 31.984 -3.611 1 79.81 246 LEU B CA 1
ATOM 6167 C C . LEU B 1 246 ? 26.172 32.656 -3.363 1 79.81 246 LEU B C 1
ATOM 6169 O O . LEU B 1 246 ? 26.266 33.562 -2.527 1 79.81 246 LEU B O 1
ATOM 6173 N N . THR B 1 247 ? 27.172 32.125 -3.963 1 70.38 247 THR B N 1
ATOM 6174 C CA . THR B 1 247 ? 28.516 32.656 -3.701 1 70.38 247 THR B CA 1
ATOM 6175 C C . THR B 1 247 ? 28.906 33.688 -4.754 1 70.38 247 THR B C 1
ATOM 6177 O O . THR B 1 247 ? 29.547 34.688 -4.441 1 70.38 247 THR B O 1
ATOM 6180 N N . ARG B 1 248 ? 28.562 33.344 -6.023 1 74.81 248 ARG B N 1
ATOM 6181 C CA . ARG B 1 248 ? 29.016 34.219 -7.098 1 74.81 248 ARG B CA 1
ATOM 6182 C C . ARG B 1 248 ? 28.031 34.219 -8.258 1 74.81 248 ARG B C 1
ATOM 6184 O O . ARG B 1 248 ? 27.312 33.25 -8.469 1 74.81 248 ARG B O 1
ATOM 6191 N N . VAL B 1 249 ? 27.906 35.344 -8.875 1 83.44 249 VAL B N 1
ATOM 6192 C CA . VAL B 1 249 ? 27.141 35.5 -10.102 1 83.44 249 VAL B CA 1
ATOM 6193 C C . VAL B 1 249 ? 28.078 35.875 -11.258 1 83.44 249 VAL B C 1
ATOM 6195 O O . VAL B 1 249 ? 28.906 36.75 -11.133 1 83.44 249 VAL B O 1
ATOM 6198 N N . GLU B 1 250 ? 28 35.031 -12.234 1 80.69 250 GLU B N 1
ATOM 6199 C CA . GLU B 1 250 ? 28.812 35.281 -13.43 1 80.69 250 GLU B CA 1
ATOM 6200 C C . GLU B 1 250 ? 27.953 35.844 -14.57 1 80.69 250 GLU B C 1
ATOM 6202 O O . GLU B 1 250 ? 26.953 35.219 -14.953 1 80.69 250 GLU B O 1
ATOM 6207 N N . ARG B 1 251 ? 28.25 37.031 -14.898 1 78.44 251 ARG B N 1
ATOM 6208 C CA . ARG B 1 251 ? 27.547 37.719 -15.977 1 78.44 251 ARG B CA 1
ATOM 6209 C C . ARG B 1 251 ? 28.422 37.844 -17.219 1 78.44 251 ARG B C 1
ATOM 6211 O O . ARG B 1 251 ? 29.562 38.312 -17.125 1 78.44 251 ARG B O 1
ATOM 6218 N N . ASP B 1 252 ? 27.969 37.594 -18.453 1 67.94 252 ASP B N 1
ATOM 6219 C CA . ASP B 1 252 ? 28.625 37.781 -19.75 1 67.94 252 ASP B CA 1
ATOM 6220 C C . ASP B 1 252 ? 30.031 37.188 -19.734 1 67.94 252 ASP B C 1
ATOM 6222 O O . ASP B 1 252 ? 30.984 37.812 -20.203 1 67.94 252 ASP B O 1
ATOM 6226 N N . GLU B 1 253 ? 30.281 35.812 -19.312 1 59.72 253 GLU B N 1
ATOM 6227 C CA . GLU B 1 253 ? 31.453 34.938 -19.375 1 59.72 253 GLU B CA 1
ATOM 6228 C C . GLU B 1 253 ? 32.562 35.469 -18.5 1 59.72 253 GLU B C 1
ATOM 6230 O O . GLU B 1 253 ? 33.5 34.719 -18.141 1 59.72 253 GLU B O 1
ATOM 6235 N N . HIS B 1 254 ? 32.719 36.938 -18.312 1 56.03 254 HIS B N 1
ATOM 6236 C CA . HIS B 1 254 ? 33.969 37.375 -17.703 1 56.03 254 HIS B CA 1
ATOM 6237 C C . HIS B 1 254 ? 33.688 38.219 -16.453 1 56.03 254 HIS B C 1
ATOM 6239 O O . HIS B 1 254 ? 34.625 38.656 -15.789 1 56.03 254 HIS B O 1
ATOM 6245 N N . LEU B 1 255 ? 32.531 38.438 -16.141 1 58.47 255 LEU B N 1
ATOM 6246 C CA . LEU B 1 255 ? 32.344 39.375 -15.023 1 58.47 255 LEU B CA 1
ATOM 6247 C C . LEU B 1 255 ? 31.75 38.656 -13.812 1 58.47 255 LEU B C 1
ATOM 6249 O O . LEU B 1 255 ? 30.688 38.062 -13.898 1 58.47 255 LEU B O 1
ATOM 6253 N N . VAL B 1 256 ? 32.594 38.469 -12.789 1 63.78 256 VAL B N 1
ATOM 6254 C CA . VAL B 1 256 ? 32.125 37.969 -11.516 1 63.78 256 VAL B CA 1
ATOM 6255 C C . VAL B 1 256 ? 31.594 39.125 -10.664 1 63.78 256 VAL B C 1
ATOM 6257 O O . VAL B 1 256 ? 32.281 40.094 -10.43 1 63.78 256 VAL B O 1
ATOM 6260 N N . VAL B 1 257 ? 30.391 39.125 -10.414 1 65.69 257 VAL B N 1
ATOM 6261 C CA . VAL B 1 257 ? 29.766 40.156 -9.617 1 65.69 257 VAL B CA 1
ATOM 6262 C C . VAL B 1 257 ? 29.594 39.688 -8.18 1 65.69 257 VAL B C 1
ATOM 6264 O O . VAL B 1 257 ? 29.312 38.531 -7.938 1 65.69 257 VAL B O 1
ATOM 6267 N N . GLU B 1 258 ? 29.984 40.531 -7.238 1 65.19 258 GLU B N 1
ATOM 6268 C CA . GLU B 1 258 ? 29.75 40.25 -5.824 1 65.19 258 GLU B CA 1
ATOM 6269 C C . GLU B 1 258 ? 28.266 40.125 -5.512 1 65.19 258 GLU B C 1
ATOM 6271 O O . GLU B 1 258 ? 27.469 40.938 -5.984 1 65.19 258 GLU B O 1
ATOM 6276 N N . VAL B 1 259 ? 27.984 39.031 -4.883 1 75.12 259 VAL B N 1
ATOM 6277 C CA . VAL B 1 259 ? 26.594 38.75 -4.578 1 75.12 259 VAL B CA 1
ATOM 6278 C C . VAL B 1 259 ? 26.141 39.594 -3.393 1 75.12 259 VAL B C 1
ATOM 6280 O O . VAL B 1 259 ? 26.688 39.5 -2.295 1 75.12 259 VAL B O 1
ATOM 6283 N N . THR B 1 260 ? 25.375 40.656 -3.604 1 71.5 260 THR B N 1
ATOM 6284 C CA . THR B 1 260 ? 24.656 41.406 -2.59 1 71.5 260 THR B CA 1
ATOM 6285 C C . THR B 1 260 ? 23.156 41.188 -2.705 1 71.5 260 THR B C 1
ATOM 6287 O O . THR B 1 260 ? 22.656 40.781 -3.76 1 71.5 260 THR B O 1
ATOM 6290 N N . PRO B 1 261 ? 22.5 41.25 -1.68 1 75.25 261 PRO B N 1
ATOM 6291 C CA . PRO B 1 261 ? 21.047 41.031 -1.734 1 75.25 261 PRO B CA 1
ATOM 6292 C C . PRO B 1 261 ? 20.375 41.969 -2.748 1 75.25 261 PRO B C 1
ATOM 6294 O O . PRO B 1 261 ? 19.312 41.594 -3.291 1 75.25 261 PRO B O 1
ATOM 6297 N N . GLU B 1 262 ? 20.953 43.031 -3.078 1 76.25 262 GLU B N 1
ATOM 6298 C CA . GLU B 1 262 ? 20.344 44 -3.969 1 76.25 262 GLU B CA 1
ATOM 6299 C C . GLU B 1 262 ? 20.766 43.781 -5.418 1 76.25 262 GLU B C 1
ATOM 6301 O O . GLU B 1 262 ? 20.266 44.438 -6.328 1 76.25 262 GLU B O 1
ATOM 6306 N N . LEU B 1 263 ? 21.594 42.812 -5.629 1 82.88 263 LEU B N 1
ATOM 6307 C CA . LEU B 1 263 ? 22.062 42.531 -6.988 1 82.88 263 LEU B CA 1
ATOM 6308 C C . LEU B 1 263 ? 20.906 42.062 -7.871 1 82.88 263 LEU B C 1
ATOM 6310 O O . LEU B 1 263 ? 20.172 41.156 -7.504 1 82.88 263 LEU B O 1
ATOM 6314 N N . ILE B 1 264 ? 20.688 42.75 -8.953 1 86.75 264 ILE B N 1
ATOM 6315 C CA . ILE B 1 264 ? 19.641 42.375 -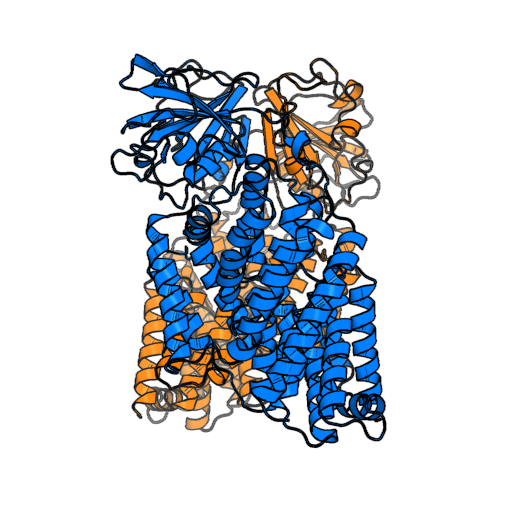9.906 1 86.75 264 ILE B CA 1
ATOM 6316 C C . ILE B 1 264 ? 20.172 41.281 -10.828 1 86.75 264 ILE B C 1
ATOM 6318 O O . ILE B 1 264 ? 21.25 41.406 -11.406 1 86.75 264 ILE B O 1
ATOM 6322 N N . LEU B 1 265 ? 19.422 40.312 -10.961 1 87.56 265 LEU B N 1
ATOM 6323 C CA . LEU B 1 265 ? 19.797 39.156 -11.797 1 87.56 265 LEU B CA 1
ATOM 6324 C C . LEU B 1 265 ? 19.422 39.406 -13.25 1 87.56 265 LEU B C 1
ATOM 6326 O O . LEU B 1 265 ? 18.297 39.812 -13.547 1 87.56 265 LEU B O 1
ATOM 6330 N N . ASP B 1 266 ? 20.359 39.219 -14.117 1 86.38 266 ASP B N 1
ATOM 6331 C CA . ASP B 1 266 ? 20.125 39.344 -15.555 1 86.38 266 ASP B CA 1
ATOM 6332 C C . ASP B 1 266 ? 19.844 38 -16.188 1 86.38 266 ASP B C 1
ATOM 6334 O O . ASP B 1 266 ? 20.266 36.969 -15.672 1 86.38 266 ASP B O 1
ATOM 6338 N N . PRO B 1 267 ? 19.125 38.094 -17.25 1 86.5 267 PRO B N 1
ATOM 6339 C CA . PRO B 1 267 ? 18.953 36.844 -18 1 86.5 267 PRO B CA 1
ATOM 6340 C C . PRO B 1 267 ? 20.281 36.188 -18.391 1 86.5 267 PRO B C 1
ATOM 6342 O O . PRO B 1 267 ? 21.219 36.875 -18.766 1 86.5 267 PRO B O 1
ATOM 6345 N N . GLU B 1 268 ? 20.391 34.906 -18.141 1 82.12 268 GLU B N 1
ATOM 6346 C CA . GLU B 1 268 ? 21.516 34.062 -18.547 1 82.12 268 GLU B CA 1
ATOM 6347 C C . GLU B 1 268 ? 22.672 34.188 -17.547 1 82.12 268 GLU B C 1
ATOM 6349 O O . GLU B 1 268 ? 23.781 33.719 -17.812 1 82.12 268 GLU B O 1
ATOM 6354 N N . ASP B 1 269 ? 22.422 34.906 -16.438 1 85.38 269 ASP B N 1
ATOM 6355 C CA . ASP B 1 269 ? 23.422 34.875 -15.375 1 85.38 269 ASP B CA 1
ATOM 6356 C C . ASP B 1 269 ? 23.672 33.469 -14.883 1 85.38 269 ASP B C 1
ATOM 6358 O O . ASP B 1 269 ? 22.75 32.656 -14.773 1 85.38 269 ASP B O 1
ATOM 6362 N N . ILE B 1 270 ? 24.906 33.219 -14.711 1 83.69 270 ILE B N 1
ATOM 6363 C CA . ILE B 1 270 ? 25.266 31.938 -14.102 1 83.69 270 ILE B CA 1
ATOM 6364 C C . ILE B 1 270 ? 25.469 32.125 -12.602 1 83.69 270 ILE B C 1
ATOM 6366 O O . ILE B 1 270 ? 26.328 32.906 -12.18 1 83.69 270 ILE B O 1
ATOM 6370 N N . LEU B 1 271 ? 24.625 31.484 -11.891 1 84.06 271 LEU B N 1
ATOM 6371 C CA . LEU B 1 271 ? 24.672 31.547 -10.43 1 84.06 271 LEU B CA 1
ATOM 6372 C C . LEU B 1 271 ? 25.391 30.344 -9.852 1 84.06 271 LEU B C 1
ATOM 6374 O O . LEU B 1 271 ? 25.062 29.203 -10.195 1 84.06 271 LEU B O 1
ATOM 6378 N N . ILE B 1 272 ? 26.344 30.578 -9.078 1 76.12 272 ILE B N 1
ATOM 6379 C CA . ILE B 1 272 ? 27.094 29.5 -8.438 1 76.12 272 ILE B CA 1
ATOM 6380 C C . ILE B 1 272 ? 26.703 29.406 -6.965 1 76.12 272 ILE B C 1
ATOM 6382 O O . ILE B 1 272 ? 26.891 30.359 -6.207 1 76.12 272 ILE B O 1
ATOM 6386 N N . PHE B 1 273 ? 26.172 28.297 -6.699 1 77.19 273 PHE B N 1
ATOM 6387 C CA . PHE B 1 273 ? 25.766 28.016 -5.332 1 77.19 273 PHE B CA 1
ATOM 6388 C C . PHE B 1 273 ? 26.688 27 -4.68 1 77.19 273 PHE B C 1
ATOM 6390 O O . PHE B 1 273 ? 27.172 26.078 -5.344 1 77.19 273 PHE B O 1
ATOM 6397 N N . VAL B 1 274 ? 27 27.266 -3.371 1 62.84 274 VAL B N 1
ATOM 6398 C CA . VAL B 1 274 ? 27.828 26.328 -2.613 1 62.84 274 VAL B CA 1
ATOM 6399 C C . VAL B 1 274 ? 27.047 25.812 -1.411 1 62.84 274 VAL B C 1
ATOM 6401 O O . VAL B 1 274 ? 26.391 26.594 -0.701 1 62.84 274 VAL B O 1
ATOM 6404 N N . GLY B 1 275 ? 26.953 24.469 -1.311 1 60.62 275 GLY B N 1
ATOM 6405 C CA . GLY B 1 275 ? 26.266 23.891 -0.174 1 60.62 275 GLY B CA 1
ATOM 6406 C C . GLY B 1 275 ? 26.188 22.375 -0.232 1 60.62 275 GLY B C 1
ATOM 6407 O O . GLY B 1 275 ? 27 21.734 -0.913 1 60.62 275 GLY B O 1
ATOM 6408 N N . ALA B 1 276 ? 25.312 21.828 0.469 1 56.97 276 ALA B N 1
ATOM 6409 C CA . ALA B 1 276 ? 25.062 20.391 0.511 1 56.97 276 ALA B CA 1
ATOM 6410 C C . ALA B 1 276 ? 24.469 19.891 -0.809 1 56.97 276 ALA B C 1
ATOM 6412 O O . ALA B 1 276 ? 23.984 20.688 -1.617 1 56.97 276 ALA B O 1
ATOM 6413 N N . PRO B 1 277 ? 24.688 18.609 -1.19 1 60.78 277 PRO B N 1
ATOM 6414 C CA . PRO B 1 277 ? 24.125 18.078 -2.434 1 60.78 277 PRO B CA 1
ATOM 6415 C C . PRO B 1 277 ? 22.641 18.359 -2.576 1 60.78 277 PRO B C 1
ATOM 6417 O O . PRO B 1 277 ? 22.141 18.531 -3.693 1 60.78 277 PRO B O 1
ATOM 6420 N N . GLU B 1 278 ? 22.047 18.469 -1.557 1 59.03 278 GLU B N 1
ATOM 6421 C CA . GLU B 1 278 ? 20.609 18.75 -1.566 1 59.03 278 GLU B CA 1
ATOM 6422 C C . GLU B 1 278 ? 20.328 20.125 -2.139 1 59.03 278 GLU B C 1
ATOM 6424 O O . GLU B 1 278 ? 19.203 20.406 -2.59 1 59.03 278 GLU B O 1
ATOM 6429 N N . CYS B 1 279 ? 21.344 20.922 -2.127 1 64.19 279 CYS B N 1
ATOM 6430 C CA . CYS B 1 279 ? 21.203 22.266 -2.688 1 64.19 279 CYS B CA 1
ATOM 6431 C C . CYS B 1 279 ? 20.797 22.203 -4.156 1 64.19 279 CYS B C 1
ATOM 6433 O O . CYS B 1 279 ? 19.953 22.984 -4.605 1 64.19 279 CYS B O 1
ATOM 6435 N N . ALA B 1 280 ? 21.391 21.266 -4.773 1 68.44 280 ALA B N 1
ATOM 6436 C CA . ALA B 1 280 ? 21.062 21.125 -6.188 1 68.44 280 ALA B CA 1
ATOM 6437 C C . ALA B 1 280 ? 19.578 20.797 -6.371 1 68.44 280 ALA B C 1
ATOM 6439 O O . ALA B 1 280 ? 18.922 21.328 -7.27 1 68.44 280 ALA B O 1
ATOM 6440 N N . SER B 1 281 ? 19.172 19.984 -5.52 1 64.38 281 SER B N 1
ATOM 6441 C CA . SER B 1 281 ? 17.75 19.625 -5.566 1 64.38 281 SER B CA 1
ATOM 6442 C C . SER B 1 281 ? 16.875 20.828 -5.207 1 64.38 281 SER B C 1
ATOM 6444 O O . SER B 1 281 ? 15.836 21.047 -5.836 1 64.38 281 SER B O 1
ATOM 6446 N N . GLU B 1 282 ? 17.297 21.516 -4.246 1 64.56 282 GLU B N 1
ATOM 6447 C CA . GLU B 1 282 ? 16.562 22.703 -3.805 1 64.56 282 GLU B CA 1
ATOM 6448 C C . GLU B 1 282 ? 16.453 23.719 -4.93 1 64.56 282 GLU B C 1
ATOM 6450 O O . GLU B 1 282 ? 15.391 24.312 -5.137 1 64.56 282 GLU B O 1
ATOM 6455 N N . LEU B 1 283 ? 17.484 23.938 -5.602 1 73.25 283 LEU B N 1
ATOM 6456 C CA . LEU B 1 283 ? 17.531 24.953 -6.648 1 73.25 283 LEU B CA 1
ATOM 6457 C C . LEU B 1 283 ? 16.688 24.547 -7.848 1 73.25 283 LEU B C 1
ATOM 6459 O O . LEU B 1 283 ? 16.125 25.391 -8.539 1 73.25 283 LEU B O 1
ATOM 6463 N N . ARG B 1 284 ? 16.594 23.328 -7.949 1 68.31 284 ARG B N 1
ATOM 6464 C CA . ARG B 1 284 ? 15.805 22.828 -9.07 1 68.31 284 ARG B CA 1
ATOM 6465 C C . ARG B 1 284 ? 14.32 23.094 -8.867 1 68.31 284 ARG B C 1
ATOM 6467 O O . ARG B 1 284 ? 13.555 23.141 -9.828 1 68.31 284 ARG B O 1
ATOM 6474 N N . HIS B 1 285 ? 13.992 23.312 -7.688 1 61.88 285 HIS B N 1
ATOM 6475 C CA . HIS B 1 285 ? 12.594 23.562 -7.371 1 61.88 285 HIS B CA 1
ATOM 6476 C C . HIS B 1 285 ? 12.258 25.047 -7.469 1 61.88 285 HIS B C 1
ATOM 6478 O O . HIS B 1 285 ? 11.102 25.438 -7.285 1 61.88 285 HIS B O 1
ATOM 6484 N N . ILE B 1 286 ? 13.266 25.812 -7.684 1 65.5 286 ILE B N 1
ATOM 6485 C CA . ILE B 1 286 ? 13.031 27.25 -7.852 1 65.5 286 ILE B CA 1
ATOM 6486 C C . ILE B 1 286 ? 12.75 27.547 -9.32 1 65.5 286 ILE B C 1
ATOM 6488 O O . ILE B 1 286 ? 13.594 27.312 -10.188 1 65.5 286 ILE B O 1
ATOM 6492 N N . ARG B 1 287 ? 11.602 28.094 -9.547 1 72.75 287 ARG B N 1
ATOM 6493 C CA . ARG B 1 287 ? 11.227 28.453 -10.914 1 72.75 287 ARG B CA 1
ATOM 6494 C C . ARG B 1 287 ? 12.156 29.531 -11.477 1 72.75 287 ARG B C 1
ATOM 6496 O O . ARG B 1 287 ? 12.406 30.547 -10.82 1 72.75 287 ARG B O 1
ATOM 6503 N N . GLY B 1 288 ? 12.633 29.266 -12.641 1 75.88 288 GLY B N 1
ATOM 6504 C CA . GLY B 1 288 ? 13.453 30.25 -13.312 1 75.88 288 GLY B CA 1
ATOM 6505 C C . GLY B 1 288 ? 14.93 29.906 -13.305 1 75.88 288 GLY B C 1
ATOM 6506 O O . GLY B 1 288 ? 15.742 30.625 -13.898 1 75.88 288 GLY B O 1
ATOM 6507 N N . LEU B 1 289 ? 15.25 28.906 -12.555 1 79.94 289 LEU B N 1
ATOM 6508 C CA . LEU B 1 289 ? 16.641 28.453 -12.516 1 79.94 289 LEU B CA 1
ATOM 6509 C C . LEU B 1 289 ? 16.781 27.125 -13.242 1 79.94 289 LEU B C 1
ATOM 6511 O O . LEU B 1 289 ? 15.922 26.25 -13.148 1 79.94 289 LEU B O 1
ATOM 6515 N N . GLU B 1 290 ? 17.797 27.062 -13.984 1 76.81 290 GLU B N 1
ATOM 6516 C CA . GLU B 1 290 ? 18.141 25.828 -14.664 1 76.81 290 GLU B CA 1
ATOM 6517 C C . GLU B 1 290 ? 19.609 25.469 -14.445 1 76.81 290 GLU B C 1
ATOM 6519 O O . GLU B 1 290 ? 20.469 26.359 -14.383 1 76.81 290 GLU B O 1
ATOM 6524 N N . PRO B 1 291 ? 19.984 24.297 -14.219 1 68.12 291 PRO B N 1
ATOM 6525 C CA . PRO B 1 291 ? 21.391 23.938 -14.062 1 68.12 291 PRO B CA 1
ATOM 6526 C C . PRO B 1 291 ? 22.25 24.359 -15.258 1 68.12 291 PRO B C 1
ATOM 6528 O O . PRO B 1 291 ? 21.812 24.219 -16.406 1 68.12 291 PRO B O 1
ATOM 6531 N N . SER B 1 292 ? 23.359 25.172 -14.977 1 62.47 292 SER B N 1
ATOM 6532 C CA . SER B 1 292 ? 24.234 25.672 -16.031 1 62.47 292 SER B CA 1
ATOM 6533 C C . SER B 1 292 ? 24.984 24.531 -16.719 1 62.47 292 SER B C 1
ATOM 6535 O O . SER B 1 292 ? 25.375 24.656 -17.875 1 62.47 292 SER B O 1
ATOM 6537 N N . ALA B 1 293 ? 25.516 23.844 -15.859 1 55.06 293 ALA B N 1
ATOM 6538 C CA . ALA B 1 293 ? 26.312 22.781 -16.469 1 55.06 293 ALA B CA 1
ATOM 6539 C C . ALA B 1 293 ? 25.531 22.078 -17.578 1 55.06 293 ALA B C 1
ATOM 6541 O O . ALA B 1 293 ? 24.312 22.203 -17.656 1 55.06 293 ALA B O 1
ATOM 6542 N N . GLY B 1 294 ? 26.109 21.109 -18.391 1 49.47 294 GLY B N 1
ATOM 6543 C CA . GLY B 1 294 ? 25.766 20.531 -19.688 1 49.47 294 GLY B CA 1
ATOM 6544 C C . GLY B 1 294 ? 24.281 20.25 -19.844 1 49.47 294 GLY B C 1
ATOM 6545 O O . GLY B 1 294 ? 23.516 20.328 -18.859 1 49.47 294 GLY B O 1
ATOM 6546 N N . ASP B 1 295 ? 23.828 20.125 -21.125 1 44.66 295 ASP B N 1
ATOM 6547 C CA . ASP B 1 295 ? 22.594 19.812 -21.844 1 44.66 295 ASP B CA 1
ATOM 6548 C C . ASP B 1 295 ? 21.828 18.688 -21.125 1 44.66 295 ASP B C 1
ATOM 6550 O O . ASP B 1 295 ? 21.859 17.547 -21.578 1 44.66 295 ASP B O 1
ATOM 6554 N N . VAL B 1 296 ? 21.781 18.938 -19.875 1 51.16 296 VAL B N 1
ATOM 6555 C CA . VAL B 1 296 ? 20.875 17.969 -19.266 1 51.16 296 VAL B CA 1
ATOM 6556 C C . VAL B 1 296 ? 19.672 17.734 -20.172 1 51.16 296 VAL B C 1
ATOM 6558 O O . VAL B 1 296 ? 19.109 16.641 -20.188 1 51.16 296 VAL B O 1
ATOM 6561 N N . SER B 1 297 ? 19.297 18.766 -20.797 1 49.25 297 SER B N 1
ATOM 6562 C CA . SER B 1 297 ? 18.25 18.625 -21.812 1 49.25 297 SER B CA 1
ATOM 6563 C C . SER B 1 297 ? 18.656 17.625 -22.891 1 49.25 297 SER B C 1
ATOM 6565 O O . SER B 1 297 ? 17.797 17.109 -23.609 1 49.25 297 SER B O 1
ATOM 6567 N N . LYS B 1 298 ? 19.891 17.453 -22.984 1 48.88 298 LYS B N 1
ATOM 6568 C CA . LYS B 1 298 ? 20.375 16.516 -24 1 48.88 298 LYS B CA 1
ATOM 6569 C C . LYS B 1 298 ? 20.406 15.086 -23.453 1 48.88 298 LYS B C 1
ATOM 6571 O O . LYS B 1 298 ? 20.719 14.148 -24.188 1 48.88 298 LYS B O 1
ATOM 6576 N N . LEU B 1 299 ? 20.25 15.094 -22.094 1 50.44 299 LEU B N 1
ATOM 6577 C CA . LEU B 1 299 ? 20.031 13.75 -21.578 1 50.44 299 LEU B CA 1
ATOM 6578 C C . LEU B 1 299 ? 18.688 13.203 -22.031 1 50.44 299 LEU B C 1
ATOM 6580 O O . LEU B 1 299 ? 17.672 13.898 -21.938 1 50.44 299 LEU B O 1
ATOM 6584 N N . GLY B 1 300 ? 18.484 12.625 -23 1 45.97 300 GLY B N 1
ATOM 6585 C CA . GLY B 1 300 ? 17.25 12.047 -23.5 1 45.97 300 GLY B CA 1
ATOM 6586 C C . GLY B 1 300 ? 16.391 11.422 -22.406 1 45.97 300 GLY B C 1
ATOM 6587 O O . GLY B 1 300 ? 15.625 10.492 -22.656 1 45.97 300 GLY B O 1
ATOM 6588 N N . ILE B 1 301 ? 16.688 11.844 -21.172 1 51.75 301 ILE B N 1
ATOM 6589 C CA . ILE B 1 301 ? 15.875 11.273 -20.094 1 51.75 301 ILE B CA 1
ATOM 6590 C C . ILE B 1 301 ? 14.82 12.289 -19.656 1 51.75 301 ILE B C 1
ATOM 6592 O O . ILE B 1 301 ? 15.117 13.477 -19.5 1 51.75 301 ILE B O 1
ATOM 6596 N N . ARG B 1 302 ? 13.734 11.859 -19.484 1 49.81 302 ARG B N 1
ATOM 6597 C CA . ARG B 1 302 ? 12.633 12.695 -19.016 1 49.81 302 ARG B CA 1
ATOM 6598 C C . ARG B 1 302 ? 12.938 13.305 -17.656 1 49.81 302 ARG B C 1
ATOM 6600 O O . ARG B 1 302 ? 13.492 12.641 -16.781 1 49.81 302 ARG B O 1
ATOM 6607 N N . HIS B 1 303 ? 12.719 14.523 -17.531 1 49.12 303 HIS B N 1
ATOM 6608 C CA . HIS B 1 303 ? 12.953 15.328 -16.344 1 49.12 303 HIS B CA 1
ATOM 6609 C C . HIS B 1 303 ? 12.469 14.602 -15.086 1 49.12 303 HIS B C 1
ATOM 6611 O O . HIS B 1 303 ? 13.133 14.641 -14.047 1 49.12 303 HIS B O 1
ATOM 6617 N N . SER B 1 304 ? 11.43 13.883 -15.25 1 49.16 304 SER B N 1
ATOM 6618 C CA . SER B 1 304 ? 10.789 13.234 -14.109 1 49.16 304 SER B CA 1
ATOM 6619 C C . SER B 1 304 ? 11.586 12.023 -13.641 1 49.16 304 SER B C 1
ATOM 6621 O O . SER B 1 304 ? 11.453 11.586 -12.5 1 49.16 304 SER B O 1
ATOM 6623 N N . GLN B 1 305 ? 12.492 11.625 -14.484 1 54 305 GLN B N 1
ATOM 6624 C CA . GLN B 1 305 ? 13.234 10.414 -14.148 1 54 305 GLN B CA 1
ATOM 6625 C C . GLN B 1 305 ? 14.672 10.734 -13.75 1 54 305 GLN B C 1
ATOM 6627 O O . GLN B 1 305 ? 15.469 9.828 -13.492 1 54 305 GLN B O 1
ATOM 6632 N N . ARG B 1 306 ? 14.898 11.953 -13.594 1 59.06 306 ARG B N 1
ATOM 6633 C CA . ARG B 1 306 ? 16.266 12.32 -13.273 1 59.06 306 ARG B CA 1
ATOM 6634 C C . ARG B 1 306 ? 16.516 12.258 -11.766 1 59.06 306 ARG B C 1
ATOM 6636 O O . ARG B 1 306 ? 15.625 12.57 -10.977 1 59.06 306 ARG B O 1
ATOM 6643 N N . ARG B 1 307 ? 17.609 11.578 -11.469 1 63.06 307 ARG B N 1
ATOM 6644 C CA . ARG B 1 307 ? 18 11.453 -10.07 1 63.06 307 ARG B CA 1
ATOM 6645 C C . ARG B 1 307 ? 19.406 12 -9.844 1 63.06 307 ARG B C 1
ATOM 6647 O O . ARG B 1 307 ? 20.203 12.055 -10.773 1 63.06 307 ARG B O 1
ATOM 6654 N N . LEU B 1 308 ? 19.531 12.539 -8.703 1 63.94 308 LEU B N 1
ATOM 6655 C CA . LEU B 1 308 ? 20.875 12.945 -8.281 1 63.94 308 LEU B CA 1
ATOM 6656 C C . LEU B 1 308 ? 21.625 11.781 -7.645 1 63.94 308 LEU B C 1
ATOM 6658 O O . LEU B 1 308 ? 21.094 11.109 -6.762 1 63.94 308 LEU B O 1
ATOM 6662 N N . VAL B 1 309 ? 22.641 11.453 -8.234 1 69.06 309 VAL B N 1
ATOM 6663 C CA . VAL B 1 309 ? 23.469 10.344 -7.762 1 69.06 309 VAL B CA 1
ATOM 6664 C C . VAL B 1 309 ? 24.875 10.844 -7.445 1 69.06 309 VAL B C 1
ATOM 6666 O O . VAL B 1 309 ? 25.391 11.734 -8.117 1 69.06 309 VAL B O 1
ATOM 6669 N N . GLU B 1 310 ? 25.297 10.367 -6.312 1 71.56 310 GLU B N 1
ATOM 6670 C CA . GLU B 1 310 ? 26.703 10.594 -5.992 1 71.56 310 GLU B CA 1
ATOM 6671 C C . GLU B 1 310 ? 27.562 9.391 -6.371 1 71.56 310 GLU B C 1
ATOM 6673 O O . GLU B 1 310 ? 27.172 8.242 -6.117 1 71.56 310 GLU B O 1
ATOM 6678 N N . ALA B 1 311 ? 28.594 9.656 -7.109 1 73.62 311 ALA B N 1
ATOM 6679 C CA . ALA B 1 311 ? 29.5 8.578 -7.52 1 73.62 311 ALA B CA 1
ATOM 6680 C C . ALA B 1 311 ? 30.953 8.953 -7.246 1 73.62 311 ALA B C 1
ATOM 6682 O O . ALA B 1 311 ? 31.344 10.109 -7.414 1 73.62 311 ALA B O 1
ATOM 6683 N N . VAL B 1 312 ? 31.719 8.016 -6.758 1 73.81 312 VAL B N 1
ATOM 6684 C CA . VAL B 1 312 ? 33.156 8.211 -6.551 1 73.81 312 VAL B CA 1
ATOM 6685 C C . VAL B 1 312 ? 33.938 7.539 -7.672 1 73.81 312 VAL B C 1
ATOM 6687 O O . VAL B 1 312 ? 33.719 6.359 -7.961 1 73.81 312 VAL B O 1
ATOM 6690 N N . VAL B 1 313 ? 34.812 8.281 -8.352 1 76.31 313 VAL B N 1
ATOM 6691 C CA . VAL B 1 313 ? 35.594 7.789 -9.484 1 76.31 313 VAL B CA 1
ATOM 6692 C C . VAL B 1 313 ? 36.531 6.695 -9.023 1 76.31 313 VAL B C 1
ATOM 6694 O O . VAL B 1 313 ? 37.281 6.875 -8.039 1 76.31 313 VAL B O 1
ATOM 6697 N N . GLY B 1 314 ? 36.469 5.641 -9.688 1 68.75 314 GLY B N 1
ATOM 6698 C CA . GLY B 1 314 ? 37.344 4.504 -9.383 1 68.75 314 GLY B CA 1
ATOM 6699 C C . GLY B 1 314 ? 38.594 4.473 -10.219 1 68.75 314 GLY B C 1
ATOM 6700 O O . GLY B 1 314 ? 38.781 5.277 -11.133 1 68.75 314 GLY B O 1
ATOM 6701 N N . PRO B 1 315 ? 39.562 3.615 -9.867 1 64.06 315 PRO B N 1
ATOM 6702 C CA . PRO B 1 315 ? 40.844 3.508 -10.586 1 64.06 315 PRO B CA 1
ATOM 6703 C C . PRO B 1 315 ? 40.688 2.982 -12.008 1 64.06 315 PRO B C 1
ATOM 6705 O O . PRO B 1 315 ? 41.5 3.256 -12.875 1 64.06 315 PRO B O 1
ATOM 6708 N N . ASP B 1 316 ? 39.625 2.334 -12.281 1 63.47 316 ASP B N 1
ATOM 6709 C CA . ASP B 1 316 ? 39.438 1.738 -13.602 1 63.47 316 ASP B CA 1
ATOM 6710 C C . ASP B 1 316 ? 38.594 2.645 -14.5 1 63.47 316 ASP B C 1
ATOM 6712 O O . ASP B 1 316 ? 38.125 2.225 -15.562 1 63.47 316 ASP B O 1
ATOM 6716 N N . PHE B 1 317 ? 38.344 3.695 -14 1 73.12 317 PHE B N 1
ATOM 6717 C CA . PHE B 1 317 ? 37.594 4.648 -14.805 1 73.12 317 PHE B CA 1
ATOM 6718 C C . PHE B 1 317 ? 38.344 4.973 -16.094 1 73.12 317 PHE B C 1
ATOM 6720 O O . PHE B 1 317 ? 39.531 5.324 -16.062 1 73.12 317 PHE B O 1
ATOM 6727 N N . THR B 1 318 ? 37.75 4.676 -17.266 1 66.88 318 THR B N 1
ATOM 6728 C CA . THR B 1 318 ? 38.375 4.801 -18.578 1 66.88 318 THR B CA 1
ATOM 6729 C C . THR B 1 318 ? 38.781 6.246 -18.844 1 66.88 318 THR B C 1
ATOM 6731 O O . THR B 1 318 ? 39.688 6.5 -19.641 1 66.88 318 THR B O 1
ATOM 6734 N N . GLY B 1 319 ? 38.312 7.176 -18.094 1 68.19 319 GLY B N 1
ATOM 6735 C CA . GLY B 1 319 ? 38.625 8.562 -18.375 1 68.19 319 GLY B CA 1
ATOM 6736 C C . GLY B 1 319 ? 39.531 9.195 -17.359 1 68.19 319 GLY B C 1
ATOM 6737 O O . GLY B 1 319 ? 39.594 10.422 -17.234 1 68.19 319 GLY B O 1
ATOM 6738 N N . ILE B 1 320 ? 40.312 8.359 -16.766 1 74.38 320 ILE B N 1
ATOM 6739 C CA . ILE B 1 320 ? 41.25 8.938 -15.797 1 74.38 320 ILE B CA 1
ATOM 6740 C C . ILE B 1 320 ? 42.312 9.766 -16.516 1 74.38 320 ILE B C 1
ATOM 6742 O O . ILE B 1 320 ? 42.875 9.305 -17.5 1 74.38 320 ILE B O 1
ATOM 6746 N N . GLY B 1 321 ? 42.531 10.945 -16.062 1 74.38 321 GLY B N 1
ATOM 6747 C CA . GLY B 1 321 ? 43.531 11.828 -16.672 1 74.38 321 GLY B CA 1
ATOM 6748 C C . GLY B 1 321 ? 42.969 12.625 -17.828 1 74.38 321 GLY B C 1
ATOM 6749 O O . GLY B 1 321 ? 43.625 13.516 -18.359 1 74.38 321 GLY B O 1
ATOM 6750 N N . GLN B 1 322 ? 41.812 12.297 -18.234 1 77.62 322 GLN B N 1
ATOM 6751 C CA . GLN B 1 322 ? 41.156 13.047 -19.297 1 77.62 322 GLN B CA 1
ATOM 6752 C C . GLN B 1 322 ? 40.156 14.039 -18.703 1 77.62 322 GLN B C 1
ATOM 6754 O O . GLN B 1 322 ? 39.688 13.859 -17.578 1 77.62 322 GLN B O 1
ATOM 6759 N N . SER B 1 323 ? 40.062 15.055 -19.5 1 81.75 323 SER B N 1
ATOM 6760 C CA . SER B 1 323 ? 39.031 16 -19.078 1 81.75 323 SER B CA 1
ATOM 6761 C C . SER B 1 323 ? 37.625 15.391 -19.25 1 81.75 323 SER B C 1
ATOM 6763 O O . SER B 1 323 ? 37.469 14.422 -19.984 1 81.75 323 SER B O 1
ATOM 6765 N N . VAL B 1 324 ? 36.688 15.906 -18.516 1 83.25 324 VAL B N 1
ATOM 6766 C CA . VAL B 1 324 ? 35.312 15.445 -18.578 1 83.25 324 VAL B CA 1
ATOM 6767 C C . VAL B 1 324 ? 34.812 15.5 -20.016 1 83.25 324 VAL B C 1
ATOM 6769 O O . VAL B 1 324 ? 34.125 14.586 -20.484 1 83.25 324 VAL B O 1
ATOM 6772 N N . LYS B 1 325 ? 35.281 16.547 -20.766 1 76.88 325 LYS B N 1
ATOM 6773 C CA . LYS B 1 325 ? 34.875 16.703 -22.156 1 76.88 325 LYS B CA 1
ATOM 6774 C C . LYS B 1 325 ? 35.5 15.633 -23.047 1 76.88 325 LYS B C 1
ATOM 6776 O O . LYS B 1 325 ? 34.844 15.055 -23.906 1 76.88 325 LYS B O 1
ATOM 6781 N N . GLU B 1 326 ? 36.719 15.367 -22.797 1 75.94 326 GLU B N 1
ATOM 6782 C CA . GLU B 1 326 ? 37.438 14.383 -23.578 1 75.94 326 GLU B CA 1
ATOM 6783 C C . GLU B 1 326 ? 36.938 12.969 -23.312 1 75.94 326 GLU B C 1
ATOM 6785 O O . GLU B 1 326 ? 36.938 12.125 -24.219 1 75.94 326 GLU B O 1
ATOM 6790 N N . SER B 1 327 ? 36.531 12.797 -22.109 1 76.62 327 SER B N 1
ATOM 6791 C CA . SER B 1 327 ? 36.094 11.461 -21.719 1 76.62 327 SER B CA 1
ATOM 6792 C C . SER B 1 327 ? 34.688 11.18 -22.234 1 76.62 327 SER B C 1
ATOM 6794 O O . SER B 1 327 ? 34.219 10.047 -22.141 1 76.62 327 SER B O 1
ATOM 6796 N N . ARG B 1 328 ? 34.062 12.18 -22.875 1 75.12 328 ARG B N 1
ATOM 6797 C CA . ARG B 1 328 ? 32.656 12.055 -23.297 1 75.12 328 ARG B CA 1
ATOM 6798 C C . ARG B 1 328 ? 31.812 11.383 -22.234 1 75.12 328 ARG B C 1
ATOM 6800 O O . ARG B 1 328 ? 31.078 10.43 -22.516 1 75.12 328 ARG B O 1
ATOM 6807 N N . PHE B 1 329 ? 31.906 11.844 -21.016 1 80.38 329 PHE B N 1
ATOM 6808 C CA . PHE B 1 329 ? 31.219 11.281 -19.859 1 80.38 329 PHE B CA 1
ATOM 6809 C C . PHE B 1 329 ? 29.719 11.195 -20.094 1 80.38 329 PHE B C 1
ATOM 6811 O O . PHE B 1 329 ? 29.094 10.18 -19.781 1 80.38 329 PHE B O 1
ATOM 6818 N N . ARG B 1 330 ? 29.266 12.195 -20.688 1 75.19 330 ARG B N 1
ATOM 6819 C CA . ARG B 1 330 ? 27.828 12.273 -20.875 1 75.19 330 ARG B CA 1
ATOM 6820 C C . ARG B 1 330 ? 27.344 11.156 -21.797 1 75.19 330 ARG B C 1
ATOM 6822 O O . ARG B 1 330 ? 26.344 10.492 -21.5 1 75.19 330 ARG B O 1
ATOM 6829 N N . SER B 1 331 ? 27.969 10.969 -22.828 1 69.44 331 SER B N 1
ATOM 6830 C CA . SER B 1 331 ? 27.562 9.969 -23.812 1 69.44 331 SER B CA 1
ATOM 6831 C C . SER B 1 331 ? 27.828 8.555 -23.312 1 69.44 331 SER B C 1
ATOM 6833 O O . SER B 1 331 ? 27.016 7.652 -23.531 1 69.44 331 SER B O 1
ATOM 6835 N N . HIS B 1 332 ? 28.922 8.414 -22.625 1 71.19 332 HIS B N 1
ATOM 6836 C CA . HIS B 1 332 ? 29.328 7.086 -22.188 1 71.19 332 HIS B CA 1
ATOM 6837 C C . HIS B 1 332 ? 28.469 6.613 -21.016 1 71.19 332 HIS B C 1
ATOM 6839 O O . HIS B 1 332 ? 28.109 5.434 -20.938 1 71.19 332 HIS B O 1
ATOM 6845 N N . TYR B 1 333 ? 28.156 7.5 -20.078 1 71 333 TYR B N 1
ATOM 6846 C CA . TYR B 1 333 ? 27.484 7.086 -18.844 1 71 333 TYR B CA 1
ATOM 6847 C C . TYR B 1 333 ? 26.062 7.617 -18.797 1 71 333 TYR B C 1
ATOM 6849 O O . TYR B 1 333 ? 25.297 7.305 -17.875 1 71 333 TYR B O 1
ATOM 6857 N N . GLN B 1 334 ? 25.656 8.398 -19.734 1 66.69 334 GLN B N 1
ATOM 6858 C CA . GLN B 1 334 ? 24.344 9.047 -19.766 1 66.69 334 GLN B CA 1
ATOM 6859 C C . GLN B 1 334 ? 24.047 9.766 -18.453 1 66.69 334 GLN B C 1
ATOM 6861 O O . GLN B 1 334 ? 22.969 9.609 -17.875 1 66.69 334 GLN B O 1
ATOM 6866 N N . ALA B 1 335 ? 24.969 10.359 -17.984 1 76.25 335 ALA B N 1
ATOM 6867 C CA . ALA B 1 335 ? 24.906 11.156 -16.766 1 76.25 335 ALA B CA 1
ATOM 6868 C C . ALA B 1 335 ? 25.641 12.477 -16.938 1 76.25 335 ALA B C 1
ATOM 6870 O O . ALA B 1 335 ? 26.609 12.555 -17.703 1 76.25 335 ALA B O 1
ATOM 6871 N N . VAL B 1 336 ? 25.109 13.445 -16.328 1 75.06 336 VAL B N 1
ATOM 6872 C CA . VAL B 1 336 ? 25.75 14.758 -16.375 1 75.06 336 VAL B CA 1
ATOM 6873 C C . VAL B 1 336 ? 26.375 15.07 -15.023 1 75.06 336 VAL B C 1
ATOM 6875 O O . VAL B 1 336 ? 25.75 14.883 -13.977 1 75.06 336 VAL B O 1
ATOM 6878 N N . ILE B 1 337 ? 27.625 15.531 -15.102 1 76.88 337 ILE B N 1
ATOM 6879 C CA . ILE B 1 337 ? 28.328 15.922 -13.883 1 76.88 337 ILE B CA 1
ATOM 6880 C C . ILE B 1 337 ? 27.938 17.344 -13.484 1 76.88 337 ILE B C 1
ATOM 6882 O O . ILE B 1 337 ? 28.141 18.281 -14.25 1 76.88 337 ILE B O 1
ATOM 6886 N N . LEU B 1 338 ? 27.375 17.406 -12.328 1 67.38 338 LEU B N 1
ATOM 6887 C CA . LEU B 1 338 ? 26.969 18.719 -11.836 1 67.38 338 LEU B CA 1
ATOM 6888 C C . LEU B 1 338 ? 28.078 19.375 -11.047 1 67.38 338 LEU B C 1
ATOM 6890 O O . LEU B 1 338 ? 28.188 20.609 -11.016 1 67.38 338 LEU B O 1
ATOM 6894 N N . SER B 1 339 ? 28.781 18.531 -10.32 1 71.69 339 SER B N 1
ATOM 6895 C CA . SER B 1 339 ? 29.875 19.031 -9.484 1 71.69 339 SER B CA 1
ATOM 6896 C C . SER B 1 339 ? 30.906 17.938 -9.219 1 71.69 339 SER B C 1
ATOM 6898 O O . SER B 1 339 ? 30.609 16.75 -9.305 1 71.69 339 SER B O 1
ATOM 6900 N N . ILE B 1 340 ? 32.094 18.422 -9.055 1 73.69 340 ILE B N 1
ATOM 6901 C CA . ILE B 1 340 ? 33.188 17.531 -8.727 1 73.69 340 ILE B CA 1
ATOM 6902 C C . ILE B 1 340 ? 33.844 17.984 -7.43 1 73.69 340 ILE B C 1
ATOM 6904 O O . ILE B 1 340 ? 34.125 19.172 -7.242 1 73.69 340 ILE B O 1
ATOM 6908 N N . SER B 1 341 ? 33.906 17.031 -6.543 1 70.25 341 SER B N 1
ATOM 6909 C CA . SER B 1 341 ? 34.625 17.297 -5.293 1 70.25 341 SER B CA 1
ATOM 6910 C C . SER B 1 341 ? 35.844 16.422 -5.16 1 70.25 341 SER B C 1
ATOM 6912 O O . SER B 1 341 ? 35.844 15.234 -5.527 1 70.25 341 SER B O 1
ATOM 6914 N N . ARG B 1 342 ? 37.031 17.141 -4.84 1 69.44 342 ARG B N 1
ATOM 6915 C CA . ARG B 1 342 ? 38.281 16.438 -4.613 1 69.44 342 ARG B CA 1
ATOM 6916 C C . ARG B 1 342 ? 38.781 16.641 -3.186 1 69.44 342 ARG B C 1
ATOM 6918 O O . ARG B 1 342 ? 39 17.781 -2.76 1 69.44 342 ARG B O 1
ATOM 6925 N N . SER B 1 343 ? 38.875 15.516 -2.561 1 57.44 343 SER B N 1
ATOM 6926 C CA . SER B 1 343 ? 39.344 15.555 -1.176 1 57.44 343 SER B CA 1
ATOM 6927 C C . SER B 1 343 ? 38.438 16.438 -0.323 1 57.44 343 SER B C 1
ATOM 6929 O O . SER B 1 343 ? 38.938 17.25 0.467 1 57.44 343 SER B O 1
ATOM 6931 N N . GLY B 1 344 ? 37.156 16.328 -0.61 1 52.88 344 GLY B N 1
ATOM 6932 C CA . GLY B 1 344 ? 36.188 17.047 0.201 1 52.88 344 GLY B CA 1
ATOM 6933 C C . GLY B 1 344 ? 35.969 18.484 -0.246 1 52.88 344 GLY B C 1
ATOM 6934 O O . GLY B 1 344 ? 35.094 19.172 0.28 1 52.88 344 GLY B O 1
ATOM 6935 N N . GLU B 1 345 ? 36.812 18.891 -1.15 1 58.81 345 GLU B N 1
ATOM 6936 C CA . GLU B 1 345 ? 36.688 20.266 -1.616 1 58.81 345 GLU B CA 1
ATOM 6937 C C . GLU B 1 345 ? 36.125 20.328 -3.033 1 58.81 345 GLU B C 1
ATOM 6939 O O . GLU B 1 345 ? 36.469 19.484 -3.873 1 58.81 345 GLU B O 1
ATOM 6944 N N . MET B 1 346 ? 35.406 21.25 -3.123 1 64.12 346 MET B N 1
ATOM 6945 C CA . MET B 1 346 ? 34.781 21.453 -4.434 1 64.12 346 MET B CA 1
ATOM 6946 C C . MET B 1 346 ? 35.812 22.016 -5.43 1 64.12 346 MET B C 1
ATOM 6948 O O . MET B 1 346 ? 36.562 22.906 -5.098 1 64.12 346 MET B O 1
ATOM 6952 N N . LEU B 1 347 ? 35.844 21.344 -6.516 1 65 347 LEU B N 1
ATOM 6953 C CA . LEU B 1 347 ? 36.719 21.891 -7.57 1 65 347 LEU B CA 1
ATOM 6954 C C . LEU B 1 347 ? 36.031 23.047 -8.289 1 65 347 LEU B C 1
ATOM 6956 O O . LEU B 1 347 ? 34.844 22.953 -8.633 1 65 347 LEU B O 1
ATOM 6960 N N . ARG B 1 348 ? 36.812 24.094 -8.281 1 58.69 348 ARG B N 1
ATOM 6961 C CA . ARG B 1 348 ? 36.312 25.312 -8.914 1 58.69 348 ARG B CA 1
ATOM 6962 C C . ARG B 1 348 ? 36.75 25.375 -10.375 1 58.69 348 ARG B C 1
ATOM 6964 O O . ARG B 1 348 ? 37.812 24.859 -10.75 1 58.69 348 ARG B O 1
ATOM 6971 N N . GLY B 1 349 ? 35.719 25.688 -11.445 1 59.38 349 GLY B N 1
ATOM 6972 C CA . GLY B 1 349 ? 35.969 25.812 -12.867 1 59.38 349 GLY B CA 1
ATOM 6973 C C . GLY B 1 349 ? 34.938 25.125 -13.734 1 59.38 349 GLY B C 1
ATOM 6974 O O . GLY B 1 349 ? 33.906 24.656 -13.234 1 59.38 349 GLY B O 1
ATOM 6975 N N . LYS B 1 350 ? 35.281 25.219 -14.984 1 64.88 350 LYS B N 1
ATOM 6976 C CA . LYS B 1 350 ? 34.406 24.547 -15.945 1 64.88 350 LYS B CA 1
ATOM 6977 C C . LYS B 1 350 ? 34.531 23.031 -15.828 1 64.88 350 LYS B C 1
ATOM 6979 O O . LYS B 1 350 ? 35.594 22.469 -15.969 1 64.88 350 LYS B O 1
ATOM 6984 N N . ILE B 1 351 ? 33.469 22.406 -15.461 1 75 351 ILE B N 1
ATOM 6985 C CA . ILE B 1 351 ? 33.406 20.969 -15.219 1 75 351 ILE B CA 1
ATOM 6986 C C . ILE B 1 351 ? 34 20.219 -16.422 1 75 351 ILE B C 1
ATOM 6988 O O . ILE B 1 351 ? 34.688 19.219 -16.25 1 75 351 ILE B O 1
ATOM 6992 N N . GLY B 1 352 ? 33.812 20.781 -17.594 1 75.25 352 GLY B N 1
ATOM 6993 C CA . GLY B 1 352 ? 34.281 20.109 -18.797 1 75.25 352 GLY B CA 1
ATOM 6994 C C . GLY B 1 352 ? 35.781 20 -18.891 1 75.25 352 GLY B C 1
ATOM 6995 O O . GLY B 1 352 ? 36.312 19.078 -19.516 1 75.25 352 GLY B O 1
ATOM 6996 N N . ASP B 1 353 ? 36.469 20.891 -18.219 1 76.62 353 ASP B N 1
ATOM 6997 C CA . ASP B 1 353 ? 37.906 20.953 -18.359 1 76.62 353 ASP B CA 1
ATOM 6998 C C . ASP B 1 353 ? 38.594 20.234 -17.203 1 76.62 353 ASP B C 1
ATOM 7000 O O . ASP B 1 353 ? 39.844 20.109 -17.172 1 76.62 353 ASP B O 1
ATOM 7004 N N . VAL B 1 354 ? 37.844 19.75 -16.312 1 81.81 354 VAL B N 1
ATOM 7005 C CA . VAL B 1 354 ? 38.438 19.109 -15.156 1 81.81 354 VAL B CA 1
ATOM 7006 C C . VAL B 1 354 ? 38.875 17.688 -15.531 1 81.81 354 VAL B C 1
ATOM 7008 O O . VAL B 1 354 ? 38.156 16.953 -16.188 1 81.81 354 VAL B O 1
ATOM 7011 N N . LYS B 1 355 ? 40.156 17.391 -15.203 1 83.5 355 LYS B N 1
ATOM 7012 C CA . LYS B 1 355 ? 40.656 16.031 -15.359 1 83.5 355 LYS B CA 1
ATOM 7013 C C . LYS B 1 355 ? 40.312 15.18 -14.148 1 83.5 355 LYS B C 1
ATOM 7015 O O . LYS B 1 355 ? 40.719 15.477 -13.023 1 83.5 355 LYS B O 1
ATOM 7020 N N . LEU B 1 356 ? 39.625 14.227 -14.398 1 82.31 356 LEU B N 1
ATOM 7021 C CA . LEU B 1 356 ? 39.125 13.375 -13.32 1 82.31 356 LEU B CA 1
ATOM 7022 C C . LEU B 1 356 ? 40.25 12.508 -12.75 1 82.31 356 LEU B C 1
ATOM 7024 O O . LEU B 1 356 ? 41.125 12.047 -13.492 1 82.31 356 LEU B O 1
ATOM 7028 N N . ARG B 1 357 ? 40.281 12.422 -11.461 1 79.69 357 ARG B N 1
ATOM 7029 C CA . ARG B 1 357 ? 41.219 11.594 -10.727 1 79.69 357 ARG B CA 1
ATOM 7030 C C . ARG B 1 357 ? 40.469 10.562 -9.867 1 79.69 357 ARG B C 1
ATOM 7032 O O . ARG B 1 357 ? 39.312 10.742 -9.547 1 79.69 357 ARG B O 1
ATOM 7039 N N . VAL B 1 358 ? 41.281 9.562 -9.641 1 72.5 358 VAL B N 1
ATOM 7040 C CA . VAL B 1 358 ? 40.719 8.555 -8.75 1 72.5 358 VAL B CA 1
ATOM 7041 C C . VAL B 1 358 ? 40.375 9.188 -7.406 1 72.5 358 VAL B C 1
ATOM 7043 O O . VAL B 1 358 ? 41.156 9.961 -6.852 1 72.5 358 VAL B O 1
ATOM 7046 N N . GLY B 1 359 ? 39.062 8.945 -6.902 1 67.06 359 GLY B N 1
ATOM 7047 C CA . GLY B 1 359 ? 38.656 9.469 -5.609 1 67.06 359 GLY B CA 1
ATOM 7048 C C . GLY B 1 359 ? 37.781 10.703 -5.723 1 67.06 359 GLY B C 1
ATOM 7049 O O . GLY B 1 359 ? 37.219 11.172 -4.727 1 67.06 359 GLY B O 1
ATOM 7050 N N . ASP B 1 360 ? 37.75 11.227 -6.895 1 72.38 360 ASP B N 1
ATOM 7051 C CA . ASP B 1 360 ? 36.844 12.352 -7.086 1 72.38 360 ASP B CA 1
ATOM 7052 C C . ASP B 1 360 ? 35.406 11.938 -6.844 1 72.38 360 ASP B C 1
ATOM 7054 O O . ASP B 1 360 ? 35 10.844 -7.227 1 72.38 360 ASP B O 1
ATOM 7058 N N . THR B 1 361 ? 34.75 12.727 -6.062 1 73.81 361 THR B N 1
ATOM 7059 C CA . THR B 1 361 ? 33.312 12.508 -5.871 1 73.81 361 THR B CA 1
ATOM 7060 C C . THR B 1 361 ? 32.5 13.359 -6.844 1 73.81 361 THR B C 1
ATOM 7062 O O . THR B 1 361 ? 32.688 14.578 -6.914 1 73.81 361 THR B O 1
ATOM 7065 N N . LEU B 1 362 ? 31.703 12.672 -7.598 1 75.81 362 LEU B N 1
ATOM 7066 C CA . LEU B 1 362 ? 30.891 13.328 -8.617 1 75.81 362 LEU B CA 1
ATOM 7067 C C . LEU B 1 362 ? 29.438 13.398 -8.188 1 75.81 362 LEU B C 1
ATOM 7069 O O . LEU B 1 362 ? 28.891 12.438 -7.633 1 75.81 362 LEU B O 1
ATOM 7073 N N . LEU B 1 363 ? 28.906 14.539 -8.273 1 72.62 363 LEU B N 1
ATOM 7074 C CA . LEU B 1 363 ? 27.453 14.688 -8.203 1 72.62 363 LEU B CA 1
ATOM 7075 C C . LEU B 1 363 ? 26.844 14.617 -9.594 1 72.62 363 LEU B C 1
ATOM 7077 O O . LEU B 1 363 ? 27.125 15.461 -10.453 1 72.62 363 LEU B O 1
ATOM 7081 N N . LEU B 1 364 ? 26.078 13.562 -9.766 1 73.56 364 LEU B N 1
ATOM 7082 C CA . LEU B 1 364 ? 25.578 13.273 -11.109 1 73.56 364 LEU B CA 1
ATOM 7083 C C . LEU B 1 364 ? 24.062 13.438 -11.172 1 73.56 364 LEU B C 1
ATOM 7085 O O . LEU B 1 364 ? 23.375 13.203 -10.18 1 73.56 364 LEU B O 1
ATOM 7089 N N . GLU B 1 365 ? 23.656 13.961 -12.195 1 70.62 365 GLU B N 1
ATOM 7090 C CA . GLU B 1 365 ? 22.25 13.852 -12.586 1 70.62 365 GLU B CA 1
ATOM 7091 C C . GLU B 1 365 ? 22.047 12.758 -13.633 1 70.62 365 GLU B C 1
ATOM 7093 O O . GLU B 1 365 ? 22.672 12.797 -14.695 1 70.62 365 GLU B O 1
ATOM 7098 N N . THR B 1 366 ? 21.375 11.758 -13.242 1 70.38 366 THR B N 1
ATOM 7099 C CA . THR B 1 366 ? 21.25 10.609 -14.133 1 70.38 366 THR B CA 1
ATOM 7100 C C . THR B 1 366 ? 19.859 10 -14.031 1 70.38 366 THR B C 1
ATOM 7102 O O . THR B 1 366 ? 19 10.492 -13.281 1 70.38 366 THR B O 1
ATOM 7105 N N . GLY B 1 367 ? 19.609 9.086 -14.898 1 61.22 367 GLY B N 1
ATOM 7106 C CA . GLY B 1 367 ? 18.359 8.359 -14.852 1 61.22 367 GLY B CA 1
ATOM 7107 C C . GLY B 1 367 ? 18.281 7.383 -13.695 1 61.22 367 GLY B C 1
ATOM 7108 O O . GLY B 1 367 ? 19.25 7.176 -12.977 1 61.22 367 GLY B O 1
ATOM 7109 N N . THR B 1 368 ? 17.156 6.871 -13.523 1 59.41 368 THR B N 1
ATOM 7110 C CA . THR B 1 368 ? 16.875 5.98 -12.406 1 59.41 368 THR B CA 1
ATOM 7111 C C . THR B 1 368 ? 17.734 4.715 -12.492 1 59.41 368 THR B C 1
ATOM 7113 O O . THR B 1 368 ? 17.984 4.066 -11.477 1 59.41 368 THR B O 1
ATOM 7116 N N . ASP B 1 369 ? 18.188 4.5 -13.617 1 58.97 369 ASP B N 1
ATOM 7117 C CA . ASP B 1 369 ? 18.875 3.221 -13.82 1 58.97 369 ASP B CA 1
ATOM 7118 C C . ASP B 1 369 ? 20.375 3.352 -13.586 1 58.97 369 ASP B C 1
ATOM 7120 O O . ASP B 1 369 ? 21.094 2.355 -13.602 1 58.97 369 ASP B O 1
ATOM 7124 N N . PHE B 1 370 ? 20.859 4.484 -13.391 1 64 370 PHE B N 1
ATOM 7125 C CA . PHE B 1 370 ? 22.297 4.684 -13.289 1 64 370 PHE B CA 1
ATOM 7126 C C . PHE B 1 370 ? 22.875 3.893 -12.125 1 64 370 PHE B C 1
ATOM 7128 O O . PHE B 1 370 ? 23.875 3.186 -12.281 1 64 370 PHE B O 1
ATOM 7135 N N . VAL B 1 371 ? 22.188 4.012 -11.094 1 61.16 371 VAL B N 1
ATOM 7136 C CA . VAL B 1 371 ? 22.719 3.346 -9.906 1 61.16 371 VAL B CA 1
ATOM 7137 C C . VAL B 1 371 ? 22.703 1.833 -10.109 1 61.16 371 VAL B C 1
ATOM 7139 O O . VAL B 1 371 ? 23.672 1.146 -9.781 1 61.16 371 VAL B O 1
ATOM 7142 N N . ARG B 1 372 ? 21.672 1.44 -10.703 1 57.06 372 ARG B N 1
ATOM 7143 C CA . ARG B 1 372 ? 21.547 0.005 -10.93 1 57.06 372 ARG B CA 1
ATOM 7144 C C . ARG B 1 372 ? 22.625 -0.491 -11.891 1 57.06 372 ARG B C 1
ATOM 7146 O O . ARG B 1 372 ? 23.172 -1.578 -11.703 1 57.06 372 ARG B O 1
ATOM 7153 N N . HIS B 1 373 ? 22.984 0.312 -12.875 1 54.81 373 HIS B N 1
ATOM 7154 C CA . HIS B 1 373 ? 23.906 -0.105 -13.922 1 54.81 373 HIS B CA 1
ATOM 7155 C C . HIS B 1 373 ? 25.359 0.036 -13.477 1 54.81 373 HIS B C 1
ATOM 7157 O O . HIS B 1 373 ? 26.203 -0.794 -13.82 1 54.81 373 HIS B O 1
ATOM 7163 N N . TYR B 1 374 ? 25.625 1.018 -12.734 1 55.41 374 TYR B N 1
ATOM 7164 C CA . TYR B 1 374 ? 27.047 1.354 -12.555 1 55.41 374 TYR B CA 1
ATOM 7165 C C . TYR B 1 374 ? 27.469 1.183 -11.102 1 55.41 374 TYR B C 1
ATOM 7167 O O . TYR B 1 374 ? 28.609 1.475 -10.742 1 55.41 374 TYR B O 1
ATOM 7175 N N . ARG B 1 375 ? 26.531 0.783 -10.398 1 56.03 375 ARG B N 1
ATOM 7176 C CA . ARG B 1 375 ? 26.828 0.622 -8.984 1 56.03 375 ARG B CA 1
ATOM 7177 C C . ARG B 1 375 ? 27.984 -0.349 -8.766 1 56.03 375 ARG B C 1
ATOM 7179 O O . ARG B 1 375 ? 28.797 -0.164 -7.863 1 56.03 375 ARG B O 1
ATOM 7186 N N . PHE B 1 376 ? 28.094 -1.356 -9.641 1 49.09 376 PHE B N 1
ATOM 7187 C CA . PHE B 1 376 ? 29.094 -2.385 -9.375 1 49.09 376 PHE B CA 1
ATOM 7188 C C . PHE B 1 376 ? 30.188 -2.367 -10.438 1 49.09 376 PHE B C 1
ATOM 7190 O O . PHE B 1 376 ? 31.047 -3.25 -10.461 1 49.09 376 PHE B O 1
ATOM 7197 N N . ARG B 1 377 ? 30.125 -1.442 -11.227 1 52.09 377 ARG B N 1
ATOM 7198 C CA . ARG B 1 377 ? 31.188 -1.342 -12.219 1 52.09 377 ARG B CA 1
ATOM 7199 C C . ARG B 1 377 ? 32.438 -0.691 -11.625 1 52.09 377 ARG B C 1
ATOM 7201 O O . ARG B 1 377 ? 32.344 0.166 -10.742 1 52.09 377 ARG B O 1
ATOM 7208 N N . ARG B 1 378 ? 33.531 -1.119 -12.062 1 54.44 378 ARG B N 1
ATOM 7209 C CA . ARG B 1 378 ? 34.812 -0.687 -11.531 1 54.44 378 ARG B CA 1
ATOM 7210 C C . ARG B 1 378 ? 35.125 0.75 -11.945 1 54.44 378 ARG B C 1
ATOM 7212 O O . ARG B 1 378 ? 36.094 1.337 -11.484 1 54.44 378 ARG B O 1
ATOM 7219 N N . ASP B 1 379 ? 34.25 1.203 -12.758 1 62.72 379 ASP B N 1
ATOM 7220 C CA . ASP B 1 379 ? 34.469 2.596 -13.141 1 62.72 379 ASP B CA 1
ATOM 7221 C C . ASP B 1 379 ? 34.312 3.525 -11.938 1 62.72 379 ASP B C 1
ATOM 7223 O O . ASP B 1 379 ? 35 4.543 -11.836 1 62.72 379 ASP B O 1
ATOM 7227 N N . PHE B 1 380 ? 33.312 3.029 -11.07 1 66.19 380 PHE B N 1
ATOM 7228 C CA . PHE B 1 380 ? 33.062 3.834 -9.883 1 66.19 380 PHE B CA 1
ATOM 7229 C C . PHE B 1 380 ? 33.25 3.002 -8.617 1 66.19 380 PHE B C 1
ATOM 7231 O O . PHE B 1 380 ? 32.906 1.814 -8.602 1 66.19 380 PHE B O 1
ATOM 7238 N N . MET B 1 381 ? 33.844 3.641 -7.746 1 54.38 381 MET B N 1
ATOM 7239 C CA . MET B 1 381 ? 34.031 2.932 -6.484 1 54.38 381 MET B CA 1
ATOM 7240 C C . MET B 1 381 ? 32.688 2.773 -5.754 1 54.38 381 MET B C 1
ATOM 7242 O O . MET B 1 381 ? 32.469 1.762 -5.094 1 54.38 381 MET B O 1
ATOM 7246 N N . LEU B 1 382 ? 31.859 3.902 -5.77 1 52.16 382 LEU B N 1
ATOM 7247 C CA . LEU B 1 382 ? 30.578 3.865 -5.094 1 52.16 382 LEU B CA 1
ATOM 7248 C C . LEU B 1 382 ? 29.578 4.805 -5.766 1 52.16 382 LEU B C 1
ATOM 7250 O O . LEU B 1 382 ? 29.953 5.895 -6.207 1 52.16 382 LEU B O 1
ATOM 7254 N N . VAL B 1 383 ? 28.438 4.336 -5.953 1 52.84 383 VAL B N 1
ATOM 7255 C CA . VAL B 1 383 ? 27.328 5.133 -6.488 1 52.84 383 VAL B CA 1
ATOM 7256 C C . VAL B 1 383 ? 26.172 5.148 -5.492 1 52.84 383 VAL B C 1
ATOM 7258 O O . VAL B 1 383 ? 25.766 4.102 -4.984 1 52.84 383 VAL B O 1
ATOM 7261 N N . SER B 1 384 ? 25.828 6.332 -4.949 1 55 384 SER B N 1
ATOM 7262 C CA . SER B 1 384 ? 24.734 6.445 -3.984 1 55 384 SER B CA 1
ATOM 7263 C C . SER B 1 384 ? 23.641 7.375 -4.496 1 55 384 SER B C 1
ATOM 7265 O O . SER B 1 384 ? 23.938 8.398 -5.125 1 55 384 SER B O 1
ATOM 7267 N N . ASN B 1 385 ? 22.406 7.035 -4.309 1 48.69 385 ASN B N 1
ATOM 7268 C CA . ASN B 1 385 ? 21.281 7.906 -4.609 1 48.69 385 ASN B CA 1
ATOM 7269 C C . ASN B 1 385 ? 21.094 8.984 -3.547 1 48.69 385 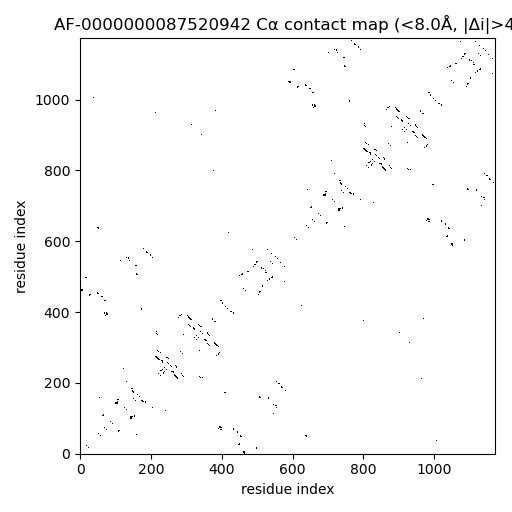ASN B C 1
ATOM 7271 O O . ASN B 1 385 ? 21.141 8.695 -2.35 1 48.69 385 ASN B O 1
ATOM 7275 N N . ILE B 1 386 ? 21.219 10.297 -3.873 1 46.34 386 ILE B N 1
ATOM 7276 C CA . ILE B 1 386 ? 21.031 11.383 -2.92 1 46.34 386 ILE B CA 1
ATOM 7277 C C . ILE B 1 386 ? 19.531 11.586 -2.654 1 46.34 386 ILE B C 1
ATOM 7279 O O . ILE B 1 386 ? 19.125 11.727 -1.502 1 46.34 386 ILE B O 1
ATOM 7283 N N . SER B 1 387 ? 18.781 12.07 -3.588 1 44.97 387 SER B N 1
ATOM 7284 C CA . SER B 1 387 ? 17.375 12.375 -3.361 1 44.97 387 SER B CA 1
ATOM 7285 C C . SER B 1 387 ? 16.469 11.547 -4.277 1 44.97 387 SER B C 1
ATOM 7287 O O . SER B 1 387 ? 16.734 11.43 -5.473 1 44.97 387 SER B O 1
ATOM 7289 N N . ASP B 1 388 ? 15.734 10.75 -3.678 1 43.78 388 ASP B N 1
ATOM 7290 C CA . ASP B 1 388 ? 14.719 10.031 -4.438 1 43.78 388 ASP B CA 1
ATOM 7291 C C . ASP B 1 388 ? 13.609 10.977 -4.898 1 43.78 388 ASP B C 1
ATOM 7293 O O . ASP B 1 388 ? 12.633 10.539 -5.508 1 43.78 388 ASP B O 1
ATOM 7297 N N . ILE B 1 389 ? 13.656 12.25 -4.457 1 44.44 389 ILE B N 1
ATOM 7298 C CA . ILE B 1 389 ? 12.539 13.125 -4.797 1 44.44 389 ILE B CA 1
ATOM 7299 C C . ILE B 1 389 ? 12.719 13.656 -6.219 1 44.44 389 ILE B C 1
ATOM 7301 O O . ILE B 1 389 ? 13.727 14.305 -6.523 1 44.44 389 ILE B O 1
ATOM 7305 N N . ALA B 1 390 ? 11.984 13.25 -7.066 1 46.97 390 ALA B N 1
ATOM 7306 C CA . ALA B 1 390 ? 11.938 13.75 -8.438 1 46.97 390 ALA B CA 1
ATOM 7307 C C . ALA B 1 390 ? 11.672 15.258 -8.461 1 46.97 390 ALA B C 1
ATOM 7309 O O . ALA B 1 390 ? 10.953 15.781 -7.605 1 46.97 390 ALA B O 1
ATOM 7310 N N . PRO B 1 391 ? 12.438 16.125 -9.164 1 49.41 391 PRO B N 1
ATOM 7311 C CA . PRO B 1 391 ? 12.164 17.562 -9.281 1 49.41 391 PRO B CA 1
ATOM 7312 C C . PRO B 1 391 ? 10.711 17.859 -9.641 1 49.41 391 PRO B C 1
ATOM 7314 O O . PRO B 1 391 ? 10.086 17.078 -10.367 1 49.41 391 PRO B O 1
ATOM 7317 N N . ALA B 1 392 ? 10.047 18.781 -8.82 1 59.44 392 ALA B N 1
ATOM 7318 C CA . ALA B 1 392 ? 8.672 19.203 -9.094 1 59.44 392 ALA B CA 1
ATOM 7319 C C . ALA B 1 392 ? 8.539 19.766 -10.5 1 59.44 392 ALA B C 1
ATOM 7321 O O . ALA B 1 392 ? 9.43 20.484 -10.977 1 59.44 392 ALA B O 1
ATOM 7322 N N . ASN B 1 393 ? 7.664 19.219 -11.336 1 61.41 393 ASN B N 1
ATOM 7323 C CA . ASN B 1 393 ? 7.34 19.781 -12.648 1 61.41 393 ASN B CA 1
ATOM 7324 C C . ASN B 1 393 ? 6.375 20.953 -12.531 1 61.41 393 ASN B C 1
ATOM 7326 O O . ASN B 1 393 ? 5.164 20.781 -12.695 1 61.41 393 ASN B O 1
ATOM 7330 N N . PHE B 1 394 ? 6.816 22.234 -12.352 1 69.69 394 PHE B N 1
ATOM 7331 C CA . PHE B 1 394 ? 6.012 23.422 -12.086 1 69.69 394 PHE B CA 1
ATOM 7332 C C . PHE B 1 394 ? 5.133 23.766 -13.281 1 69.69 394 PHE B C 1
ATOM 7334 O O . PHE B 1 394 ? 4.145 24.484 -13.156 1 69.69 394 PHE B O 1
ATOM 7341 N N . ARG B 1 395 ? 5.449 23.188 -14.445 1 75.31 395 ARG B N 1
ATOM 7342 C CA . ARG B 1 395 ? 4.656 23.484 -15.633 1 75.31 395 ARG B CA 1
ATOM 7343 C C . ARG B 1 395 ? 3.258 22.875 -15.516 1 75.31 395 ARG B C 1
ATOM 7345 O O . ARG B 1 395 ? 2.305 23.391 -16.109 1 75.31 395 ARG B O 1
ATOM 7352 N N . LYS B 1 396 ? 3.164 21.906 -14.68 1 86.5 396 LYS B N 1
ATOM 7353 C CA . LYS B 1 396 ? 1.878 21.219 -14.578 1 86.5 396 LYS B CA 1
ATOM 7354 C C . LYS B 1 396 ? 1.126 21.641 -13.32 1 86.5 396 LYS B C 1
ATOM 7356 O O . LYS B 1 396 ? 0.004 21.188 -13.086 1 86.5 396 LYS B O 1
ATOM 7361 N N . ALA B 1 397 ? 1.695 22.547 -12.625 1 85.56 397 ALA B N 1
ATOM 7362 C CA . ALA B 1 397 ? 1.086 23 -11.375 1 85.56 397 ALA B CA 1
ATOM 7363 C C . ALA B 1 397 ? -0.285 23.609 -11.617 1 85.56 397 ALA B C 1
ATOM 7365 O O . ALA B 1 397 ? -1.253 23.297 -10.93 1 85.56 397 ALA B O 1
ATOM 7366 N N . PRO B 1 398 ? -0.418 24.484 -12.625 1 87.81 398 PRO B N 1
ATOM 7367 C CA . PRO B 1 398 ? -1.745 25.047 -12.867 1 87.81 398 PRO B CA 1
ATOM 7368 C C . PRO B 1 398 ? -2.783 24 -13.234 1 87.81 398 PRO B C 1
ATOM 7370 O O . PRO B 1 398 ? -3.959 24.125 -12.891 1 87.81 398 PRO B O 1
ATOM 7373 N N . TRP B 1 399 ? -2.352 22.984 -13.898 1 91.56 399 TRP B N 1
ATOM 7374 C CA . TRP B 1 399 ? -3.262 21.891 -14.234 1 91.56 399 TRP B CA 1
ATOM 7375 C C . TRP B 1 399 ? -3.729 21.156 -12.977 1 91.56 399 TRP B C 1
ATOM 7377 O O . TRP B 1 399 ? -4.91 20.828 -12.852 1 91.56 399 TRP B O 1
ATOM 7387 N N . ALA B 1 400 ? -2.777 20.953 -12.125 1 92.12 400 ALA B N 1
ATOM 7388 C CA . ALA B 1 400 ? -3.117 20.266 -10.883 1 92.12 400 ALA B CA 1
ATOM 7389 C C . ALA B 1 400 ? -4.117 21.078 -10.062 1 92.12 400 ALA B C 1
ATOM 7391 O O . ALA B 1 400 ? -5.082 20.531 -9.531 1 92.12 400 ALA B O 1
ATOM 7392 N N . ILE B 1 401 ? -3.91 22.328 -10.047 1 90.06 401 ILE B N 1
ATOM 7393 C CA . ILE B 1 401 ? -4.805 23.219 -9.297 1 90.06 401 ILE B CA 1
ATOM 7394 C C . ILE B 1 401 ? -6.172 23.25 -9.977 1 90.06 401 ILE B C 1
ATOM 7396 O O . ILE B 1 401 ? -7.203 23.203 -9.312 1 90.06 401 ILE B O 1
ATOM 7400 N N . ALA B 1 402 ? -6.188 23.344 -11.242 1 94.56 402 ALA B N 1
ATOM 7401 C CA . ALA B 1 402 ? -7.438 23.359 -11.992 1 94.56 402 ALA B CA 1
ATOM 7402 C C . ALA B 1 402 ? -8.234 22.094 -11.75 1 94.56 402 ALA B C 1
ATOM 7404 O O . ALA B 1 402 ? -9.469 22.125 -11.633 1 94.56 402 ALA B O 1
ATOM 7405 N N . ILE B 1 403 ? -7.559 20.969 -11.703 1 95.5 403 ILE B N 1
ATOM 7406 C CA . ILE B 1 403 ? -8.211 19.688 -11.477 1 95.5 403 ILE B CA 1
ATOM 7407 C C . ILE B 1 403 ? -8.836 19.672 -10.078 1 95.5 403 ILE B C 1
ATOM 7409 O O . ILE B 1 403 ? -9.969 19.219 -9.906 1 95.5 403 ILE B O 1
ATOM 7413 N N . LEU B 1 404 ? -8.047 20.172 -9.125 1 92.38 404 LEU B N 1
ATOM 7414 C CA . LEU B 1 404 ? -8.578 20.25 -7.77 1 92.38 404 LEU B CA 1
ATOM 7415 C C . LEU B 1 404 ? -9.828 21.109 -7.719 1 92.38 404 LEU B C 1
ATOM 7417 O O . LEU B 1 404 ? -10.836 20.734 -7.125 1 92.38 404 LEU B O 1
ATOM 7421 N N . ILE B 1 405 ? -9.766 22.281 -8.281 1 93.19 405 ILE B N 1
ATOM 7422 C CA . ILE B 1 405 ? -10.898 23.203 -8.312 1 93.19 405 ILE B CA 1
ATOM 7423 C C . ILE B 1 405 ? -12.078 22.562 -9.023 1 93.19 405 ILE B C 1
ATOM 7425 O O . ILE B 1 405 ? -13.219 22.688 -8.586 1 93.19 405 ILE B O 1
ATOM 7429 N N . GLY B 1 406 ? -11.812 21.922 -10.109 1 95.31 406 GLY B N 1
ATOM 7430 C CA . GLY B 1 406 ? -12.852 21.188 -10.82 1 95.31 406 GLY B CA 1
ATOM 7431 C C . GLY B 1 406 ? -13.523 20.125 -9.969 1 95.31 406 GLY B C 1
ATOM 7432 O O . GLY B 1 406 ? -14.742 19.984 -9.984 1 95.31 406 GLY B O 1
ATOM 7433 N N . MET B 1 407 ? -12.703 19.359 -9.242 1 94.19 407 MET B N 1
ATOM 7434 C CA . MET B 1 407 ? -13.219 18.328 -8.359 1 94.19 407 MET B CA 1
ATOM 7435 C C . MET B 1 407 ? -14.156 18.922 -7.312 1 94.19 407 MET B C 1
ATOM 7437 O O . MET B 1 407 ? -15.258 18.406 -7.105 1 94.19 407 MET B O 1
ATOM 7441 N N . VAL B 1 408 ? -13.719 19.969 -6.711 1 91 408 VAL B N 1
ATOM 7442 C CA . VAL B 1 408 ? -14.484 20.641 -5.66 1 91 408 VAL B CA 1
ATOM 7443 C C . VAL B 1 408 ? -15.781 21.203 -6.242 1 91 408 VAL B C 1
ATOM 7445 O O . VAL B 1 408 ? -16.844 21.047 -5.66 1 91 408 VAL B O 1
ATOM 7448 N N . ALA B 1 409 ? -15.711 21.797 -7.387 1 93.31 409 ALA B N 1
ATOM 7449 C CA . ALA B 1 409 ? -16.859 22.422 -8.031 1 93.31 409 ALA B CA 1
ATOM 7450 C C . ALA B 1 409 ? -17.906 21.359 -8.422 1 93.31 409 ALA B C 1
ATOM 7452 O O . ALA B 1 409 ? -19.109 21.578 -8.242 1 93.31 409 ALA B O 1
ATOM 7453 N N . LEU B 1 410 ? -17.438 20.25 -8.953 1 93.19 410 LEU B N 1
ATOM 7454 C CA . LEU B 1 410 ? -18.344 19.203 -9.398 1 93.19 410 LEU B CA 1
ATOM 7455 C C . LEU B 1 410 ? -19.156 18.656 -8.227 1 93.19 410 LEU B C 1
ATOM 7457 O O . LEU B 1 410 ? -20.328 18.328 -8.383 1 93.19 410 LEU B O 1
ATOM 7461 N N . ASN B 1 411 ? -18.531 18.516 -7.082 1 90.44 411 ASN B N 1
ATOM 7462 C CA . ASN B 1 411 ? -19.25 18.031 -5.91 1 90.44 411 ASN B CA 1
ATOM 7463 C C . ASN B 1 411 ? -20.125 19.125 -5.289 1 90.44 411 ASN B C 1
ATOM 7465 O O . ASN B 1 411 ? -21.266 18.891 -4.934 1 90.44 411 ASN B O 1
ATOM 7469 N N . ALA B 1 412 ? -19.578 20.344 -5.129 1 88 412 ALA B N 1
ATOM 7470 C CA . ALA B 1 412 ? -20.281 21.453 -4.5 1 88 412 ALA B CA 1
ATOM 7471 C C . ALA B 1 412 ? -21.562 21.781 -5.262 1 88 412 ALA B C 1
ATOM 7473 O O . ALA B 1 412 ? -22.562 22.172 -4.66 1 88 412 ALA B O 1
ATOM 7474 N N . LEU B 1 413 ? -21.562 21.641 -6.57 1 91.56 413 LEU B N 1
ATOM 7475 C CA . LEU B 1 413 ? -22.719 21.953 -7.398 1 91.56 413 LEU B CA 1
ATOM 7476 C C . LEU B 1 413 ? -23.688 20.766 -7.438 1 91.56 413 LEU B C 1
ATOM 7478 O O . LEU B 1 413 ? -24.75 20.844 -8.047 1 91.56 413 LEU B O 1
ATOM 7482 N N . GLY B 1 414 ? -23.328 19.703 -6.832 1 88.94 414 GLY B N 1
ATOM 7483 C CA . GLY B 1 414 ? -24.219 18.562 -6.711 1 88.94 414 GLY B CA 1
ATOM 7484 C C . GLY B 1 414 ? -24.219 17.672 -7.945 1 88.94 414 GLY B C 1
ATOM 7485 O O . GLY B 1 414 ? -25.109 16.844 -8.117 1 88.94 414 GLY B O 1
ATOM 7486 N N . VAL B 1 415 ? -23.25 17.812 -8.789 1 91.69 415 VAL B N 1
ATOM 7487 C CA . VAL B 1 415 ? -23.188 17.062 -10.031 1 91.69 415 VAL B CA 1
ATOM 7488 C C . VAL B 1 415 ? -22.703 15.641 -9.75 1 91.69 415 VAL B C 1
ATOM 7490 O O . VAL B 1 415 ? -23.25 14.664 -10.273 1 91.69 415 VAL B O 1
ATOM 7493 N N . LEU B 1 416 ? -21.688 15.484 -8.945 1 93.88 416 LEU B N 1
ATOM 7494 C CA . LEU B 1 416 ? -21.094 14.188 -8.617 1 93.88 416 LEU B CA 1
ATOM 7495 C C . LEU B 1 416 ? -20.922 14.031 -7.113 1 93.88 416 LEU B C 1
ATOM 7497 O O . LEU B 1 416 ? -20.719 15.016 -6.402 1 93.88 416 LEU B O 1
ATOM 7501 N N . GLU B 1 417 ? -21.062 12.789 -6.656 1 90.69 417 GLU B N 1
ATOM 7502 C CA . GLU B 1 417 ? -20.688 12.484 -5.277 1 90.69 417 GLU B CA 1
ATOM 7503 C C . GLU B 1 417 ? -19.188 12.656 -5.055 1 90.69 417 GLU B C 1
ATOM 7505 O O . GLU B 1 417 ? -18.422 12.727 -6.016 1 90.69 417 GLU B O 1
ATOM 7510 N N . VAL B 1 418 ? -18.828 12.797 -3.846 1 89.44 418 VAL B N 1
ATOM 7511 C CA . VAL B 1 418 ? -17.453 13.094 -3.486 1 89.44 418 VAL B CA 1
ATOM 7512 C C . VAL B 1 418 ? -16.516 12.039 -4.086 1 89.44 418 VAL B C 1
ATOM 7514 O O . VAL B 1 418 ? -15.5 12.367 -4.691 1 89.44 418 VAL B O 1
ATOM 7517 N N . ILE B 1 419 ? -16.875 10.742 -3.969 1 92.5 419 ILE B N 1
ATOM 7518 C CA . ILE B 1 419 ? -16.031 9.656 -4.434 1 92.5 419 ILE B CA 1
ATOM 7519 C C . ILE B 1 419 ? -15.906 9.703 -5.957 1 92.5 419 ILE B C 1
ATOM 7521 O O . ILE B 1 419 ? -14.828 9.477 -6.508 1 92.5 419 ILE B O 1
ATOM 7525 N N . GLN B 1 420 ? -16.953 10.008 -6.676 1 94.88 420 GLN B N 1
ATOM 7526 C CA . GLN B 1 420 ? -16.938 10.117 -8.133 1 94.88 420 GLN B CA 1
ATOM 7527 C C . GLN B 1 420 ? -16.031 11.266 -8.578 1 94.88 420 GLN B C 1
ATOM 7529 O O . GLN B 1 420 ? -15.227 11.109 -9.492 1 94.88 420 GLN B O 1
ATOM 7534 N N . ALA B 1 421 ? -16.219 12.375 -7.91 1 94.94 421 ALA B N 1
ATOM 7535 C CA . ALA B 1 421 ? -15.406 13.547 -8.227 1 94.94 421 ALA B CA 1
ATOM 7536 C C . ALA B 1 421 ? -13.93 13.273 -7.957 1 94.94 421 ALA B C 1
ATOM 7538 O O . ALA B 1 421 ? -13.062 13.672 -8.742 1 94.94 421 ALA B O 1
ATOM 7539 N N . ALA B 1 422 ? -13.688 12.648 -6.859 1 94.25 422 ALA B N 1
ATOM 7540 C CA . ALA B 1 422 ? -12.305 12.344 -6.48 1 94.25 422 ALA B CA 1
ATOM 7541 C C . ALA B 1 422 ? -11.656 11.398 -7.496 1 94.25 422 ALA B C 1
ATOM 7543 O O . ALA B 1 422 ? -10.516 11.609 -7.902 1 94.25 422 ALA B O 1
ATOM 7544 N N . LEU B 1 423 ? -12.336 10.336 -7.879 1 96.31 423 LEU B N 1
ATOM 7545 C CA . LEU B 1 423 ? -11.812 9.391 -8.859 1 96.31 423 LEU B CA 1
ATOM 7546 C C . LEU B 1 423 ? -11.555 10.078 -10.195 1 96.31 423 LEU B C 1
ATOM 7548 O O . LEU B 1 423 ? -10.547 9.812 -10.852 1 96.31 423 LEU B O 1
ATOM 7552 N N . LEU B 1 424 ? -12.461 10.891 -10.594 1 96.25 424 LEU B N 1
ATOM 7553 C CA . LEU B 1 424 ? -12.289 11.641 -11.828 1 96.25 424 LEU B CA 1
ATOM 7554 C C . LEU B 1 424 ? -11.062 12.547 -11.75 1 96.25 424 LEU B C 1
ATOM 7556 O O . LEU B 1 424 ? -10.312 12.672 -12.719 1 96.25 424 LEU B O 1
ATOM 7560 N N . ALA B 1 425 ? -10.93 13.203 -10.648 1 96.06 425 ALA B N 1
ATOM 7561 C CA . ALA B 1 425 ? -9.766 14.062 -10.445 1 96.06 425 ALA B CA 1
ATOM 7562 C C . ALA B 1 425 ? -8.477 13.258 -10.492 1 96.06 425 ALA B C 1
ATOM 7564 O O . ALA B 1 425 ? -7.488 13.688 -11.094 1 96.06 425 ALA B O 1
ATOM 7565 N N . ALA B 1 426 ? -8.453 12.133 -9.797 1 95.38 426 ALA B N 1
ATOM 7566 C CA . ALA B 1 426 ? -7.277 11.266 -9.828 1 95.38 426 ALA B CA 1
ATOM 7567 C C . ALA B 1 426 ? -6.945 10.844 -11.258 1 95.38 426 ALA B C 1
ATOM 7569 O O . ALA B 1 426 ? -5.785 10.867 -11.672 1 95.38 426 ALA B O 1
ATOM 7570 N N . LEU B 1 427 ? -7.973 10.453 -11.992 1 94.88 427 LEU B N 1
ATOM 7571 C CA . LEU B 1 427 ? -7.793 10.078 -13.391 1 94.88 427 LEU B CA 1
ATOM 7572 C C . LEU B 1 427 ? -7.242 11.25 -14.203 1 94.88 427 LEU B C 1
ATOM 7574 O O . LEU B 1 427 ? -6.344 11.07 -15.031 1 94.88 427 LEU B O 1
ATOM 7578 N N . ALA B 1 428 ? -7.785 12.391 -13.984 1 95.62 428 ALA B N 1
ATOM 7579 C CA . ALA B 1 428 ? -7.332 13.586 -14.695 1 95.62 428 ALA B CA 1
ATOM 7580 C C . ALA B 1 428 ? -5.871 13.883 -14.383 1 95.62 428 ALA B C 1
ATOM 7582 O O . ALA B 1 428 ? -5.117 14.305 -15.258 1 95.62 428 ALA B O 1
ATOM 7583 N N . MET B 1 429 ? -5.453 13.711 -13.109 1 94.62 429 MET B N 1
ATOM 7584 C CA . MET B 1 429 ? -4.066 13.93 -12.711 1 94.62 429 MET B CA 1
ATOM 7585 C C . MET B 1 429 ? -3.131 12.992 -13.477 1 94.62 429 MET B C 1
ATOM 7587 O O . MET B 1 429 ? -2.025 13.391 -13.852 1 94.62 429 MET B O 1
ATOM 7591 N N . LEU B 1 430 ? -3.572 11.805 -13.703 1 91.75 430 LEU B N 1
ATOM 7592 C CA . LEU B 1 430 ? -2.758 10.805 -14.383 1 91.75 430 LEU B CA 1
ATOM 7593 C C . LEU B 1 430 ? -2.705 11.07 -15.891 1 91.75 430 LEU B C 1
ATOM 7595 O O . LEU B 1 430 ? -1.639 10.992 -16.5 1 91.75 430 LEU B O 1
ATOM 7599 N N . VAL B 1 431 ? -3.84 11.438 -16.469 1 91.19 431 VAL B N 1
ATOM 7600 C CA . VAL B 1 431 ? -3.941 11.648 -17.922 1 91.19 431 VAL B CA 1
ATOM 7601 C C . VAL B 1 431 ? -3.168 12.898 -18.312 1 91.19 431 VAL B C 1
ATOM 7603 O O . VAL B 1 431 ? -2.539 12.938 -19.375 1 91.19 431 VAL B O 1
ATOM 7606 N N . THR B 1 432 ? -3.182 13.891 -17.453 1 92.44 432 THR B N 1
ATOM 7607 C CA . THR B 1 432 ? -2.508 15.148 -17.766 1 92.44 432 THR B CA 1
ATOM 7608 C C . THR B 1 432 ? -1.019 15.055 -17.453 1 92.44 432 THR B C 1
ATOM 7610 O O . THR B 1 432 ? -0.242 15.938 -17.828 1 92.44 432 THR B O 1
ATOM 7613 N N . GLY B 1 433 ? -0.642 14.062 -16.719 1 88.75 433 GLY B N 1
ATOM 7614 C CA . GLY B 1 433 ? 0.766 13.883 -16.406 1 88.75 433 GLY B CA 1
ATOM 7615 C C . GLY B 1 433 ? 1.192 14.586 -15.141 1 88.75 433 GLY B C 1
ATOM 7616 O O . GLY B 1 433 ? 2.387 14.766 -14.891 1 88.75 433 GLY B O 1
ATOM 7617 N N . CYS B 1 434 ? 0.308 15.047 -14.414 1 88.19 434 CYS B N 1
ATOM 7618 C CA . CYS B 1 434 ? 0.633 15.664 -13.133 1 88.19 434 CYS B CA 1
ATOM 7619 C C . CYS B 1 434 ? 1.217 14.633 -12.172 1 88.19 434 CYS B C 1
ATOM 7621 O O . CYS B 1 434 ? 1.935 14.992 -11.234 1 88.19 434 CYS B O 1
ATOM 7623 N N . LEU B 1 435 ? 0.789 13.43 -12.352 1 86.75 435 LEU B N 1
ATOM 7624 C CA . LEU B 1 435 ? 1.285 12.297 -11.578 1 86.75 435 LEU B CA 1
ATOM 7625 C C . LEU B 1 435 ? 1.666 11.141 -12.492 1 86.75 435 LEU B C 1
ATOM 7627 O O . LEU B 1 435 ? 0.953 10.836 -13.445 1 86.75 435 LEU B O 1
ATOM 7631 N N . SER B 1 436 ? 2.834 10.586 -12.188 1 80 436 SER B N 1
ATOM 7632 C CA . SER B 1 436 ? 3.277 9.445 -12.984 1 80 436 SER B CA 1
ATOM 7633 C C . SER B 1 436 ? 2.51 8.188 -12.617 1 80 436 SER B C 1
ATOM 7635 O O . SER B 1 436 ? 2.195 7.961 -11.445 1 80 436 SER B O 1
ATOM 7637 N N . MET B 1 437 ? 2.211 7.398 -13.617 1 77.5 437 MET B N 1
ATOM 7638 C CA . MET B 1 437 ? 1.416 6.188 -13.445 1 77.5 437 MET B CA 1
ATOM 7639 C C . MET B 1 437 ? 2.17 5.152 -12.617 1 77.5 437 MET B C 1
ATOM 7641 O O . MET B 1 437 ? 1.558 4.34 -11.922 1 77.5 437 MET B O 1
ATOM 7645 N N . GLY B 1 438 ? 3.391 5.148 -12.688 1 68.62 438 GLY B N 1
ATOM 7646 C CA . GLY B 1 438 ? 4.188 4.148 -12 1 68.62 438 GLY B CA 1
ATOM 7647 C C . GLY B 1 438 ? 4.273 4.375 -10.5 1 68.62 438 GLY B C 1
ATOM 7648 O O . GLY B 1 438 ? 4.531 3.441 -9.734 1 68.62 438 GLY B O 1
ATOM 7649 N N . ASN B 1 439 ? 3.881 5.477 -10.008 1 68.69 439 ASN B N 1
ATOM 7650 C CA . ASN B 1 439 ? 4.109 5.852 -8.617 1 68.69 439 ASN B CA 1
ATOM 7651 C C . ASN B 1 439 ? 2.799 6.039 -7.863 1 68.69 439 ASN B C 1
ATOM 7653 O O . ASN B 1 439 ? 2.799 6.438 -6.695 1 68.69 439 ASN B O 1
ATOM 7657 N N . VAL B 1 440 ? 1.736 5.715 -8.43 1 84.56 440 VAL B N 1
ATOM 7658 C CA . VAL B 1 440 ? 0.445 6.105 -7.871 1 84.56 440 VAL B CA 1
ATOM 7659 C C . VAL B 1 440 ? 0.204 5.359 -6.559 1 84.56 440 VAL B C 1
ATOM 7661 O O . VAL B 1 440 ? -0.204 5.961 -5.562 1 84.56 440 VAL B O 1
ATOM 7664 N N . ARG B 1 441 ? 0.509 4.109 -6.457 1 85.19 441 ARG B N 1
ATOM 7665 C CA . ARG B 1 441 ? 0.167 3.254 -5.324 1 85.19 441 ARG B CA 1
ATOM 7666 C C . ARG B 1 441 ? 1.058 3.555 -4.121 1 85.19 441 ARG B C 1
ATOM 7668 O O . ARG B 1 441 ? 0.658 3.34 -2.977 1 85.19 441 ARG B O 1
ATOM 7675 N N . ARG B 1 442 ? 2.209 4.125 -4.449 1 78.31 442 ARG B N 1
ATOM 7676 C CA . ARG B 1 442 ? 3.164 4.402 -3.381 1 78.31 442 ARG B CA 1
ATOM 7677 C C . ARG B 1 442 ? 2.707 5.586 -2.533 1 78.31 442 ARG B C 1
ATOM 7679 O O . ARG B 1 442 ? 3.16 5.754 -1.399 1 78.31 442 ARG B O 1
ATOM 7686 N N . HIS B 1 443 ? 1.803 6.316 -3.078 1 80.81 443 HIS B N 1
ATOM 7687 C CA . HIS B 1 443 ? 1.359 7.512 -2.371 1 80.81 443 HIS B CA 1
ATOM 7688 C C . HIS B 1 443 ? 0.182 7.207 -1.451 1 80.81 443 HIS B C 1
ATOM 7690 O O . HIS B 1 443 ? -0.205 8.039 -0.631 1 80.81 443 HIS B O 1
ATOM 7696 N N . ILE B 1 444 ? -0.326 6.051 -1.553 1 88 444 ILE B N 1
ATOM 7697 C CA . ILE B 1 444 ? -1.452 5.664 -0.709 1 88 444 ILE B CA 1
ATOM 7698 C C . ILE B 1 444 ? -0.938 5.109 0.617 1 88 444 ILE B C 1
ATOM 7700 O O . ILE B 1 444 ? -0.145 4.164 0.636 1 88 444 ILE B O 1
ATOM 7704 N N . ASP B 1 445 ? -1.234 5.754 1.667 1 84.19 445 ASP B N 1
ATOM 7705 C CA . ASP B 1 445 ? -0.851 5.273 2.99 1 84.19 445 ASP B CA 1
ATOM 7706 C C . ASP B 1 445 ? -1.754 4.129 3.443 1 84.19 445 ASP B C 1
ATOM 7708 O O . ASP B 1 445 ? -2.801 4.359 4.051 1 84.19 445 ASP B O 1
ATOM 7712 N N . LEU B 1 446 ? -1.314 2.982 3.299 1 87.88 446 LEU B N 1
ATOM 7713 C CA . LEU B 1 446 ? -2.105 1.788 3.572 1 87.88 446 LEU B CA 1
ATOM 7714 C C . LEU B 1 446 ? -2.418 1.671 5.059 1 87.88 446 LEU B C 1
ATOM 7716 O O . LEU B 1 446 ? -3.445 1.106 5.441 1 87.88 446 LEU B O 1
ATOM 7720 N N . GLN B 1 447 ? -1.549 2.168 5.859 1 85.81 447 GLN B N 1
ATOM 7721 C CA . GLN B 1 447 ? -1.795 2.098 7.297 1 85.81 447 GLN B CA 1
ATOM 7722 C C . GLN B 1 447 ? -3.059 2.863 7.676 1 85.81 447 GLN B C 1
ATOM 7724 O O . GLN B 1 447 ? -3.898 2.355 8.422 1 85.81 447 GLN B O 1
ATOM 7729 N N . VAL B 1 448 ? -3.139 4.055 7.156 1 83.69 448 VAL B N 1
ATOM 7730 C CA . VAL B 1 448 ? -4.285 4.902 7.457 1 83.69 448 VAL B CA 1
ATOM 7731 C C . VAL B 1 448 ? -5.566 4.246 6.945 1 83.69 448 VAL B C 1
ATOM 7733 O O . VAL B 1 448 ? -6.578 4.215 7.645 1 83.69 448 VAL B O 1
ATOM 7736 N N . ILE B 1 449 ? -5.527 3.697 5.742 1 90.88 449 ILE B N 1
ATOM 7737 C CA . ILE B 1 449 ? -6.699 3.082 5.129 1 90.88 449 ILE B CA 1
ATOM 7738 C C . ILE B 1 449 ? -7.148 1.886 5.965 1 90.88 449 ILE B C 1
ATOM 7740 O O . ILE B 1 449 ? -8.336 1.731 6.246 1 90.88 449 ILE B O 1
ATOM 7744 N N . ILE B 1 450 ? -6.207 1.061 6.383 1 92.06 450 ILE B N 1
ATOM 7745 C CA . ILE B 1 450 ? -6.527 -0.136 7.152 1 92.06 450 ILE B CA 1
ATOM 7746 C C . ILE B 1 450 ? -7.086 0.263 8.516 1 92.06 450 ILE B C 1
ATOM 7748 O O . ILE B 1 450 ? -8.047 -0.34 9 1 92.06 450 ILE B O 1
ATOM 7752 N N . VAL B 1 451 ? -6.477 1.283 9.125 1 86.75 451 VAL B N 1
ATOM 7753 C CA . VAL B 1 451 ? -6.934 1.757 10.422 1 86.75 451 VAL B CA 1
ATOM 7754 C C . VAL B 1 451 ? -8.398 2.184 10.336 1 86.75 451 VAL B C 1
ATOM 7756 O O . VAL B 1 451 ? -9.219 1.773 11.156 1 86.75 451 VAL B O 1
ATOM 7759 N N . ILE B 1 452 ? -8.703 2.971 9.32 1 87.38 452 ILE B N 1
ATOM 7760 C CA . ILE B 1 452 ? -10.055 3.494 9.156 1 87.38 452 ILE B CA 1
ATOM 7761 C C . ILE B 1 452 ? -11.016 2.346 8.867 1 87.38 452 ILE B C 1
ATOM 7763 O O . ILE B 1 452 ? -12.039 2.197 9.547 1 87.38 452 ILE B O 1
ATOM 7767 N N . ALA B 1 453 ? -10.688 1.511 7.941 1 92.69 453 ALA B N 1
ATOM 7768 C CA . ALA B 1 453 ? -11.562 0.422 7.512 1 92.69 453 ALA B CA 1
ATOM 7769 C C . ALA B 1 453 ? -11.812 -0.561 8.656 1 92.69 453 ALA B C 1
ATOM 7771 O O . ALA B 1 453 ? -12.953 -0.977 8.883 1 92.69 453 ALA B O 1
ATOM 7772 N N . ALA B 1 454 ? -10.781 -0.916 9.383 1 92.06 454 ALA B N 1
ATOM 7773 C CA . ALA B 1 454 ? -10.891 -1.882 10.469 1 92.06 454 ALA B CA 1
ATOM 7774 C C . ALA B 1 454 ? -11.695 -1.308 11.633 1 92.06 454 ALA B C 1
ATOM 7776 O O . ALA B 1 454 ? -12.375 -2.047 12.352 1 92.06 454 ALA B O 1
ATOM 7777 N N . SER B 1 455 ? -11.641 -0.019 11.844 1 87.81 455 SER B N 1
ATOM 7778 C CA . SER B 1 455 ? -12.344 0.61 12.953 1 87.81 455 SER B CA 1
ATOM 7779 C C . SER B 1 455 ? -13.859 0.501 12.773 1 87.81 455 SER B C 1
ATOM 7781 O O . SER B 1 455 ? -14.609 0.562 13.758 1 87.81 455 SER B O 1
ATOM 7783 N N . PHE B 1 456 ? -14.32 0.346 11.531 1 88.88 456 PHE B N 1
ATOM 7784 C CA . PHE B 1 456 ? -15.742 0.173 11.266 1 88.88 456 PHE B CA 1
ATOM 7785 C C . PHE B 1 456 ? -16.266 -1.084 11.953 1 88.88 456 PHE B C 1
ATOM 7787 O O . PHE B 1 456 ? -17.438 -1.145 12.336 1 88.88 456 PHE B O 1
ATOM 7794 N N . ALA B 1 457 ? -15.383 -2.102 12.109 1 93.25 457 ALA B N 1
ATOM 7795 C CA . ALA B 1 457 ? -15.789 -3.322 12.805 1 93.25 457 ALA B CA 1
ATOM 7796 C C . ALA B 1 457 ? -16.156 -3.027 14.258 1 93.25 457 ALA B C 1
ATOM 7798 O O . ALA B 1 457 ? -17.141 -3.578 14.773 1 93.25 457 ALA B O 1
ATOM 7799 N N . LEU B 1 458 ? -15.406 -2.189 14.922 1 90.31 458 LEU B N 1
ATOM 7800 C CA . LEU B 1 458 ? -15.703 -1.805 16.297 1 90.31 458 LEU B CA 1
ATOM 7801 C C . LEU B 1 458 ? -17.031 -1.069 16.375 1 90.31 458 LEU B C 1
ATOM 7803 O O . LEU B 1 458 ? -17.844 -1.337 17.266 1 90.31 458 LEU B O 1
ATOM 7807 N N . GLY B 1 459 ? -17.219 -0.14 15.469 1 88.19 459 GLY B N 1
ATOM 7808 C CA . GLY B 1 459 ? -18.484 0.576 15.422 1 88.19 459 GLY B CA 1
ATOM 7809 C C . GLY B 1 459 ? -19.672 -0.334 15.203 1 88.19 459 GLY B C 1
ATOM 7810 O O . GLY B 1 459 ? -20.703 -0.198 15.875 1 88.19 459 GLY B O 1
ATOM 7811 N N . ALA B 1 460 ? -19.531 -1.258 14.258 1 91.56 460 ALA B N 1
ATOM 7812 C CA . ALA B 1 460 ? -20.594 -2.203 13.953 1 91.56 460 ALA B CA 1
ATOM 7813 C C . ALA B 1 460 ? -20.922 -3.078 15.164 1 91.56 460 ALA B C 1
ATOM 7815 O O . ALA B 1 460 ? -22.078 -3.359 15.445 1 91.56 460 ALA B O 1
ATOM 7816 N N . ALA B 1 461 ? -19.875 -3.504 15.891 1 94.88 461 ALA B N 1
ATOM 7817 C CA . ALA B 1 461 ? -20.062 -4.32 17.094 1 94.88 461 ALA B CA 1
ATOM 7818 C C . ALA B 1 461 ? -20.797 -3.541 18.172 1 94.88 461 ALA B C 1
ATOM 7820 O O . ALA B 1 461 ? -21.656 -4.082 18.859 1 94.88 461 ALA B O 1
ATOM 7821 N N . MET B 1 462 ? -20.438 -2.301 18.344 1 92.44 462 MET B N 1
ATOM 7822 C CA . MET B 1 462 ? -21.062 -1.441 19.344 1 92.44 462 MET B CA 1
ATOM 7823 C C . MET B 1 462 ? -22.562 -1.298 19.094 1 92.44 462 MET B C 1
ATOM 7825 O O . MET B 1 462 ? -23.359 -1.288 20.031 1 92.44 462 MET B O 1
ATOM 7829 N N . VAL B 1 463 ? -22.953 -1.21 17.875 1 90.62 463 VAL B N 1
ATOM 7830 C CA . VAL B 1 463 ? -24.344 -1.041 17.5 1 90.62 463 VAL B CA 1
ATOM 7831 C C . VAL B 1 463 ? -25.078 -2.379 17.609 1 90.62 463 VAL B C 1
ATOM 7833 O O . VAL B 1 463 ? -26.141 -2.465 18.219 1 90.62 463 VAL B O 1
ATOM 7836 N N . LYS B 1 464 ? -24.5 -3.4 17.062 1 93.56 464 LYS B N 1
ATOM 7837 C CA . LYS B 1 464 ? -25.141 -4.711 16.969 1 93.56 464 LYS B CA 1
ATOM 7838 C C . LYS B 1 464 ? -25.375 -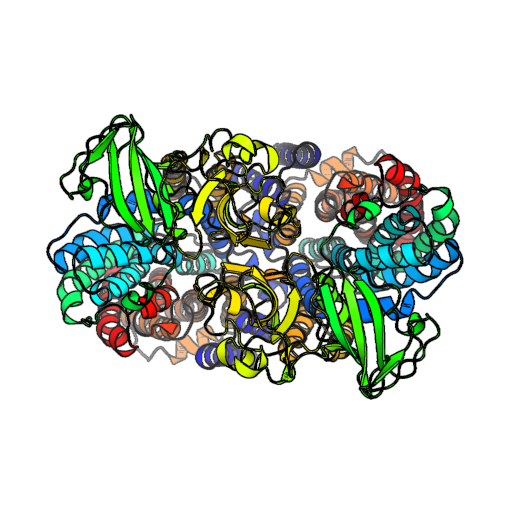5.309 18.359 1 93.56 464 LYS B C 1
ATOM 7840 O O . LYS B 1 464 ? -26.391 -5.973 18.594 1 93.56 464 LYS B O 1
ATOM 7845 N N . THR B 1 465 ? -24.469 -5.062 19.281 1 95.31 465 THR B N 1
ATOM 7846 C CA . THR B 1 465 ? -24.547 -5.699 20.594 1 95.31 465 THR B CA 1
ATOM 7847 C C . THR B 1 465 ? -25.344 -4.828 21.562 1 95.31 465 THR B C 1
ATOM 7849 O O . THR B 1 465 ? -25.703 -5.277 22.656 1 95.31 465 THR B O 1
ATOM 7852 N N . GLY B 1 466 ? -25.578 -3.537 21.188 1 92.88 466 GLY B N 1
ATOM 7853 C CA . GLY B 1 466 ? -26.281 -2.615 22.062 1 92.88 466 GLY B CA 1
ATOM 7854 C C . GLY B 1 466 ? -25.359 -1.929 23.062 1 92.88 466 GLY B C 1
ATOM 7855 O O . GLY B 1 466 ? -25.828 -1.194 23.938 1 92.88 466 GLY B O 1
ATOM 7856 N N . ALA B 1 467 ? -24.125 -2.168 22.953 1 93 467 ALA B N 1
ATOM 7857 C CA . ALA B 1 467 ? -23.141 -1.545 23.844 1 93 467 ALA B CA 1
ATOM 7858 C C . ALA B 1 467 ? -23.234 -0.023 23.781 1 93 467 ALA B C 1
ATOM 7860 O O . ALA B 1 467 ? -23.156 0.659 24.797 1 93 467 ALA B O 1
ATOM 7861 N N . ALA B 1 468 ? -23.375 0.54 22.625 1 91 468 ALA B N 1
ATOM 7862 C CA . ALA B 1 468 ? -23.469 1.985 22.438 1 91 468 ALA B CA 1
ATOM 7863 C C . ALA B 1 468 ? -24.656 2.559 23.188 1 91 468 ALA B C 1
ATOM 7865 O O . ALA B 1 468 ? -24.547 3.594 23.859 1 91 468 ALA B O 1
ATOM 7866 N N . ALA B 1 469 ? -25.734 1.896 23.094 1 90.25 469 ALA B N 1
ATOM 7867 C CA . ALA B 1 469 ? -26.953 2.33 23.781 1 90.25 469 ALA B CA 1
ATOM 7868 C C . ALA B 1 469 ? -26.781 2.275 25.297 1 90.25 469 ALA B C 1
ATOM 7870 O O . ALA B 1 469 ? -27.25 3.156 26.016 1 90.25 469 ALA B O 1
ATOM 7871 N N . THR B 1 470 ? -26.094 1.259 25.75 1 90.06 470 THR B N 1
ATOM 7872 C CA . THR B 1 470 ? -25.844 1.104 2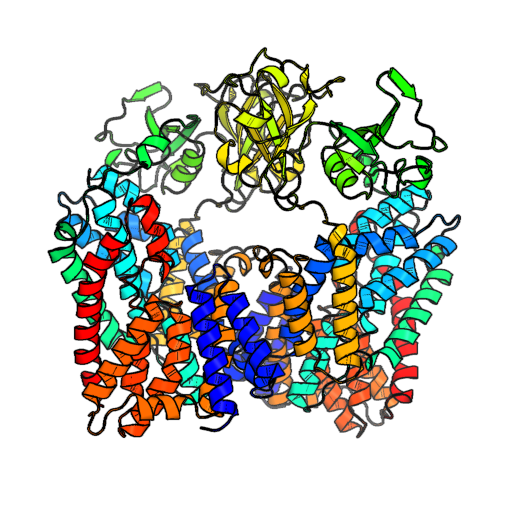7.172 1 90.06 470 THR B CA 1
ATOM 7873 C C . THR B 1 470 ? -24.969 2.23 27.703 1 90.06 470 THR B C 1
ATOM 7875 O O . THR B 1 470 ? -25.234 2.791 28.766 1 90.06 470 THR B O 1
ATOM 7878 N N . ILE B 1 471 ? -23.984 2.568 26.969 1 89.12 471 ILE B N 1
ATOM 7879 C CA . ILE B 1 471 ? -23.094 3.658 27.359 1 89.12 471 ILE B CA 1
ATOM 7880 C C . ILE B 1 471 ? -23.859 4.977 27.359 1 89.12 471 ILE B C 1
ATOM 7882 O O . ILE B 1 471 ? -23.719 5.785 28.281 1 89.12 471 ILE B O 1
ATOM 7886 N N . ALA B 1 472 ? -24.609 5.199 26.312 1 88.06 472 ALA B N 1
ATOM 7887 C CA . ALA B 1 472 ? -25.406 6.418 26.219 1 88.06 472 ALA B CA 1
ATOM 7888 C C . ALA B 1 472 ? -26.328 6.574 27.422 1 88.06 472 ALA B C 1
ATOM 7890 O O . ALA B 1 472 ? -26.453 7.664 27.969 1 88.06 472 ALA B O 1
ATOM 7891 N N . ASN B 1 473 ? -26.891 5.488 27.844 1 86.5 473 ASN B N 1
ATOM 7892 C CA . ASN B 1 473 ? -27.828 5.508 28.969 1 86.5 473 ASN B CA 1
ATOM 7893 C C . ASN B 1 473 ? -27.094 5.777 30.297 1 86.5 473 ASN B C 1
ATOM 7895 O O . ASN B 1 473 ? -27.656 6.406 31.188 1 86.5 473 ASN B O 1
ATOM 7899 N N . THR B 1 474 ? -25.906 5.332 30.344 1 86.38 474 THR B N 1
ATOM 7900 C CA . THR B 1 474 ? -25.141 5.492 31.578 1 86.38 474 THR B CA 1
ATOM 7901 C C . THR B 1 474 ? -24.547 6.891 31.656 1 86.38 474 THR B C 1
ATOM 7903 O O . THR B 1 474 ? -24.438 7.461 32.75 1 86.38 474 THR B O 1
ATOM 7906 N N . LEU B 1 475 ? -24.141 7.387 30.531 1 85.38 475 LEU B N 1
ATOM 7907 C CA . LEU B 1 475 ? -23.484 8.688 30.5 1 85.38 475 LEU B CA 1
ATOM 7908 C C . LEU B 1 475 ? -24.484 9.812 30.734 1 85.38 475 LEU B C 1
ATOM 7910 O O . LEU B 1 475 ? -24.156 10.828 31.344 1 85.38 475 LEU B O 1
ATOM 7914 N N . LEU B 1 476 ? -25.656 9.633 30.219 1 84.62 476 LEU B N 1
ATOM 7915 C CA . LEU B 1 476 ? -26.656 10.688 30.344 1 84.62 476 LEU B CA 1
ATOM 7916 C C . LEU B 1 476 ? -27.344 10.648 31.703 1 84.62 476 LEU B C 1
ATOM 7918 O O . LEU B 1 476 ? -27.859 9.609 32.125 1 84.62 476 LEU B O 1
ATOM 7922 N N . LEU B 1 477 ? -26.922 11.672 32.469 1 75.12 477 LEU B N 1
ATOM 7923 C CA . LEU B 1 477 ? -27.641 11.852 33.719 1 75.12 477 LEU B CA 1
ATOM 7924 C C . LEU B 1 477 ? -29.109 12.211 33.469 1 75.12 477 LEU B C 1
ATOM 7926 O O . LEU B 1 477 ? -29.438 12.758 32.406 1 75.12 477 LEU B O 1
ATOM 7930 N N . ALA B 1 478 ? -29.859 11.836 34.469 1 69.06 478 ALA B N 1
ATOM 7931 C CA . ALA B 1 478 ? -31.281 12.18 34.375 1 69.06 478 ALA B CA 1
ATOM 7932 C C . ALA B 1 478 ? -31.469 13.68 34.219 1 69.06 478 ALA B C 1
ATOM 7934 O O . ALA B 1 478 ? -30.875 14.477 34.938 1 69.06 478 ALA B O 1
ATOM 7935 N N . GLY B 1 479 ? -32.062 14.07 33.094 1 74.94 479 GLY B N 1
ATOM 7936 C CA . GLY B 1 479 ? -32.438 15.461 32.875 1 74.94 479 GLY B CA 1
ATOM 7937 C C . GLY B 1 479 ? -31.469 16.172 31.938 1 74.94 479 GLY B C 1
ATOM 7938 O O . GLY B 1 479 ? -31.609 17.375 31.703 1 74.94 479 GLY B O 1
ATOM 7939 N N . THR B 1 480 ? -30.547 15.5 31.469 1 82.75 480 THR B N 1
ATOM 7940 C CA . THR B 1 480 ? -29.625 16.156 30.531 1 82.75 480 THR B CA 1
ATOM 7941 C C . THR B 1 480 ? -30.344 16.531 29.25 1 82.75 480 THR B C 1
ATOM 7943 O O . THR B 1 480 ? -30.938 15.68 28.594 1 82.75 480 THR B O 1
ATOM 7946 N N . GLY B 1 481 ? -30.438 17.781 28.953 1 89.94 481 GLY B N 1
ATOM 7947 C CA . GLY B 1 481 ? -31.047 18.266 27.734 1 89.94 481 GLY B CA 1
ATOM 7948 C C . GLY B 1 481 ? -30.172 18.109 26.516 1 89.94 481 GLY B C 1
ATOM 7949 O O . GLY B 1 481 ? -29.047 17.609 26.609 1 89.94 481 GLY B O 1
ATOM 7950 N N . PRO B 1 482 ? -30.703 18.406 25.375 1 93.75 482 PRO B N 1
ATOM 7951 C CA . PRO B 1 482 ? -29.969 18.234 24.125 1 93.75 482 PRO B CA 1
ATOM 7952 C C . PRO B 1 482 ? -28.641 18.984 24.109 1 93.75 482 PRO B C 1
ATOM 7954 O O . PRO B 1 482 ? -27.656 18.484 23.578 1 93.75 482 PRO B O 1
ATOM 7957 N N . TRP B 1 483 ? -28.578 20.125 24.719 1 94.31 483 TRP B N 1
ATOM 7958 C CA . TRP B 1 483 ? -27.344 20.906 24.75 1 94.31 483 TRP B CA 1
ATOM 7959 C C . TRP B 1 483 ? -26.297 20.234 25.625 1 94.31 483 TRP B C 1
ATOM 7961 O O . TRP B 1 483 ? -25.109 20.203 25.281 1 94.31 483 TRP B O 1
ATOM 7971 N N . GLY B 1 484 ? -26.781 19.812 26.781 1 93.81 484 GLY B N 1
ATOM 7972 C CA . GLY B 1 484 ? -25.875 19.078 27.641 1 93.81 484 GLY B CA 1
ATOM 7973 C C . GLY B 1 484 ? -25.344 17.797 27 1 93.81 484 GLY B C 1
ATOM 7974 O O . GLY B 1 484 ? -24.172 17.453 27.188 1 93.81 484 GLY B O 1
ATOM 7975 N N . ALA B 1 485 ? -26.266 17.109 26.312 1 95.31 485 ALA B N 1
ATOM 7976 C CA . ALA B 1 485 ? -25.875 15.898 25.609 1 95.31 485 ALA B CA 1
ATOM 7977 C C . ALA B 1 485 ? -24.828 16.188 24.531 1 95.31 485 ALA B C 1
ATOM 7979 O O . ALA B 1 485 ? -23.891 15.422 24.344 1 95.31 485 ALA B O 1
ATOM 7980 N N . LEU B 1 486 ? -25.031 17.266 23.844 1 96.31 486 LEU B N 1
ATOM 7981 C CA . LEU B 1 486 ? -24.094 17.688 22.812 1 96.31 486 LEU B CA 1
ATOM 7982 C C . LEU B 1 486 ? -22.719 17.969 23.391 1 96.31 486 LEU B C 1
ATOM 7984 O O . LEU B 1 486 ? -21.703 17.562 22.828 1 96.31 486 LEU B O 1
ATOM 7988 N N . ALA B 1 487 ? -22.688 18.672 24.484 1 95.88 487 ALA B N 1
ATOM 7989 C CA . ALA B 1 487 ? -21.422 18.984 25.172 1 95.88 487 ALA B CA 1
ATOM 7990 C C . ALA B 1 487 ? -20.734 17.719 25.641 1 95.88 487 ALA B C 1
ATOM 7992 O O . ALA B 1 487 ? -19.5 17.625 25.594 1 95.88 487 ALA B O 1
ATOM 7993 N N . LEU B 1 488 ? -21.531 16.859 26.094 1 95 488 LEU B N 1
ATOM 7994 C CA . LEU B 1 488 ? -20.984 15.594 26.578 1 95 488 LEU B CA 1
ATOM 7995 C C . LEU B 1 488 ? -20.328 14.82 25.438 1 95 488 LEU B C 1
ATOM 7997 O O . LEU B 1 488 ? -19.25 14.258 25.594 1 95 488 LEU B O 1
ATOM 8001 N N . VAL B 1 489 ? -21 14.727 24.312 1 96.31 489 VAL B N 1
ATOM 8002 C CA . VAL B 1 489 ? -20.469 14.039 23.156 1 96.31 489 VAL B CA 1
ATOM 8003 C C . VAL B 1 489 ? -19.172 14.711 22.703 1 96.31 489 VAL B C 1
ATOM 8005 O O . VAL B 1 489 ? -18.203 14.031 22.328 1 96.31 489 VAL B O 1
ATOM 8008 N N . PHE B 1 490 ? -19.172 16.047 22.703 1 97.38 490 PHE B N 1
ATOM 8009 C CA . PHE B 1 490 ? -17.953 16.781 22.344 1 97.38 490 PHE B CA 1
ATOM 8010 C C . PHE B 1 490 ? -16.812 16.391 23.266 1 97.38 490 PHE B C 1
ATOM 8012 O O . PHE B 1 490 ? -15.711 16.062 22.797 1 97.38 490 PHE B O 1
ATOM 8019 N N . LEU B 1 491 ? -17.047 16.438 24.516 1 95.81 491 LEU B N 1
ATOM 8020 C CA . LEU B 1 491 ? -16.016 16.156 25.516 1 95.81 491 LEU B CA 1
ATOM 8021 C C . LEU B 1 491 ? -15.531 14.719 25.406 1 95.81 491 LEU B C 1
ATOM 8023 O O . LEU B 1 491 ? -14.328 14.461 25.5 1 95.81 491 LEU B O 1
ATOM 8027 N N . LEU B 1 492 ? -16.453 13.828 25.266 1 94.25 492 LEU B N 1
ATOM 8028 C CA . LEU B 1 492 ? -16.094 12.422 25.109 1 94.25 492 LEU B CA 1
ATOM 8029 C C . LEU B 1 492 ? -15.211 12.211 23.891 1 94.25 492 LEU B C 1
ATOM 8031 O O . LEU B 1 492 ? -14.195 11.516 23.969 1 94.25 492 LEU B O 1
ATOM 8035 N N . THR B 1 493 ? -15.609 12.797 22.797 1 96.06 493 THR B N 1
ATOM 8036 C CA . THR B 1 493 ? -14.859 12.672 21.547 1 96.06 493 THR B CA 1
ATOM 8037 C C . THR B 1 493 ? -13.469 13.281 21.703 1 96.06 493 THR B C 1
ATOM 8039 O O . THR B 1 493 ? -12.484 12.711 21.219 1 96.06 493 THR B O 1
ATOM 8042 N N . LEU B 1 494 ? -13.43 14.453 22.328 1 95.56 494 LEU B N 1
ATOM 8043 C CA . LEU B 1 494 ? -12.156 15.133 22.547 1 95.56 494 LEU B CA 1
ATOM 8044 C C . LEU B 1 494 ? -11.211 14.266 23.375 1 95.56 494 LEU B C 1
ATOM 8046 O O . LEU B 1 494 ? -10.023 14.164 23.047 1 95.56 494 LEU B O 1
ATOM 8050 N N . CYS B 1 495 ? -11.68 13.625 24.391 1 92.12 495 CYS B N 1
ATOM 8051 C CA . CYS B 1 495 ? -10.867 12.773 25.25 1 92.12 495 CYS B CA 1
ATOM 8052 C C . CYS B 1 495 ? -10.312 11.586 24.469 1 92.12 495 CYS B C 1
ATOM 8054 O O . CYS B 1 495 ? -9.133 11.242 24.609 1 92.12 495 CYS B O 1
ATOM 8056 N N . PHE B 1 496 ? -11.164 11.039 23.672 1 89.56 496 PHE B N 1
ATOM 8057 C CA . PHE B 1 496 ? -10.742 9.867 22.906 1 89.56 496 PHE B CA 1
ATOM 8058 C C . PHE B 1 496 ? -9.734 10.25 21.828 1 89.56 496 PHE B C 1
ATOM 8060 O O . PHE B 1 496 ? -8.789 9.5 21.562 1 89.56 496 PHE B O 1
ATOM 8067 N N . THR B 1 497 ? -9.938 11.375 21.156 1 91.88 497 THR B N 1
ATOM 8068 C CA . THR B 1 497 ? -9.047 11.742 20.062 1 91.88 497 THR B CA 1
ATOM 8069 C C . THR B 1 497 ? -7.66 12.094 20.578 1 91.88 497 THR B C 1
ATOM 8071 O O . THR B 1 497 ? -6.664 11.938 19.875 1 91.88 497 THR B O 1
ATOM 8074 N N . GLU B 1 498 ? -7.566 12.555 21.812 1 88.81 498 GLU B N 1
ATOM 8075 C CA . GLU B 1 498 ? -6.273 12.867 22.406 1 88.81 498 GLU B CA 1
ATOM 8076 C C . GLU B 1 498 ? -5.496 11.594 22.734 1 88.81 498 GLU B C 1
ATOM 8078 O O . GLU B 1 498 ? -4.266 11.609 22.812 1 88.81 498 GLU B O 1
ATOM 8083 N N . LEU B 1 499 ? -6.25 10.539 22.828 1 77.31 499 LEU B N 1
ATOM 8084 C CA . LEU B 1 499 ? -5.617 9.297 23.234 1 77.31 499 LEU B CA 1
ATOM 8085 C C . LEU B 1 499 ? -5.434 8.359 22.047 1 77.31 499 LEU B C 1
ATOM 8087 O O . LEU B 1 499 ? -4.59 7.461 22.078 1 77.31 499 LEU B O 1
ATOM 8091 N N . LEU B 1 500 ? -6.336 8.578 21.125 1 77.94 500 LEU B N 1
ATOM 8092 C CA . LEU B 1 500 ? -6.363 7.715 19.953 1 77.94 500 LEU B CA 1
ATOM 8093 C C . LEU B 1 500 ? -6.129 8.523 18.688 1 77.94 500 LEU B C 1
ATOM 8095 O O . LEU B 1 500 ? -5.906 9.734 18.75 1 77.94 500 LEU B O 1
ATOM 8099 N N . THR B 1 501 ? -6.16 7.816 17.609 1 79.88 501 THR B N 1
ATOM 8100 C CA . THR B 1 501 ? -6.152 8.539 16.328 1 79.88 501 THR B CA 1
ATOM 8101 C C . THR B 1 501 ? -7.496 9.219 16.094 1 79.88 501 THR B C 1
ATOM 8103 O O . THR B 1 501 ? -8.523 8.789 16.625 1 79.88 501 THR B O 1
ATOM 8106 N N . ASN B 1 502 ? -7.465 10.266 15.336 1 90.06 502 ASN B N 1
ATOM 8107 C CA . ASN B 1 502 ? -8.68 11.016 15.039 1 90.06 502 ASN B CA 1
ATOM 8108 C C . ASN B 1 502 ? -9.766 10.117 14.453 1 90.06 502 ASN B C 1
ATOM 8110 O O . ASN B 1 502 ? -10.922 10.164 14.891 1 90.06 502 ASN B O 1
ATOM 8114 N N . ASN B 1 503 ? -9.422 9.266 13.57 1 85.94 503 ASN B N 1
ATOM 8115 C CA . ASN B 1 503 ? -10.375 8.383 12.906 1 85.94 503 ASN B CA 1
ATOM 8116 C C . ASN B 1 503 ? -10.969 7.359 13.867 1 85.94 503 ASN B C 1
ATOM 8118 O O . ASN B 1 503 ? -12.172 7.121 13.859 1 85.94 503 ASN B O 1
ATOM 8122 N N . ALA B 1 504 ? -10.117 6.816 14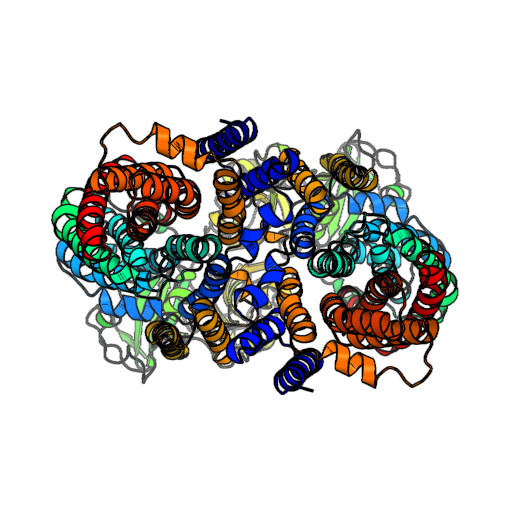.695 1 82.06 504 ALA B N 1
ATOM 8123 C CA . ALA B 1 504 ? -10.578 5.816 15.656 1 82.06 504 ALA B CA 1
ATOM 8124 C C . ALA B 1 504 ? -11.547 6.43 16.656 1 82.06 504 ALA B C 1
ATOM 8126 O O . ALA B 1 504 ? -12.547 5.809 17.031 1 82.06 504 ALA B O 1
ATOM 8127 N N . ALA B 1 505 ? -11.211 7.59 17.094 1 90.19 505 ALA B N 1
ATOM 8128 C CA . ALA B 1 505 ? -12.086 8.281 18.047 1 90.19 505 ALA B CA 1
ATOM 8129 C C . ALA B 1 505 ? -13.461 8.531 17.438 1 90.19 505 ALA B C 1
ATOM 8131 O O . ALA B 1 505 ? -14.484 8.289 18.094 1 90.19 505 ALA B O 1
ATOM 8132 N N . ALA B 1 506 ? -13.492 8.984 16.219 1 92.75 506 ALA B N 1
ATOM 8133 C CA . ALA B 1 506 ? -14.758 9.273 15.539 1 92.75 506 ALA B CA 1
ATOM 8134 C C . ALA B 1 506 ? -15.594 8.008 15.383 1 92.75 506 ALA B C 1
ATOM 8136 O O . ALA B 1 506 ? -16.797 8.023 15.641 1 92.75 506 ALA B O 1
ATOM 8137 N N . ILE B 1 507 ? -14.992 6.938 15.008 1 85.81 507 ILE B N 1
ATOM 8138 C CA . ILE B 1 507 ? -15.703 5.695 14.719 1 85.81 507 ILE B CA 1
ATOM 8139 C C . ILE B 1 507 ? -16.25 5.102 16.016 1 85.81 507 ILE B C 1
ATOM 8141 O O . ILE B 1 507 ? -17.344 4.539 16.047 1 85.81 507 ILE B O 1
ATOM 8145 N N . LEU B 1 508 ? -15.484 5.262 17.109 1 85.25 508 LEU B N 1
ATOM 8146 C CA . LEU B 1 508 ? -15.883 4.695 18.391 1 85.25 508 LEU B CA 1
ATOM 8147 C C . LEU B 1 508 ? -17 5.508 19.016 1 85.25 508 LEU B C 1
ATOM 8149 O O . LEU B 1 508 ? -17.906 4.945 19.656 1 85.25 508 LEU B O 1
ATOM 8153 N N . VAL B 1 509 ? -16.984 6.758 18.875 1 94 509 VAL B N 1
ATOM 8154 C CA . VAL B 1 509 ? -17.922 7.633 19.578 1 94 509 VAL B CA 1
ATOM 8155 C C . VAL B 1 509 ? -19.188 7.789 18.75 1 94 509 VAL B C 1
ATOM 8157 O O . VAL B 1 509 ? -20.266 8.055 19.297 1 94 509 VAL B O 1
ATOM 8160 N N . PHE B 1 510 ? -19.141 7.602 17.453 1 94.38 510 PHE B N 1
ATOM 8161 C CA . PHE B 1 510 ? -20.266 7.852 16.562 1 94.38 510 PHE B CA 1
ATOM 8162 C C . PHE B 1 510 ? -21.484 7.07 17.016 1 94.38 510 PHE B C 1
ATOM 8164 O O . PHE B 1 510 ? -22.562 7.648 17.203 1 94.38 510 PHE B O 1
ATOM 8171 N N . PRO B 1 511 ? -21.312 5.73 17.219 1 92.44 511 PRO B N 1
ATOM 8172 C CA . PRO B 1 511 ? -22.484 4.992 17.672 1 92.44 511 PRO B CA 1
ATOM 8173 C C . PRO B 1 511 ? -23.016 5.469 19.031 1 92.44 511 PRO B C 1
ATOM 8175 O O . PRO B 1 511 ? -24.219 5.438 19.266 1 92.44 511 PRO B O 1
ATOM 8178 N N . ILE B 1 512 ? -22.156 5.867 19.891 1 93.12 512 ILE B N 1
ATOM 8179 C CA . ILE B 1 512 ? -22.547 6.418 21.188 1 93.12 512 ILE B CA 1
ATOM 8180 C C . ILE B 1 512 ? -23.312 7.723 20.984 1 93.12 512 ILE B C 1
ATOM 8182 O O . ILE B 1 512 ? -24.359 7.938 21.594 1 93.12 512 ILE B O 1
ATOM 8186 N N . ALA B 1 513 ? -22.781 8.57 20.078 1 96.12 513 ALA B N 1
ATOM 8187 C CA . ALA B 1 513 ? -23.406 9.852 19.781 1 96.12 513 ALA B CA 1
ATOM 8188 C C . ALA B 1 513 ? -24.797 9.656 19.203 1 96.12 513 ALA B C 1
ATOM 8190 O O . ALA B 1 513 ? -25.734 10.391 19.531 1 96.12 513 ALA B O 1
ATOM 8191 N N . MET B 1 514 ? -24.969 8.672 18.328 1 94 514 MET B N 1
ATOM 8192 C CA . MET B 1 514 ? -26.281 8.367 17.75 1 94 514 MET B CA 1
ATOM 8193 C C . MET B 1 514 ? -27.25 7.898 18.812 1 94 514 MET B C 1
ATOM 8195 O O . MET B 1 514 ? -28.422 8.32 18.828 1 94 514 MET B O 1
ATOM 8199 N N . ALA B 1 515 ? -26.766 7.066 19.672 1 92.44 515 ALA B N 1
ATOM 8200 C CA . ALA B 1 515 ? -27.609 6.559 20.766 1 92.44 515 ALA B CA 1
ATOM 8201 C C . ALA B 1 515 ? -28 7.684 21.719 1 92.44 515 ALA B C 1
ATOM 8203 O O . ALA B 1 515 ? -29.141 7.719 22.203 1 92.44 515 ALA B O 1
ATOM 8204 N N . VAL B 1 516 ? -27.094 8.547 21.969 1 94.38 516 VAL B N 1
ATOM 8205 C CA . VAL B 1 516 ? -27.359 9.695 22.844 1 94.38 516 VAL B CA 1
ATOM 8206 C C . VAL B 1 516 ? -28.422 10.594 22.203 1 94.38 516 VAL B C 1
ATOM 8208 O O . VAL B 1 516 ? -29.344 11.039 22.875 1 94.38 516 VAL B O 1
ATOM 8211 N N . ALA B 1 517 ? -28.25 10.898 20.938 1 94.81 517 ALA B N 1
ATOM 8212 C CA . ALA B 1 517 ? -29.219 11.719 20.219 1 94.81 517 ALA B CA 1
ATOM 8213 C C . ALA B 1 517 ? -30.609 11.109 20.297 1 94.81 517 ALA B C 1
ATOM 8215 O O . ALA B 1 517 ? -31.594 11.82 20.484 1 94.81 517 ALA B O 1
ATOM 8216 N N . GLU B 1 518 ? -30.672 9.836 20.125 1 91.69 518 GLU B N 1
ATOM 8217 C CA . GLU B 1 518 ? -31.953 9.125 20.172 1 91.69 518 GLU B CA 1
ATOM 8218 C C . GLU B 1 518 ? -32.562 9.195 21.562 1 91.69 518 GLU B C 1
ATOM 8220 O O . GLU B 1 518 ? -33.781 9.398 21.703 1 91.69 518 GLU B O 1
ATOM 8225 N N . ARG B 1 519 ? -31.766 9.078 22.531 1 90.12 519 ARG B N 1
ATOM 8226 C CA . ARG B 1 519 ? -32.25 9.047 23.922 1 90.12 519 ARG B CA 1
ATOM 8227 C C . ARG B 1 519 ? -32.844 10.398 24.312 1 90.12 519 ARG B C 1
ATOM 8229 O O . ARG B 1 519 ? -33.781 10.453 25.094 1 90.12 519 ARG B O 1
ATOM 8236 N N . VAL B 1 520 ? -32.219 11.422 23.875 1 93.19 520 VAL B N 1
ATOM 8237 C CA . VAL B 1 520 ? -32.719 12.75 24.25 1 93.19 520 VAL B CA 1
ATOM 8238 C C . VAL B 1 520 ? -33.688 13.258 23.188 1 93.19 520 VAL B C 1
ATOM 8240 O O . VAL B 1 520 ? -34.094 14.422 23.203 1 93.19 520 VAL B O 1
ATOM 8243 N N . GLU B 1 521 ? -34 12.414 22.203 1 92.56 521 GLU B N 1
ATOM 8244 C CA . GLU B 1 521 ? -34.938 12.688 21.141 1 92.56 521 GLU B CA 1
ATOM 8245 C C . GLU B 1 521 ? -34.562 13.93 20.344 1 92.56 521 GLU B C 1
ATOM 8247 O O . GLU B 1 521 ? -35.375 14.812 20.109 1 92.56 521 GLU B O 1
ATOM 8252 N N . ALA B 1 522 ? -33.344 14.062 20.125 1 94.81 522 ALA B N 1
ATOM 8253 C CA . ALA B 1 522 ? -32.812 15.18 19.344 1 94.81 522 ALA B CA 1
ATOM 8254 C C . ALA B 1 522 ? -32.438 14.734 17.938 1 94.81 522 ALA B C 1
ATOM 8256 O O . ALA B 1 522 ? -32.375 13.531 17.656 1 94.81 522 ALA B O 1
ATOM 8257 N N . ASN B 1 523 ? -32.281 15.719 17.125 1 96.12 523 ASN B N 1
ATOM 8258 C CA . ASN B 1 523 ? -31.734 15.469 15.789 1 96.12 523 ASN B CA 1
ATOM 8259 C C . ASN B 1 523 ? -30.328 14.891 15.852 1 96.12 523 ASN B C 1
ATOM 8261 O O . ASN B 1 523 ? -29.484 15.367 16.625 1 96.12 523 ASN B O 1
ATOM 8265 N N . PHE B 1 524 ? -30.016 13.875 15.102 1 95.56 524 PHE B N 1
ATOM 8266 C CA . PHE B 1 524 ? -28.734 13.188 15.188 1 95.56 524 PHE B CA 1
ATOM 8267 C C . PHE B 1 524 ? -27.641 13.977 14.461 1 95.56 524 PHE B C 1
ATOM 8269 O O . PHE B 1 524 ? -26.453 13.789 14.734 1 95.56 524 PHE B O 1
ATOM 8276 N N . MET B 1 525 ? -28 14.867 13.539 1 96.5 525 MET B N 1
ATOM 8277 C CA . MET B 1 525 ? -27.031 15.523 12.664 1 96.5 525 MET B CA 1
ATOM 8278 C C . MET B 1 525 ? -26.078 16.391 13.477 1 96.5 525 MET B C 1
ATOM 8280 O O . MET B 1 525 ? -24.859 16.375 13.258 1 96.5 525 MET B O 1
ATOM 8284 N N . PRO B 1 526 ? -26.641 17.188 14.438 1 97.19 526 PRO B N 1
ATOM 8285 C CA . PRO B 1 526 ? -25.719 17.969 15.258 1 97.19 526 PRO B CA 1
ATOM 8286 C C . PRO B 1 526 ? -24.688 17.109 15.984 1 97.19 526 PRO B C 1
ATOM 8288 O O . PRO B 1 526 ? -23.547 17.531 16.156 1 97.19 526 PRO B O 1
ATOM 8291 N N . PHE B 1 527 ? -25.078 15.992 16.406 1 97.31 527 PHE B N 1
ATOM 8292 C CA . PHE B 1 527 ? -24.188 15.102 17.141 1 97.31 527 PHE B CA 1
ATOM 8293 C C . PHE B 1 527 ? -23.125 14.516 16.203 1 97.31 527 PHE B C 1
ATOM 8295 O O . PHE B 1 527 ? -21.953 14.414 16.578 1 97.31 527 PHE B O 1
ATOM 8302 N N . ALA B 1 528 ? -23.516 14.164 15 1 96.69 528 ALA B N 1
ATOM 8303 C CA . ALA B 1 528 ? -22.562 13.656 14.016 1 96.69 528 ALA B CA 1
ATOM 8304 C C . ALA B 1 528 ? -21.516 14.703 13.664 1 96.69 528 ALA B C 1
ATOM 8306 O O . ALA B 1 528 ? -20.312 14.406 13.617 1 96.69 528 ALA B O 1
ATOM 8307 N N . ILE B 1 529 ? -21.953 15.945 13.453 1 97.38 529 ILE B N 1
ATOM 8308 C CA . ILE B 1 529 ? -21.062 17.047 13.094 1 97.38 529 ILE B CA 1
ATOM 8309 C C . ILE B 1 529 ? -20.125 17.344 14.258 1 97.38 529 ILE B C 1
ATOM 8311 O O . ILE B 1 529 ? -18.938 17.609 14.055 1 97.38 529 ILE B O 1
ATOM 8315 N N . THR B 1 530 ? -20.672 17.281 15.422 1 97.81 530 THR B N 1
ATOM 8316 C CA . THR B 1 530 ? -19.875 17.516 16.609 1 97.81 530 THR B CA 1
ATOM 8317 C C . THR B 1 530 ? -18.766 16.469 16.734 1 97.81 530 THR B C 1
ATOM 8319 O O . THR B 1 530 ? -17.625 16.781 17.078 1 97.81 530 THR B O 1
ATOM 8322 N N . VAL B 1 531 ? -19.094 15.227 16.453 1 97.12 531 VAL B N 1
ATOM 8323 C CA . VAL B 1 531 ? -18.094 14.164 16.484 1 97.12 531 VAL B CA 1
ATOM 8324 C C . VAL B 1 531 ? -17 14.453 15.453 1 97.12 531 VAL B C 1
ATOM 8326 O O . VAL B 1 531 ? -15.812 14.281 15.727 1 97.12 531 VAL B O 1
ATOM 8329 N N . MET B 1 532 ? -17.375 14.945 14.273 1 96.06 532 MET B N 1
ATOM 8330 C CA . MET B 1 532 ? -16.438 15.273 13.203 1 96.06 532 MET B CA 1
ATOM 8331 C C . MET B 1 532 ? -15.414 16.312 13.672 1 96.06 532 MET B C 1
ATOM 8333 O O . MET B 1 532 ? -14.211 16.125 13.508 1 96.06 532 MET B O 1
ATOM 8337 N N . ILE B 1 533 ? -15.922 17.328 14.25 1 97.25 533 ILE B N 1
ATOM 8338 C CA . ILE B 1 533 ? -15.086 18.453 14.641 1 97.25 533 ILE B CA 1
ATOM 8339 C C . ILE B 1 533 ? -14.25 18.078 15.867 1 97.25 533 ILE B C 1
ATOM 8341 O O . ILE B 1 533 ? -13.039 18.312 15.891 1 97.25 533 ILE B O 1
ATOM 8345 N N . ALA B 1 534 ? -14.891 17.484 16.875 1 97.5 534 ALA B N 1
ATOM 8346 C CA . ALA B 1 534 ? -14.219 17.141 18.125 1 97.5 534 ALA B CA 1
ATOM 8347 C C . ALA B 1 534 ? -13.133 16.094 17.891 1 97.5 534 ALA B C 1
ATOM 8349 O O . ALA B 1 534 ? -12.086 16.125 18.547 1 97.5 534 ALA B O 1
ATOM 8350 N N . ALA B 1 535 ? -13.391 15.18 17.031 1 96 535 ALA B N 1
ATOM 8351 C CA . ALA B 1 535 ? -12.422 14.125 16.75 1 96 535 ALA B CA 1
ATOM 8352 C C . ALA B 1 535 ? -11.18 14.695 16.062 1 96 535 ALA B C 1
ATOM 8354 O O . ALA B 1 535 ? -10.094 14.117 16.156 1 96 535 ALA B O 1
ATOM 8355 N N . SER B 1 536 ? -11.297 15.797 15.414 1 95.38 536 SER B N 1
ATOM 8356 C CA . SER B 1 536 ? -10.188 16.422 14.711 1 95.38 536 SER B CA 1
ATOM 8357 C C . SER B 1 536 ? -9.422 17.375 15.617 1 95.38 536 SER B C 1
ATOM 8359 O O . SER B 1 536 ? -8.352 17.859 15.266 1 95.38 536 SER B O 1
ATOM 8361 N N . ALA B 1 537 ? -9.945 17.641 16.797 1 94.06 537 ALA B N 1
ATOM 8362 C CA . ALA B 1 537 ? -9.406 18.656 17.688 1 94.06 537 ALA B CA 1
ATOM 8363 C C . ALA B 1 537 ? -8.297 18.078 18.562 1 94.06 537 ALA B C 1
ATOM 8365 O O . ALA B 1 537 ? -8.352 18.156 19.781 1 94.06 537 ALA B O 1
ATOM 8366 N N . SER B 1 538 ? -7.332 17.531 17.969 1 92.81 538 SER B N 1
ATOM 8367 C CA . SER B 1 538 ? -6.188 16.984 18.688 1 92.81 538 SER B CA 1
ATOM 8368 C C . SER B 1 538 ? -5.09 18.047 18.844 1 92.81 538 SER B C 1
ATOM 8370 O O . SER B 1 538 ? -4.184 18.125 18.016 1 92.81 538 SER B O 1
ATOM 8372 N N . PHE B 1 539 ? -5.086 18.75 20.016 1 95.31 539 PHE B N 1
ATOM 8373 C CA . PHE B 1 539 ? -4.16 19.859 20.203 1 95.31 539 PHE B CA 1
ATOM 8374 C C . PHE B 1 539 ? -3.291 19.641 21.438 1 95.31 539 PHE B C 1
ATOM 8376 O O . PHE B 1 539 ? -2.213 20.234 21.547 1 95.31 539 PHE B O 1
ATOM 8383 N N . ILE B 1 540 ? -3.691 18.875 22.359 1 93.75 540 ILE B N 1
ATOM 8384 C CA . ILE B 1 540 ? -3.154 18.891 23.719 1 93.75 540 ILE B CA 1
ATOM 8385 C C . ILE B 1 540 ? -1.976 17.922 23.812 1 93.75 540 ILE B C 1
ATOM 8387 O O . ILE B 1 540 ? -0.9 18.281 24.297 1 93.75 540 ILE B O 1
ATOM 8391 N N . ILE B 1 541 ? -2.217 16.734 23.359 1 87.44 541 ILE B N 1
ATOM 8392 C CA . ILE B 1 541 ? -1.176 15.719 23.422 1 87.44 541 ILE B CA 1
ATOM 8393 C C . ILE B 1 541 ? -0.544 15.539 22.047 1 87.44 541 ILE B C 1
ATOM 8395 O O . ILE B 1 541 ? -1.223 15.148 21.094 1 87.44 541 ILE B O 1
ATOM 8399 N N . PRO B 1 542 ? 0.786 15.75 21.953 1 83 542 PRO B N 1
ATOM 8400 C CA . PRO B 1 542 ? 1.425 15.734 20.641 1 83 542 PRO B CA 1
ATOM 8401 C C . PRO B 1 542 ? 1.393 14.359 19.984 1 83 542 PRO B C 1
ATOM 8403 O O . PRO B 1 542 ? 1.34 14.25 18.75 1 83 542 PRO B O 1
ATOM 8406 N N . ILE B 1 543 ? 1.361 13.305 20.703 1 72.75 543 ILE B N 1
ATOM 8407 C CA . ILE B 1 543 ? 1.401 11.953 20.172 1 72.75 543 ILE B CA 1
ATOM 8408 C C . ILE B 1 543 ? 0.054 11.609 19.531 1 72.75 543 ILE B C 1
ATOM 8410 O O . ILE B 1 543 ? -0.038 10.688 18.719 1 72.75 543 ILE B O 1
ATOM 8414 N N . GLY B 1 544 ? -0.935 12.344 19.859 1 73.5 544 GLY B N 1
ATOM 8415 C CA . GLY B 1 544 ? -2.283 12.055 19.406 1 73.5 544 GLY B CA 1
ATOM 8416 C C . GLY B 1 544 ? -2.482 12.32 17.922 1 73.5 544 GLY B C 1
ATOM 8417 O O . GLY B 1 544 ? -3.395 11.766 17.297 1 73.5 544 GLY B O 1
ATOM 8418 N N . TYR B 1 545 ? -1.62 13.07 17.344 1 81.25 545 TYR B N 1
ATOM 8419 C CA . TYR B 1 545 ? -1.815 13.422 15.945 1 81.25 545 TYR B CA 1
ATOM 8420 C C . TYR B 1 545 ? -0.479 13.617 15.234 1 81.25 545 TYR B C 1
ATOM 8422 O O . TYR B 1 545 ? 0.437 14.227 15.789 1 81.25 545 TYR B O 1
ATOM 8430 N N . GLN B 1 546 ? -0.399 13.172 14.062 1 80.25 546 GLN B N 1
ATOM 8431 C CA . GLN B 1 546 ? 0.842 13.078 13.305 1 80.25 546 GLN B CA 1
ATOM 8432 C C . GLN B 1 546 ? 1.45 14.461 13.07 1 80.25 546 GLN B C 1
ATOM 8434 O O . GLN B 1 546 ? 2.668 14.625 13.148 1 80.25 546 GLN B O 1
ATOM 8439 N N . THR B 1 547 ? 0.685 15.469 12.742 1 87.75 547 THR B N 1
ATOM 8440 C CA . THR B 1 547 ? 1.231 16.781 12.422 1 87.75 547 THR B CA 1
ATOM 8441 C C . THR B 1 547 ? 1.889 17.406 13.648 1 87.75 547 THR B C 1
ATOM 8443 O O . THR B 1 547 ? 2.863 18.156 13.523 1 87.75 547 THR B O 1
ATOM 8446 N N . ASN B 1 548 ? 1.362 17.141 14.828 1 89.19 548 ASN B N 1
ATOM 8447 C CA . ASN B 1 548 ? 1.981 17.609 16.062 1 89.19 548 ASN B CA 1
ATOM 8448 C C . ASN B 1 548 ? 3.35 16.969 16.281 1 89.19 548 ASN B C 1
ATOM 8450 O O . ASN B 1 548 ? 4.297 17.656 16.688 1 89.19 548 ASN B O 1
ATOM 8454 N N . LEU B 1 549 ? 3.455 15.789 15.969 1 78.06 549 LEU B N 1
ATOM 8455 C CA . LEU B 1 549 ? 4.723 15.078 16.109 1 78.06 549 LEU B CA 1
ATOM 8456 C C . LEU B 1 549 ? 5.746 15.594 15.102 1 78.06 549 LEU B C 1
ATOM 8458 O O . LEU B 1 549 ? 6.938 15.68 15.406 1 78.06 549 LEU B O 1
ATOM 8462 N N . MET B 1 550 ? 5.258 15.898 13.992 1 79.94 550 MET B N 1
ATOM 8463 C CA . MET B 1 550 ? 6.137 16.375 12.922 1 79.94 550 MET B CA 1
ATOM 8464 C C . MET B 1 550 ? 6.812 17.688 13.328 1 79.94 550 MET B C 1
ATOM 8466 O O . MET B 1 550 ? 7.949 17.953 12.93 1 79.94 550 MET B O 1
ATOM 8470 N N . VAL B 1 551 ? 6.145 18.453 14.102 1 86.56 551 VAL B N 1
ATOM 8471 C CA . VAL B 1 551 ? 6.68 19.781 14.414 1 86.56 551 VAL B CA 1
ATOM 8472 C C . VAL B 1 551 ? 7.387 19.75 15.766 1 86.56 551 VAL B C 1
ATOM 8474 O O . VAL B 1 551 ? 8.164 20.656 16.078 1 86.56 551 VAL B O 1
ATOM 8477 N N . MET B 1 552 ? 7.137 18.766 16.594 1 81.69 552 MET B N 1
ATOM 8478 C CA . MET B 1 552 ? 7.684 18.703 17.938 1 81.69 552 MET B CA 1
ATOM 8479 C C . MET B 1 552 ? 9.211 18.734 17.906 1 81.69 552 MET B C 1
ATOM 8481 O O . MET B 1 552 ? 9.828 19.5 18.656 1 81.69 552 MET B O 1
ATOM 8485 N N . GLY B 1 553 ? 9.766 17.969 17.031 1 77.19 553 GLY B N 1
ATOM 8486 C CA . GLY B 1 553 ? 11.211 17.906 16.906 1 77.19 553 GLY B CA 1
ATOM 8487 C C . GLY B 1 553 ? 11.828 19.203 16.406 1 77.19 553 GLY B C 1
ATOM 8488 O O . GLY B 1 553 ? 12.562 19.875 17.141 1 77.19 553 GLY B O 1
ATOM 8489 N N . PRO B 1 554 ? 11.484 19.547 15.258 1 74.06 554 PRO B N 1
ATOM 8490 C CA . PRO B 1 554 ? 12.055 20.75 14.656 1 74.06 554 PRO B CA 1
ATOM 8491 C C . PRO B 1 554 ? 11.805 22 15.5 1 74.06 554 PRO B C 1
ATOM 8493 O O . PRO B 1 554 ? 12.617 22.938 15.469 1 74.06 554 PRO B O 1
ATOM 8496 N N . GLY B 1 555 ? 10.734 22.062 16.219 1 80.62 555 GLY B N 1
ATOM 8497 C CA . GLY B 1 555 ? 10.422 23.219 17.031 1 80.62 555 GLY B CA 1
ATOM 8498 C C . GLY B 1 555 ? 11.016 23.141 18.422 1 80.62 555 GLY B C 1
ATOM 8499 O O . GLY B 1 555 ? 10.961 24.109 19.188 1 80.62 555 GLY B O 1
ATOM 8500 N N . GLY B 1 556 ? 11.57 21.922 18.719 1 79.19 556 GLY B N 1
ATOM 8501 C CA . GLY B 1 556 ? 12.125 21.75 20.047 1 79.19 556 GLY B CA 1
ATOM 8502 C C . GLY B 1 556 ? 11.078 21.797 21.141 1 79.19 556 GLY B C 1
ATOM 8503 O O . GLY B 1 556 ? 11.32 22.359 22.219 1 79.19 556 GLY B O 1
ATOM 8504 N N . TYR B 1 557 ? 9.953 21.375 20.891 1 86.88 557 TYR B N 1
ATOM 8505 C CA . TYR B 1 557 ? 8.836 21.484 21.828 1 86.88 557 TYR B CA 1
ATOM 8506 C C . TYR B 1 557 ? 8.859 20.359 22.844 1 86.88 557 TYR B C 1
ATOM 8508 O O . TYR B 1 557 ? 9.375 19.281 22.578 1 86.88 557 TYR B O 1
ATOM 8516 N N . ARG B 1 558 ? 8.312 20.703 24.016 1 86.12 558 ARG B N 1
ATOM 8517 C CA . ARG B 1 558 ? 7.992 19.719 25.047 1 86.12 558 ARG B CA 1
ATOM 8518 C C . ARG B 1 558 ? 6.484 19.5 25.141 1 86.12 558 ARG B C 1
ATOM 8520 O O . ARG B 1 558 ? 5.703 20.281 24.609 1 86.12 558 ARG B O 1
ATOM 8527 N N . VAL B 1 559 ? 6.023 18.484 25.812 1 89.19 559 VAL B N 1
ATOM 8528 C CA . VAL B 1 559 ? 4.613 18.125 25.953 1 89.19 559 VAL B CA 1
ATOM 8529 C C . VAL B 1 559 ? 3.85 19.266 26.609 1 89.19 559 VAL B C 1
ATOM 8531 O O . VAL B 1 559 ? 2.717 19.578 26.219 1 89.19 559 VAL B O 1
ATOM 8534 N N . ILE B 1 560 ? 4.496 19.891 27.469 1 91.69 560 ILE B N 1
ATOM 8535 C CA . ILE B 1 560 ? 3.846 20.953 28.234 1 91.69 560 ILE B CA 1
ATOM 8536 C C . ILE B 1 560 ? 3.525 22.125 27.312 1 91.69 560 ILE B C 1
ATOM 8538 O O . ILE B 1 560 ? 2.557 22.859 27.547 1 91.69 560 ILE B O 1
ATOM 8542 N N . ASP B 1 561 ? 4.348 22.344 26.344 1 92.75 561 ASP B N 1
ATOM 8543 C CA . ASP B 1 561 ? 4.082 23.422 25.391 1 92.75 561 ASP B CA 1
ATOM 8544 C C . ASP B 1 561 ? 2.775 23.188 24.641 1 92.75 561 ASP B C 1
ATOM 8546 O O . ASP B 1 561 ? 2.033 24.141 24.359 1 92.75 561 ASP B O 1
ATOM 8550 N N . PHE B 1 562 ? 2.506 21.969 24.297 1 94.06 562 PHE B N 1
ATOM 8551 C CA . PHE B 1 562 ? 1.265 21.594 23.625 1 94.06 562 PHE B CA 1
ATOM 8552 C C . PHE B 1 562 ? 0.075 21.734 24.562 1 94.06 562 PHE B C 1
ATOM 8554 O O . PHE B 1 562 ? -1.004 22.172 24.156 1 94.06 562 PHE B O 1
ATOM 8561 N N . VAL B 1 563 ? 0.282 21.359 25.812 1 94.62 563 VAL B N 1
ATOM 8562 C CA . VAL B 1 563 ? -0.79 21.453 26.797 1 94.62 563 VAL B CA 1
ATOM 8563 C C . VAL B 1 563 ? -1.163 22.922 27.016 1 94.62 563 VAL B C 1
ATOM 8565 O O . VAL B 1 563 ? -2.346 23.266 27.094 1 94.62 563 VAL B O 1
ATOM 8568 N N . ARG B 1 564 ? -0.199 23.75 27.125 1 95.56 564 ARG B N 1
ATOM 8569 C CA . ARG B 1 564 ? -0.39 25.156 27.422 1 95.56 564 ARG B CA 1
ATOM 8570 C C . ARG B 1 564 ? -1.225 25.844 26.344 1 95.56 564 ARG B C 1
ATOM 8572 O O . ARG B 1 564 ? -2.137 26.609 26.656 1 95.56 564 ARG B O 1
ATOM 8579 N N . ILE B 1 565 ? -0.941 25.578 25.156 1 96.38 565 ILE B N 1
ATOM 8580 C CA . ILE B 1 565 ? -1.654 26.25 24.078 1 96.38 565 ILE B CA 1
ATOM 8581 C C . ILE B 1 565 ? -2.793 25.359 23.578 1 96.38 565 ILE B C 1
ATOM 8583 O O . ILE B 1 565 ? -3.799 25.859 23.078 1 96.38 565 ILE B O 1
ATOM 8587 N N . GLY B 1 566 ? -2.688 24.094 23.719 1 96.38 566 GLY B N 1
ATOM 8588 C CA . GLY B 1 566 ? -3.674 23.156 23.219 1 96.38 566 GLY B CA 1
ATOM 8589 C C . GLY B 1 566 ? -4.984 23.203 23.984 1 96.38 566 GLY B C 1
ATOM 8590 O O . GLY B 1 566 ? -6.059 23.062 23.406 1 96.38 566 GLY B O 1
ATOM 8591 N N . ILE B 1 567 ? -4.922 23.344 25.312 1 96.62 567 ILE B N 1
ATOM 8592 C CA . ILE B 1 567 ? -6.133 23.391 26.125 1 96.62 567 ILE B CA 1
ATOM 8593 C C . ILE B 1 567 ? -6.973 24.609 25.719 1 96.62 567 ILE B C 1
ATOM 8595 O O . ILE B 1 567 ? -8.164 24.469 25.422 1 96.62 567 ILE B O 1
ATOM 8599 N N . PRO B 1 568 ? -6.367 25.797 25.688 1 97.25 568 PRO B N 1
ATOM 8600 C CA . PRO B 1 568 ? -7.164 26.938 25.25 1 97.25 568 PRO B CA 1
ATOM 8601 C C . PRO B 1 568 ? -7.695 26.766 23.828 1 97.25 568 PRO B C 1
ATOM 8603 O O . PRO B 1 568 ? -8.812 27.188 23.531 1 97.25 568 PRO B O 1
ATOM 8606 N N . MET B 1 569 ? -6.902 26.203 22.938 1 97 569 MET B N 1
ATOM 8607 C CA . MET B 1 569 ? -7.355 25.953 21.578 1 97 569 MET B CA 1
ATOM 8608 C C . MET B 1 569 ? -8.547 25.016 21.547 1 97 569 MET B C 1
ATOM 8610 O O . MET B 1 569 ? -9.477 25.188 20.766 1 97 569 MET B O 1
ATOM 8614 N N . SER B 1 570 ? -8.477 23.969 22.391 1 97.5 570 SER B N 1
ATOM 8615 C CA . SER B 1 570 ? -9.586 23.031 22.5 1 97.5 570 SER B CA 1
ATOM 8616 C C . SER B 1 570 ? -10.844 23.719 23.016 1 97.5 570 SER B C 1
ATOM 8618 O O . SER B 1 570 ? -11.953 23.391 22.594 1 97.5 570 SER B O 1
ATOM 8620 N N . LEU B 1 571 ? -10.656 24.625 23.953 1 97.38 571 LEU B N 1
ATOM 8621 C CA . LEU B 1 571 ? -11.789 25.359 24.5 1 97.38 571 LEU B CA 1
ATOM 8622 C C . LEU B 1 571 ? -12.414 26.266 23.438 1 97.38 571 LEU B C 1
ATOM 8624 O O . LEU B 1 571 ? -13.641 26.391 23.375 1 97.38 571 LEU B O 1
ATOM 8628 N N . VAL B 1 572 ? -11.57 26.891 22.656 1 97.56 572 VAL B N 1
ATOM 8629 C CA . VAL B 1 572 ? -12.07 27.703 21.547 1 97.56 572 VAL B CA 1
ATOM 8630 C C . VAL B 1 572 ? -12.867 26.812 20.578 1 97.56 572 VAL B C 1
ATOM 8632 O O . VAL B 1 572 ? -13.953 27.203 20.141 1 97.56 572 VAL B O 1
ATOM 8635 N N . THR B 1 573 ? -12.328 25.656 20.266 1 97.75 573 THR B N 1
ATOM 8636 C CA . THR B 1 573 ? -12.992 24.719 19.375 1 97.75 573 THR B CA 1
ATOM 8637 C C . THR B 1 573 ? -14.328 24.266 19.953 1 97.75 573 THR B C 1
ATOM 8639 O O . THR B 1 573 ? -15.32 24.156 19.219 1 97.75 573 THR B O 1
ATOM 8642 N N . ALA B 1 574 ? -14.32 24.016 21.234 1 97.81 574 ALA B N 1
ATOM 8643 C CA . ALA B 1 574 ? -15.555 23.609 21.922 1 97.81 574 ALA B CA 1
ATOM 8644 C C . ALA B 1 574 ? -16.594 24.719 21.859 1 97.81 574 ALA B C 1
ATOM 8646 O O . ALA B 1 574 ? -17.766 24.469 21.547 1 97.81 574 ALA B O 1
ATOM 8647 N N . ALA B 1 575 ? -16.172 25.891 22.156 1 97.81 575 ALA B N 1
ATOM 8648 C CA . ALA B 1 575 ? -17.094 27.031 22.188 1 97.81 575 ALA B CA 1
ATOM 8649 C C . ALA B 1 575 ? -17.703 27.281 20.828 1 97.81 575 ALA B C 1
ATOM 8651 O O . ALA B 1 575 ? -18.922 27.484 20.703 1 97.81 575 ALA B O 1
ATOM 8652 N N . VAL B 1 576 ? -16.891 27.25 19.812 1 97.94 576 VAL B N 1
ATOM 8653 C CA . VAL B 1 576 ? -17.375 27.5 18.469 1 97.94 576 VAL B CA 1
ATOM 8654 C C . VAL B 1 576 ? -18.297 26.375 18.016 1 97.94 576 VAL B C 1
ATOM 8656 O O . VAL B 1 576 ? -19.375 26.625 17.469 1 97.94 576 VAL B O 1
ATOM 8659 N N . THR B 1 577 ? -17.906 25.094 18.234 1 97.88 577 THR B N 1
ATOM 8660 C CA . THR B 1 577 ? -18.672 23.938 17.781 1 97.88 577 THR B CA 1
ATOM 8661 C C . THR B 1 577 ? -20.016 23.875 18.484 1 97.88 577 THR B C 1
ATOM 8663 O O . THR B 1 577 ? -21.047 23.688 17.844 1 97.88 577 THR B O 1
ATOM 8666 N N . LEU B 1 578 ? -20.062 24.078 19.844 1 97.12 578 LEU B N 1
ATOM 8667 C CA . LEU B 1 578 ? -21.281 23.938 20.641 1 97.12 578 LEU B CA 1
ATOM 8668 C C . LEU B 1 578 ? -22.234 25.109 20.391 1 97.12 578 LEU B C 1
ATOM 8670 O O . LEU B 1 578 ? -23.438 24.984 20.609 1 97.12 578 LEU B O 1
ATOM 8674 N N . SER B 1 579 ? -21.734 26.25 19.875 1 97.19 579 SER B N 1
ATOM 8675 C CA . SER B 1 579 ? -22.578 27.391 19.594 1 97.19 579 SER B CA 1
ATOM 8676 C C . SER B 1 579 ? -23.094 27.359 18.156 1 97.19 579 SER B C 1
ATOM 8678 O O . SER B 1 579 ? -24.266 27.641 17.906 1 97.19 579 SER B O 1
ATOM 8680 N N . VAL B 1 580 ? -22.266 26.953 17.219 1 97.5 580 VAL B N 1
ATOM 8681 C CA . VAL B 1 580 ? -22.578 27.078 15.812 1 97.5 580 VAL B CA 1
ATOM 8682 C C . VAL B 1 580 ? -23.375 25.859 15.336 1 97.5 580 VAL B C 1
ATOM 8684 O O . VAL B 1 580 ? -24.297 25.984 14.531 1 97.5 580 VAL B O 1
ATOM 8687 N N . VAL B 1 581 ? -23.047 24.656 15.797 1 97.31 581 VAL B N 1
ATOM 8688 C CA . VAL B 1 581 ? -23.656 23.422 15.297 1 97.31 581 VAL B CA 1
ATOM 8689 C C . VAL B 1 581 ? -25.172 23.453 15.508 1 97.31 581 VAL B C 1
ATOM 8691 O O . VAL B 1 581 ? -25.938 23.234 14.57 1 97.31 581 VAL B O 1
ATOM 8694 N N . PRO B 1 582 ? -25.703 23.844 16.734 1 95.88 582 PRO B N 1
ATOM 8695 C CA . PRO B 1 582 ? -27.156 23.875 16.922 1 95.88 582 PRO B CA 1
ATOM 8696 C C . PRO B 1 582 ? -27.828 25 16.141 1 95.88 582 PRO B C 1
ATOM 8698 O O . PRO B 1 582 ? -29.031 24.922 15.859 1 95.88 582 PRO B O 1
ATOM 8701 N N . LEU B 1 583 ? -27.062 25.969 15.742 1 95.31 583 LEU B N 1
ATOM 8702 C CA . LEU B 1 583 ? -27.609 27.062 14.953 1 95.31 583 LEU B CA 1
ATOM 8703 C C . LEU B 1 583 ? -27.844 26.609 13.508 1 95.31 583 LEU B C 1
ATOM 8705 O O . LEU B 1 583 ? -28.797 27.047 12.867 1 95.31 583 LEU B O 1
ATOM 8709 N N . VAL B 1 584 ? -27.016 25.781 12.992 1 95.81 584 VAL B N 1
ATOM 8710 C CA . VAL B 1 584 ? -27.094 25.328 11.602 1 95.81 584 VAL B CA 1
ATOM 8711 C C . VAL B 1 584 ? -28 24.109 11.516 1 95.81 584 VAL B C 1
ATOM 8713 O O . VAL B 1 584 ? -28.797 23.984 10.578 1 95.81 584 VAL B O 1
ATOM 8716 N N . TRP B 1 585 ? -27.75 23.203 12.477 1 95.75 585 TRP B N 1
ATOM 8717 C CA . TRP B 1 585 ? -28.578 22.016 12.586 1 95.75 585 TRP B CA 1
ATOM 8718 C C . TRP B 1 585 ? -29.344 22 13.906 1 95.75 585 TRP B C 1
ATOM 8720 O O . TRP B 1 585 ? -28.797 21.609 14.938 1 95.75 585 TRP B O 1
ATOM 8730 N N . PRO B 1 586 ? -30.609 22.312 13.812 1 93.62 586 PRO B N 1
ATOM 8731 C CA . PRO B 1 586 ? -31.391 22.406 15.047 1 93.62 586 PRO B CA 1
ATOM 8732 C C . PRO B 1 586 ? -31.469 21.094 15.805 1 93.62 586 PRO B C 1
ATOM 8734 O O . PRO B 1 586 ? -31.578 20.031 15.188 1 93.62 586 PRO B O 1
ATOM 8737 N N . LEU B 1 587 ? -31.344 21.156 17.094 1 92.12 587 LEU B N 1
ATOM 8738 C CA . LEU B 1 587 ? -31.344 19.984 17.969 1 92.12 587 LEU B CA 1
ATOM 8739 C C . LEU B 1 587 ? -32.75 19.375 18.047 1 92.12 587 LEU B C 1
ATOM 8741 O O . LEU B 1 587 ? -32.906 18.172 18.219 1 92.12 587 LEU B O 1
#

Organism: NCBI:txid162496

Nearest PDB structures (foldseek):
  6okz-assembly2_A  TM=8.007E-01  e=4.261E-12  Vibrio cholerae O1 biovar El Tor str. N16961
  8uvc-assembly1_A  TM=7.507E-01  e=2.816E-11  Homo sapiens
  8uvi-assembly1_A  TM=6.540E-01  e=1.052E-10  Homo sapiens
  8w6o-assembly1_A  TM=7.681E-01  e=2.484E-09  Homo sapiens
  8y4x-assembly1_A  TM=6.746E-01  e=9.818E-05  Fusobacterium nucleatum

InterPro domains:
  IPR004680 Citrate transporter-like domain [PF03600] (18-531)
  IPR006037 Regulator of K+ conductance, C-terminal [PF02080] (218-285)
  IPR006037 Regulator of K+ conductance, C-terminal [PS51202] (205-289)
  IPR006037 Regulator of K+ conductance, C-terminal [PS51202] (294-380)
  IPR031312 Sodium/sulphate symporter, conserved site [PS01271] (535-551)
  IPR036721 Regulator of K+ conductance, C-terminal domain superfamily [G3DSA:3.30.70.1450] (213-289)
  IPR036721 Regulator of K+ conductance, C-terminal domain superfamily [G3DSA:3.30.70.1450] (305-376)
  IPR036721 Regulator of K+ conductance, C-terminal domain superfamily [SSF116726] (212-291)
  IPR036721 Regulator of K+ conductance, C-terminal domain superfamily [SSF116726] (296-381)
  IPR051679 Divalent Anion Sodium Symporter-Related Transporters [PTHR43652] (3-586)

pLDDT: mean 81.9, std 14.36, range [34.78, 97.94]

Foldseek 3Di:
DDPLLVVLVVLVVVLLCCLQPHPDFLLVSLLVSLVVCCVVVLDPPCQLQVLLPQLLLVLLQLLLLLLVLLVQQCLLVVQLVVQQPADQDLLNSLVRQLVSLLQVLCQHELQSSLVVCVVVLCLSCVVSVHASQLPQLSSSQSSLLSLQQFCNSYSQSSLLQSVCCVPVVDHDFGGLRNLQSVVLSVLLSVCCSVCSNPLTDRDHWPCVVVPPAQKWKFKKFFAQPWPQAFDFCQRLVQQRQDFWHFQWKDDPNPDTDGRDRRDGHHHGIITIIIGHLCSVLVQLQRIRIGTPFDCLVVLPDDLQFKFKKKFFFAPPAPQAQHFLQVSVCCVVQVKTFRWKADPSHTDDDRSRGDHDHGGIITTIIHGPCSCVVPQPPRRTPHMGTDDPSRHNNNVCNVVSVVLSVQLSVCRNVPNDPNSVSSNVSSVSSDVSVSDDPVCSSVSRDVSVSSSLSSLLSSLSSCQSVVSLLVVLVVQDDPPQAPLNLLLVLLVQLLVSLLSAPLSNSLSNSLSNLQSNCVVNVHDSQLSSSSSSQSSSLHQQAQVSYDSSVVSCNRSVHDSVSSNSSSVVSSVSSSVSSSVSSCVSPPD/DDPLLVVLVVLVVVLLCCLQPHPDFLLVSLLVSLVVCCVVVLDPPCQLQVLLPQLLLVLLLLLLLLLVLLVQQCLLVVQLVVQQPADQDLLNSLVRQLVSLLQVLCQHELQSSLVVCVVVLCLSCVVSVHASQLPQLSSSQSSLLSLQQFCNSYSQSSLLQSVCCVPVVDHDFGGLSNLQSVVLSVLLSVCCSVCSNPLTDRDHWPCVVVPPAQKWKFKKFFAQPWPQAFAFCQRLVQQRQDFWHFQWKDDPNPDTDGRDRRDGHHHGIITIIIGHLCSVLRQLQRIRIGTPFDCLVVLPDDLQFKFKKKFFFAPPAPQAQHFQQVSVCCVVQVKTFRWKDDPSHTDDDRSRGDHDHGGIITTIIHGPCSCVVPQPPRRTPHMGTDDPSRHNNNVCNVVSVVLSVQLSVCRNVPNDPNSVSSNVSSVSSDVSVSDDPVCSSVSRDVSVSSSLSSLLSSLSSCQSVVSLLVVLVVQDDPPQAPLNLLLSLLVQLLVSLLSAPLSNSLSNSLSNLQSNCVVNVHDSQLSSSSSSQSSSLHQQAQVSYDSSVVSCNRSVHDSVSSNSSSVVSSVSSSVSSSPSSCVSPPD

Radius of gyration: 31.99 Å; Cα contacts (8 Å, |Δi|>4): 2356; chains: 2; bounding box: 83×81×64 Å

Secondary structure (DSSP, 8-state):
--HHHHHHHHHHHHHHHHHHH----HHHHHHHHHHHHHHTTSS-HHHHTGGGG-HHHHHHHHHHHHHHHHHHHTHHHHHHHHHS---SSHHHHHHHHHHHHHHHHTTS-HHHHHHHHHHHHHHHHHHHT--GGGTHHHHHHHHHHHTTSSTTSSHHHHHHHHHIIIII-----TTTTHHHHHHHHHHHHHHHHHHHHHHS-----GGGGGGGS-PEEEEEEE-TTSTTTTSBTTTTT-SS-SSEEEEEEEETTTEEEE--TTPBPPTTPEEEEEE-THHHHHHHTSTTEEE-SS-GGGS-S-GGG-EEEEEEEPTT-TTTTSBTTTTTHHHHHSEEEEEEEETTEEPPS-GGGPBP-TT-EEEEEE-THHHHHHTTSTTEEEEEEEE--PPP-GGGHHHHHHHHHHHHHHHHTTSS-HHHHHHHHHHHHHHTTSS-GGGTGGGS-HHHHHHHHHHHHHHHHHHHHSHHHHHHHHHS-TT--HHHHHHHHHHHHHHHHHHS-HHHHHHHHHHHHHHHHHHTT--HHHHHHHHHHHHH---S-GGGSHHHHHHHHHHT--HHHHHHHHHHHHHHHHHHHHHHHHHHS--/--HHHHHHHHHHHHHHHHHHH----HHHHHHHHHHHHHHTTSS-HHHHTGGGG-HHHHHHHHHHHHHHHHHHHTHHHHHHHHHS---SSHHHHHHHHHHHHHHHHTTS-HHHHHHHHHHHHHHHHHHHT--GGGTHHHHHHHHHHHTTSSTTSSHHHHHHHHHIIIII-----TTTTHHHHHHHHHHHHHHHHHHHHHHS-----GGGGGGGS-PEEEEEEE-TTSTTTTSBTTTTT-SS-SSEEEEEEEETTTEEEE--TTPBPPTT-EEEEEE-THHHHHHHTSTTEEE-SS-GGGS-S-GGG-EEEEEEEPTT-TTTTSBTTTTTHHHHHSEEEEEEEETTEEPPS-GGGPBP-TT-EEEEEE-THHHHHHTTSTTEEEEEEEE--PPP-GGGHHHHHHHHHHHHHHHHTTSS-HHHHHHHHHHHHHHTTSS-GGGTGGGS-HHHHHHHHHHHHHHHHHHHHSHHHHHHHHHS-TT--HHHHHHHHHHHHHHHHHHS-HHHHHHHHHHHHHHHHHHTT--HHHHHHHHHHHHH---S-GGGSHHHHHHHHHHT--HHHHHHHHHHHHHHHHHHHHHHHHHHS--